Protein AF-A0A1V6FC30-F1 (afdb_monomer_lite)

Foldseek 3Di:
DDDDPPPPPVVVVVVVPPDDDPLVCQVVVLVVVQVLQVPDPVQKWKWFCQDAPVDNHIDTDDQPDFQFDQVRAAEDAAQGIKIKHFAWKWFADPNDIWIKGKDKAKDFPVQRRVQKDKEKADPVLHDPPDDDDPVSPPGDIDTIIMIIGGQRNDCLCVVPHHDVVSVVSVVVPQLLSVLVSRPDDKTKMKMKMWMDISHDIDIGIGIHIYHHDPVFVSVVVVCVVDQLQKWKWFFDDQPLPPLDTDTAIGTDPDFAQDQVDAAEDFAPGIKIWGFQWWQFVSFGIKGKDKDKPCLQQWDKAKDKAFVCRRPVPDPGTDDITIIIITHGQGPCVVVDDPVQHHPVSVVSVVSVDQPLVSQVSLQDDKDKMKMKMWMGGPRDIDIGIHIHIYHRDPCQQVVQVCVQLDQFFKWKAFQVCNVDIHGGGNVQFQQDQVRAAEAFAPGIKIKGWQWWQDVSNVRFIKGKDKDKPDPCLQQWQWAWDWDDDPNTIIIIIMTHGQGNDDDPDDRHCVVVVVVRLVPDDPLSNLCRLQDDKDKIKMKMWMDGPRHIDIGITIHIHHRDPCVVVVVVVCLVPLQFKWKAFLLCLVPLVRIGRCSVVFQDQVRHAEDFALTMKMKGFQKWQPPSNVRWMKGKDKDKDWPDPVQPDWQWAWDFHQTPNTTTIIIMTHHHQPDDCVVFDHRDSNSSSVVLVPDDLLVNLVRLPHDKTKMKMKMKMWIQDPVRDIDIDIGIGIYIYHRDDSLLVVQVCCLVPFQQKAKAFLVCRPDGDPGDPQAQDQVDAAEAEALGMKIWGFQWDDDPSNPPWIKGKDKAFPPCLQQWDWAWDFDQGPNDTGIIIITHGNGNDDLVDDDHHPVSSSCSCPDPVCVVVSLVSLVPDDKDKIKMKMFMDIPRDTSDIGIHIYIYHSDDD

pLDDT: mean 79.17, std 12.67, range [23.8, 95.69]

Secondary structure (DSSP, 8-state):
--------SHHHHHHTTTS--HHHHHHHHHHHHHHHHHT-GGGSEEEESS--TT--S-EE---SS-S-STTSPEEEETTTEEEEEEEEEEEEETTEEEEEEEEEEEEESTTTTSSEEEEEE-GGGS-TT-----TTSSS-EEEEEEEEEE-TT--TTTT--SHHHHHHHHHHS-HHHHHHHH----EEEEEEEEEEETTEEEEEEEEEEEE---HHHHHHHHHHH-TTSSEEEEEE---TTT---EEEEEE-SS----TTSPEEEETTTEEEEEESEEEETTTEEEEEEEEES-GGGEEEEEEEEEHHHH-TT-SSB-SEEEEEEEEE-GGGGGGS-TT--BHHHHHHHHHTS-HHHHHHHHTPPPEEEEEEEEEEETTEEEEEEEEEEEE----HHHHHHHHHHSTTS-EEEETTEEEEEEPPPGGG---STTSPEEEETTTEEEEEEEEEEEGGGTSEEEEEEEEE-TT-GGGEEEEEEEEEETTEEEEEEEEEE-TT----SPTT-HHHHHHHHHHS-HHHHHHHHTPPPEEEEEEEEEEETTEEEEEEEEEEEE----HHHHHHHHHHTT-S-EEEEGGGTT-GGGPEE-TTTT--TTSPEEEETTTEEEEEEEEEEETTTTTEEEEEEEEEEES-TTT--EEEEEEEEEETTEEEEEEEEEE-TT---TTSPTEEHHHHHHHHHTS-HHHHHHHHTPPP-EEEEEEEEEEE-TTS-EEEEEEEEEEEEE----HHHHHHHHHHHS---EEEETTSTTSPPPPPP----TTS-EEEETTTEEEEEESEE--TTSTT--EEEEEE-SS-GGGEEEEEEEEEETTEEEEEEEEEE-TT---SS---SHHHHHHHHH-HHHHHHHHHHHHT---EEEEEEEEEEETTEEEEEEEEEEEEESS--

Structure (mmCIF, N/CA/C/O backbone):
data_AF-A0A1V6FC30-F1
#
_entry.id   AF-A0A1V6FC30-F1
#
loop_
_atom_site.group_PDB
_atom_site.id
_atom_site.type_symbol
_atom_site.label_atom_id
_atom_site.label_alt_id
_atom_site.label_comp_id
_atom_site.label_asym_id
_atom_site.label_entity_id
_atom_site.label_seq_id
_atom_site.pdbx_PDB_ins_code
_atom_site.Cartn_x
_atom_site.Cartn_y
_atom_site.Cartn_z
_atom_site.occupancy
_atom_site.B_iso_or_equiv
_atom_site.auth_seq_id
_atom_site.auth_comp_id
_atom_site.auth_asym_id
_atom_site.auth_atom_id
_atom_site.pdbx_PDB_model_num
ATOM 1 N N . MET A 1 1 ? -31.870 10.000 112.254 1.00 27.92 1 MET A N 1
ATOM 2 C CA . MET A 1 1 ? -31.562 10.196 113.691 1.00 27.92 1 MET A CA 1
ATOM 3 C C . MET A 1 1 ? -31.826 8.879 114.420 1.00 27.92 1 MET A C 1
ATOM 5 O O . MET A 1 1 ? -32.746 8.171 114.048 1.00 27.92 1 MET A O 1
ATOM 9 N N . LYS A 1 2 ? -30.919 8.519 115.333 1.00 33.34 2 LYS A N 1
ATOM 10 C CA . LYS A 1 2 ? -30.664 7.202 115.956 1.00 33.34 2 LYS A CA 1
ATOM 11 C C . LYS A 1 2 ? -31.890 6.425 116.467 1.00 33.34 2 LYS A C 1
ATOM 13 O O . LYS A 1 2 ? -32.759 7.040 117.064 1.00 33.34 2 LYS A O 1
ATOM 18 N N . LEU A 1 3 ? -31.789 5.085 116.382 1.00 23.80 3 LEU A N 1
ATOM 19 C CA . LEU A 1 3 ? -32.248 3.989 117.283 1.00 23.80 3 LEU A CA 1
ATOM 20 C C . LEU A 1 3 ? -32.771 2.837 116.391 1.00 23.80 3 LEU A C 1
ATOM 22 O O . LEU A 1 3 ? -33.582 3.086 115.522 1.00 23.80 3 LEU A O 1
ATOM 26 N N . ARG A 1 4 ? -32.403 1.558 116.486 1.00 27.45 4 ARG A N 1
ATOM 27 C CA . ARG A 1 4 ? -31.528 0.764 117.356 1.00 27.45 4 ARG A CA 1
ATOM 28 C C . ARG A 1 4 ? -31.184 -0.510 116.575 1.00 27.45 4 ARG A C 1
ATOM 30 O O . ARG A 1 4 ? -32.025 -1.052 115.871 1.00 27.45 4 ARG A O 1
ATOM 37 N N . LYS A 1 5 ? -29.966 -1.014 116.780 1.00 34.41 5 LYS A N 1
ATOM 38 C CA . LYS A 1 5 ? -29.547 -2.384 116.456 1.00 34.41 5 LYS A CA 1
ATOM 39 C C . LYS A 1 5 ? -30.646 -3.381 116.858 1.00 34.41 5 LYS A C 1
ATOM 41 O O . LYS A 1 5 ? -30.835 -3.585 118.057 1.00 34.41 5 LYS A O 1
ATOM 46 N N . LEU A 1 6 ? -31.287 -4.065 115.908 1.00 29.39 6 LEU A N 1
ATOM 47 C CA . LEU A 1 6 ? -32.017 -5.301 116.207 1.00 29.39 6 LEU A CA 1
ATOM 48 C C . LEU A 1 6 ? -31.005 -6.452 116.348 1.00 29.39 6 LEU A C 1
ATOM 50 O O . LEU A 1 6 ? -30.962 -7.409 115.588 1.00 29.39 6 LEU A O 1
ATOM 54 N N . LYS A 1 7 ? -30.157 -6.345 117.377 1.00 32.06 7 LYS A N 1
ATOM 55 C CA . LYS A 1 7 ? -29.460 -7.481 117.986 1.00 32.06 7 LYS A CA 1
ATOM 56 C C . LYS A 1 7 ? -30.443 -8.187 118.933 1.00 32.06 7 LYS A C 1
ATOM 58 O O . LYS A 1 7 ? -30.224 -8.189 120.136 1.00 32.06 7 LYS A O 1
ATOM 63 N N . ILE A 1 8 ? -31.555 -8.716 118.417 1.00 36.06 8 ILE A N 1
ATOM 64 C CA . ILE A 1 8 ? -32.496 -9.566 119.179 1.00 36.06 8 ILE A CA 1
ATOM 65 C C . ILE A 1 8 ? -33.058 -10.663 118.260 1.00 36.06 8 ILE A C 1
ATOM 67 O O . ILE A 1 8 ? -34.261 -10.836 118.127 1.00 36.06 8 ILE A O 1
ATOM 71 N N . ILE A 1 9 ? -32.176 -11.404 117.590 1.00 40.59 9 ILE A N 1
ATOM 72 C CA . ILE A 1 9 ? -32.527 -12.694 116.973 1.00 40.59 9 ILE A CA 1
ATOM 73 C C . ILE A 1 9 ? -31.749 -13.875 117.594 1.00 40.59 9 ILE A C 1
ATOM 75 O O . ILE A 1 9 ? -32.343 -14.943 117.690 1.00 40.59 9 ILE A O 1
ATOM 79 N N . PRO A 1 10 ? -30.545 -13.741 118.203 1.00 42.56 10 PRO A N 1
ATOM 80 C CA . PRO A 1 10 ? -29.944 -14.899 118.877 1.00 42.56 10 PRO A CA 1
ATOM 81 C C . PRO A 1 10 ? -30.645 -15.242 120.203 1.00 42.56 10 PRO A C 1
ATOM 83 O O . PRO A 1 10 ? -30.749 -16.407 120.566 1.00 42.56 10 PRO A O 1
ATOM 86 N N . LEU A 1 11 ? -31.163 -14.240 120.928 1.00 36.81 11 LEU A N 1
ATOM 87 C CA . LEU A 1 11 ? -31.710 -14.435 122.280 1.00 36.81 11 LEU A CA 1
ATOM 88 C C . LEU A 1 11 ? -33.172 -14.923 122.293 1.00 36.81 11 LEU A C 1
ATOM 90 O O . LEU A 1 11 ? -33.579 -15.611 123.227 1.00 36.81 11 LEU A O 1
ATOM 94 N N . ALA A 1 12 ? -33.941 -14.614 121.242 1.00 40.91 12 ALA A N 1
ATOM 95 C CA . ALA A 1 12 ? -35.285 -15.159 121.035 1.00 40.91 12 ALA A CA 1
ATOM 96 C C . ALA A 1 12 ? -35.242 -16.571 120.428 1.00 40.91 12 ALA A C 1
ATOM 98 O O . ALA A 1 12 ? -36.113 -17.378 120.732 1.00 40.91 12 ALA A O 1
ATOM 99 N N . LEU A 1 13 ? -34.202 -16.905 119.644 1.00 44.06 13 LEU A N 1
ATOM 100 C CA . LEU A 1 13 ? -33.982 -18.284 119.210 1.00 44.06 13 LEU A CA 1
ATOM 101 C C . LEU A 1 13 ? -33.655 -19.185 120.405 1.00 44.06 13 LEU A C 1
ATOM 103 O O . LEU A 1 13 ? -34.318 -20.197 120.558 1.00 44.06 13 LEU A O 1
ATOM 107 N N . VAL A 1 14 ? -32.726 -18.798 121.294 1.00 45.41 14 VAL A N 1
ATOM 108 C CA . VAL A 1 14 ? -32.297 -19.637 122.439 1.00 45.41 14 VAL A CA 1
ATOM 109 C C . VAL A 1 14 ? -33.414 -19.868 123.478 1.00 45.41 14 VAL A C 1
ATOM 111 O O . VAL A 1 14 ? -33.457 -20.920 124.110 1.00 45.41 14 VAL A O 1
ATOM 114 N N . SER A 1 15 ? -34.364 -18.937 123.621 1.00 43.56 15 SER A N 1
ATOM 115 C CA . SER A 1 15 ? -35.501 -19.055 124.555 1.00 43.56 15 SER A CA 1
ATOM 116 C C . SER A 1 15 ? -36.750 -19.734 123.966 1.00 43.56 15 SER A C 1
ATOM 118 O O . SER A 1 15 ? -37.664 -20.067 124.718 1.00 43.56 15 SER A O 1
ATOM 120 N N . LEU A 1 16 ? -36.775 -20.024 122.657 1.00 43.47 16 LEU A N 1
ATOM 121 C CA . LEU A 1 16 ? -37.816 -20.836 122.007 1.00 43.47 16 LEU A CA 1
ATOM 122 C C . LEU A 1 16 ? -37.551 -22.357 122.094 1.00 43.47 16 LEU A C 1
ATOM 124 O O . LEU A 1 16 ? -38.399 -23.144 121.681 1.00 43.47 16 LEU A O 1
ATOM 128 N N . PHE A 1 17 ? -36.396 -22.786 122.625 1.00 48.19 17 PHE A N 1
ATOM 129 C CA . PHE A 1 17 ? -35.942 -24.189 122.602 1.00 48.19 17 PHE A CA 1
ATOM 130 C C . PHE A 1 17 ? -36.551 -25.112 123.669 1.00 48.19 17 PHE A C 1
ATOM 132 O O . PHE A 1 17 ? -36.188 -26.285 123.724 1.00 48.19 17 PHE A O 1
ATOM 139 N N . THR A 1 18 ? -37.484 -24.646 124.503 1.00 45.59 18 THR A N 1
ATOM 140 C CA . THR A 1 18 ? -38.045 -25.470 125.593 1.00 45.59 18 THR A CA 1
ATOM 141 C C . THR A 1 18 ? -39.560 -25.677 125.541 1.00 45.59 18 THR A C 1
ATOM 143 O O . THR A 1 18 ? -40.094 -26.355 126.415 1.00 45.59 18 THR A O 1
ATOM 146 N N . LEU A 1 19 ? -40.265 -25.193 124.508 1.00 42.09 19 LEU A N 1
ATOM 147 C CA . LEU A 1 19 ? -41.699 -25.458 124.323 1.00 42.09 19 LEU A CA 1
ATOM 148 C C . LEU A 1 19 ? -42.022 -25.894 122.885 1.00 42.09 19 LEU A C 1
ATOM 150 O O . LEU A 1 19 ? -41.769 -25.204 121.902 1.00 42.09 19 LEU A O 1
ATOM 154 N N . THR A 1 20 ? -42.587 -27.090 122.789 1.00 45.53 20 THR A N 1
ATOM 155 C CA . THR A 1 20 ? -42.924 -27.848 121.587 1.00 45.53 20 THR A CA 1
ATOM 156 C C . THR A 1 20 ? -43.985 -27.175 120.705 1.00 45.53 20 THR A C 1
ATOM 158 O O . THR A 1 20 ? -45.125 -26.976 121.105 1.00 45.53 20 THR A O 1
ATOM 161 N N . SER A 1 21 ? -43.660 -26.954 119.428 1.00 46.94 21 SER A N 1
ATOM 162 C CA . SER A 1 21 ? -44.400 -27.568 118.312 1.00 46.94 21 SER A CA 1
ATOM 163 C C . SER A 1 21 ? -43.595 -27.431 117.019 1.00 46.94 21 SER A C 1
ATOM 165 O O . SER A 1 21 ? -43.070 -26.361 116.710 1.00 46.94 21 SER A O 1
ATOM 167 N N . CYS A 1 22 ? -43.527 -28.502 116.223 1.00 55.12 22 CYS A N 1
ATOM 168 C CA . CYS A 1 22 ? -42.872 -28.479 114.914 1.00 55.12 22 CYS A CA 1
ATOM 169 C C . CYS A 1 22 ? -43.362 -27.320 114.022 1.00 55.12 22 CYS A C 1
ATOM 171 O O . CYS A 1 22 ? -42.569 -26.774 113.267 1.00 55.12 22 CYS A O 1
ATOM 173 N N . LYS A 1 23 ? -44.620 -26.889 114.184 1.00 57.09 23 LYS A N 1
ATOM 174 C CA . LYS A 1 23 ? -45.259 -25.827 113.398 1.00 57.09 23 LYS A CA 1
ATOM 175 C C . LYS A 1 23 ? -44.761 -24.408 113.708 1.00 57.09 23 LYS A C 1
ATOM 177 O O . LYS A 1 23 ? -44.929 -23.534 112.865 1.00 57.09 23 LYS A O 1
ATOM 182 N N . LEU A 1 24 ? -44.196 -24.139 114.891 1.00 60.66 24 LEU A N 1
ATOM 183 C CA . LEU A 1 24 ? -43.764 -22.782 115.268 1.00 60.66 24 LEU A CA 1
ATOM 184 C C . LEU A 1 24 ? -42.437 -22.394 114.594 1.00 60.66 24 LEU A C 1
ATOM 186 O O . LEU A 1 24 ? -42.310 -21.275 114.106 1.00 60.66 24 LEU A O 1
ATOM 190 N N . ILE A 1 25 ? -41.487 -23.334 114.517 1.00 61.78 25 ILE A N 1
ATOM 191 C CA . ILE A 1 25 ? -40.187 -23.145 113.849 1.00 61.78 25 ILE A CA 1
ATOM 192 C C . ILE A 1 25 ? -40.386 -22.974 112.337 1.00 61.78 25 ILE A C 1
ATOM 194 O O . ILE A 1 25 ? -39.883 -22.004 111.771 1.00 61.78 25 ILE A O 1
ATOM 198 N N . ASP A 1 26 ? -41.200 -23.835 111.713 1.00 62.75 26 ASP A N 1
ATOM 199 C CA . ASP A 1 26 ? -41.513 -23.762 110.277 1.00 62.75 26 ASP A CA 1
ATOM 200 C C . ASP A 1 26 ? -42.192 -22.421 109.921 1.00 62.75 26 ASP A C 1
ATOM 202 O O . ASP A 1 26 ? -41.899 -21.820 108.889 1.00 62.75 26 ASP A O 1
ATOM 206 N N . ARG A 1 27 ? -43.053 -21.895 110.811 1.00 65.44 27 ARG A N 1
ATOM 207 C CA . ARG A 1 27 ? -43.722 -20.592 110.636 1.00 65.44 27 ARG A CA 1
ATOM 208 C C . ARG A 1 27 ? -42.803 -19.393 110.853 1.00 65.44 27 ARG A C 1
ATOM 210 O O . ARG A 1 27 ? -42.936 -18.410 110.129 1.00 65.44 27 ARG A O 1
ATOM 217 N N . LEU A 1 28 ? -41.918 -19.429 111.852 1.00 69.94 28 LEU A N 1
ATOM 218 C CA . LEU A 1 28 ? -41.033 -18.303 112.173 1.00 69.94 28 LEU A CA 1
ATOM 219 C C . LEU A 1 28 ? -39.914 -18.169 111.134 1.00 69.94 28 LEU A C 1
ATOM 221 O O . LEU A 1 28 ? -39.717 -17.087 110.587 1.00 69.94 28 LEU A O 1
ATOM 225 N N . ILE A 1 29 ? -39.220 -19.270 110.829 1.00 70.31 29 ILE A N 1
ATOM 226 C CA . ILE A 1 29 ? -38.123 -19.273 109.853 1.00 70.31 29 ILE A CA 1
ATOM 227 C C . ILE A 1 29 ? -38.679 -19.101 108.435 1.00 70.31 29 ILE A C 1
ATOM 229 O O . ILE A 1 29 ? -38.158 -18.281 107.682 1.00 70.31 29 ILE A O 1
ATOM 233 N N . GLY A 1 30 ? -39.799 -19.760 108.107 1.00 69.62 30 GLY A N 1
ATOM 234 C CA . GLY A 1 30 ? -40.510 -19.541 106.846 1.00 69.62 30 GLY A CA 1
ATOM 235 C C . GLY A 1 30 ? -40.919 -18.079 106.642 1.00 69.62 30 GLY A C 1
ATOM 236 O O . GLY A 1 30 ? -40.740 -17.541 105.558 1.00 69.62 30 GLY A O 1
ATOM 237 N N . SER A 1 31 ? -41.381 -17.386 107.692 1.00 71.94 31 SER A N 1
ATOM 238 C CA . SER A 1 31 ? -41.722 -15.957 107.610 1.00 71.94 31 SER A CA 1
ATOM 239 C C . SER A 1 31 ? -40.510 -15.040 107.415 1.00 71.94 31 SER A C 1
ATOM 241 O O . SER A 1 31 ? -40.667 -13.969 106.831 1.00 71.94 31 SER A O 1
ATOM 243 N N . ILE A 1 32 ? -39.332 -15.400 107.932 1.00 72.94 32 ILE A N 1
ATOM 244 C CA . ILE A 1 32 ? -38.095 -14.633 107.713 1.00 72.94 32 ILE A CA 1
ATOM 245 C C . ILE A 1 32 ? -37.632 -14.836 106.270 1.00 72.94 32 ILE A C 1
ATOM 247 O O . ILE A 1 32 ? -37.432 -13.852 105.567 1.00 72.94 32 ILE A O 1
ATOM 251 N N . LEU A 1 33 ? -37.560 -16.088 105.809 1.00 73.38 33 LEU A N 1
ATOM 252 C CA . LEU A 1 33 ? -37.145 -16.426 104.445 1.00 73.38 33 LEU A CA 1
ATOM 253 C C . LEU A 1 33 ? -38.071 -15.805 103.391 1.00 73.38 33 LEU A C 1
ATOM 255 O O . LEU A 1 33 ? -37.581 -15.171 102.466 1.00 73.38 33 LEU A O 1
ATOM 259 N N . VAL A 1 34 ? -39.395 -15.890 103.566 1.00 80.19 34 VAL A N 1
ATOM 260 C CA . VAL A 1 34 ? -40.371 -15.261 102.656 1.00 80.19 34 VAL A CA 1
ATOM 261 C C . VAL A 1 34 ? -40.178 -13.741 102.585 1.00 80.19 34 VAL A C 1
ATOM 263 O O . VAL A 1 34 ? -40.316 -13.154 101.518 1.00 80.19 34 VAL A O 1
ATOM 266 N N . ASN A 1 35 ? -39.822 -13.077 103.690 1.00 77.38 35 ASN A N 1
ATOM 267 C CA . ASN A 1 35 ? -39.510 -11.648 103.649 1.00 77.38 35 ASN A CA 1
ATOM 268 C C . ASN A 1 35 ? -38.194 -11.367 102.923 1.00 77.38 35 ASN A C 1
ATOM 270 O O . ASN A 1 35 ? -38.173 -10.492 102.065 1.00 77.38 35 ASN A O 1
ATOM 274 N N . THR A 1 36 ? -37.137 -12.115 103.247 1.00 75.75 36 THR A N 1
ATOM 275 C CA . THR A 1 36 ? -35.802 -11.935 102.668 1.00 75.75 36 THR A CA 1
ATOM 276 C C . THR A 1 36 ? -35.793 -12.168 101.160 1.00 75.75 36 THR A C 1
ATOM 278 O O . THR A 1 36 ? -35.241 -11.340 100.448 1.00 75.75 36 THR A O 1
ATOM 281 N N . VAL A 1 37 ? -36.436 -13.233 100.659 1.00 77.06 37 VAL A N 1
ATOM 282 C CA . VAL A 1 37 ? -36.464 -13.527 99.213 1.00 77.06 37 VAL A CA 1
ATOM 283 C C . VAL A 1 37 ? -37.257 -12.471 98.441 1.00 77.06 37 VAL A C 1
ATOM 285 O O . VAL A 1 37 ? -36.824 -12.021 97.386 1.00 77.06 37 VAL A O 1
ATOM 288 N N . MET A 1 38 ? -38.409 -12.041 98.971 1.00 81.50 38 MET A N 1
ATOM 289 C CA . MET A 1 38 ? -39.286 -11.085 98.278 1.00 81.50 38 MET A CA 1
ATOM 290 C C . MET A 1 38 ? -38.673 -9.684 98.131 1.00 81.50 38 MET A C 1
ATOM 292 O O . MET A 1 38 ? -39.110 -8.901 97.283 1.00 81.50 38 MET A O 1
ATOM 296 N N . ASP A 1 39 ? -37.664 -9.376 98.945 1.00 76.62 39 ASP A N 1
ATOM 297 C CA . ASP A 1 39 ? -36.957 -8.098 98.937 1.00 76.62 39 ASP A CA 1
ATOM 298 C C . ASP A 1 39 ? -35.640 -8.164 98.125 1.00 76.62 39 ASP A C 1
ATOM 300 O O . ASP A 1 39 ? -34.909 -7.174 98.068 1.00 76.62 39 ASP A O 1
ATOM 304 N N . LEU A 1 40 ? -35.335 -9.294 97.463 1.00 73.19 40 LEU A N 1
ATOM 305 C CA . LEU A 1 40 ? -34.144 -9.422 96.619 1.00 73.19 40 LEU A CA 1
ATOM 306 C C . LEU A 1 40 ? -34.236 -8.549 95.352 1.00 73.19 40 LEU A C 1
ATOM 308 O O . LEU A 1 40 ? -35.260 -8.570 94.660 1.00 73.19 40 LEU A O 1
ATOM 312 N N . PRO A 1 41 ? -33.155 -7.831 94.984 1.00 67.94 41 PRO A N 1
ATOM 313 C CA . PRO A 1 41 ? -33.091 -7.084 93.726 1.00 67.94 41 PRO A CA 1
ATOM 314 C C . PRO A 1 41 ? -33.250 -7.980 92.490 1.00 67.94 41 PRO A C 1
ATOM 316 O O . PRO A 1 41 ? -33.916 -7.593 91.536 1.00 67.94 41 PRO A O 1
ATOM 319 N N . VAL A 1 42 ? -32.705 -9.199 92.551 1.00 69.06 42 VAL A N 1
ATOM 320 C CA . VAL A 1 42 ? -32.679 -10.195 91.465 1.00 69.06 42 VAL A CA 1
ATOM 321 C C . VAL A 1 42 ? -33.911 -11.108 91.431 1.00 69.06 42 VAL A C 1
ATOM 323 O O . VAL A 1 42 ? -33.868 -12.167 90.813 1.00 69.06 42 VAL A O 1
ATOM 326 N N . LEU A 1 43 ? -35.006 -10.748 92.118 1.00 78.00 43 LEU A N 1
ATOM 327 C CA . LEU A 1 43 ? -36.209 -11.591 92.182 1.00 78.00 43 LEU A CA 1
ATOM 328 C C . LEU A 1 43 ? -36.820 -11.857 90.793 1.00 78.00 43 LEU A C 1
ATOM 330 O O . LEU A 1 43 ? -37.404 -12.915 90.588 1.00 78.00 43 LEU A O 1
ATOM 334 N N . ILE A 1 44 ? -36.672 -10.915 89.858 1.00 83.06 44 ILE A N 1
ATOM 335 C CA . ILE A 1 44 ? -37.062 -11.079 88.455 1.00 83.06 44 ILE A CA 1
ATOM 336 C C . ILE A 1 44 ? -35.891 -10.676 87.574 1.00 83.06 44 ILE A C 1
ATOM 338 O O . ILE A 1 44 ? -35.361 -9.572 87.701 1.00 83.06 44 ILE A O 1
ATOM 342 N N . ASN A 1 45 ? -35.543 -11.570 86.659 1.00 81.62 45 ASN A N 1
ATOM 343 C CA . ASN A 1 45 ? -34.472 -11.424 85.686 1.00 81.62 45 ASN A CA 1
ATOM 344 C C . ASN A 1 45 ? -35.071 -11.479 84.281 1.00 81.62 45 ASN A C 1
ATOM 346 O O . ASN A 1 45 ? -35.954 -12.295 84.052 1.00 81.62 45 ASN A O 1
ATOM 350 N N . ARG A 1 46 ? -34.614 -10.632 83.354 1.00 85.44 46 ARG A N 1
ATOM 351 C CA . ARG A 1 46 ? -35.067 -10.640 81.955 1.00 85.44 46 ARG A CA 1
ATOM 352 C C . ARG A 1 46 ? -33.987 -11.247 81.065 1.00 85.44 46 ARG A C 1
ATOM 354 O O . ARG A 1 46 ? -32.832 -10.826 81.112 1.00 85.44 46 ARG A O 1
ATOM 361 N N . LEU A 1 47 ? -34.386 -12.220 80.259 1.00 80.44 47 LEU A N 1
ATOM 362 C CA . LEU A 1 47 ? -33.564 -12.896 79.266 1.00 80.44 47 LEU A CA 1
ATOM 363 C C . LEU A 1 47 ? -34.160 -12.624 77.881 1.00 80.44 47 LEU A C 1
ATOM 365 O O . LEU A 1 47 ? -35.367 -12.757 77.685 1.00 80.44 47 LEU A O 1
ATOM 369 N N . ASP A 1 48 ? -33.326 -12.217 76.933 1.00 74.50 48 ASP A N 1
ATOM 370 C CA . ASP A 1 48 ? -33.696 -12.126 75.523 1.00 74.50 48 ASP A CA 1
ATOM 371 C C . ASP A 1 48 ? -33.335 -13.444 74.836 1.00 74.50 48 ASP A C 1
ATOM 373 O O . ASP A 1 48 ? -32.163 -13.823 74.833 1.00 74.50 48 ASP A O 1
ATOM 377 N N . LEU A 1 49 ? -34.337 -14.163 74.323 1.00 65.75 49 LEU A N 1
ATOM 378 C CA . LEU A 1 49 ? -34.146 -15.432 73.613 1.00 65.75 49 LEU A CA 1
ATOM 379 C C . LEU A 1 49 ? -33.704 -15.232 72.159 1.00 65.75 49 LEU A C 1
ATOM 381 O O . LEU A 1 49 ? -33.123 -16.146 71.583 1.00 65.75 49 LEU A O 1
ATOM 385 N N . LEU A 1 50 ? -33.953 -14.050 71.585 1.00 61.44 50 LEU A N 1
ATOM 386 C CA . LEU A 1 50 ? -33.633 -13.707 70.199 1.00 61.44 50 LEU A CA 1
ATOM 387 C C . LEU A 1 50 ? -32.858 -12.376 70.166 1.00 61.44 50 LEU A C 1
ATOM 389 O O . LEU A 1 50 ? -33.398 -11.355 69.712 1.00 61.44 50 LEU A O 1
ATOM 393 N N . PRO A 1 51 ? -31.607 -12.347 70.675 1.00 53.75 51 PRO A N 1
ATOM 394 C CA . PRO A 1 51 ? -30.768 -11.167 70.537 1.00 53.75 51 PRO A CA 1
ATOM 395 C C . PRO A 1 51 ? -30.505 -10.901 69.046 1.00 53.75 51 PRO 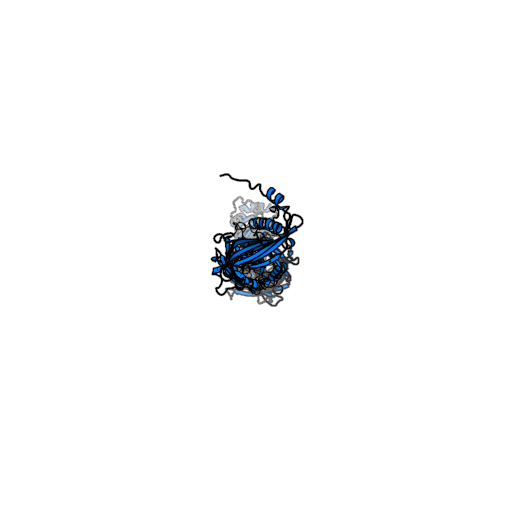A C 1
ATOM 397 O O . PRO A 1 51 ? -30.589 -11.808 68.222 1.00 53.75 51 PRO A O 1
ATOM 400 N N . GLY A 1 52 ? -30.237 -9.643 68.683 1.00 51.16 52 GLY A N 1
ATOM 401 C CA . GLY A 1 52 ? -29.982 -9.258 67.287 1.00 51.16 52 GLY A CA 1
ATOM 402 C C . GLY A 1 52 ? -28.831 -10.039 66.631 1.00 51.16 52 GLY A C 1
ATOM 403 O O . GLY A 1 52 ? -28.104 -10.773 67.296 1.00 51.16 52 GLY A O 1
ATOM 404 N N . ALA A 1 53 ? -28.635 -9.829 65.329 1.00 42.34 53 ALA A N 1
ATOM 405 C CA . ALA A 1 53 ? -27.782 -10.636 64.446 1.00 42.34 53 ALA A CA 1
ATOM 406 C C . ALA A 1 53 ? -26.328 -10.897 64.915 1.00 42.34 53 ALA A C 1
ATOM 408 O O . ALA A 1 53 ? -25.701 -11.848 64.461 1.00 42.34 53 ALA A O 1
ATOM 409 N N . GLU A 1 54 ? -25.770 -10.089 65.823 1.00 40.59 54 GLU A N 1
ATOM 410 C CA . GLU A 1 54 ? -24.409 -10.283 66.352 1.00 40.59 54 GLU A CA 1
ATOM 411 C C . GLU A 1 54 ? -24.309 -11.276 67.527 1.00 40.59 54 GLU A C 1
ATOM 413 O O . GLU A 1 54 ? -23.210 -11.711 67.866 1.00 40.59 54 GLU A O 1
ATOM 418 N N . ASN A 1 55 ? -25.425 -11.656 68.161 1.00 42.53 55 ASN A N 1
ATOM 419 C CA . ASN A 1 55 ? -25.439 -12.522 69.343 1.00 42.53 55 ASN A CA 1
ATOM 420 C C . ASN A 1 55 ? -26.416 -13.686 69.145 1.00 42.53 55 ASN A C 1
ATOM 422 O O . ASN A 1 55 ? -27.621 -13.541 69.308 1.00 42.53 55 ASN A O 1
ATOM 426 N N . THR A 1 56 ? -25.891 -14.877 68.860 1.00 47.22 56 THR A N 1
ATOM 427 C CA . THR A 1 56 ? -26.693 -16.091 68.618 1.00 47.22 56 THR A CA 1
ATOM 428 C C . THR A 1 56 ? -27.169 -16.794 69.894 1.00 47.22 56 THR A C 1
ATOM 430 O O . THR A 1 56 ? -27.849 -17.812 69.812 1.00 47.22 56 THR A O 1
ATOM 433 N N . ASN A 1 57 ? -26.794 -16.296 71.078 1.00 55.28 57 ASN A N 1
ATOM 434 C CA . ASN A 1 57 ? -27.072 -16.941 72.363 1.00 55.28 57 ASN A CA 1
ATOM 435 C C . ASN A 1 57 ? -27.986 -16.072 73.240 1.00 55.28 57 ASN A C 1
ATOM 437 O O . ASN A 1 57 ? -27.759 -14.860 73.317 1.00 55.28 57 ASN A O 1
ATOM 441 N N . PRO A 1 58 ? -28.948 -16.665 73.977 1.00 63.91 58 PRO A N 1
ATOM 442 C CA . PRO A 1 58 ? -29.814 -15.922 74.882 1.00 63.91 58 PRO A CA 1
ATOM 443 C C . PRO A 1 58 ? -29.022 -15.006 75.819 1.00 63.91 58 PRO A C 1
ATOM 445 O O . PRO A 1 58 ? -28.078 -15.442 76.482 1.00 63.91 58 PRO A O 1
ATOM 448 N N . THR A 1 59 ? -29.390 -13.727 75.870 1.00 68.88 59 THR A N 1
ATOM 449 C CA . THR A 1 59 ? -28.602 -12.694 76.558 1.00 68.88 59 THR A CA 1
ATOM 450 C C . THR A 1 59 ? -29.401 -12.059 77.689 1.00 68.88 59 THR A C 1
ATOM 452 O O . THR A 1 59 ? -30.576 -11.729 77.539 1.00 68.88 59 THR A O 1
ATOM 455 N N . PHE A 1 60 ? -28.774 -11.885 78.854 1.00 72.69 60 PHE A N 1
ATOM 456 C CA . PHE A 1 60 ? -29.407 -11.206 79.981 1.00 72.69 60 PHE A CA 1
ATOM 457 C C . PHE A 1 60 ? -29.516 -9.707 79.711 1.00 72.69 60 PHE A C 1
ATOM 459 O O . PHE A 1 60 ? -28.522 -9.054 79.392 1.00 72.69 60 PHE A O 1
ATOM 466 N N . VAL A 1 61 ? -30.710 -9.151 79.912 1.00 73.50 61 VAL A N 1
ATOM 467 C CA . VAL A 1 61 ? -30.954 -7.722 79.719 1.00 73.50 61 VAL A CA 1
ATOM 468 C C . VAL A 1 61 ? -31.476 -7.132 81.027 1.00 73.50 61 VAL A C 1
ATOM 470 O O . VAL A 1 61 ? -32.658 -7.311 81.338 1.00 73.50 61 VAL A O 1
ATOM 473 N N . PRO A 1 62 ? -30.645 -6.417 81.811 1.00 69.38 62 PRO A N 1
ATOM 474 C CA . PRO A 1 62 ? -31.100 -5.824 83.060 1.00 69.38 62 PRO A CA 1
ATOM 475 C C . PRO A 1 62 ? -32.253 -4.850 82.805 1.00 69.38 62 PRO A C 1
ATOM 477 O O . PRO A 1 62 ? -32.346 -4.215 81.751 1.00 69.38 62 PRO A O 1
ATOM 480 N N . PHE A 1 63 ? -33.143 -4.723 83.785 1.00 75.56 63 PHE A N 1
ATOM 481 C CA . PHE A 1 63 ? -34.073 -3.602 83.816 1.00 75.56 63 PHE A CA 1
ATOM 482 C C . PHE A 1 63 ? -33.322 -2.356 84.290 1.00 75.56 63 PHE A C 1
ATOM 484 O O . PHE A 1 63 ? -32.655 -2.411 85.323 1.00 75.56 63 PHE A O 1
ATOM 491 N N . GLU A 1 64 ? -33.459 -1.232 83.580 1.00 72.06 64 GLU A N 1
ATOM 492 C CA . GLU A 1 64 ? -32.900 0.053 84.030 1.00 72.06 64 GLU A CA 1
ATOM 493 C C . GLU A 1 64 ? -33.460 0.458 85.402 1.00 72.06 64 GLU A C 1
ATOM 495 O O . GLU A 1 64 ? -32.729 0.927 86.271 1.00 72.06 64 GLU A O 1
ATOM 500 N N . ASN A 1 65 ? -34.757 0.210 85.619 1.00 76.75 65 ASN A N 1
ATOM 501 C CA . ASN A 1 65 ? -35.443 0.359 86.897 1.00 76.75 65 ASN A CA 1
ATOM 502 C C . ASN A 1 65 ? -36.302 -0.883 87.165 1.00 76.75 65 ASN A C 1
ATOM 504 O O . ASN A 1 65 ? -36.987 -1.364 86.266 1.00 76.75 65 ASN A O 1
ATOM 508 N N . GLN A 1 66 ? -36.311 -1.397 88.402 1.00 79.12 66 GLN A N 1
ATOM 509 C CA . GLN A 1 66 ? -37.153 -2.552 88.742 1.00 79.12 66 GLN A CA 1
ATOM 510 C C . GLN A 1 66 ? -38.636 -2.209 88.489 1.00 79.12 66 GLN A C 1
ATOM 512 O O . GLN A 1 66 ? -39.097 -1.193 89.028 1.00 79.12 66 GLN A O 1
ATOM 517 N N . PRO A 1 67 ? -39.395 -3.051 87.756 1.00 87.94 67 PRO A N 1
ATOM 518 C CA . PRO A 1 67 ? -40.755 -2.746 87.307 1.00 87.94 67 PRO A CA 1
ATOM 519 C C . PRO A 1 67 ? -41.784 -2.850 88.442 1.00 87.94 67 PRO A C 1
ATOM 521 O O . PRO A 1 67 ? -42.645 -3.718 88.464 1.00 87.94 67 PRO A O 1
ATOM 524 N N . SER A 1 68 ? -41.642 -2.005 89.460 1.00 83.81 68 SER A N 1
ATOM 525 C CA . SER A 1 68 ? -42.312 -2.110 90.764 1.00 83.81 68 SER A CA 1
ATOM 526 C C . SER A 1 68 ? -43.472 -1.126 90.949 1.00 83.81 68 SER A C 1
ATOM 528 O O . SER A 1 68 ? -44.153 -1.172 91.974 1.00 83.81 68 SER A O 1
ATOM 530 N N . THR A 1 69 ? -43.725 -0.260 89.963 1.00 86.62 69 THR A N 1
ATOM 531 C CA . THR A 1 69 ? -44.838 0.701 89.935 1.00 86.62 69 THR A CA 1
ATOM 532 C C . THR A 1 69 ? -45.454 0.773 88.536 1.00 86.62 69 THR A C 1
ATOM 534 O O . THR A 1 69 ? -44.773 0.520 87.548 1.00 86.62 69 THR A O 1
ATOM 537 N N . GLU A 1 70 ? -46.726 1.171 88.434 1.00 85.56 70 GLU A N 1
ATOM 538 C CA . GLU A 1 70 ? -47.417 1.332 87.140 1.00 85.56 70 GLU A CA 1
ATOM 539 C C . GLU A 1 70 ? -46.787 2.397 86.230 1.00 85.56 70 GLU A C 1
ATOM 541 O O . GLU A 1 70 ? -46.910 2.304 85.015 1.00 85.56 70 GLU A O 1
ATOM 546 N N . ALA A 1 71 ? -46.112 3.402 86.800 1.00 83.88 71 ALA A N 1
ATOM 547 C CA . ALA A 1 71 ? -45.422 4.443 86.034 1.00 83.88 71 ALA A CA 1
ATOM 548 C C . ALA A 1 71 ? -44.092 3.962 85.426 1.00 83.88 71 ALA A C 1
ATOM 550 O O . ALA A 1 71 ? -43.619 4.550 84.462 1.00 83.88 71 ALA A O 1
ATOM 551 N N . ASN A 1 72 ? -43.506 2.896 85.980 1.00 85.44 72 ASN A N 1
ATOM 552 C CA . ASN A 1 72 ? -42.232 2.324 85.549 1.00 85.44 72 ASN A CA 1
ATOM 553 C C . ASN A 1 72 ? -42.454 0.877 85.092 1.00 85.44 72 ASN A C 1
ATOM 555 O O . ASN A 1 72 ? -41.920 -0.058 85.694 1.00 85.44 72 ASN A O 1
ATOM 559 N N . ARG A 1 73 ? -43.295 0.684 84.069 1.00 89.25 73 ARG A N 1
ATOM 560 C CA . ARG A 1 73 ? -43.520 -0.642 83.479 1.00 89.25 73 ARG A CA 1
ATOM 561 C C . ARG A 1 73 ? -42.246 -1.146 82.808 1.00 89.25 73 ARG A C 1
ATOM 563 O O . ARG A 1 73 ? -41.560 -0.387 82.134 1.00 89.25 73 ARG A O 1
ATOM 570 N N . GLY A 1 74 ? -41.938 -2.426 82.988 1.00 87.50 74 GLY A N 1
ATOM 571 C CA . GLY A 1 74 ? -40.892 -3.086 82.211 1.00 87.50 74 GLY A CA 1
ATOM 572 C C . GLY A 1 74 ? -41.417 -3.447 80.825 1.00 87.50 74 GLY A C 1
ATOM 573 O O . GLY A 1 74 ? -42.481 -4.052 80.723 1.00 87.50 74 GLY A O 1
ATOM 574 N N . GLU A 1 75 ? -40.682 -3.104 79.773 1.00 87.31 75 GLU A N 1
ATOM 575 C CA . GLU A 1 75 ? -41.032 -3.499 78.405 1.00 87.31 75 GLU A CA 1
ATOM 576 C C . GLU A 1 75 ? -40.578 -4.934 78.118 1.00 87.31 75 GLU A C 1
ATOM 578 O O . GLU A 1 75 ? -39.421 -5.300 78.379 1.00 87.31 75 GLU A O 1
ATOM 583 N N . LEU A 1 76 ? -41.507 -5.740 77.599 1.00 88.56 76 LEU A N 1
ATOM 584 C CA . LEU A 1 76 ? -41.284 -7.120 77.183 1.00 88.56 76 LEU A CA 1
ATOM 585 C C . LEU A 1 76 ? -41.930 -7.351 75.818 1.00 88.56 76 LEU A C 1
ATOM 587 O O . LEU A 1 76 ? -43.112 -7.089 75.636 1.00 88.56 76 LEU A O 1
ATOM 591 N N . ASN A 1 77 ? -41.177 -7.902 74.878 1.00 86.44 77 ASN A N 1
ATOM 592 C CA . ASN A 1 77 ? -41.720 -8.297 73.588 1.00 86.44 77 ASN A CA 1
ATOM 593 C C . ASN A 1 77 ? -42.283 -9.720 73.638 1.00 86.44 77 ASN A C 1
ATOM 595 O O . ASN A 1 77 ? -41.635 -10.608 74.208 1.00 86.44 77 ASN A O 1
ATOM 599 N N . TYR A 1 78 ? -43.446 -9.936 73.012 1.00 85.94 78 TYR A N 1
ATOM 600 C CA . TYR A 1 78 ? -44.059 -11.264 72.874 1.00 85.94 78 TYR A CA 1
ATOM 601 C C . TYR A 1 78 ? -43.056 -12.272 72.295 1.00 85.94 78 TYR A C 1
ATOM 603 O O . TYR A 1 78 ? -42.331 -11.952 71.352 1.00 85.94 78 TYR A O 1
ATOM 611 N N . LEU A 1 79 ? -42.977 -13.462 72.902 1.00 79.94 79 LEU A N 1
ATOM 612 C CA . LEU A 1 79 ? -42.086 -14.592 72.575 1.00 79.94 79 LEU A CA 1
ATOM 613 C C . LEU A 1 79 ? -40.569 -14.327 72.587 1.00 79.94 79 LEU A C 1
ATOM 615 O O . LEU A 1 79 ? -39.784 -15.272 72.577 1.00 79.94 79 LEU A O 1
ATOM 619 N N . LYS A 1 80 ? -40.137 -13.065 72.660 1.00 78.50 80 LYS A N 1
ATOM 620 C CA . LYS A 1 80 ? -38.729 -12.661 72.622 1.00 78.50 80 LYS A CA 1
ATOM 621 C C . LYS A 1 80 ? -38.133 -12.481 74.019 1.00 78.50 80 LYS A C 1
ATOM 623 O O . LYS A 1 80 ? -37.045 -12.982 74.296 1.00 78.50 80 LYS A O 1
ATOM 628 N N . ASN A 1 81 ? -38.821 -11.767 74.915 1.00 85.88 81 ASN A N 1
ATOM 629 C CA . ASN A 1 81 ? -38.288 -11.453 76.245 1.00 85.88 81 ASN A CA 1
ATOM 630 C C . ASN A 1 81 ? -38.928 -12.326 77.328 1.00 85.88 81 ASN A C 1
ATOM 632 O O . ASN A 1 81 ? -40.078 -12.109 77.692 1.00 85.88 81 ASN A O 1
ATOM 636 N N . VAL A 1 82 ? -38.170 -13.261 77.900 1.00 86.44 82 VAL A N 1
ATOM 637 C CA . VAL A 1 82 ? -38.647 -14.151 78.972 1.00 86.44 82 VAL A CA 1
ATOM 638 C C . VAL A 1 82 ? -38.163 -13.692 80.341 1.00 86.44 82 VAL A C 1
ATOM 640 O O . VAL A 1 82 ? -37.076 -13.125 80.483 1.00 86.44 82 VAL A O 1
ATOM 643 N N . LEU A 1 83 ? -38.966 -13.938 81.375 1.00 89.12 83 LEU A N 1
ATOM 644 C CA . LEU A 1 83 ? -38.591 -13.650 82.756 1.00 89.12 83 LEU A CA 1
ATOM 645 C C . LEU A 1 83 ? -38.162 -14.928 83.477 1.00 89.12 83 LEU A C 1
ATOM 647 O O . LEU A 1 83 ? -38.850 -15.938 83.399 1.00 89.12 83 LEU A O 1
ATOM 651 N N . ILE A 1 84 ? -37.072 -14.864 84.237 1.00 86.38 84 ILE A N 1
ATOM 652 C CA . ILE A 1 84 ? -36.611 -15.943 85.118 1.00 86.38 84 ILE A CA 1
ATOM 653 C C . ILE A 1 84 ? -36.918 -15.549 86.565 1.00 86.38 84 ILE A C 1
ATOM 655 O O . ILE A 1 84 ? -36.428 -14.521 87.052 1.00 86.38 84 ILE A O 1
ATOM 659 N N . VAL A 1 85 ? -37.713 -16.368 87.257 1.00 88.25 85 VAL A N 1
ATOM 660 C CA . VAL A 1 85 ? -38.190 -16.128 88.632 1.00 88.25 85 VAL A CA 1
ATOM 661 C C . VAL A 1 85 ? -38.025 -17.402 89.478 1.00 88.25 85 VAL A C 1
ATOM 663 O O . VAL A 1 85 ? -38.139 -18.498 88.937 1.00 88.25 85 VAL A O 1
ATOM 666 N N . PRO A 1 86 ? -37.753 -17.336 90.795 1.00 86.50 86 PRO A N 1
ATOM 667 C CA . PRO A 1 86 ? -37.748 -18.526 91.650 1.00 86.50 86 PRO A CA 1
ATOM 668 C C . PRO A 1 86 ? -39.109 -19.226 91.669 1.00 86.50 86 PRO A C 1
ATOM 670 O O . PRO A 1 86 ? -40.131 -18.554 91.777 1.00 86.50 86 PRO A O 1
ATOM 673 N N . ARG A 1 87 ? -39.111 -20.564 91.626 1.00 89.12 87 ARG A N 1
ATOM 674 C CA . ARG A 1 87 ? -40.315 -21.404 91.723 1.00 89.12 87 ARG A CA 1
ATOM 675 C C . ARG A 1 87 ? -40.404 -22.135 93.054 1.00 89.12 87 ARG A C 1
ATOM 677 O O . ARG A 1 87 ? -41.402 -22.027 93.759 1.00 89.12 87 ARG A O 1
ATOM 684 N N . ASP A 1 88 ? -39.328 -22.819 93.424 1.00 87.00 88 ASP A N 1
ATOM 685 C CA . ASP A 1 88 ? -39.189 -23.492 94.713 1.00 87.00 88 ASP A CA 1
ATOM 686 C C . ASP A 1 88 ? -37.826 -23.166 95.312 1.00 87.00 88 ASP A C 1
ATOM 688 O O . ASP A 1 88 ? -36.815 -23.225 94.618 1.00 87.00 88 ASP A O 1
ATOM 692 N N . LEU A 1 89 ? -37.782 -22.885 96.612 1.00 85.00 89 LEU A N 1
ATOM 693 C CA . LEU A 1 89 ? -36.542 -22.806 97.380 1.00 85.00 89 LEU A CA 1
ATOM 694 C C . LEU A 1 89 ? -36.629 -23.773 98.558 1.00 85.00 89 LEU A C 1
ATOM 696 O O . LEU A 1 89 ? -37.580 -23.739 99.338 1.00 85.00 89 LEU A O 1
ATOM 700 N N . GLU A 1 90 ? -35.620 -24.615 98.722 1.00 84.06 90 GLU A N 1
ATOM 701 C CA . GLU A 1 90 ? -35.529 -25.585 99.804 1.00 84.06 90 GLU A CA 1
ATOM 702 C C . GLU A 1 90 ? -34.244 -25.361 100.604 1.00 84.06 90 GLU A C 1
ATOM 704 O O . GLU A 1 90 ? -33.159 -25.166 100.062 1.00 84.06 90 GLU A O 1
ATOM 709 N N . THR A 1 91 ? -34.360 -25.354 101.929 1.00 80.94 91 THR A N 1
ATOM 710 C CA . THR A 1 91 ? -33.212 -25.235 102.831 1.00 80.94 91 THR A CA 1
ATOM 711 C C . THR A 1 91 ? -33.402 -26.115 104.057 1.00 80.94 91 THR A C 1
ATOM 713 O O . THR A 1 91 ? -34.530 -26.398 104.468 1.00 80.94 91 THR A O 1
ATOM 716 N N . VAL A 1 92 ? -32.297 -26.552 104.661 1.00 77.69 92 VAL A N 1
ATOM 717 C CA . VAL A 1 92 ? -32.311 -27.367 105.878 1.00 77.69 92 VAL A CA 1
ATOM 718 C C . VAL A 1 92 ? -31.778 -26.544 107.041 1.00 77.69 92 VAL A C 1
ATOM 720 O O . VAL A 1 92 ? -30.603 -26.189 107.087 1.00 77.69 92 VAL A O 1
ATOM 723 N N . VAL A 1 93 ? -32.640 -26.275 108.021 1.00 69.62 93 VAL A N 1
ATOM 724 C CA . VAL A 1 93 ? -32.287 -25.534 109.237 1.00 69.62 93 VAL A CA 1
ATOM 725 C C . VAL A 1 93 ? -32.705 -26.362 110.449 1.00 69.62 93 VAL A C 1
ATOM 727 O O . VAL A 1 93 ? -33.848 -26.797 110.541 1.00 69.62 93 VAL A O 1
ATOM 730 N N . PHE A 1 94 ? -31.783 -26.614 111.385 1.00 68.50 94 PHE A N 1
ATOM 731 C CA . PHE A 1 94 ? -32.025 -27.442 112.582 1.00 68.50 94 PHE A CA 1
ATOM 732 C C . PHE A 1 94 ? -32.613 -28.840 112.279 1.00 68.50 94 PHE A C 1
ATOM 734 O O . PHE A 1 94 ? -33.562 -29.272 112.933 1.00 68.50 94 PHE A O 1
ATOM 741 N N . ASN A 1 95 ? -32.062 -29.549 111.282 1.00 69.19 95 ASN A N 1
ATOM 742 C CA . ASN A 1 95 ? -32.544 -30.858 110.799 1.00 69.19 95 ASN A CA 1
ATOM 743 C C . ASN A 1 95 ? -34.005 -30.862 110.315 1.00 69.19 95 ASN A C 1
ATOM 745 O O . ASN A 1 95 ? -34.662 -31.905 110.308 1.00 69.19 95 ASN A O 1
ATOM 749 N N . LYS A 1 96 ? -34.519 -29.703 109.894 1.00 70.69 96 LYS A N 1
ATOM 750 C CA . LYS A 1 96 ? -35.824 -29.573 109.256 1.00 70.69 96 LYS A CA 1
ATOM 751 C C . LYS A 1 96 ? -35.706 -28.932 107.890 1.00 70.69 96 LYS A C 1
ATOM 753 O O . LYS A 1 96 ? -35.090 -27.879 107.745 1.00 70.69 96 LYS A O 1
ATOM 758 N N . THR A 1 97 ? -36.368 -29.550 106.925 1.00 79.06 97 THR A N 1
ATOM 759 C CA . THR A 1 97 ? -36.553 -29.004 105.588 1.00 79.06 97 THR A CA 1
ATOM 760 C C . THR A 1 97 ? -37.620 -27.917 105.611 1.00 79.06 97 THR A C 1
ATOM 762 O O . THR A 1 97 ? -38.763 -28.167 105.994 1.00 79.06 97 THR A O 1
ATOM 765 N N . ILE A 1 98 ? -37.250 -26.719 105.174 1.00 79.38 98 ILE A N 1
ATOM 766 C CA . ILE A 1 98 ? -38.159 -25.601 104.941 1.00 79.38 98 ILE A CA 1
ATOM 767 C C . ILE A 1 98 ? -38.259 -25.409 103.435 1.00 79.38 98 ILE A C 1
ATOM 769 O O . ILE A 1 98 ? -37.240 -25.248 102.766 1.00 79.38 98 ILE A O 1
ATOM 773 N N . LYS A 1 99 ? -39.492 -25.433 102.925 1.00 83.62 99 LYS A N 1
ATOM 774 C CA . LYS A 1 99 ? -39.804 -25.241 101.509 1.00 83.62 99 LYS A CA 1
ATOM 775 C C . LYS A 1 99 ? -40.564 -23.936 101.332 1.00 83.62 99 LYS A C 1
ATOM 777 O O . LYS A 1 99 ? -41.580 -23.729 101.998 1.00 83.62 99 LYS A O 1
ATOM 782 N N . LEU A 1 100 ? -40.054 -23.077 100.462 1.00 85.38 100 LEU A N 1
ATOM 783 C CA . LEU A 1 100 ? -40.747 -21.904 99.954 1.00 85.38 100 LEU A CA 1
ATOM 784 C C . LEU A 1 100 ? -41.227 -22.217 98.544 1.00 85.38 100 LEU A C 1
ATOM 786 O O . LEU A 1 100 ? -40.422 -22.629 97.716 1.00 85.38 100 LEU A O 1
ATOM 790 N N . HIS A 1 101 ? -42.507 -21.978 98.293 1.00 88.38 101 HIS A N 1
ATOM 791 C CA . HIS A 1 101 ? -43.111 -22.090 96.972 1.00 88.38 101 HIS A CA 1
ATOM 792 C C . HIS A 1 101 ? -43.514 -20.707 96.465 1.00 88.38 101 HIS A C 1
ATOM 794 O O . HIS A 1 101 ? -44.014 -19.891 97.249 1.00 88.38 101 HIS A O 1
ATOM 800 N N . PHE A 1 102 ? -43.296 -20.454 95.180 1.00 89.19 102 PHE A N 1
ATOM 801 C CA . PHE A 1 102 ? -43.654 -19.216 94.502 1.00 89.19 102 PHE A CA 1
ATOM 802 C C . PHE A 1 102 ? -44.777 -19.474 93.506 1.00 89.19 102 PHE A C 1
ATOM 804 O O . PHE A 1 102 ? -44.615 -20.250 92.566 1.00 89.19 102 PHE A O 1
ATOM 811 N N . ASP A 1 103 ? -45.887 -18.773 93.707 1.00 89.62 103 ASP A N 1
ATOM 812 C CA . ASP A 1 103 ? -47.020 -18.724 92.790 1.00 89.62 103 ASP A CA 1
ATOM 813 C C . ASP A 1 103 ? -47.098 -17.368 92.090 1.00 89.62 103 ASP A C 1
ATOM 815 O O . ASP A 1 103 ? -46.593 -16.354 92.590 1.00 89.62 103 ASP A O 1
ATOM 819 N N . PHE A 1 104 ? -47.763 -17.349 90.938 1.00 90.75 104 PHE A N 1
ATOM 820 C CA . PHE A 1 104 ? -47.898 -16.171 90.091 1.00 90.75 104 PHE A CA 1
ATOM 821 C C . PHE A 1 104 ? -49.374 -15.928 89.782 1.00 90.75 104 PHE A C 1
ATOM 823 O O . PHE A 1 104 ? -50.082 -16.830 89.344 1.00 90.75 104 PHE A O 1
ATOM 830 N N . GLU A 1 105 ? -49.840 -14.705 90.022 1.00 91.00 105 GLU A N 1
ATOM 831 C CA . GLU A 1 105 ? -51.161 -14.237 89.597 1.00 91.00 105 GLU A CA 1
ATOM 832 C C . GLU A 1 105 ? -50.976 -13.125 88.561 1.00 91.00 105 GLU A C 1
ATOM 834 O O . GLU A 1 105 ? -50.262 -12.151 88.818 1.00 91.00 105 GLU A O 1
ATOM 839 N N . PHE A 1 106 ? -51.635 -13.245 87.409 1.00 91.06 106 PHE A N 1
ATOM 840 C CA . PHE A 1 106 ? -51.596 -12.244 86.342 1.00 91.06 106 PHE A CA 1
ATOM 841 C C . PHE A 1 106 ? -52.910 -11.461 86.293 1.00 91.06 106 PHE A C 1
ATOM 843 O O . PHE A 1 106 ? -53.997 -12.016 86.451 1.00 91.06 106 PHE A O 1
ATOM 850 N N . SER A 1 107 ? -52.815 -10.145 86.124 1.00 88.88 107 SER A N 1
ATOM 851 C CA . SER A 1 107 ? -53.957 -9.224 86.068 1.00 88.88 107 SER A CA 1
ATOM 852 C C . SER A 1 107 ? -53.608 -7.993 85.233 1.00 88.88 107 SER A C 1
ATOM 854 O O . SER A 1 107 ? -52.435 -7.761 84.957 1.00 88.88 107 SER A O 1
ATOM 856 N N . GLY A 1 108 ? -54.587 -7.184 84.832 1.00 85.31 108 GLY A N 1
ATOM 857 C CA . GLY A 1 108 ? -54.344 -5.991 84.017 1.00 85.31 108 GLY A CA 1
ATOM 858 C C . GLY A 1 108 ? -55.500 -5.707 83.069 1.00 85.31 108 GLY A C 1
ATOM 859 O O . GLY A 1 108 ? -56.658 -5.905 83.444 1.00 85.31 108 GLY A O 1
ATOM 860 N N . ASP A 1 109 ? -55.160 -5.261 81.861 1.00 81.19 109 ASP A N 1
ATOM 861 C CA . ASP A 1 109 ? -56.112 -5.014 80.777 1.00 81.19 109 ASP A CA 1
ATOM 862 C C . ASP A 1 109 ? -56.801 -6.318 80.311 1.00 81.19 109 ASP A C 1
ATOM 864 O O . ASP A 1 109 ? -56.427 -7.430 80.697 1.00 81.19 109 ASP A O 1
ATOM 868 N N . THR A 1 110 ? -57.848 -6.204 79.490 1.00 75.38 110 THR A N 1
ATOM 869 C CA . THR A 1 110 ? -58.579 -7.368 78.952 1.00 75.38 110 THR A CA 1
ATOM 870 C C . THR A 1 110 ? -57.617 -8.303 78.203 1.00 75.38 110 THR A C 1
ATOM 872 O O . THR A 1 110 ? -56.962 -7.867 77.265 1.00 75.38 110 THR A O 1
ATOM 875 N N . GLY A 1 111 ? -57.528 -9.574 78.617 1.00 75.25 111 GLY A N 1
ATOM 876 C CA . GLY A 1 111 ? -56.563 -10.560 78.091 1.00 75.25 111 GLY A CA 1
ATOM 877 C C . GLY A 1 111 ? -55.331 -10.790 78.983 1.00 75.25 111 GLY A C 1
ATOM 878 O O . GLY A 1 111 ? -54.667 -11.816 78.872 1.00 75.25 111 GLY A O 1
ATOM 879 N N . ALA A 1 112 ? -55.067 -9.918 79.966 1.00 80.88 112 ALA A N 1
ATOM 880 C CA . ALA A 1 112 ? -53.865 -9.991 80.807 1.00 80.88 112 ALA A CA 1
ATOM 881 C C . ALA A 1 112 ? -53.755 -11.240 81.705 1.00 80.88 112 ALA A C 1
ATOM 883 O O . ALA A 1 112 ? -52.659 -11.558 82.161 1.00 80.88 112 ALA A O 1
ATOM 884 N N . THR A 1 113 ? -54.855 -11.948 81.987 1.00 81.75 113 THR A N 1
ATOM 885 C CA . THR A 1 113 ? -54.833 -13.162 82.829 1.00 81.75 113 THR A CA 1
ATOM 886 C C . THR A 1 113 ? -54.150 -14.348 82.155 1.00 81.75 113 THR A C 1
ATOM 888 O O . THR A 1 113 ? -53.627 -15.203 82.862 1.00 81.75 113 THR A O 1
ATOM 891 N N . ASN A 1 114 ? -54.136 -14.372 80.819 1.00 81.06 114 ASN A N 1
ATOM 892 C CA . ASN A 1 114 ? -53.533 -15.437 80.013 1.00 81.06 114 ASN A CA 1
ATOM 893 C C . ASN A 1 114 ? -52.267 -14.958 79.283 1.00 81.06 114 ASN A C 1
ATOM 895 O O . ASN A 1 114 ? -51.657 -15.716 78.547 1.00 81.06 114 ASN A O 1
ATOM 899 N N . ALA A 1 115 ? -51.841 -13.712 79.519 1.00 85.31 115 ALA A N 1
ATOM 900 C CA . ALA A 1 115 ? -50.776 -13.061 78.760 1.00 85.31 115 ALA A CA 1
ATOM 901 C C . ALA A 1 115 ? -49.382 -13.684 78.928 1.00 85.31 115 ALA A C 1
ATOM 903 O O . ALA A 1 115 ? -48.462 -13.334 78.184 1.00 85.31 115 ALA A O 1
ATOM 904 N N . PHE A 1 116 ? -49.215 -14.576 79.904 1.00 90.25 116 PHE A N 1
ATOM 905 C CA . PHE A 1 116 ? -47.959 -15.246 80.188 1.00 90.25 116 PHE A CA 1
ATOM 906 C C . PHE A 1 116 ? -48.144 -16.751 80.314 1.00 90.25 116 PHE A C 1
ATOM 908 O O . PHE A 1 116 ? -49.032 -17.217 81.027 1.00 90.25 116 PHE A O 1
ATOM 915 N N . HIS A 1 117 ? -47.212 -17.485 79.718 1.00 89.06 117 HIS A N 1
ATOM 916 C CA . HIS A 1 117 ? -47.049 -18.915 79.923 1.00 89.06 117 HIS A CA 1
ATOM 917 C C . HIS A 1 117 ? -45.937 -19.181 80.939 1.00 89.06 117 HIS A C 1
ATOM 919 O O . HIS A 1 117 ? -44.893 -18.526 80.896 1.00 89.06 117 HIS A O 1
ATOM 925 N N . VAL A 1 118 ? -46.149 -20.114 81.872 1.00 89.00 118 VAL A N 1
ATOM 926 C CA . VAL A 1 118 ? -45.204 -20.399 82.967 1.00 89.00 118 VAL A CA 1
ATOM 927 C C . VAL A 1 118 ? -44.665 -21.815 82.843 1.00 89.00 118 VAL A C 1
ATOM 929 O O . VAL A 1 118 ? -45.427 -22.777 82.851 1.00 89.00 118 VAL A O 1
ATOM 932 N N . ILE A 1 119 ? -43.341 -21.939 82.795 1.00 87.25 119 ILE A N 1
ATOM 933 C CA . ILE A 1 119 ? -42.628 -23.204 82.613 1.00 87.25 119 ILE A CA 1
ATOM 934 C C . ILE A 1 119 ? -41.627 -23.382 83.750 1.00 87.25 119 ILE A C 1
ATOM 936 O O . ILE A 1 119 ? -40.794 -22.511 83.989 1.00 87.25 119 ILE A O 1
ATOM 940 N N . ASP A 1 120 ? -41.669 -24.519 84.439 1.00 84.69 120 ASP A N 1
ATOM 941 C CA . ASP A 1 120 ? -40.708 -24.830 85.500 1.00 84.69 120 ASP A CA 1
ATOM 942 C C . ASP A 1 120 ? -39.379 -25.313 84.890 1.00 84.69 120 ASP A C 1
ATOM 944 O O . ASP A 1 120 ? -39.364 -26.214 84.052 1.00 84.69 120 ASP A O 1
ATOM 948 N N . VAL A 1 121 ? -38.255 -24.743 85.334 1.00 82.19 121 VAL A N 1
ATOM 949 C CA . VAL A 1 121 ? -36.908 -25.067 84.832 1.00 82.19 121 VAL A CA 1
ATOM 950 C C . VAL A 1 121 ? -35.884 -25.246 85.955 1.00 82.19 121 VAL A C 1
ATOM 952 O O . VAL A 1 121 ? -36.054 -24.790 87.093 1.00 82.19 121 VAL A O 1
ATOM 955 N N . THR A 1 122 ? -34.786 -25.922 85.636 1.00 76.88 122 THR A N 1
ATOM 956 C CA . THR A 1 122 ? -33.609 -26.067 86.498 1.00 76.88 122 THR A CA 1
ATOM 957 C C . THR A 1 122 ? -32.465 -25.164 86.031 1.00 76.88 122 THR A C 1
ATOM 959 O O . THR A 1 122 ? -32.500 -24.609 84.940 1.00 76.88 122 THR A O 1
ATOM 962 N N . GLU A 1 123 ? -31.433 -24.975 86.858 1.00 72.62 123 GLU A N 1
ATOM 963 C CA . GLU A 1 123 ? -30.286 -24.131 86.476 1.00 72.62 123 GLU A CA 1
ATOM 964 C C . GLU A 1 123 ? -29.527 -24.681 85.258 1.00 72.62 123 GLU A C 1
ATOM 966 O O . GLU A 1 123 ? -29.018 -23.894 84.472 1.00 72.62 123 GLU A O 1
ATOM 971 N N . SER A 1 124 ? -29.491 -26.007 85.066 1.00 72.50 124 SER A N 1
ATOM 972 C CA . SER A 1 124 ? -28.865 -26.635 83.891 1.00 72.50 124 SER A CA 1
ATOM 973 C C . SER A 1 124 ? -29.604 -26.377 82.580 1.00 72.50 124 SER A C 1
ATOM 975 O O . SER A 1 124 ? -29.043 -26.628 81.521 1.00 72.50 124 SER A O 1
ATOM 977 N N . ASP A 1 125 ? -30.846 -25.897 82.653 1.00 71.44 125 ASP A N 1
ATOM 978 C CA . ASP A 1 125 ? -31.669 -25.567 81.490 1.00 71.44 125 ASP A CA 1
ATOM 979 C C . ASP A 1 125 ? -31.428 -24.118 81.011 1.00 71.44 125 ASP A C 1
ATOM 981 O O . ASP A 1 125 ? -31.970 -23.702 79.991 1.00 71.44 125 ASP A O 1
ATOM 985 N N . LEU A 1 126 ? -30.639 -23.323 81.747 1.00 73.06 126 LEU A N 1
ATOM 986 C CA . LEU A 1 126 ? -30.356 -21.912 81.466 1.00 73.06 126 LEU A CA 1
ATOM 987 C C . LEU A 1 126 ? -28.926 -21.722 80.915 1.00 73.06 126 LEU A C 1
ATOM 989 O O . LEU A 1 126 ? -28.087 -22.603 81.091 1.00 73.06 126 LEU A O 1
ATOM 993 N N . PRO A 1 127 ? -28.614 -20.579 80.265 1.00 68.19 127 PRO A N 1
ATOM 994 C CA . PRO A 1 127 ? -27.272 -20.307 79.740 1.00 68.19 127 PRO A CA 1
ATOM 995 C C . PRO A 1 127 ? -26.163 -20.459 80.797 1.00 68.19 127 PRO A C 1
ATOM 997 O O . PRO A 1 127 ? -26.344 -20.042 81.941 1.00 68.19 127 PRO A O 1
ATOM 1000 N N . ASP A 1 128 ? -24.988 -20.972 80.406 1.00 67.00 128 ASP A N 1
ATOM 1001 C CA . ASP A 1 128 ? -23.859 -21.300 81.308 1.00 67.00 128 ASP A CA 1
ATOM 1002 C C . ASP A 1 128 ? -23.370 -20.129 82.189 1.00 67.00 128 ASP A C 1
ATOM 1004 O O . ASP A 1 128 ? -22.715 -20.323 83.219 1.00 67.00 128 ASP A O 1
ATOM 1008 N N . ASN A 1 129 ? -23.664 -18.893 81.781 1.00 65.00 129 ASN A N 1
ATOM 1009 C CA . ASN A 1 129 ? -23.321 -17.664 82.493 1.00 65.00 129 ASN A CA 1
ATOM 1010 C C . ASN A 1 129 ? -24.395 -17.207 83.503 1.00 65.00 129 ASN A C 1
ATOM 1012 O O . ASN A 1 129 ? -24.149 -16.252 84.245 1.00 65.00 129 ASN A O 1
ATOM 1016 N N . PHE A 1 130 ? -25.557 -17.863 83.570 1.00 68.94 130 PHE A N 1
ATOM 1017 C CA . PHE A 1 130 ? -26.592 -17.556 84.551 1.00 68.94 130 PHE A CA 1
ATOM 1018 C C . PHE A 1 130 ? -26.253 -18.167 85.917 1.00 68.94 130 PHE A C 1
ATOM 1020 O O . PHE A 1 130 ? -25.974 -19.356 86.049 1.00 68.94 130 PHE A O 1
ATOM 1027 N N . ARG A 1 131 ? -26.313 -17.344 86.969 1.00 68.50 131 ARG A N 1
ATOM 1028 C CA . ARG A 1 131 ? -26.195 -17.778 88.366 1.00 68.50 131 ARG A CA 1
ATOM 1029 C C . ARG A 1 131 ? -27.269 -17.096 89.193 1.00 68.50 131 ARG A C 1
ATOM 1031 O O . ARG A 1 131 ? -27.284 -15.870 89.298 1.00 68.50 131 ARG A O 1
ATOM 1038 N N . PHE A 1 132 ? -28.141 -17.880 89.817 1.00 73.25 132 PHE A N 1
ATOM 1039 C CA . PHE A 1 132 ? -29.065 -17.337 90.804 1.00 73.25 132 PHE A CA 1
ATOM 1040 C C . PHE A 1 132 ? -28.279 -16.997 92.077 1.00 73.25 132 PHE A C 1
ATOM 1042 O O . PHE A 1 132 ? -27.704 -17.880 92.714 1.00 73.25 132 PHE A O 1
ATOM 1049 N N . ASP A 1 133 ? -28.199 -15.711 92.434 1.00 69.56 133 ASP A N 1
ATOM 1050 C CA . ASP A 1 133 ? -27.382 -15.266 93.566 1.00 69.56 133 ASP A CA 1
ATOM 1051 C C . ASP A 1 133 ? -27.965 -15.739 94.906 1.00 69.56 133 ASP A C 1
ATOM 1053 O O . ASP A 1 133 ? -28.850 -15.113 95.497 1.00 69.56 133 ASP A O 1
ATOM 1057 N N . THR A 1 134 ? -27.418 -16.841 95.420 1.00 70.88 134 THR A N 1
ATOM 1058 C CA . THR A 1 134 ? -27.770 -17.365 96.738 1.00 70.88 134 THR A CA 1
ATOM 1059 C C . THR A 1 134 ? -26.929 -16.781 97.878 1.00 70.88 134 THR A C 1
ATOM 1061 O O . THR A 1 134 ? -27.137 -17.157 99.032 1.00 70.88 134 THR A O 1
ATOM 1064 N N . SER A 1 135 ? -25.967 -15.889 97.605 1.00 68.06 135 SER A N 1
ATOM 1065 C CA . SER A 1 135 ? -25.010 -15.383 98.609 1.00 68.06 135 SER A CA 1
ATOM 1066 C C . SER A 1 135 ? -25.662 -14.525 99.697 1.00 68.06 135 SER A C 1
ATOM 1068 O O . SER A 1 135 ? -25.147 -14.405 100.810 1.00 68.06 135 SER A O 1
ATOM 1070 N N . THR A 1 136 ? -26.826 -13.956 99.392 1.00 66.31 136 THR A N 1
ATOM 1071 C CA . THR A 1 136 ? -27.618 -13.123 100.301 1.00 66.31 136 THR A CA 1
ATOM 1072 C C . THR A 1 136 ? -28.419 -13.938 101.321 1.00 66.31 136 THR A C 1
ATOM 1074 O O . THR A 1 136 ? -28.951 -13.370 102.283 1.00 66.31 136 THR A O 1
ATOM 1077 N N . PHE A 1 137 ? -28.482 -15.267 101.170 1.00 67.12 137 PHE A N 1
ATOM 1078 C CA . PHE A 1 137 ? -29.184 -16.135 102.106 1.00 67.12 137 PHE A CA 1
ATOM 1079 C C . PHE A 1 137 ? -28.310 -16.526 103.303 1.00 67.12 137 PHE A C 1
ATOM 1081 O O . PHE A 1 137 ? -27.156 -16.917 103.149 1.00 67.12 137 PHE A O 1
ATOM 1088 N N . PRO A 1 138 ? -28.864 -16.504 104.529 1.00 64.31 138 PRO A N 1
ATOM 1089 C CA . PRO A 1 138 ? -28.125 -16.872 105.737 1.00 64.31 138 PRO A CA 1
ATOM 1090 C C . PRO A 1 138 ? -27.898 -18.390 105.884 1.00 64.31 138 PRO A C 1
ATOM 1092 O O . PRO A 1 138 ? -27.314 -18.823 106.877 1.00 64.31 138 PRO A O 1
ATOM 1095 N N . VAL A 1 139 ? -28.401 -19.199 104.947 1.00 69.62 139 VAL A N 1
ATOM 1096 C CA . VAL A 1 139 ? -28.373 -20.668 104.949 1.00 69.62 139 VAL A CA 1
ATOM 1097 C C . VAL A 1 139 ? -28.197 -21.187 103.516 1.00 69.62 139 VAL A C 1
ATOM 1099 O O . VAL A 1 139 ? -28.633 -20.505 102.591 1.00 69.62 139 VAL A O 1
ATOM 1102 N N . PRO A 1 140 ? -27.601 -22.378 103.306 1.00 75.69 140 PRO A N 1
ATOM 1103 C CA . PRO A 1 140 ? -27.555 -23.007 101.987 1.00 75.69 140 PRO A CA 1
ATOM 1104 C C . PRO A 1 140 ? -28.964 -23.274 101.453 1.00 75.69 140 PRO A C 1
ATOM 1106 O O . PRO A 1 140 ? -29.817 -23.771 102.195 1.00 75.69 140 PRO A O 1
ATOM 1109 N N . ILE A 1 141 ? -29.198 -22.960 100.181 1.00 77.06 141 ILE A N 1
ATOM 1110 C CA . ILE A 1 141 ? -30.491 -23.130 99.512 1.00 77.06 141 ILE A CA 1
ATOM 1111 C C . ILE A 1 141 ? -30.297 -23.962 98.246 1.00 77.06 141 ILE A C 1
ATOM 1113 O O . ILE A 1 141 ? -29.378 -23.705 97.474 1.00 77.06 141 ILE A O 1
ATOM 1117 N N . THR A 1 142 ? -31.178 -24.935 98.029 1.00 80.56 142 THR A N 1
ATOM 1118 C CA . THR A 1 142 ? -31.408 -25.566 96.725 1.00 80.56 142 THR A CA 1
ATOM 1119 C C . THR A 1 142 ? -32.650 -24.948 96.092 1.00 80.56 142 THR A C 1
ATOM 1121 O O . THR A 1 142 ? -33.590 -24.601 96.806 1.00 80.56 142 THR A O 1
ATOM 1124 N N . TYR A 1 143 ? -32.676 -24.788 94.770 1.00 82.25 143 TYR A N 1
ATOM 1125 C CA . TYR A 1 143 ? -33.751 -24.056 94.102 1.00 82.25 143 TYR A CA 1
ATOM 1126 C C . TYR A 1 143 ? -34.209 -24.689 92.790 1.00 82.25 143 TYR A C 1
ATOM 1128 O O . TYR A 1 143 ? -33.463 -25.415 92.136 1.00 82.25 143 TYR A O 1
ATOM 1136 N N . LYS A 1 144 ? -35.451 -24.372 92.422 1.00 86.31 144 LYS A N 1
ATOM 1137 C CA . LYS A 1 144 ? -36.008 -24.473 91.071 1.00 86.31 144 LYS A CA 1
ATOM 1138 C C . LYS A 1 144 ? -36.444 -23.089 90.611 1.00 86.31 144 LYS A C 1
ATOM 1140 O O . LYS A 1 144 ? -36.820 -22.252 91.437 1.00 86.31 144 LYS A O 1
ATOM 1145 N N . LEU A 1 145 ? -36.416 -22.867 89.308 1.00 87.56 145 LEU A N 1
ATOM 1146 C CA . LEU A 1 145 ? -36.777 -21.603 88.679 1.00 87.56 145 LEU A CA 1
ATOM 1147 C C . LEU A 1 145 ? -38.016 -21.806 87.801 1.00 87.56 145 LEU A C 1
ATOM 1149 O O . LEU A 1 145 ? -38.406 -22.932 87.510 1.00 87.56 145 LEU A O 1
ATOM 1153 N N . ALA A 1 146 ? -38.640 -20.708 87.407 1.00 88.44 146 ALA A N 1
ATOM 1154 C CA . ALA A 1 146 ? -39.702 -20.656 86.423 1.00 88.44 146 ALA A CA 1
ATOM 1155 C C . ALA A 1 146 ? -39.325 -19.646 85.337 1.00 88.44 146 ALA A C 1
ATOM 1157 O O . ALA A 1 146 ? -38.847 -18.547 85.643 1.00 88.44 146 ALA A O 1
ATOM 1158 N N . LEU A 1 147 ? -39.554 -20.032 84.086 1.00 87.69 147 LEU A N 1
ATOM 1159 C CA . LEU A 1 147 ? -39.594 -19.150 82.931 1.00 87.69 147 LEU A CA 1
ATOM 1160 C C . LEU A 1 147 ? -41.020 -18.648 82.750 1.00 87.69 147 LEU A C 1
ATOM 1162 O O . LEU A 1 147 ? -41.958 -19.438 82.702 1.00 87.69 147 LEU A O 1
ATOM 1166 N N . ILE A 1 148 ? -41.172 -17.336 82.645 1.00 89.94 148 ILE A N 1
ATOM 1167 C CA . ILE A 1 148 ? -42.449 -16.679 82.388 1.00 89.94 148 ILE A CA 1
ATOM 1168 C C . ILE A 1 148 ? -42.329 -16.009 81.023 1.00 89.94 148 ILE A C 1
ATOM 1170 O O . ILE A 1 148 ? -41.570 -15.050 80.859 1.00 89.94 148 ILE A O 1
ATOM 1174 N N . VAL A 1 149 ? -43.033 -16.560 80.039 1.00 88.62 149 VAL A N 1
ATOM 1175 C CA . VAL A 1 149 ? -42.926 -16.183 78.629 1.00 88.62 149 VAL A CA 1
ATOM 1176 C C . VAL A 1 149 ? -44.146 -15.356 78.230 1.00 88.62 149 VAL A C 1
ATOM 1178 O O . VAL A 1 149 ? -45.264 -15.833 78.415 1.00 88.62 149 VAL A O 1
ATOM 1181 N N . PRO A 1 150 ? -43.986 -14.125 77.713 1.00 89.88 150 PRO A N 1
ATOM 1182 C CA . PRO A 1 150 ? -45.112 -13.329 77.240 1.00 89.88 150 PRO A CA 1
ATOM 1183 C C . PRO A 1 150 ? -45.659 -13.920 75.938 1.00 89.88 150 PRO A C 1
ATOM 1185 O O . PRO A 1 150 ? -44.976 -13.907 74.915 1.00 89.88 150 PRO A O 1
ATOM 1188 N N . VAL A 1 151 ? -46.892 -14.418 75.981 1.00 87.31 151 VAL A N 1
ATOM 1189 C CA . VAL A 1 151 ? -47.595 -15.038 74.840 1.00 87.31 151 VAL A CA 1
ATOM 1190 C C . VAL A 1 151 ? -48.855 -14.264 74.438 1.00 87.31 151 VAL A C 1
ATOM 1192 O O . VAL A 1 151 ? -49.395 -14.475 73.356 1.00 87.31 151 VAL A O 1
ATOM 1195 N N . GLY A 1 152 ? -49.323 -13.329 75.271 1.00 85.69 152 GLY A N 1
ATOM 1196 C CA . GLY A 1 152 ? -50.549 -12.576 74.997 1.00 85.69 152 GLY A CA 1
ATOM 1197 C C . GLY A 1 152 ? -51.765 -13.503 74.927 1.00 85.69 152 GLY A C 1
ATOM 1198 O O . GLY A 1 152 ? -52.024 -14.251 75.863 1.00 85.69 152 GLY A O 1
ATOM 1199 N N . ASN A 1 153 ? -52.501 -13.456 73.821 1.00 83.31 153 ASN A N 1
ATOM 1200 C CA . ASN A 1 153 ? -53.628 -14.349 73.543 1.00 83.31 153 ASN A CA 1
ATOM 1201 C C . ASN A 1 153 ? -53.236 -15.554 72.666 1.00 83.31 153 ASN A C 1
ATOM 1203 O O . ASN A 1 153 ? -54.122 -16.239 72.162 1.00 83.31 153 ASN A O 1
ATOM 1207 N N . SER A 1 154 ? -51.939 -15.774 72.431 1.00 83.62 154 SER A N 1
ATOM 1208 C CA . SER A 1 154 ? -51.452 -16.865 71.588 1.00 83.62 154 SER A CA 1
ATOM 1209 C C . SER A 1 154 ? -51.508 -18.209 72.313 1.00 83.62 154 SER A C 1
ATOM 1211 O O . SER A 1 154 ? -51.060 -18.317 73.453 1.00 83.62 154 SER A O 1
ATOM 1213 N N . GLU A 1 155 ? -52.001 -19.232 71.614 1.00 82.44 155 GLU A N 1
ATOM 1214 C CA . GLU A 1 155 ? -52.115 -20.617 72.098 1.00 82.44 155 GLU A CA 1
ATOM 1215 C C . GLU A 1 155 ? -50.879 -21.468 71.733 1.00 82.44 155 GLU A C 1
ATOM 1217 O O . GLU A 1 155 ? -50.832 -22.660 72.032 1.00 82.44 155 GLU A O 1
ATOM 1222 N N . ILE A 1 156 ? -49.841 -20.883 71.107 1.00 81.00 156 ILE A N 1
ATOM 1223 C CA . ILE A 1 156 ? -48.697 -21.655 70.573 1.00 81.00 156 ILE A CA 1
ATOM 1224 C C . ILE A 1 156 ? -47.936 -22.455 71.640 1.00 81.00 156 ILE A C 1
ATOM 1226 O O . ILE A 1 156 ? -47.235 -23.408 71.313 1.00 81.00 156 ILE A O 1
ATOM 1230 N N . PHE A 1 157 ? -48.046 -22.069 72.915 1.00 84.12 157 PHE A N 1
ATOM 1231 C CA . PHE A 1 157 ? -47.367 -22.729 74.030 1.00 84.12 157 PHE A CA 1
ATOM 1232 C C . PHE A 1 157 ? -48.306 -23.519 74.950 1.00 84.12 157 PHE A C 1
ATOM 1234 O O . PHE A 1 157 ? -47.841 -24.009 75.978 1.00 84.12 157 PHE A O 1
ATOM 1241 N N . ASP A 1 158 ? -49.574 -23.726 74.582 1.00 81.50 158 ASP A N 1
ATOM 1242 C CA . ASP A 1 158 ? -50.554 -24.432 75.425 1.00 81.50 158 ASP A CA 1
ATOM 1243 C C . ASP A 1 158 ? -50.100 -25.857 75.811 1.00 81.50 158 ASP A C 1
ATOM 1245 O O . ASP A 1 158 ? -50.311 -26.291 76.947 1.00 81.50 158 ASP A O 1
ATOM 1249 N N . ASP A 1 159 ? -49.392 -26.551 74.911 1.00 79.69 159 ASP A N 1
ATOM 1250 C CA . ASP A 1 159 ? -48.847 -27.902 75.128 1.00 79.69 159 ASP A CA 1
ATOM 1251 C C . ASP A 1 159 ? -47.374 -27.920 75.602 1.00 79.69 159 ASP A C 1
ATOM 1253 O O . ASP A 1 159 ? -46.768 -28.986 75.775 1.00 79.69 159 ASP A O 1
ATOM 1257 N N . VAL A 1 160 ? -46.767 -26.752 75.839 1.00 81.81 160 VAL A N 1
ATOM 1258 C CA . VAL A 1 160 ? -45.351 -26.628 76.216 1.00 81.81 160 VAL A CA 1
ATOM 1259 C C . VAL A 1 160 ? -45.184 -26.679 77.732 1.00 81.81 160 VAL A C 1
ATOM 1261 O O . VAL A 1 160 ? -45.703 -25.849 78.470 1.00 81.81 160 VAL A O 1
ATOM 1264 N N . THR A 1 161 ? -44.393 -27.633 78.219 1.00 78.75 161 THR A N 1
ATOM 1265 C CA . THR A 1 161 ? -44.201 -27.889 79.662 1.00 78.75 161 THR A CA 1
ATOM 1266 C C . THR A 1 161 ? -42.749 -27.792 80.130 1.00 78.75 161 THR A C 1
ATOM 1268 O O . THR A 1 161 ? -42.494 -27.828 81.333 1.00 78.75 161 THR A O 1
ATOM 1271 N N . ASN A 1 162 ? -41.787 -27.679 79.211 1.00 77.56 162 ASN A N 1
ATOM 1272 C CA . ASN A 1 162 ? -40.357 -27.556 79.506 1.00 77.56 162 ASN A CA 1
ATOM 1273 C C . ASN A 1 162 ? -39.630 -26.733 78.428 1.00 77.56 162 ASN A C 1
ATOM 1275 O O . ASN A 1 162 ? -40.192 -26.445 77.374 1.00 77.56 162 ASN A O 1
ATOM 1279 N N . ILE A 1 163 ? -38.374 -26.359 78.692 1.00 73.56 163 ILE A N 1
ATOM 1280 C CA . ILE A 1 163 ? -37.615 -25.456 77.817 1.00 73.56 163 ILE A CA 1
ATOM 1281 C C . ILE A 1 163 ? -37.277 -26.057 76.443 1.00 73.56 163 ILE A C 1
ATOM 1283 O O . ILE A 1 163 ? -37.237 -25.330 75.457 1.00 73.56 163 ILE A O 1
ATOM 1287 N N . GLU A 1 164 ? -37.049 -27.371 76.353 1.00 71.06 164 GLU A N 1
ATOM 1288 C CA . GLU A 1 164 ? -36.705 -28.020 75.080 1.00 71.06 164 GLU A CA 1
ATOM 1289 C C . GLU A 1 164 ? -37.910 -28.021 74.137 1.00 71.06 164 GLU A C 1
ATOM 1291 O O . GLU A 1 164 ? -37.761 -27.763 72.950 1.00 71.06 164 GLU A O 1
ATOM 1296 N N . GLN A 1 165 ? -39.121 -28.173 74.681 1.00 77.25 165 GLN A N 1
ATOM 1297 C CA . GLN A 1 165 ? -40.356 -28.017 73.912 1.00 77.25 165 GLN A CA 1
ATOM 1298 C C . GLN A 1 165 ? -40.568 -26.585 73.405 1.00 77.25 165 GLN A C 1
ATOM 1300 O O . GLN A 1 165 ? -41.122 -26.429 72.325 1.00 77.25 165 GLN A O 1
ATOM 1305 N N . ILE A 1 166 ? -40.104 -25.548 74.121 1.00 72.75 166 ILE A N 1
ATOM 1306 C CA . ILE A 1 166 ? -40.120 -24.170 73.593 1.00 72.75 166 ILE A CA 1
ATOM 1307 C C . ILE A 1 166 ? -39.278 -24.106 72.318 1.00 72.75 166 ILE A C 1
ATOM 1309 O O . ILE A 1 166 ? -39.741 -23.571 71.318 1.00 72.75 166 ILE A O 1
ATOM 1313 N N . LYS A 1 167 ? -38.057 -24.659 72.343 1.00 68.25 167 LYS A N 1
ATOM 1314 C CA . LYS A 1 167 ? -37.168 -24.669 71.171 1.00 68.25 167 LYS A CA 1
ATOM 1315 C C . LYS A 1 167 ? -37.810 -25.420 70.012 1.00 68.25 167 LYS A C 1
ATOM 1317 O O . LYS A 1 167 ? -37.905 -24.862 68.931 1.00 68.25 167 LYS A O 1
ATOM 1322 N N . THR A 1 168 ? -38.329 -26.623 70.262 1.00 73.31 168 THR A N 1
ATOM 1323 C CA . THR A 1 168 ? -39.017 -27.421 69.240 1.00 73.31 168 THR A CA 1
ATOM 1324 C C . THR A 1 168 ? -40.214 -26.682 68.650 1.00 73.31 168 THR A C 1
ATOM 1326 O O . THR A 1 168 ? -40.328 -26.608 67.437 1.00 73.31 168 THR A O 1
ATOM 1329 N N . VAL A 1 169 ? -41.076 -26.071 69.471 1.00 76.19 169 VAL A N 1
ATOM 1330 C CA . VAL A 1 169 ? -42.218 -25.299 68.958 1.00 76.19 169 VAL A CA 1
ATOM 1331 C C . VAL A 1 169 ? -41.746 -24.083 68.163 1.00 76.19 169 VAL A C 1
ATOM 1333 O O . VAL A 1 169 ? -42.271 -23.836 67.086 1.00 76.19 169 VAL A O 1
ATOM 1336 N N . LEU A 1 170 ? -40.740 -23.343 68.627 1.00 70.94 170 LEU A N 1
ATOM 1337 C CA . LEU A 1 170 ? -40.203 -22.200 67.882 1.00 70.94 170 LEU A CA 1
ATOM 1338 C C . LEU A 1 170 ? -39.491 -22.602 66.573 1.00 70.94 170 LEU A C 1
ATOM 1340 O O . LEU A 1 170 ? -39.456 -21.796 65.649 1.00 70.94 170 LEU A O 1
ATOM 1344 N N . GLU A 1 171 ? -38.926 -23.809 66.485 1.00 67.62 171 GLU A N 1
ATOM 1345 C CA . GLU A 1 171 ? -38.257 -24.340 65.285 1.00 67.62 171 GLU A CA 1
ATOM 1346 C C . GLU A 1 171 ? -39.230 -24.991 64.288 1.00 67.62 171 GLU A C 1
ATOM 1348 O O . GLU A 1 171 ? -39.044 -24.864 63.079 1.00 67.62 171 GLU A O 1
ATOM 1353 N N . GLU A 1 172 ? -40.254 -25.696 64.775 1.00 71.00 172 GLU A N 1
ATOM 1354 C CA . GLU A 1 172 ? -41.191 -26.475 63.953 1.00 71.00 172 GLU A CA 1
ATOM 1355 C C . GLU A 1 172 ? -42.464 -25.699 63.575 1.00 71.00 172 GLU A C 1
ATOM 1357 O O . GLU A 1 172 ? -43.123 -26.062 62.597 1.00 71.00 172 GLU A O 1
ATOM 1362 N N . THR A 1 173 ? -42.820 -24.636 64.309 1.00 68.44 173 THR A N 1
ATOM 1363 C CA . THR A 1 173 ? -43.979 -23.793 63.968 1.00 68.44 173 THR A CA 1
ATOM 1364 C C . THR A 1 173 ? -43.660 -22.959 62.727 1.00 68.44 173 THR A C 1
ATOM 1366 O O . THR A 1 173 ? -42.631 -22.274 62.704 1.00 68.44 173 THR A O 1
ATOM 1369 N N . PRO A 1 174 ? -44.530 -22.957 61.697 1.00 66.88 174 PRO A N 1
ATOM 1370 C CA . PRO A 1 174 ? -44.360 -22.099 60.533 1.00 66.88 174 PRO A CA 1
ATOM 1371 C C . PRO A 1 174 ? -44.134 -20.644 60.940 1.00 66.88 174 PRO A C 1
ATOM 1373 O O . PRO A 1 174 ? -44.828 -20.093 61.796 1.00 66.88 174 PRO A O 1
ATOM 1376 N N . ARG A 1 175 ? -43.159 -19.987 60.310 1.00 60.78 175 ARG A N 1
ATOM 1377 C CA . ARG A 1 175 ? -42.746 -18.637 60.712 1.00 60.78 175 ARG A CA 1
ATOM 1378 C C . ARG A 1 175 ? -43.869 -17.602 60.564 1.00 60.78 175 ARG A C 1
ATOM 1380 O O . ARG A 1 175 ? -43.914 -16.660 61.348 1.00 60.78 175 ARG A O 1
ATOM 1387 N N . SER A 1 176 ? -44.804 -17.815 59.635 1.00 59.09 176 SER A N 1
ATOM 1388 C CA . SER A 1 176 ? -46.033 -17.024 59.492 1.00 59.09 176 SER A CA 1
ATOM 1389 C C . SER A 1 176 ? -46.931 -17.107 60.731 1.00 59.09 176 SER A C 1
ATOM 1391 O O . SER A 1 176 ? -47.401 -16.081 61.210 1.00 59.09 176 SER A O 1
ATOM 1393 N N . GLU A 1 177 ? -47.105 -18.301 61.300 1.00 68.69 177 GLU A N 1
ATOM 1394 C CA . GLU A 1 177 ? -47.876 -18.511 62.532 1.00 68.69 177 GLU A CA 1
ATOM 1395 C C . GLU A 1 177 ? -47.167 -17.885 63.745 1.00 68.69 177 GLU A C 1
ATOM 1397 O O . GLU A 1 177 ? -47.815 -17.309 64.618 1.00 68.69 177 GLU A O 1
ATOM 1402 N N . LEU A 1 178 ? -45.828 -17.903 63.777 1.00 70.31 178 LEU A N 1
ATOM 1403 C CA . LEU A 1 178 ? -45.051 -17.190 64.799 1.00 70.31 178 LEU A CA 1
ATOM 1404 C C . LEU A 1 178 ? -45.199 -15.666 64.692 1.00 70.31 178 LEU A C 1
ATOM 1406 O O . LEU A 1 178 ? -45.254 -15.010 65.728 1.00 70.31 178 LEU A O 1
ATOM 1410 N N . VAL A 1 179 ? -45.274 -15.107 63.475 1.00 69.50 179 VAL A N 1
ATOM 1411 C CA . VAL A 1 179 ? -45.530 -13.672 63.237 1.00 69.50 179 VAL A CA 1
ATOM 1412 C C . VAL A 1 179 ? -46.952 -13.293 63.659 1.00 69.50 179 VAL A C 1
ATOM 1414 O O . VAL A 1 179 ? -47.133 -12.277 64.327 1.00 69.50 179 VAL A O 1
ATOM 1417 N N . GLU A 1 180 ? -47.956 -14.120 63.366 1.00 72.25 180 GLU A N 1
ATOM 1418 C CA . GLU A 1 180 ? -49.325 -13.902 63.857 1.00 72.25 180 GLU A CA 1
ATOM 1419 C C . GLU A 1 180 ? -49.401 -13.966 65.393 1.00 72.25 180 GLU A C 1
ATOM 1421 O O . GLU A 1 180 ? -50.059 -13.140 66.026 1.00 72.25 180 GLU A O 1
ATOM 1426 N N . ALA A 1 181 ? -48.667 -14.892 66.017 1.00 75.31 181 ALA A N 1
ATOM 1427 C CA . ALA A 1 181 ? -48.605 -15.035 67.470 1.00 75.31 181 ALA A CA 1
ATOM 1428 C C . ALA A 1 181 ? -47.970 -13.835 68.194 1.00 75.31 181 ALA A C 1
ATOM 1430 O O . ALA A 1 181 ? -48.151 -13.692 69.402 1.00 75.31 181 ALA A O 1
ATOM 1431 N N . VAL A 1 182 ? -47.221 -12.975 67.507 1.00 75.88 182 VAL A N 1
ATOM 1432 C CA . VAL A 1 182 ? -46.520 -11.817 68.096 1.00 75.88 182 VAL A CA 1
ATOM 1433 C C . VAL A 1 182 ? -47.037 -10.475 67.594 1.00 75.88 182 VAL A C 1
ATOM 1435 O O . VAL A 1 182 ? -46.816 -9.470 68.274 1.00 75.88 182 VAL A O 1
ATOM 1438 N N . ASP A 1 183 ? -47.739 -10.437 66.457 1.00 75.44 183 ASP A N 1
ATOM 1439 C CA . ASP A 1 183 ? -48.436 -9.253 65.939 1.00 75.44 183 ASP A CA 1
ATOM 1440 C C . ASP A 1 183 ? -49.755 -9.031 66.692 1.00 75.44 183 ASP A C 1
ATOM 1442 O O . ASP A 1 183 ? -50.862 -9.104 66.164 1.00 75.44 183 ASP A O 1
ATOM 1446 N N . GLN A 1 184 ? -49.616 -8.786 67.992 1.00 80.56 184 GLN A N 1
ATOM 1447 C CA . GLN A 1 184 ? -50.707 -8.473 68.900 1.00 80.56 184 GLN A CA 1
ATOM 1448 C C . GLN A 1 184 ? -50.617 -7.010 69.341 1.00 80.56 184 GLN A C 1
ATOM 1450 O O . GLN A 1 184 ? -49.527 -6.441 69.466 1.00 80.56 184 GLN A O 1
ATOM 1455 N N . GLU A 1 185 ? -51.772 -6.407 69.630 1.00 82.31 185 GLU A N 1
ATOM 1456 C CA . GLU A 1 185 ? -51.835 -5.065 70.213 1.00 82.31 185 GLU A CA 1
ATOM 1457 C C . GLU A 1 185 ? -51.062 -4.995 71.549 1.00 82.31 185 GLU A C 1
ATOM 1459 O O . GLU A 1 185 ? -51.011 -5.985 72.298 1.00 82.31 185 GLU A O 1
ATOM 1464 N N . PRO A 1 186 ? -50.459 -3.837 71.883 1.00 86.25 186 PRO A N 1
ATOM 1465 C CA . PRO A 1 186 ? -49.772 -3.665 73.152 1.00 86.25 186 PRO A CA 1
ATOM 1466 C C . PRO A 1 186 ? -50.686 -3.925 74.354 1.00 86.25 186 PRO A C 1
ATOM 1468 O O . PRO A 1 186 ? -51.836 -3.482 74.379 1.00 86.25 186 PRO A O 1
ATOM 1471 N N . LEU A 1 187 ? -50.163 -4.604 75.377 1.00 87.56 187 LEU A N 1
ATOM 1472 C CA . LEU A 1 187 ? -50.948 -5.023 76.539 1.00 87.56 187 LEU A CA 1
ATOM 1473 C C . LEU A 1 187 ? -50.253 -4.680 77.858 1.00 87.56 187 LEU A C 1
ATOM 1475 O O . LEU A 1 187 ? -49.164 -5.173 78.160 1.00 87.56 187 LEU A O 1
ATOM 1479 N N . ASN A 1 188 ? -50.919 -3.896 78.712 1.00 90.12 188 ASN A N 1
ATOM 1480 C CA . ASN A 1 188 ? -50.421 -3.631 80.058 1.00 90.12 188 ASN A CA 1
ATOM 1481 C C . ASN A 1 188 ? -50.793 -4.766 81.015 1.00 90.12 188 ASN A C 1
ATOM 1483 O O . ASN A 1 188 ? -51.968 -5.072 81.238 1.00 90.12 188 ASN A O 1
ATOM 1487 N N . THR A 1 189 ? -49.785 -5.343 81.667 1.00 90.56 189 THR A N 1
ATOM 1488 C CA . THR A 1 189 ? -49.959 -6.492 82.561 1.00 90.56 189 THR A CA 1
ATOM 1489 C C . THR A 1 189 ? -49.339 -6.238 83.934 1.00 90.56 189 THR A C 1
ATOM 1491 O O . THR A 1 189 ? -48.434 -5.418 84.108 1.00 90.56 189 THR A O 1
ATOM 1494 N N . THR A 1 190 ? -49.872 -6.909 84.948 1.00 92.06 190 THR A N 1
ATOM 1495 C CA . THR A 1 190 ? -49.392 -6.907 86.329 1.00 92.06 190 THR A CA 1
ATOM 1496 C C . THR A 1 190 ? -49.208 -8.350 86.769 1.00 92.06 190 THR A C 1
ATOM 1498 O O . THR A 1 190 ? -50.176 -9.104 86.868 1.00 92.06 190 THR A O 1
ATOM 1501 N N . MET A 1 191 ? -47.969 -8.718 87.079 1.00 92.12 191 MET A N 1
ATOM 1502 C CA . MET A 1 191 ? -47.614 -10.003 87.661 1.00 92.12 191 MET A CA 1
ATOM 1503 C C . MET A 1 191 ? -47.436 -9.855 89.167 1.00 92.12 191 MET A C 1
ATOM 1505 O O . MET A 1 191 ? -46.546 -9.151 89.649 1.00 92.12 191 MET A O 1
ATOM 1509 N N . LYS A 1 192 ? -48.258 -10.557 89.933 1.00 91.94 192 LYS A N 1
ATOM 1510 C CA . LYS A 1 192 ? -48.126 -10.660 91.379 1.00 91.94 192 LYS A CA 1
ATOM 1511 C C . LYS A 1 192 ? -47.414 -11.962 91.723 1.00 91.94 192 LYS A C 1
ATOM 1513 O O . LYS A 1 192 ? -47.970 -13.043 91.575 1.00 91.94 192 LYS A O 1
ATOM 1518 N N . VAL A 1 193 ? -46.187 -11.838 92.220 1.00 90.56 193 VAL A N 1
ATOM 1519 C CA . VAL A 1 193 ? -45.385 -12.957 92.729 1.00 90.56 193 VAL A CA 1
ATOM 1520 C C . VAL A 1 193 ? -45.762 -13.198 94.187 1.00 90.56 193 VAL A C 1
ATOM 1522 O O . VAL A 1 193 ? -45.741 -12.258 94.985 1.00 90.56 193 VAL A O 1
ATOM 1525 N N . ILE A 1 194 ? -46.102 -14.434 94.548 1.00 90.94 194 ILE A N 1
ATOM 1526 C CA . ILE A 1 194 ? -46.567 -14.834 95.880 1.00 90.94 194 ILE A CA 1
ATOM 1527 C C . ILE A 1 194 ? -45.641 -15.916 96.429 1.00 90.94 194 ILE A C 1
ATOM 1529 O O . ILE A 1 194 ? -45.699 -17.062 96.009 1.00 90.94 194 ILE A O 1
ATOM 1533 N N . ALA A 1 195 ? -44.826 -15.576 97.424 1.00 88.00 195 ALA A N 1
ATOM 1534 C CA . ALA A 1 195 ? -44.005 -16.548 98.136 1.00 88.00 195 ALA A CA 1
ATOM 1535 C C . ALA A 1 195 ? -44.764 -17.106 99.343 1.00 88.00 195 ALA A C 1
ATOM 1537 O O . ALA A 1 195 ? -45.276 -16.333 100.162 1.00 88.00 195 ALA A O 1
ATOM 1538 N N . SER A 1 196 ? -44.794 -18.429 99.505 1.00 86.38 196 SER A N 1
ATOM 1539 C CA . SER A 1 196 ? -45.461 -19.110 100.616 1.00 86.38 196 SER A CA 1
ATOM 1540 C C . SER A 1 196 ? -44.573 -20.160 101.297 1.00 86.38 196 SER A C 1
ATOM 1542 O O . SER A 1 196 ? -43.816 -20.877 100.655 1.00 86.38 196 SER A O 1
ATOM 1544 N N . SER A 1 197 ? -44.639 -20.245 102.632 1.00 82.25 197 SER A N 1
ATOM 1545 C CA . SER A 1 197 ? -43.954 -21.272 103.435 1.00 82.25 197 SER A CA 1
ATOM 1546 C C . SER A 1 197 ? -44.664 -21.476 104.774 1.00 82.25 197 SER A C 1
ATOM 1548 O O . SER A 1 197 ? -44.950 -20.516 105.493 1.00 82.25 197 SER A O 1
ATOM 1550 N N . GLY A 1 198 ? -44.945 -22.727 105.157 1.00 67.25 198 GLY A N 1
ATOM 1551 C CA . GLY A 1 198 ? -45.458 -23.069 106.496 1.00 67.25 198 GLY A CA 1
ATOM 1552 C C . GLY A 1 198 ? -46.783 -22.388 106.899 1.00 67.25 198 GLY A C 1
ATOM 1553 O O . GLY A 1 198 ? -47.052 -22.214 108.092 1.00 67.25 198 GLY A O 1
ATOM 1554 N N . GLY A 1 199 ? -47.609 -21.978 105.926 1.00 68.31 199 GLY A N 1
ATOM 1555 C CA . GLY A 1 199 ? -48.865 -21.241 106.138 1.00 68.31 199 GLY A CA 1
ATOM 1556 C C . GLY A 1 199 ? -48.711 -19.720 106.296 1.00 68.31 199 GLY A C 1
ATOM 1557 O O . GLY A 1 199 ? -49.631 -19.062 106.780 1.00 68.31 199 GLY A O 1
ATOM 1558 N N . LYS A 1 200 ? -47.551 -19.159 105.937 1.00 79.62 200 LYS A N 1
ATOM 1559 C CA . LYS A 1 200 ? -47.317 -17.718 105.766 1.00 79.62 200 LYS A CA 1
ATOM 1560 C C . LYS A 1 200 ? -47.110 -17.420 104.286 1.00 79.62 200 LYS A C 1
ATOM 1562 O O . LYS A 1 200 ? -46.440 -18.200 103.618 1.00 79.62 200 LYS A O 1
ATOM 1567 N N . SER A 1 201 ? -47.638 -16.298 103.807 1.00 84.50 201 SER A N 1
ATOM 1568 C CA . SER A 1 201 ? -47.408 -15.808 102.448 1.00 84.50 201 SER A CA 1
ATOM 1569 C C . SER A 1 201 ? -47.083 -14.312 102.435 1.00 84.50 201 SER A C 1
ATOM 1571 O O . SER A 1 201 ? -47.503 -13.572 103.329 1.00 84.50 201 SER A O 1
ATOM 1573 N N . LYS A 1 202 ? -46.310 -13.876 101.437 1.00 88.56 202 LYS A N 1
ATOM 1574 C CA . LYS A 1 202 ? -46.049 -12.468 101.094 1.00 88.56 202 LYS A CA 1
ATOM 1575 C C . LYS A 1 202 ? -46.110 -12.340 99.579 1.00 88.56 202 LYS A C 1
ATOM 1577 O O . LYS A 1 202 ? -45.638 -13.229 98.879 1.00 88.56 202 LYS A O 1
ATOM 1582 N N . SER A 1 203 ? -46.664 -11.240 99.086 1.00 89.00 203 SER A N 1
ATOM 1583 C CA . SER A 1 203 ? -46.768 -10.976 97.653 1.00 89.00 203 SER A CA 1
ATOM 1584 C C . SER A 1 203 ? -46.143 -9.640 97.264 1.00 89.00 203 SER A C 1
ATOM 1586 O O . SER A 1 203 ? -46.130 -8.712 98.075 1.00 89.00 203 SER A O 1
ATOM 1588 N N . LYS A 1 204 ? -45.657 -9.536 96.025 1.00 90.25 204 LYS A N 1
ATOM 1589 C CA . LYS A 1 204 ? -45.130 -8.305 95.415 1.00 90.25 204 LYS A CA 1
ATOM 1590 C C . LYS A 1 204 ? -45.611 -8.218 93.968 1.00 90.25 204 LYS A C 1
ATOM 1592 O O . LYS A 1 204 ? -45.566 -9.215 93.254 1.00 90.25 204 LYS A O 1
ATOM 1597 N N . ASN A 1 205 ? -46.066 -7.034 93.568 1.00 91.50 205 ASN A N 1
ATOM 1598 C CA . ASN A 1 205 ? -46.516 -6.770 92.205 1.00 91.50 205 ASN A CA 1
ATOM 1599 C C . ASN A 1 205 ? -45.359 -6.260 91.347 1.00 91.50 205 ASN A C 1
ATOM 1601 O O . ASN A 1 205 ? -44.525 -5.483 91.823 1.00 91.50 205 ASN A O 1
ATOM 1605 N N . PHE A 1 206 ? -45.380 -6.662 90.084 1.00 91.50 206 PHE A N 1
ATOM 1606 C CA . PHE A 1 206 ? -44.516 -6.183 89.023 1.00 91.50 206 PHE A CA 1
ATOM 1607 C C . PHE A 1 206 ? -45.353 -5.810 87.806 1.00 91.50 206 PHE A C 1
ATOM 1609 O O . PHE A 1 206 ? -46.313 -6.509 87.489 1.00 91.50 206 PHE A O 1
ATOM 1616 N N . TYR A 1 207 ? -45.013 -4.706 87.154 1.00 92.31 207 TYR A N 1
ATOM 1617 C CA . TYR A 1 207 ? -45.829 -4.102 86.104 1.00 92.31 207 TYR A CA 1
ATOM 1618 C C . TYR A 1 207 ? -45.079 -4.140 84.775 1.00 92.31 207 TYR A C 1
ATOM 1620 O O . TYR A 1 207 ? -43.954 -3.652 84.693 1.00 92.31 207 TYR A O 1
ATOM 1628 N N . PHE A 1 208 ? -45.698 -4.680 83.731 1.00 92.19 208 PHE A N 1
ATOM 1629 C CA . PHE A 1 208 ? -45.092 -4.804 82.406 1.00 92.19 208 PHE A CA 1
ATOM 1630 C C . PHE A 1 208 ? -45.966 -4.164 81.326 1.00 92.19 208 PHE A C 1
ATOM 1632 O O . PHE A 1 208 ? -47.171 -3.971 81.520 1.00 92.19 208 PHE A O 1
ATOM 1639 N N . ASN A 1 209 ? -45.330 -3.803 80.216 1.00 90.69 209 ASN A N 1
ATOM 1640 C CA . ASN A 1 209 ? -45.971 -3.453 78.956 1.00 90.69 209 ASN A CA 1
ATOM 1641 C C . ASN A 1 209 ? -45.504 -4.477 77.918 1.00 90.69 209 ASN A C 1
ATOM 1643 O O . ASN A 1 209 ? -44.297 -4.602 77.696 1.00 90.69 209 ASN A O 1
ATOM 1647 N N . LEU A 1 210 ? -46.441 -5.243 77.365 1.00 90.56 210 LEU A N 1
ATOM 1648 C CA . LEU A 1 210 ? -46.158 -6.241 76.342 1.00 90.56 210 LEU A CA 1
ATOM 1649 C C . LEU A 1 210 ? -46.306 -5.610 74.961 1.00 90.56 210 LEU A C 1
ATOM 1651 O O . LEU A 1 210 ? -47.329 -4.985 74.696 1.00 90.56 210 LEU A O 1
ATOM 1655 N N . THR A 1 211 ? -45.308 -5.765 74.096 1.00 86.69 211 THR A N 1
ATOM 1656 C CA . THR A 1 211 ? -45.278 -5.152 72.758 1.00 86.69 211 THR A CA 1
ATOM 1657 C C . THR A 1 211 ? -44.894 -6.157 71.677 1.00 86.69 211 THR A C 1
ATOM 1659 O O . THR A 1 211 ? -44.283 -7.193 71.955 1.00 86.69 211 THR A O 1
ATOM 1662 N N . LYS A 1 212 ? -45.246 -5.859 70.423 1.00 80.31 212 LYS A N 1
ATOM 1663 C CA . LYS A 1 212 ? -44.803 -6.668 69.286 1.00 80.31 212 LYS A CA 1
ATOM 1664 C C . LYS A 1 212 ? -43.317 -6.434 68.967 1.00 80.31 212 LYS A C 1
ATOM 1666 O O . LYS A 1 212 ? -42.848 -5.301 69.093 1.00 80.31 212 LYS A O 1
ATOM 1671 N N . PRO A 1 213 ? -42.563 -7.462 68.543 1.00 71.75 213 PRO A N 1
ATOM 1672 C CA . PRO A 1 213 ? -41.188 -7.292 68.075 1.00 71.75 213 PRO A CA 1
ATOM 1673 C C . PRO A 1 213 ? -41.120 -6.553 66.723 1.00 71.75 213 PRO A C 1
ATOM 1675 O O . PRO A 1 213 ? -42.000 -6.704 65.878 1.00 71.75 213 PRO A O 1
ATOM 1678 N N . LEU A 1 214 ? -40.039 -5.800 66.481 1.00 69.56 214 LEU A N 1
ATOM 1679 C CA . LEU A 1 214 ? -39.772 -5.112 65.206 1.00 69.56 214 LEU A CA 1
ATOM 1680 C C . LEU A 1 214 ? -39.189 -6.076 64.153 1.00 69.56 214 LEU A C 1
ATOM 1682 O O . LEU A 1 214 ? -38.002 -6.015 63.830 1.00 69.56 214 LEU A O 1
ATOM 1686 N N . PHE A 1 215 ? -40.007 -6.993 63.629 1.00 67.50 215 PHE A N 1
ATOM 1687 C CA . PHE A 1 215 ? -39.549 -7.990 62.647 1.00 67.50 215 PHE A CA 1
ATOM 1688 C C . PHE A 1 215 ? -39.085 -7.379 61.326 1.00 67.50 215 PHE A C 1
ATOM 1690 O O . PHE A 1 215 ? -38.057 -7.809 60.809 1.00 67.50 215 PHE A O 1
ATOM 1697 N N . GLY A 1 216 ? -39.786 -6.360 60.811 1.00 68.69 216 GLY A N 1
ATOM 1698 C CA . GLY A 1 216 ? -39.396 -5.674 59.574 1.00 68.69 216 GLY A CA 1
ATOM 1699 C C . GLY A 1 216 ? -37.966 -5.136 59.651 1.00 68.69 216 GLY A C 1
ATOM 1700 O O . GLY A 1 216 ? -37.153 -5.420 58.780 1.00 68.69 216 GLY A O 1
ATOM 1701 N N . ALA A 1 217 ? -37.600 -4.485 60.758 1.00 70.88 217 ALA A N 1
ATOM 1702 C CA . ALA A 1 217 ? -36.242 -3.987 60.979 1.00 70.88 217 ALA A CA 1
ATOM 1703 C C . ALA A 1 217 ? -35.179 -5.105 61.021 1.00 70.88 217 ALA A C 1
ATOM 1705 O O . ALA A 1 217 ? -34.088 -4.922 60.483 1.00 70.88 217 ALA A O 1
ATOM 1706 N N . MET A 1 218 ? -35.495 -6.264 61.614 1.00 70.38 218 MET A N 1
ATOM 1707 C CA . MET A 1 218 ? -34.588 -7.423 61.638 1.00 70.38 218 MET A CA 1
ATOM 1708 C C . MET A 1 218 ? -34.396 -8.027 60.241 1.00 70.38 218 MET A C 1
ATOM 1710 O O . MET A 1 218 ? -33.273 -8.333 59.855 1.00 70.38 218 MET A O 1
ATOM 1714 N N . VAL A 1 219 ? -35.477 -8.172 59.467 1.00 73.31 219 VAL A N 1
ATOM 1715 C CA . VAL A 1 219 ? -35.415 -8.666 58.081 1.00 73.31 219 VAL A CA 1
ATOM 1716 C C . VAL A 1 219 ? -34.605 -7.710 57.210 1.00 73.31 219 VAL A C 1
ATOM 1718 O O . VAL A 1 219 ? -33.712 -8.143 56.485 1.00 73.31 219 VAL A O 1
ATOM 1721 N N . LEU A 1 220 ? -34.861 -6.405 57.324 1.00 77.81 220 LEU A N 1
ATOM 1722 C CA . LEU A 1 220 ? -34.108 -5.381 56.605 1.00 77.81 220 LEU A CA 1
ATOM 1723 C C . LEU A 1 220 ? -32.622 -5.405 56.992 1.00 77.81 220 LEU A C 1
ATOM 1725 O O . LEU A 1 220 ? -31.769 -5.249 56.127 1.00 77.81 220 LEU A O 1
ATOM 1729 N N . GLU A 1 221 ? -32.279 -5.650 58.258 1.00 76.06 221 GLU A N 1
ATOM 1730 C CA . GLU A 1 221 ? -30.881 -5.798 58.676 1.00 76.06 221 GLU A CA 1
ATOM 1731 C C . GLU A 1 221 ? -30.155 -6.955 57.981 1.00 76.06 221 GLU A C 1
ATOM 1733 O O . GLU A 1 221 ? -29.013 -6.777 57.558 1.00 76.06 221 GLU A O 1
ATOM 1738 N N . GLU A 1 222 ? -30.813 -8.099 57.809 1.00 72.31 222 GLU A N 1
ATOM 1739 C CA . GLU A 1 222 ? -30.251 -9.241 57.081 1.00 72.31 222 GLU A CA 1
ATOM 1740 C C . GLU A 1 222 ? -30.150 -8.974 55.572 1.00 72.31 222 GLU A C 1
ATOM 1742 O O . GLU A 1 222 ? -29.136 -9.285 54.948 1.00 72.31 222 GLU A O 1
ATOM 1747 N N . VAL A 1 223 ? -31.164 -8.333 54.981 1.00 77.19 223 VAL A N 1
ATOM 1748 C CA . VAL A 1 223 ? -31.166 -7.958 53.557 1.00 77.19 223 VAL A CA 1
ATOM 1749 C C . VAL A 1 223 ? -30.010 -7.009 53.231 1.00 77.19 223 VAL A C 1
ATOM 1751 O O . VAL A 1 223 ? -29.304 -7.226 52.249 1.00 77.19 223 VAL A O 1
ATOM 1754 N N . PHE A 1 224 ? -29.760 -6.001 54.069 1.00 78.12 224 PHE A N 1
ATOM 1755 C CA . PHE A 1 224 ? -28.665 -5.043 53.869 1.00 78.12 224 PHE A CA 1
ATOM 1756 C C . PHE A 1 224 ? -27.268 -5.620 54.159 1.00 78.12 224 PHE A C 1
ATOM 1758 O O . PHE A 1 224 ? -26.267 -5.083 53.690 1.00 78.12 224 PHE A O 1
ATOM 1765 N N . LYS A 1 225 ? -27.181 -6.743 54.882 1.00 73.12 225 LYS A N 1
ATOM 1766 C CA . LYS A 1 225 ? -25.940 -7.525 55.045 1.00 73.12 225 LYS A CA 1
ATOM 1767 C C . LYS A 1 225 ? -25.721 -8.539 53.922 1.00 73.12 225 LYS A C 1
ATOM 1769 O O . LYS A 1 225 ? -24.656 -9.151 53.848 1.00 73.12 225 LYS A O 1
ATOM 1774 N N . SER A 1 226 ? -26.717 -8.739 53.064 1.00 70.06 226 SER A N 1
ATOM 1775 C CA . SER A 1 226 ? -26.682 -9.777 52.051 1.00 70.06 226 SER A CA 1
ATOM 1776 C C . SER A 1 226 ? -25.862 -9.388 50.819 1.00 70.06 226 SER A C 1
ATOM 1778 O O . SER A 1 226 ? -26.016 -8.306 50.255 1.00 70.06 226 SER A O 1
ATOM 1780 N N . GLY A 1 227 ? -25.062 -10.337 50.324 1.00 63.78 227 GLY A N 1
ATOM 1781 C CA . GLY A 1 227 ? -24.294 -10.196 49.084 1.00 63.78 227 GLY A CA 1
ATOM 1782 C C . GLY A 1 227 ? -25.128 -10.166 47.795 1.00 63.78 227 GLY A C 1
ATOM 1783 O O . GLY A 1 227 ? -24.557 -9.914 46.744 1.00 63.78 227 GLY A O 1
ATOM 1784 N N . TYR A 1 228 ? -26.450 -10.402 47.846 1.00 73.00 228 TYR A N 1
ATOM 1785 C CA . TYR A 1 228 ? -27.323 -10.320 46.658 1.00 73.00 228 TYR A CA 1
ATOM 1786 C C . TYR A 1 228 ? -27.969 -8.939 46.446 1.00 73.00 228 TYR A C 1
ATOM 1788 O O . TYR A 1 228 ? -28.664 -8.758 45.446 1.00 73.00 228 TYR A O 1
ATOM 1796 N N . LEU A 1 229 ? -27.784 -7.976 47.365 1.00 80.25 229 LEU A N 1
ATOM 1797 C CA . LEU A 1 229 ? -28.425 -6.654 47.288 1.00 80.25 229 LEU A CA 1
ATOM 1798 C C . LEU A 1 229 ? -27.983 -5.855 46.051 1.00 80.25 229 LEU A C 1
ATOM 1800 O O . LEU A 1 229 ? -28.794 -5.164 45.438 1.00 80.25 229 LEU A O 1
ATOM 1804 N N . ILE A 1 230 ? -26.700 -5.954 45.696 1.00 86.69 230 ILE A N 1
ATOM 1805 C CA . ILE A 1 230 ? -26.106 -5.296 44.533 1.00 86.69 230 ILE A CA 1
ATOM 1806 C C . ILE A 1 230 ? -25.252 -6.320 43.791 1.00 86.69 230 ILE A C 1
ATOM 1808 O O . ILE A 1 230 ? -24.274 -6.822 44.343 1.00 86.69 230 ILE A O 1
ATOM 1812 N N . ASN A 1 231 ? -25.588 -6.570 42.527 1.00 85.88 231 ASN A N 1
ATOM 1813 C CA . ASN A 1 231 ? -24.785 -7.384 41.615 1.00 85.88 231 ASN A CA 1
ATOM 1814 C C . ASN A 1 231 ? -24.316 -6.546 40.423 1.00 85.88 231 ASN A C 1
ATOM 1816 O O . ASN A 1 231 ? -24.934 -5.534 40.081 1.00 85.88 231 ASN A O 1
ATOM 1820 N N . LEU A 1 232 ? -23.232 -6.972 39.776 1.00 87.00 232 LEU A N 1
ATOM 1821 C CA . LEU A 1 232 ? -22.757 -6.364 38.537 1.00 87.00 232 LEU A CA 1
ATOM 1822 C C . LEU A 1 232 ? -23.111 -7.253 37.353 1.00 87.00 232 LEU A C 1
ATOM 1824 O O . LEU A 1 232 ? -22.670 -8.394 37.272 1.00 87.00 232 LEU A O 1
ATOM 1828 N N . TYR A 1 233 ? -23.872 -6.716 36.409 1.00 83.88 233 TYR A N 1
ATOM 1829 C CA . TYR A 1 233 ? -24.043 -7.326 35.099 1.00 83.88 233 TYR A CA 1
ATOM 1830 C C . TYR A 1 233 ? -22.961 -6.780 34.170 1.00 83.88 233 TYR A C 1
ATOM 1832 O O . TYR A 1 233 ? -23.021 -5.622 33.753 1.00 83.88 233 TYR A O 1
ATOM 1840 N N . ARG A 1 234 ? -21.946 -7.604 33.896 1.00 82.75 234 ARG A N 1
ATOM 1841 C CA . ARG A 1 234 ? -20.790 -7.241 33.075 1.00 82.75 234 ARG A CA 1
ATOM 1842 C C . ARG A 1 234 ? -20.931 -7.756 31.659 1.00 82.75 234 ARG A C 1
ATOM 1844 O O . ARG A 1 234 ? -21.003 -8.963 31.437 1.00 82.75 234 ARG A O 1
ATOM 1851 N N . ILE A 1 235 ? -20.886 -6.839 30.709 1.00 72.88 235 ILE A N 1
ATOM 1852 C CA . ILE A 1 235 ? -20.743 -7.088 29.283 1.00 72.88 235 ILE A CA 1
ATOM 1853 C C . ILE A 1 235 ? -19.248 -7.244 28.976 1.00 72.88 235 ILE A C 1
ATOM 1855 O O . ILE A 1 235 ? -18.447 -6.341 29.203 1.00 72.88 235 ILE A O 1
ATOM 1859 N N . SER A 1 236 ? -18.863 -8.421 28.484 1.00 63.72 236 SER A N 1
ATOM 1860 C CA . SER A 1 236 ? -17.485 -8.745 28.106 1.00 63.72 236 SER A CA 1
ATOM 1861 C C . SER A 1 236 ? -17.277 -8.458 26.618 1.00 63.72 236 SER A C 1
ATOM 1863 O O . SER A 1 236 ? -17.461 -9.344 25.783 1.00 63.72 236 SER A O 1
ATOM 1865 N N . GLY A 1 237 ? -16.903 -7.213 26.313 1.00 56.97 237 GLY A N 1
ATOM 1866 C CA . GLY A 1 237 ? -16.518 -6.745 24.978 1.00 56.97 237 GLY A CA 1
ATOM 1867 C C . GLY A 1 237 ? -17.670 -6.556 23.983 1.00 56.97 237 GLY A C 1
ATOM 1868 O O . GLY A 1 237 ? -18.765 -7.106 24.130 1.00 56.97 237 GLY A O 1
ATOM 1869 N N . PHE A 1 238 ? -17.400 -5.777 22.934 1.00 60.00 238 PHE A N 1
ATOM 1870 C CA . PHE A 1 238 ? -18.290 -5.583 21.784 1.00 60.00 238 PHE A CA 1
ATOM 1871 C C . PHE A 1 238 ? -17.797 -6.428 20.603 1.00 60.00 238 PHE A C 1
ATOM 1873 O O . PHE A 1 238 ? -17.150 -5.919 19.690 1.00 60.00 238 PHE A O 1
ATOM 1880 N N . ASN A 1 239 ? -18.053 -7.741 20.612 1.00 52.59 239 ASN A N 1
ATOM 1881 C CA . ASN A 1 239 ? -17.660 -8.579 19.478 1.00 52.59 239 ASN A CA 1
ATOM 1882 C C . ASN A 1 239 ? -18.658 -8.431 18.318 1.00 52.59 239 ASN A C 1
ATOM 1884 O O . ASN A 1 239 ? -19.736 -9.028 18.312 1.00 52.59 239 ASN A O 1
ATOM 1888 N N . GLN A 1 240 ? -18.285 -7.617 17.330 1.00 53.62 240 GLN A N 1
ATOM 1889 C CA . GLN A 1 240 ? -19.099 -7.365 16.140 1.00 53.62 240 GLN A CA 1
ATOM 1890 C C . GLN A 1 240 ? -19.095 -8.531 15.125 1.00 53.62 240 GLN A C 1
ATOM 1892 O O . GLN A 1 240 ? -19.995 -8.598 14.293 1.00 53.62 240 GLN A O 1
ATOM 1897 N N . ASP A 1 241 ? -18.142 -9.475 15.182 1.00 45.91 241 ASP A N 1
ATOM 1898 C CA . ASP A 1 241 ? -17.985 -10.508 14.134 1.00 45.91 241 ASP A CA 1
ATOM 1899 C C . ASP A 1 241 ? -18.967 -11.672 14.255 1.00 45.91 241 ASP A C 1
ATOM 1901 O O . ASP A 1 241 ? -19.352 -12.285 13.260 1.00 45.91 241 ASP A O 1
ATOM 1905 N N . ASN A 1 242 ? -19.343 -12.018 15.482 1.00 47.44 242 ASN A N 1
ATOM 1906 C CA . ASN A 1 242 ? -20.196 -13.168 15.778 1.00 47.44 242 ASN A CA 1
ATOM 1907 C C . ASN A 1 242 ? -21.537 -12.770 16.406 1.00 47.44 242 ASN A C 1
ATOM 1909 O O . ASN A 1 242 ? -22.345 -13.648 16.698 1.00 47.44 242 ASN A O 1
ATOM 1913 N N . ASN A 1 243 ? -21.809 -11.468 16.572 1.00 50.00 243 ASN A N 1
ATOM 1914 C CA . ASN A 1 243 ? -23.021 -10.957 17.224 1.00 50.00 243 ASN A CA 1
ATOM 1915 C C . ASN A 1 243 ? -23.214 -11.472 18.669 1.00 50.00 243 ASN A C 1
ATOM 1917 O O . ASN A 1 243 ? -24.324 -11.424 19.217 1.00 50.00 243 ASN A O 1
ATOM 1921 N N . GLU A 1 244 ? -22.143 -11.947 19.308 1.00 48.16 244 GLU A N 1
ATOM 1922 C CA . GLU A 1 244 ? -22.179 -12.500 20.657 1.00 48.16 244 GLU A CA 1
ATOM 1923 C C . GLU A 1 244 ? -21.556 -11.520 21.644 1.00 48.16 244 GLU A C 1
ATOM 1925 O O . GLU A 1 244 ? -20.351 -11.290 21.664 1.00 48.16 244 GLU A O 1
ATOM 1930 N N . ILE A 1 245 ? -22.393 -10.979 22.526 1.00 57.53 245 ILE A N 1
ATOM 1931 C CA . ILE A 1 245 ? -21.925 -10.289 23.722 1.00 57.53 245 ILE A CA 1
ATOM 1932 C C . ILE A 1 245 ? -22.081 -11.266 24.885 1.00 57.53 245 ILE A C 1
ATOM 1934 O O . ILE A 1 245 ? -23.208 -11.565 25.309 1.00 57.53 245 ILE A O 1
ATOM 1938 N N . GLN A 1 246 ? -20.953 -11.760 25.396 1.00 62.47 246 GLN A N 1
ATOM 1939 C CA . GLN A 1 246 ? -20.940 -12.535 26.631 1.00 62.47 246 GLN A CA 1
ATOM 1940 C C . GLN A 1 246 ? -21.248 -11.602 27.796 1.00 62.47 246 GLN A C 1
ATOM 1942 O O . GLN A 1 246 ? -20.679 -10.518 27.915 1.00 62.47 246 GLN A O 1
ATOM 1947 N N . SER A 1 247 ? -22.191 -12.008 28.634 1.00 70.00 247 SER A N 1
ATOM 1948 C CA . SER A 1 247 ? -22.611 -11.226 29.786 1.00 70.00 247 SER A CA 1
ATOM 1949 C C . SER A 1 247 ? -22.674 -12.112 31.009 1.00 70.00 247 SER A C 1
ATOM 1951 O O . SER A 1 247 ? -23.335 -13.151 30.978 1.00 70.00 247 SER A O 1
ATOM 1953 N N . ASN A 1 248 ? -22.015 -11.675 32.073 1.00 76.06 248 ASN A N 1
ATOM 1954 C CA . ASN A 1 248 ? -21.870 -12.441 33.299 1.00 76.06 248 ASN A CA 1
ATOM 1955 C C . ASN A 1 248 ? -22.408 -11.605 34.457 1.00 76.06 248 ASN A C 1
ATOM 1957 O O . ASN A 1 248 ? -22.196 -10.392 34.498 1.00 76.06 248 ASN A O 1
ATOM 1961 N N . ILE A 1 249 ? -23.087 -12.253 35.398 1.00 77.75 249 ILE A N 1
ATOM 1962 C CA . ILE A 1 249 ? -23.458 -11.627 36.665 1.00 77.75 249 ILE A CA 1
ATOM 1963 C C . ILE A 1 249 ? -22.345 -11.929 37.664 1.00 77.75 249 ILE A C 1
ATOM 1965 O O . ILE A 1 249 ? -21.973 -13.085 37.857 1.00 77.75 249 ILE A O 1
ATOM 1969 N N . GLU A 1 250 ? -21.794 -10.882 38.265 1.00 80.81 250 GLU A N 1
ATOM 1970 C CA . GLU A 1 250 ? -20.767 -10.969 39.293 1.00 80.81 250 GLU A CA 1
ATOM 1971 C C . GLU A 1 250 ? -21.328 -10.490 40.635 1.00 80.81 250 GLU A C 1
ATOM 1973 O O . GLU A 1 250 ? -21.814 -9.361 40.761 1.00 80.81 250 GLU A O 1
ATOM 1978 N N . ASN A 1 251 ? -21.227 -11.360 41.641 1.00 75.69 251 ASN A N 1
ATOM 1979 C CA . ASN A 1 251 ? -21.638 -11.064 43.009 1.00 75.69 251 ASN A CA 1
ATOM 1980 C C . ASN A 1 251 ? -20.521 -10.308 43.725 1.00 75.69 251 ASN A C 1
ATOM 1982 O O . ASN A 1 251 ? -19.355 -10.711 43.690 1.00 75.69 251 ASN A O 1
ATOM 1986 N N . LEU A 1 252 ? -20.878 -9.227 44.415 1.00 77.19 252 LEU A N 1
ATOM 1987 C CA . LEU A 1 252 ? -19.907 -8.431 45.155 1.00 77.19 252 LEU A CA 1
ATOM 1988 C C . LEU A 1 252 ? -19.511 -9.138 46.454 1.00 77.19 252 LEU A C 1
ATOM 1990 O O . LEU A 1 252 ? -20.353 -9.519 47.264 1.00 77.19 252 LEU A O 1
ATOM 1994 N N . THR A 1 253 ? -18.204 -9.270 46.689 1.00 70.00 253 THR A N 1
ATOM 1995 C CA . THR A 1 253 ? -17.663 -9.812 47.948 1.00 70.00 253 THR A CA 1
ATOM 1996 C C . THR A 1 253 ? -17.856 -8.858 49.128 1.00 70.00 253 THR A C 1
ATOM 1998 O O . THR A 1 253 ? -17.917 -9.299 50.274 1.00 70.00 253 THR A O 1
ATOM 2001 N N . SER A 1 254 ? -17.967 -7.557 48.855 1.00 78.75 254 SER A N 1
ATOM 2002 C CA . SER A 1 254 ? -18.276 -6.510 49.828 1.00 78.75 254 SER A CA 1
ATOM 2003 C C . SER A 1 254 ? -19.024 -5.364 49.152 1.00 78.75 254 SER A C 1
ATOM 2005 O O . SER A 1 254 ? -18.602 -4.899 48.091 1.00 78.75 254 SER A O 1
ATOM 2007 N N . LEU A 1 255 ? -20.095 -4.877 49.782 1.00 85.50 255 LEU A N 1
ATOM 2008 C CA . LEU A 1 255 ? -20.844 -3.720 49.292 1.00 85.50 255 LEU A CA 1
ATOM 2009 C C . LEU A 1 255 ? -20.016 -2.426 49.439 1.00 85.50 255 LEU A C 1
ATOM 2011 O O . LEU A 1 255 ? -19.323 -2.259 50.447 1.00 85.50 255 LEU A O 1
ATOM 2015 N N . PRO A 1 256 ? -20.075 -1.487 48.475 1.00 88.19 256 PRO A N 1
ATOM 2016 C CA . PRO A 1 256 ? -19.207 -0.313 48.473 1.00 88.19 256 PRO A CA 1
ATOM 2017 C C . PRO A 1 256 ? -19.777 0.824 49.330 1.00 88.19 256 PRO A C 1
ATOM 2019 O O . PRO A 1 256 ? -20.280 1.828 48.831 1.00 88.19 256 PRO A O 1
ATOM 2022 N N . THR A 1 257 ? -19.720 0.659 50.649 1.00 88.00 257 THR A N 1
ATOM 2023 C CA . THR A 1 257 ? -20.267 1.619 51.625 1.00 88.00 257 THR A CA 1
ATOM 2024 C C . THR A 1 257 ? -19.311 2.765 51.981 1.00 88.00 257 THR A C 1
ATOM 2026 O O . THR A 1 257 ? -19.724 3.712 52.647 1.00 88.00 257 THR A O 1
ATOM 2029 N N . ASP A 1 258 ? -18.036 2.695 51.581 1.00 88.06 258 ASP A N 1
ATOM 2030 C CA . ASP A 1 258 ? -17.017 3.716 51.872 1.00 88.06 258 ASP A CA 1
ATOM 2031 C C . ASP A 1 258 ? -16.801 4.649 50.673 1.00 88.06 258 ASP A C 1
ATOM 2033 O O . ASP A 1 258 ? -16.300 4.237 49.628 1.00 88.06 258 ASP A O 1
ATOM 2037 N N . SER A 1 259 ? -17.120 5.935 50.841 1.00 87.88 259 SER A N 1
ATOM 2038 C CA . SER A 1 259 ? -16.912 6.954 49.807 1.00 87.88 259 SER A CA 1
ATOM 2039 C C . SER A 1 259 ? -15.440 7.179 49.455 1.00 87.88 259 SER A C 1
ATOM 2041 O O . SER A 1 259 ? -15.155 7.696 48.382 1.00 87.88 259 SER A O 1
ATOM 2043 N N . ALA A 1 260 ? -14.499 6.837 50.344 1.00 87.19 260 ALA A N 1
ATOM 2044 C CA . ALA A 1 260 ? -13.067 6.941 50.062 1.00 87.19 260 ALA A CA 1
ATOM 2045 C C . ALA A 1 260 ? -12.547 5.789 49.183 1.00 87.19 260 ALA A C 1
ATOM 2047 O O . ALA A 1 260 ? -11.447 5.888 48.638 1.00 87.19 260 ALA A O 1
ATOM 2048 N N . ASN A 1 261 ? -13.326 4.712 49.042 1.00 86.44 261 ASN A N 1
ATOM 2049 C CA . ASN A 1 261 ? -12.991 3.551 48.227 1.00 86.44 261 ASN A CA 1
ATOM 2050 C C . ASN A 1 261 ? -14.203 3.100 47.385 1.00 86.44 261 ASN A C 1
ATOM 2052 O O . ASN A 1 261 ? -14.754 2.021 47.624 1.00 86.44 261 ASN A O 1
ATOM 2056 N N . PRO A 1 262 ? -14.647 3.933 46.424 1.00 91.25 262 PRO A N 1
ATOM 2057 C CA . PRO A 1 262 ? -15.799 3.623 45.588 1.00 91.25 262 PRO A CA 1
ATOM 2058 C C . PRO A 1 262 ? -15.519 2.436 44.657 1.00 91.25 262 PRO A C 1
ATOM 2060 O O . PRO A 1 262 ? -14.391 2.228 44.203 1.00 91.25 262 PRO A O 1
ATOM 2063 N N . LEU A 1 263 ? -16.563 1.677 44.318 1.00 90.56 263 LEU A N 1
ATOM 2064 C CA . LEU A 1 263 ? -16.450 0.580 43.357 1.00 90.56 263 LEU A CA 1
ATOM 2065 C C . LEU A 1 263 ? -16.315 1.125 41.930 1.00 90.56 263 LEU A C 1
ATOM 2067 O O . LEU A 1 263 ? -17.137 1.924 41.482 1.00 90.56 263 LEU A O 1
ATOM 2071 N N . ASN A 1 264 ? -15.290 0.676 41.209 1.00 89.25 264 ASN A N 1
ATOM 2072 C CA . ASN A 1 264 ? -15.044 1.103 39.835 1.00 89.25 264 ASN A CA 1
ATOM 2073 C C . ASN A 1 264 ? -16.003 0.420 38.853 1.00 89.25 264 ASN A C 1
ATOM 2075 O O . ASN A 1 264 ? -16.156 -0.800 38.891 1.00 89.25 264 ASN A O 1
ATOM 2079 N N . LEU A 1 265 ? -16.580 1.216 37.957 1.00 88.81 265 LEU A N 1
ATOM 2080 C CA . LEU A 1 265 ? -17.428 0.794 36.845 1.00 88.81 265 LEU A CA 1
ATOM 2081 C C . LEU A 1 265 ? -16.926 1.418 35.542 1.00 88.81 265 LEU A C 1
ATOM 2083 O O . LEU A 1 265 ? -16.313 2.488 35.555 1.00 88.81 265 LEU A O 1
ATOM 2087 N N . SER A 1 266 ? -17.238 0.784 34.422 1.00 86.31 266 SER A N 1
ATOM 2088 C CA . SER A 1 266 ? -16.918 1.238 33.074 1.00 86.31 266 SER A CA 1
ATOM 2089 C C . SER A 1 266 ? -18.183 1.578 32.287 1.00 86.31 266 SER A C 1
ATOM 2091 O O . SER A 1 266 ? -19.182 0.857 32.352 1.00 86.31 266 SER A O 1
ATOM 2093 N N . TYR A 1 267 ? -18.130 2.670 31.512 1.00 85.25 267 TYR A N 1
ATOM 2094 C CA . TYR A 1 267 ? -19.207 3.039 30.586 1.00 85.25 267 TYR A CA 1
ATOM 2095 C C . TYR A 1 267 ? -19.542 1.878 29.643 1.00 85.25 267 TYR A C 1
ATOM 2097 O O . TYR A 1 267 ? -18.639 1.209 29.142 1.00 85.25 267 TYR A O 1
ATOM 2105 N N . PHE A 1 268 ? -20.836 1.664 29.396 1.00 82.31 268 PHE A N 1
ATOM 2106 C CA . PHE A 1 268 ? -21.412 0.646 28.504 1.00 82.31 268 PHE A CA 1
ATOM 2107 C C . PHE A 1 268 ? -21.147 -0.830 28.857 1.00 82.31 268 PHE A C 1
ATOM 2109 O O . PHE A 1 268 ? -21.898 -1.690 28.401 1.00 82.31 268 PHE A O 1
ATOM 2116 N N . LEU A 1 269 ? -20.118 -1.133 29.653 1.00 79.56 269 LEU A N 1
ATOM 2117 C CA . LEU A 1 269 ? -19.702 -2.499 29.976 1.00 79.56 269 LEU A CA 1
ATOM 2118 C C . LEU A 1 269 ? -20.279 -3.007 31.298 1.00 79.56 269 LEU A C 1
ATOM 2120 O O . LEU A 1 269 ? -20.598 -4.186 31.406 1.00 79.56 269 LEU A O 1
ATOM 2124 N N . ASP A 1 270 ? -20.440 -2.148 32.301 1.00 87.38 270 ASP A N 1
ATOM 2125 C CA . ASP A 1 270 ? -20.964 -2.559 33.605 1.00 87.38 270 ASP A CA 1
ATOM 2126 C C . ASP A 1 270 ? -22.400 -2.074 33.798 1.00 87.38 270 ASP A C 1
ATOM 2128 O O . ASP A 1 270 ? -22.747 -0.971 33.403 1.00 87.38 270 ASP A O 1
ATOM 2132 N N . SER A 1 271 ? -23.256 -2.860 34.443 1.00 89.06 271 SER A N 1
ATOM 2133 C CA . SER A 1 271 ? -24.570 -2.403 34.913 1.00 89.06 271 SER A CA 1
ATOM 2134 C C . SER A 1 271 ? -24.793 -2.825 36.356 1.00 89.06 271 SER A C 1
ATOM 2136 O O . SER A 1 271 ? -24.554 -3.976 36.716 1.00 89.06 271 SER A O 1
ATOM 2138 N N . ILE A 1 272 ? -25.271 -1.900 37.185 1.00 90.81 272 ILE A N 1
ATOM 2139 C CA . ILE A 1 272 ? -25.639 -2.193 38.573 1.00 90.81 272 ILE A CA 1
ATOM 2140 C C . ILE A 1 272 ? -27.020 -2.843 38.561 1.00 90.81 272 ILE A C 1
ATOM 2142 O O . ILE A 1 272 ? -27.961 -2.221 38.078 1.00 90.81 272 ILE A O 1
ATOM 2146 N N . ALA A 1 273 ? -27.148 -4.054 39.099 1.00 88.12 273 ALA A N 1
ATOM 2147 C CA . ALA A 1 273 ? -28.407 -4.780 39.223 1.00 88.12 273 ALA A CA 1
ATOM 2148 C C . ALA A 1 273 ? -28.846 -4.846 40.695 1.00 88.12 273 ALA A C 1
ATOM 2150 O O . ALA A 1 273 ? -28.136 -5.406 41.532 1.00 88.12 273 ALA A O 1
ATOM 2151 N N . ILE A 1 274 ? -30.015 -4.278 41.002 1.00 87.88 274 ILE A N 1
ATOM 2152 C CA . ILE A 1 274 ? -30.602 -4.216 42.351 1.00 87.88 274 ILE A CA 1
ATOM 2153 C C . ILE A 1 274 ? -32.013 -4.810 42.300 1.00 87.88 274 ILE A C 1
ATOM 2155 O O . ILE A 1 274 ? -32.793 -4.387 41.448 1.00 87.88 274 ILE A O 1
ATOM 2159 N N . PRO A 1 275 ? -32.394 -5.757 43.173 1.00 85.31 275 PRO A N 1
ATOM 2160 C CA . PRO A 1 275 ? -33.752 -6.300 43.193 1.00 85.31 275 PRO A CA 1
ATOM 2161 C C . PRO A 1 275 ? -34.808 -5.207 43.338 1.00 85.31 275 PRO A C 1
ATOM 2163 O O . PRO A 1 275 ? -34.601 -4.267 44.086 1.00 85.31 275 PRO A O 1
ATOM 2166 N N . LYS A 1 276 ? -35.942 -5.331 42.647 1.00 87.12 276 LYS A N 1
ATOM 2167 C CA . LYS A 1 276 ? -37.111 -4.447 42.806 1.00 87.12 276 LYS A CA 1
ATOM 2168 C C . LYS A 1 276 ? -38.059 -4.976 43.874 1.00 87.12 276 LYS A C 1
ATOM 2170 O O . LYS A 1 276 ? -38.616 -4.232 44.681 1.00 87.12 276 LYS A O 1
ATOM 2175 N N . THR A 1 277 ? -38.247 -6.289 43.887 1.00 83.50 277 THR A N 1
ATOM 2176 C CA . THR A 1 277 ? -39.008 -6.993 44.916 1.00 83.50 277 THR A CA 1
ATOM 2177 C C . THR A 1 277 ? -38.401 -8.368 45.121 1.00 83.50 277 THR A C 1
ATOM 2179 O O . THR A 1 277 ? -38.020 -9.032 44.159 1.00 83.50 277 THR A O 1
ATOM 2182 N N . VAL A 1 278 ? -38.302 -8.781 46.378 1.00 78.31 278 VAL A N 1
ATOM 2183 C CA . VAL A 1 278 ? -37.852 -10.112 46.768 1.00 78.31 278 VAL A CA 1
ATOM 2184 C C . VAL A 1 278 ? -38.894 -10.710 47.694 1.00 78.31 278 VAL A C 1
ATOM 2186 O O . VAL A 1 278 ? -39.165 -10.154 48.755 1.00 78.31 278 VAL A O 1
ATOM 2189 N N . THR A 1 279 ? -39.443 -11.859 47.315 1.00 75.56 279 THR A N 1
ATOM 2190 C CA . THR A 1 279 ? -40.314 -12.638 48.194 1.00 75.56 279 THR A CA 1
ATOM 2191 C C . THR A 1 279 ? -39.453 -13.550 49.056 1.00 75.56 279 THR A C 1
ATOM 2193 O O . THR A 1 279 ? -38.847 -14.507 48.562 1.00 75.56 279 THR A O 1
ATOM 2196 N N . LEU A 1 280 ? -39.386 -13.247 50.352 1.00 71.31 280 LEU A N 1
ATOM 2197 C CA . LEU A 1 280 ? -38.720 -14.092 51.332 1.00 71.31 280 LEU A CA 1
ATOM 2198 C C . LEU A 1 280 ? -39.684 -15.185 51.788 1.00 71.31 280 LEU A C 1
ATOM 2200 O O . LEU A 1 280 ? -40.808 -14.914 52.226 1.00 71.31 280 LEU A O 1
ATOM 2204 N N . LYS A 1 281 ? -39.225 -16.433 51.706 1.00 61.03 281 LYS A N 1
ATOM 2205 C CA . LYS A 1 281 ? -39.982 -17.602 52.143 1.00 61.03 281 LYS A CA 1
ATOM 2206 C C . LYS A 1 281 ? -40.409 -17.414 53.604 1.00 61.03 281 LYS A C 1
ATOM 2208 O O . LYS A 1 281 ? -39.576 -17.164 54.474 1.00 61.03 281 LYS A O 1
ATOM 2213 N N . ASP A 1 282 ? -41.715 -17.496 53.848 1.00 54.72 282 ASP A N 1
ATOM 2214 C CA . ASP A 1 282 ? -42.353 -17.376 55.168 1.00 54.72 282 ASP A CA 1
ATOM 2215 C C . ASP A 1 282 ? -42.214 -15.997 55.870 1.00 54.72 282 ASP A C 1
ATOM 2217 O O . ASP A 1 282 ? -42.607 -15.864 57.029 1.00 54.72 282 ASP A O 1
ATOM 2221 N N . LEU A 1 283 ? -41.687 -14.965 55.186 1.00 60.00 283 LEU A N 1
ATOM 2222 C CA . LEU A 1 283 ? -41.459 -13.605 55.718 1.00 60.00 283 LEU A CA 1
ATOM 2223 C C . LEU A 1 283 ? -42.053 -12.482 54.846 1.00 60.00 283 LEU A C 1
ATOM 2225 O O . LEU A 1 283 ? -41.992 -11.326 55.239 1.00 60.00 283 LEU A O 1
ATOM 2229 N N . GLY A 1 284 ? -42.650 -12.793 53.694 1.00 68.00 284 GLY A N 1
ATOM 2230 C CA . GLY A 1 284 ? -43.317 -11.805 52.839 1.00 68.00 284 GLY A CA 1
ATOM 2231 C C . GLY A 1 284 ? -42.377 -11.040 51.902 1.00 68.00 284 GLY A C 1
ATOM 2232 O O . GLY A 1 284 ? -41.210 -11.397 51.729 1.00 68.00 284 GLY A O 1
ATOM 2233 N N . ASP A 1 285 ? -42.917 -10.009 51.252 1.00 78.94 285 ASP A N 1
ATOM 2234 C CA . ASP A 1 285 ? -42.214 -9.257 50.211 1.00 78.94 285 ASP A CA 1
ATOM 2235 C C . ASP A 1 285 ? -41.377 -8.115 50.800 1.00 78.94 285 ASP A C 1
ATOM 2237 O O . ASP A 1 285 ? -41.846 -7.326 51.625 1.00 78.94 285 ASP A O 1
ATOM 2241 N N . VAL A 1 286 ? -40.137 -8.006 50.330 1.00 83.50 286 VAL A N 1
ATOM 2242 C CA . VAL A 1 286 ? -39.280 -6.834 50.513 1.00 83.50 286 VAL A CA 1
ATOM 2243 C C . VAL A 1 286 ? -39.266 -6.066 49.202 1.00 83.50 286 VAL A C 1
ATOM 2245 O O . VAL A 1 286 ? -38.861 -6.606 48.171 1.00 83.50 286 VAL A O 1
ATOM 2248 N N . THR A 1 287 ? -39.707 -4.814 49.225 1.00 88.38 287 THR A N 1
ATOM 2249 C CA . THR A 1 287 ? -39.671 -3.925 48.056 1.00 88.38 287 THR A CA 1
ATOM 2250 C C . THR A 1 287 ? -38.496 -2.974 48.159 1.00 88.38 287 THR A C 1
ATOM 2252 O O . THR A 1 287 ? -38.203 -2.488 49.251 1.00 88.38 287 THR A O 1
ATOM 2255 N N . PHE A 1 288 ? -37.859 -2.675 47.032 1.00 89.56 288 PHE A N 1
ATOM 2256 C CA . PHE A 1 288 ? -36.708 -1.783 46.972 1.00 89.56 288 PHE A CA 1
ATOM 2257 C C . PHE A 1 288 ? -36.988 -0.619 46.029 1.00 89.56 288 PHE A C 1
ATOM 2259 O O . PHE A 1 288 ? -37.431 -0.806 44.896 1.00 89.56 288 PHE A O 1
ATOM 2266 N N . GLU A 1 289 ? -36.658 0.578 46.488 1.00 90.38 289 GLU A N 1
ATOM 2267 C CA . GLU A 1 289 ? -36.602 1.788 45.686 1.00 90.38 289 GLU A CA 1
ATOM 2268 C C . GLU A 1 289 ? -35.146 2.213 45.519 1.00 90.38 289 GLU A C 1
ATOM 2270 O O . GLU A 1 289 ? -34.354 2.186 46.466 1.00 90.38 289 GLU A O 1
ATOM 2275 N N . VAL A 1 290 ? -34.786 2.605 44.298 1.00 91.00 290 VAL A N 1
ATOM 2276 C CA . VAL A 1 290 ? -33.415 2.970 43.946 1.00 91.00 290 VAL A CA 1
ATOM 2277 C C . VAL A 1 290 ? -33.387 4.392 43.416 1.00 91.00 290 VAL A C 1
ATOM 2279 O O . VAL A 1 290 ? -34.097 4.741 42.474 1.00 91.00 290 VAL A O 1
ATOM 2282 N N . THR A 1 291 ? -32.520 5.212 44.000 1.00 90.50 291 THR A N 1
ATOM 2283 C CA . THR A 1 291 ? -32.235 6.566 43.525 1.00 90.50 291 THR A CA 1
ATOM 2284 C C . THR A 1 291 ? -30.733 6.762 43.373 1.00 90.50 291 THR A C 1
ATOM 2286 O O . THR A 1 291 ? -29.927 6.094 44.014 1.00 90.50 291 THR A O 1
ATOM 2289 N N . THR A 1 292 ? -30.331 7.680 42.503 1.00 91.19 292 THR A N 1
ATOM 2290 C CA . THR A 1 292 ? -28.930 8.080 42.348 1.00 91.19 292 THR A CA 1
ATOM 2291 C C . THR A 1 292 ? -28.849 9.597 42.260 1.00 91.19 292 THR A C 1
ATOM 2293 O O . THR A 1 292 ? -29.809 10.252 41.851 1.00 91.19 292 THR A O 1
ATOM 2296 N N . ASN A 1 293 ? -27.714 10.166 42.660 1.00 90.12 293 ASN A N 1
ATOM 2297 C CA . ASN A 1 293 ? -27.452 11.599 42.551 1.00 90.12 293 ASN A CA 1
ATOM 2298 C C . ASN A 1 293 ? -27.135 12.061 41.116 1.00 90.12 293 ASN A C 1
ATOM 2300 O O . ASN A 1 293 ? -27.103 13.268 40.890 1.00 90.12 293 ASN A O 1
ATOM 2304 N N . TYR A 1 294 ? -26.945 11.131 40.171 1.00 88.69 294 TYR A N 1
ATOM 2305 C CA . TYR A 1 294 ? -26.676 11.418 38.756 1.00 88.69 294 TYR A CA 1
ATOM 2306 C C . TYR A 1 294 ? -27.554 10.582 37.800 1.00 88.69 294 TYR A C 1
ATOM 2308 O O . TYR A 1 294 ? -27.032 9.829 36.974 1.00 88.69 294 TYR A O 1
ATOM 2316 N N . PRO A 1 295 ? -28.897 10.657 37.887 1.00 87.56 295 PRO A N 1
ATOM 2317 C CA . PRO A 1 295 ? -29.791 9.814 37.090 1.00 87.56 295 PRO A CA 1
ATOM 2318 C C . PRO A 1 295 ? -29.675 10.066 35.583 1.00 87.56 295 PRO A C 1
ATOM 2320 O O . PRO A 1 295 ? -30.059 9.208 34.794 1.00 87.56 295 PRO A O 1
ATOM 2323 N N . GLU A 1 296 ? -29.176 11.228 35.164 1.00 85.94 296 GLU A N 1
ATOM 2324 C CA . GLU A 1 296 ? -28.949 11.604 33.772 1.00 85.94 296 GLU A CA 1
ATOM 2325 C C . GLU A 1 296 ? -27.895 10.739 33.071 1.00 85.94 296 GLU A C 1
ATOM 2327 O O . GLU A 1 296 ? -28.021 10.527 31.868 1.00 85.94 296 GLU A O 1
ATOM 2332 N N . LEU A 1 297 ? -26.924 10.192 33.814 1.00 86.38 297 LEU A N 1
ATOM 2333 C CA . LEU A 1 297 ? -25.812 9.398 33.276 1.00 86.38 297 LEU A CA 1
ATOM 2334 C C . LEU A 1 297 ? -26.184 7.941 32.985 1.00 86.38 297 LEU A C 1
ATOM 2336 O O . LEU A 1 297 ? -25.414 7.226 32.338 1.00 86.38 297 LEU A O 1
ATOM 2340 N N . PHE A 1 298 ? -27.335 7.487 33.482 1.00 89.88 298 PHE A N 1
ATOM 2341 C CA . PHE A 1 298 ? -27.731 6.087 33.421 1.00 89.88 298 PHE A CA 1
ATOM 2342 C C . PHE A 1 298 ? -28.900 5.867 32.473 1.00 89.88 298 PHE A C 1
ATOM 2344 O O . PHE A 1 298 ? -29.891 6.605 32.467 1.00 89.88 298 PHE A O 1
ATOM 2351 N N . PHE A 1 299 ? -28.804 4.779 31.721 1.00 90.62 299 PHE A N 1
ATOM 2352 C CA . PHE A 1 299 ? -29.968 4.087 31.211 1.00 90.62 299 PHE A CA 1
ATOM 2353 C C . PHE A 1 299 ? -30.544 3.255 32.361 1.00 90.62 299 PHE A C 1
ATOM 2355 O O . PHE A 1 299 ? -29.858 2.397 32.920 1.00 90.62 299 PHE A O 1
ATOM 2362 N N . ILE A 1 300 ? -31.781 3.565 32.747 1.00 88.12 300 ILE A N 1
ATOM 2363 C CA . ILE A 1 300 ? -32.506 2.849 33.797 1.00 88.12 300 ILE A CA 1
ATOM 2364 C C . ILE A 1 300 ? -33.459 1.890 33.099 1.00 88.12 300 ILE A C 1
ATOM 2366 O O . ILE A 1 300 ? -34.378 2.332 32.411 1.00 88.12 300 ILE A O 1
ATOM 2370 N N . GLY A 1 301 ? -33.217 0.600 33.287 1.00 85.75 301 GLY A N 1
ATOM 2371 C CA . GLY A 1 301 ? -34.013 -0.477 32.715 1.00 85.75 301 GLY A CA 1
ATOM 2372 C C . GLY A 1 301 ? -34.437 -1.495 33.766 1.00 85.75 301 GLY A C 1
ATOM 2373 O O . GLY A 1 301 ? -34.185 -1.336 34.968 1.00 85.75 301 GLY A O 1
ATOM 2374 N N . GLU A 1 302 ? -35.070 -2.557 33.286 1.00 85.94 302 GLU A N 1
ATOM 2375 C CA . GLU A 1 302 ? -35.384 -3.740 34.077 1.00 85.94 302 GLU A CA 1
ATOM 2376 C C . GLU A 1 302 ? -34.840 -4.994 33.382 1.00 85.94 302 GLU A C 1
ATOM 2378 O O . GLU A 1 302 ? -34.717 -5.054 32.154 1.00 85.94 302 GLU A O 1
ATOM 2383 N N . MET A 1 303 ? -34.524 -6.010 34.182 1.00 82.50 303 MET A N 1
ATOM 2384 C CA . MET A 1 303 ? -34.270 -7.370 33.707 1.00 82.50 303 MET A CA 1
ATOM 2385 C C . MET A 1 303 ? -34.932 -8.367 34.663 1.00 82.50 303 MET A C 1
ATOM 2387 O O . MET A 1 303 ? -35.040 -8.116 35.864 1.00 82.50 303 MET A O 1
ATOM 2391 N N . SER A 1 304 ? -35.402 -9.491 34.125 1.00 79.12 304 SER A N 1
ATOM 2392 C CA . SER A 1 304 ? -35.950 -10.603 34.912 1.00 79.12 304 SER A CA 1
ATOM 2393 C C . SER A 1 304 ? -34.984 -11.772 34.840 1.00 79.12 304 SER A C 1
ATOM 2395 O O . SER A 1 304 ? -34.621 -12.186 33.738 1.00 79.12 304 SER A O 1
ATOM 2397 N N . LYS A 1 305 ? -34.559 -12.291 35.993 1.00 71.75 305 LYS A N 1
ATOM 2398 C CA . LYS A 1 305 ? -33.641 -13.431 36.074 1.00 71.75 305 LYS A CA 1
ATOM 2399 C C . LYS A 1 305 ? -34.073 -14.429 37.151 1.00 71.75 305 LYS A C 1
ATOM 2401 O O . LYS A 1 305 ? -34.588 -13.996 38.185 1.00 71.75 305 LYS A O 1
ATOM 2406 N N . PRO A 1 306 ? -33.824 -15.737 36.951 1.00 69.25 306 PRO A N 1
ATOM 2407 C CA . PRO A 1 306 ? -33.965 -16.722 38.017 1.00 69.25 306 PRO A CA 1
ATOM 2408 C C . PRO A 1 306 ? -33.068 -16.348 39.202 1.00 69.25 306 PRO A C 1
ATOM 2410 O O . PRO A 1 306 ? -31.929 -15.909 39.004 1.00 69.25 306 PRO A O 1
ATOM 2413 N N . ILE A 1 307 ? -33.549 -16.527 40.435 1.00 65.56 307 ILE A N 1
ATOM 2414 C CA . ILE A 1 307 ? -32.763 -16.212 41.639 1.00 65.56 307 ILE A CA 1
ATOM 2415 C C . ILE A 1 307 ? -31.453 -17.010 41.696 1.00 65.56 307 ILE A C 1
ATOM 2417 O O . ILE A 1 307 ? -30.454 -16.525 42.223 1.00 65.56 307 ILE A O 1
ATOM 2421 N N . GLU A 1 308 ? -31.425 -18.203 41.106 1.00 66.50 308 GLU A N 1
ATOM 2422 C CA . GLU A 1 308 ? -30.259 -19.081 41.056 1.00 66.50 308 GLU A CA 1
ATOM 2423 C C . GLU A 1 308 ? -29.113 -18.499 40.215 1.00 66.50 308 GLU A C 1
ATOM 2425 O O . GLU A 1 308 ? -27.954 -18.817 40.480 1.00 66.50 308 GLU A O 1
ATOM 2430 N N . GLU A 1 309 ? -29.411 -17.625 39.242 1.00 67.31 309 GLU A N 1
ATOM 2431 C CA . GLU A 1 309 ? -28.393 -16.883 38.479 1.00 67.31 309 GLU A CA 1
ATOM 2432 C C . GLU A 1 309 ? -27.799 -15.717 39.287 1.00 67.31 309 GLU A C 1
ATOM 2434 O O . GLU A 1 309 ? -26.656 -15.333 39.052 1.00 67.31 309 GLU A O 1
ATOM 2439 N N . LEU A 1 310 ? -28.554 -15.163 40.243 1.00 65.62 310 LEU A N 1
ATOM 2440 C CA . LEU A 1 310 ? -28.131 -14.044 41.095 1.00 65.62 310 LEU A CA 1
ATOM 2441 C C . LEU A 1 310 ? -27.446 -14.521 42.385 1.00 65.62 310 LEU A C 1
ATOM 2443 O O . LEU A 1 310 ? -26.527 -13.882 42.887 1.00 65.62 310 LEU A O 1
ATOM 2447 N N . ASN A 1 311 ? -27.882 -15.643 42.957 1.00 67.00 311 ASN A N 1
ATOM 2448 C CA . ASN A 1 311 ? -27.293 -16.214 44.163 1.00 67.00 311 ASN A CA 1
ATOM 2449 C C . ASN A 1 311 ? -27.421 -17.752 44.173 1.00 67.00 311 ASN A C 1
ATOM 2451 O O . ASN A 1 311 ? -28.380 -18.291 44.743 1.00 67.00 311 ASN A O 1
ATOM 2455 N N . PRO A 1 312 ? -26.463 -18.471 43.557 1.00 56.12 312 PRO A N 1
ATOM 2456 C CA . PRO A 1 312 ? -26.476 -19.928 43.485 1.00 56.12 312 PRO A CA 1
ATOM 2457 C C . PRO A 1 312 ? -26.260 -20.533 44.881 1.00 56.12 312 PRO A C 1
ATOM 2459 O O . PRO A 1 312 ? -25.134 -20.665 45.357 1.00 56.12 312 PRO A O 1
ATOM 2462 N N . GLY A 1 313 ? -27.359 -20.886 45.550 1.00 56.38 313 GLY A N 1
ATOM 2463 C CA . GLY A 1 313 ? -27.372 -21.414 46.921 1.00 56.38 313 GLY A CA 1
ATOM 2464 C C . GLY A 1 313 ? -28.420 -20.780 47.839 1.00 56.38 313 GLY A C 1
ATOM 2465 O O . GLY A 1 313 ? -28.503 -21.148 49.009 1.00 56.38 313 GLY A O 1
ATOM 2466 N N . ASN A 1 314 ? -29.216 -19.832 47.341 1.00 62.09 314 ASN A N 1
ATOM 2467 C CA . ASN A 1 314 ? -30.246 -19.188 48.143 1.00 62.09 314 ASN A CA 1
ATOM 2468 C C . ASN A 1 314 ? -31.510 -20.058 48.270 1.00 62.09 314 ASN A C 1
ATOM 2470 O O . ASN A 1 314 ? -32.279 -20.184 47.324 1.00 62.09 314 ASN A O 1
ATOM 2474 N N . GLU A 1 315 ? -31.744 -20.624 49.456 1.00 59.62 315 GLU A N 1
ATOM 2475 C CA . GLU A 1 315 ? -32.962 -21.392 49.779 1.00 59.62 315 GLU A CA 1
ATOM 2476 C C . GLU A 1 315 ? -34.091 -20.527 50.385 1.00 59.62 315 GLU A C 1
ATOM 2478 O O . GLU A 1 315 ? -35.189 -21.025 50.649 1.00 59.62 315 GLU A O 1
ATOM 2483 N N . LEU A 1 316 ? -33.825 -19.237 50.636 1.00 58.41 316 LEU A N 1
ATOM 2484 C CA . LEU A 1 316 ? -34.701 -18.317 51.375 1.00 58.41 316 LEU A CA 1
ATOM 2485 C C . LEU A 1 316 ? -35.572 -17.434 50.472 1.00 58.41 316 LEU A C 1
ATOM 2487 O O . LEU A 1 316 ? -36.499 -16.795 50.968 1.00 58.41 316 LEU A O 1
ATOM 2491 N N . ILE A 1 317 ? -35.292 -17.384 49.169 1.00 63.31 317 ILE A N 1
ATOM 2492 C CA . ILE A 1 317 ? -36.030 -16.588 48.180 1.00 63.31 317 ILE A CA 1
ATOM 2493 C C . ILE A 1 317 ? -36.677 -17.534 47.169 1.00 63.31 317 ILE A C 1
ATOM 2495 O O . ILE A 1 317 ? -36.049 -18.495 46.730 1.00 63.31 317 ILE A O 1
ATOM 2499 N N . THR A 1 318 ? -37.923 -17.264 46.781 1.00 59.41 318 THR A N 1
ATOM 2500 C CA . THR A 1 318 ? -38.661 -18.090 45.813 1.00 59.41 318 THR A CA 1
ATOM 2501 C C . THR A 1 318 ? -39.045 -17.296 44.566 1.00 59.41 318 THR A C 1
ATOM 2503 O O . THR A 1 318 ? -39.695 -16.262 44.695 1.00 59.41 318 THR A O 1
ATOM 2506 N N . GLY A 1 319 ? -38.740 -17.826 43.374 1.00 62.69 319 GLY A N 1
ATOM 2507 C CA . GLY A 1 319 ? -39.215 -17.307 42.081 1.00 62.69 319 GLY A CA 1
ATOM 2508 C C . GLY A 1 319 ? -38.206 -16.454 41.301 1.00 62.69 319 GLY A C 1
ATOM 2509 O O . GLY A 1 319 ? -37.073 -16.251 41.736 1.00 62.69 319 GLY A O 1
ATOM 2510 N N . ASP A 1 320 ? -38.635 -15.973 40.129 1.00 65.75 320 ASP A N 1
ATOM 2511 C CA . ASP A 1 320 ? -37.870 -15.031 39.304 1.00 65.75 320 ASP A CA 1
ATOM 2512 C C . ASP A 1 320 ? -37.799 -13.660 39.991 1.00 65.75 320 ASP A C 1
ATOM 2514 O O . ASP A 1 320 ? -38.806 -13.148 40.488 1.00 65.75 320 ASP A O 1
ATOM 2518 N N . VAL A 1 321 ? -36.619 -13.038 39.987 1.00 73.56 321 VAL A N 1
ATOM 2519 C CA . VAL A 1 321 ? -36.408 -11.702 40.551 1.00 73.56 321 VAL A CA 1
ATOM 2520 C C . VAL A 1 321 ? -36.375 -10.682 39.423 1.00 73.56 321 VAL A C 1
ATOM 2522 O O . VAL A 1 321 ? -35.561 -10.765 38.499 1.00 73.56 321 VAL A O 1
ATOM 2525 N N . VAL A 1 322 ? -37.246 -9.681 39.525 1.00 82.62 322 VAL A N 1
ATOM 2526 C CA . VAL A 1 322 ? -37.154 -8.468 38.709 1.00 82.62 322 VAL A CA 1
ATOM 2527 C C . VAL A 1 322 ? -36.156 -7.535 39.379 1.00 82.62 322 VAL A C 1
ATOM 2529 O O . VAL A 1 322 ? -36.305 -7.215 40.561 1.00 82.62 322 VAL A O 1
ATOM 2532 N N . VAL A 1 323 ? -35.145 -7.090 38.638 1.00 84.56 323 VAL A N 1
ATOM 2533 C CA . VAL A 1 323 ? -34.120 -6.168 39.143 1.00 84.56 323 VAL A CA 1
ATOM 2534 C C . VAL A 1 323 ? -34.149 -4.853 38.360 1.00 84.56 323 VAL A C 1
ATOM 2536 O O . VAL A 1 323 ? -34.340 -4.835 37.143 1.00 84.56 323 VAL A O 1
ATOM 2539 N N . HIS A 1 324 ? -33.945 -3.751 39.076 1.00 86.25 324 HIS A N 1
ATOM 2540 C CA . HIS A 1 324 ? -33.565 -2.461 38.523 1.00 86.25 324 HIS A CA 1
ATOM 2541 C C . HIS A 1 324 ? -32.131 -2.515 38.029 1.00 86.25 324 HIS A C 1
ATOM 2543 O O . HIS A 1 324 ? -31.237 -2.973 38.741 1.00 86.25 324 HIS A O 1
ATOM 2549 N N . THR A 1 325 ? -31.911 -1.995 36.830 1.00 88.38 325 THR A N 1
ATOM 2550 C CA . THR A 1 325 ? -30.586 -1.957 36.224 1.00 88.38 325 THR A CA 1
ATOM 2551 C C . THR A 1 325 ? -30.181 -0.530 35.920 1.00 88.38 325 THR A C 1
ATOM 2553 O O . THR A 1 325 ? -30.921 0.192 35.249 1.00 88.38 325 THR A O 1
ATOM 2556 N N . LEU A 1 326 ? -29.002 -0.134 36.386 1.00 91.25 326 LEU A N 1
ATOM 2557 C CA . LEU A 1 326 ? -28.414 1.166 36.101 1.00 91.25 326 LEU A CA 1
ATOM 2558 C C . LEU A 1 326 ? -27.167 0.948 35.245 1.00 91.25 326 LEU A C 1
ATOM 2560 O O . LEU A 1 326 ? -26.113 0.574 35.762 1.00 91.25 326 LEU A O 1
ATOM 2564 N N . THR A 1 327 ? -27.299 1.173 33.938 1.00 89.88 327 THR A N 1
ATOM 2565 C CA . THR A 1 327 ? -26.191 1.077 32.978 1.00 89.88 327 THR A CA 1
ATOM 2566 C C . THR A 1 327 ? -25.637 2.478 32.707 1.00 89.88 327 THR A C 1
ATOM 2568 O O . THR A 1 327 ? -26.381 3.327 32.208 1.00 89.88 327 THR A O 1
ATOM 2571 N N . PRO A 1 328 ? -24.366 2.773 33.030 1.00 89.88 328 PRO A N 1
ATOM 2572 C CA . PRO A 1 328 ? -23.752 4.055 32.745 1.00 89.88 328 PRO A CA 1
ATOM 2573 C C . PRO A 1 328 ? -23.528 4.194 31.238 1.00 89.88 328 PRO A C 1
ATOM 2575 O O . PRO A 1 328 ? -22.724 3.482 30.638 1.00 89.88 328 PRO A O 1
ATOM 2578 N N . VAL A 1 329 ? -24.239 5.140 30.635 1.00 87.00 329 VAL A N 1
ATOM 2579 C CA . VAL A 1 329 ? -24.153 5.481 29.204 1.00 87.00 329 VAL A CA 1
ATOM 2580 C C . VAL A 1 329 ? -23.779 6.954 28.995 1.00 87.00 329 VAL A C 1
ATOM 2582 O O . VAL A 1 329 ? -23.551 7.395 27.872 1.00 87.00 329 VAL A O 1
ATOM 2585 N N . GLY A 1 330 ? -23.710 7.736 30.078 1.00 86.19 330 GLY A N 1
ATOM 2586 C CA . GLY A 1 330 ? -23.353 9.149 30.052 1.00 86.19 330 GLY A CA 1
ATOM 2587 C C . GLY A 1 330 ? -24.261 9.956 29.126 1.00 86.19 330 GLY A C 1
ATOM 2588 O O . GLY A 1 330 ? -25.471 9.739 29.046 1.00 86.19 330 GLY A O 1
ATOM 2589 N N . THR A 1 331 ? -23.658 10.877 28.381 1.00 85.50 331 THR A N 1
ATOM 2590 C CA . THR A 1 331 ? -24.349 11.684 27.366 1.00 85.50 331 THR A CA 1
ATOM 2591 C C . THR A 1 331 ? -24.908 10.884 26.183 1.00 85.50 331 THR A C 1
ATOM 2593 O O . THR A 1 331 ? -25.763 11.417 25.484 1.00 85.50 331 THR A O 1
ATOM 2596 N N . TYR A 1 332 ? -24.527 9.612 25.982 1.00 87.62 332 TYR A N 1
ATOM 2597 C CA . TYR A 1 332 ? -25.108 8.771 24.921 1.00 87.62 332 TYR A CA 1
ATOM 2598 C C . TYR A 1 332 ? -26.583 8.439 25.180 1.00 87.62 332 TYR A C 1
ATOM 2600 O O . TYR A 1 332 ? -27.304 8.019 24.281 1.00 87.62 332 TYR A O 1
ATOM 2608 N N . ARG A 1 333 ? -27.077 8.673 26.403 1.00 86.19 333 ARG A N 1
ATOM 2609 C CA . ARG A 1 333 ? -28.474 8.425 26.767 1.00 86.19 333 ARG A CA 1
ATOM 2610 C C . ARG A 1 333 ? -29.486 9.051 25.801 1.00 86.19 333 ARG A C 1
ATOM 2612 O O . ARG A 1 333 ? -30.541 8.461 25.591 1.00 86.19 333 ARG A O 1
ATOM 2619 N N . SER A 1 334 ? -29.196 10.229 25.240 1.00 84.12 334 SER A N 1
ATOM 2620 C CA . SER A 1 334 ? -30.097 10.904 24.292 1.00 84.12 334 SER A CA 1
ATOM 2621 C C . SER A 1 334 ? -30.204 10.209 22.936 1.00 84.12 334 SER A C 1
ATOM 2623 O O . SER A 1 334 ? -31.197 10.414 22.243 1.00 84.12 334 SER A O 1
ATOM 2625 N N . GLU A 1 335 ? -29.211 9.396 22.577 1.00 87.62 335 GLU A N 1
ATOM 2626 C CA . GLU A 1 335 ? -29.143 8.668 21.306 1.00 87.62 335 GLU A CA 1
ATOM 2627 C C . GLU A 1 335 ? -29.817 7.290 21.388 1.00 87.62 335 GLU A C 1
ATOM 2629 O O . GLU A 1 335 ? -30.067 6.654 20.365 1.00 87.62 335 GLU A O 1
ATOM 2634 N N . ILE A 1 336 ? -30.142 6.822 22.601 1.00 87.75 336 ILE A N 1
ATOM 2635 C CA . ILE A 1 336 ? -30.823 5.543 22.810 1.00 87.75 336 ILE A CA 1
ATOM 2636 C C . ILE A 1 336 ? -32.297 5.690 22.392 1.00 87.75 336 ILE A C 1
ATOM 2638 O O . ILE A 1 336 ? -33.021 6.517 22.960 1.00 87.75 336 ILE A O 1
ATOM 2642 N N . PRO A 1 337 ? -32.790 4.885 21.431 1.00 87.62 337 PRO A N 1
ATOM 2643 C CA . PRO A 1 337 ? -34.178 4.947 20.999 1.00 87.62 337 PRO A CA 1
ATOM 2644 C C . PRO A 1 337 ? -35.142 4.663 22.151 1.00 87.62 337 PRO A C 1
ATOM 2646 O O . PRO A 1 337 ? -34.951 3.726 22.916 1.00 87.62 337 PRO A O 1
ATOM 2649 N N . SER A 1 338 ? -36.260 5.391 22.211 1.00 85.44 338 SER A N 1
ATOM 2650 C CA . SER A 1 338 ? -37.303 5.159 23.231 1.00 85.44 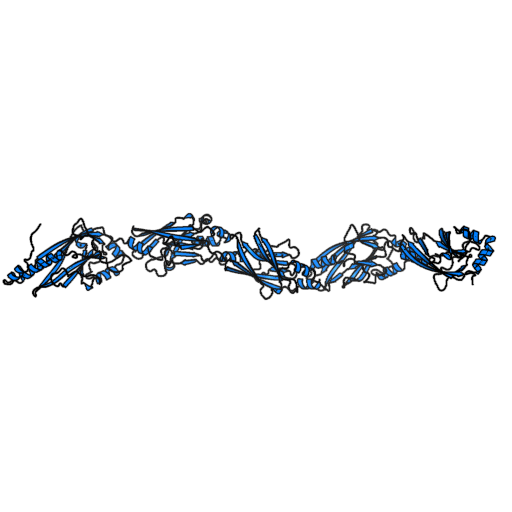338 SER A CA 1
ATOM 2651 C C . SER A 1 338 ? -37.935 3.755 23.208 1.00 85.44 338 SER A C 1
ATOM 2653 O O . SER A 1 338 ? -38.634 3.392 24.147 1.00 85.44 338 SER A O 1
ATOM 2655 N N . SER A 1 339 ? -37.713 2.977 22.141 1.00 85.81 339 SER A N 1
ATOM 2656 C CA . SER A 1 339 ? -38.121 1.571 22.036 1.00 85.81 339 SER A CA 1
ATOM 2657 C C . SER A 1 339 ? -37.215 0.607 22.809 1.00 85.81 339 SER A C 1
ATOM 2659 O O . SER A 1 339 ? -37.539 -0.572 22.895 1.00 85.81 339 SER A O 1
ATOM 2661 N N . VAL A 1 340 ? -36.075 1.079 23.314 1.00 86.94 340 VAL A N 1
ATOM 2662 C CA . VAL A 1 340 ? -35.145 0.320 24.149 1.00 86.94 340 VAL A CA 1
ATOM 2663 C C . VAL A 1 340 ? -35.489 0.595 25.613 1.00 86.94 340 VAL A C 1
ATOM 2665 O O . VAL A 1 340 ? -35.246 1.691 26.109 1.00 86.94 340 VAL A O 1
ATOM 2668 N N . ASP A 1 341 ? -36.073 -0.386 26.301 1.00 82.31 341 ASP A N 1
ATOM 2669 C CA . ASP A 1 341 ? -36.585 -0.265 27.679 1.00 82.31 341 ASP A CA 1
ATOM 2670 C C . ASP A 1 341 ? -36.017 -1.312 28.662 1.00 82.31 341 ASP A C 1
ATOM 2672 O O . ASP A 1 341 ? -36.222 -1.218 29.873 1.00 82.31 341 ASP A O 1
ATOM 2676 N N . THR A 1 342 ? -35.242 -2.277 28.164 1.00 85.69 342 THR A N 1
ATOM 2677 C CA . THR A 1 342 ? -34.576 -3.332 28.948 1.00 85.69 342 THR A CA 1
ATOM 2678 C C . THR A 1 342 ? -33.064 -3.311 28.724 1.00 85.69 342 THR A C 1
ATOM 2680 O O . THR A 1 342 ? -32.588 -2.805 27.706 1.00 85.69 342 THR A O 1
ATOM 2683 N N . VAL A 1 343 ? -32.284 -3.884 29.648 1.00 82.62 343 VAL A N 1
ATOM 2684 C CA . VAL A 1 343 ? -30.816 -3.993 29.475 1.00 82.62 343 VAL A CA 1
ATOM 2685 C C . VAL A 1 343 ? -30.446 -4.853 28.282 1.00 82.62 343 VAL A C 1
ATOM 2687 O O . VAL A 1 343 ? -29.511 -4.518 27.562 1.00 82.62 343 VAL A O 1
ATOM 2690 N N . ASP A 1 344 ? -31.179 -5.938 28.042 1.00 79.88 344 ASP A N 1
ATOM 2691 C CA . ASP A 1 344 ? -30.932 -6.780 26.875 1.00 79.88 344 ASP A CA 1
ATOM 2692 C C . ASP A 1 344 ? -31.277 -6.036 25.574 1.00 79.88 344 ASP A C 1
ATOM 2694 O O . ASP A 1 344 ? -30.529 -6.126 24.604 1.00 79.88 344 ASP A O 1
ATOM 2698 N N . GLY A 1 345 ? -32.320 -5.196 25.576 1.00 84.31 345 GLY A N 1
ATOM 2699 C CA . GLY A 1 345 ? -32.601 -4.279 24.469 1.00 84.31 345 GLY A CA 1
ATOM 2700 C C . GLY A 1 345 ? -31.494 -3.239 24.254 1.00 84.31 345 GLY A C 1
ATOM 2701 O O . GLY A 1 345 ? -31.138 -2.952 23.112 1.00 84.31 345 GLY A O 1
ATOM 2702 N N . LEU A 1 346 ? -30.915 -2.693 25.332 1.00 85.31 346 LEU A N 1
ATOM 2703 C CA . LEU A 1 346 ? -29.778 -1.769 25.246 1.00 85.31 346 LEU A CA 1
ATOM 2704 C C . LEU A 1 346 ? -28.548 -2.473 24.678 1.00 85.31 346 LEU A C 1
ATOM 2706 O O . LEU A 1 346 ? -27.881 -1.944 23.793 1.00 85.31 346 LEU A O 1
ATOM 2710 N N . LYS A 1 347 ? -28.279 -3.685 25.154 1.00 80.12 347 LYS A N 1
ATOM 2711 C CA . LYS A 1 347 ? -27.209 -4.549 24.665 1.00 80.12 347 LYS A CA 1
ATOM 2712 C C . LYS A 1 347 ? -27.360 -4.816 23.167 1.00 80.12 347 LYS A C 1
ATOM 2714 O O . LYS A 1 347 ? -26.380 -4.695 22.441 1.00 80.12 347 LYS A O 1
ATOM 2719 N N . ASP A 1 348 ? -28.563 -5.133 22.694 1.00 81.31 348 ASP A N 1
ATOM 2720 C CA . ASP A 1 348 ? -28.826 -5.349 21.269 1.00 81.31 348 ASP A CA 1
ATOM 2721 C C . ASP A 1 348 ? -28.710 -4.065 20.438 1.00 81.31 348 ASP A C 1
ATOM 2723 O O . ASP A 1 348 ? -28.174 -4.108 19.333 1.00 81.31 348 ASP A O 1
ATOM 2727 N N . HIS A 1 349 ? -29.131 -2.916 20.974 1.00 84.75 349 HIS A N 1
ATOM 2728 C CA . HIS A 1 349 ? -28.928 -1.615 20.328 1.00 84.75 349 HIS A CA 1
ATOM 2729 C C . HIS A 1 349 ? -27.439 -1.307 20.148 1.00 84.75 349 HIS A C 1
ATOM 2731 O O . HIS A 1 349 ? -27.004 -1.020 19.034 1.00 84.75 349 HIS A O 1
ATOM 2737 N N . LEU A 1 350 ? -26.635 -1.453 21.207 1.00 80.25 350 LEU A N 1
ATOM 2738 C CA . LEU A 1 350 ? -25.195 -1.179 21.169 1.00 80.25 350 LEU A CA 1
ATOM 2739 C C . LEU A 1 350 ? -24.431 -2.082 20.183 1.00 80.25 350 LEU A C 1
ATOM 2741 O O . LEU A 1 350 ? -23.392 -1.664 19.685 1.00 80.25 350 LEU A O 1
ATOM 2745 N N . LYS A 1 351 ? -24.948 -3.271 19.826 1.00 73.69 351 LYS A N 1
ATOM 2746 C CA . LYS A 1 351 ? -24.364 -4.114 18.757 1.00 73.69 351 LYS A CA 1
ATOM 2747 C C . LYS A 1 351 ? -24.419 -3.463 17.378 1.00 73.69 351 LYS A C 1
ATOM 2749 O O . LYS A 1 351 ? -23.619 -3.799 16.513 1.00 73.69 351 LYS A O 1
ATOM 2754 N N . THR A 1 352 ? -25.399 -2.595 17.149 1.00 73.94 352 THR A N 1
ATOM 2755 C CA . THR A 1 352 ? -25.635 -1.976 15.837 1.00 73.94 352 THR A CA 1
ATOM 2756 C C . THR A 1 352 ? -24.880 -0.665 15.643 1.00 73.94 352 THR A C 1
ATOM 2758 O O . THR A 1 352 ? -24.906 -0.106 14.549 1.00 73.94 352 THR A O 1
ATOM 2761 N N . VAL A 1 353 ? -24.214 -0.183 16.692 1.00 76.44 353 VAL A N 1
ATOM 2762 C CA . VAL A 1 353 ? -23.521 1.105 16.729 1.00 76.44 353 VAL A CA 1
ATOM 2763 C C . VAL A 1 353 ? -22.027 0.863 16.542 1.00 76.44 353 VAL A C 1
ATOM 2765 O O . VAL A 1 353 ? -21.455 -0.055 17.133 1.00 76.44 353 VAL A O 1
ATOM 2768 N N . ASP A 1 354 ? -21.384 1.678 15.708 1.00 73.38 354 ASP A N 1
ATOM 2769 C CA . ASP A 1 354 ? -19.943 1.584 15.488 1.00 73.38 354 ASP A CA 1
ATOM 2770 C C . ASP A 1 354 ? -19.183 1.954 16.780 1.00 73.38 354 ASP A C 1
ATOM 2772 O O . ASP A 1 354 ? -19.517 2.926 17.463 1.00 73.38 354 ASP A O 1
ATOM 2776 N N . VAL A 1 355 ? -18.128 1.206 17.120 1.00 73.56 355 VAL A N 1
ATOM 2777 C CA . VAL A 1 355 ? -17.257 1.502 18.272 1.00 73.56 355 VAL A CA 1
ATOM 2778 C C . VAL A 1 355 ? -16.675 2.914 18.159 1.00 73.56 355 VAL A C 1
ATOM 2780 O O . VAL A 1 355 ? -16.543 3.604 19.172 1.00 73.56 355 VAL A O 1
ATOM 2783 N N . LYS A 1 356 ? -16.394 3.382 16.934 1.00 74.44 356 LYS A N 1
ATOM 2784 C CA . LYS A 1 356 ? -15.964 4.761 16.675 1.00 74.44 356 LYS A CA 1
ATOM 2785 C C . LYS A 1 356 ? -16.994 5.793 17.150 1.00 74.44 356 LYS A C 1
ATOM 2787 O O . LYS A 1 356 ? -16.609 6.847 17.650 1.00 74.44 356 LYS A O 1
ATOM 2792 N N . GLU A 1 357 ? -18.287 5.507 17.018 1.00 77.38 357 GLU A N 1
ATOM 2793 C CA . GLU A 1 357 ? -19.356 6.403 17.471 1.00 77.38 357 GLU A CA 1
ATOM 2794 C C . GLU A 1 357 ? -19.518 6.380 18.993 1.00 77.38 357 GLU A C 1
ATOM 2796 O O . GLU A 1 357 ? -19.817 7.414 19.584 1.00 77.38 357 GLU A O 1
ATOM 2801 N N . LEU A 1 358 ? -19.278 5.236 19.643 1.00 77.06 358 LEU A N 1
ATOM 2802 C CA . LEU A 1 358 ? -19.365 5.096 21.103 1.00 77.06 358 LEU A CA 1
ATOM 2803 C C . LEU A 1 358 ? -18.149 5.680 21.837 1.00 77.06 358 LEU A C 1
ATOM 2805 O O . LEU A 1 358 ? -18.288 6.154 22.968 1.00 77.06 358 LEU A O 1
ATOM 2809 N N . TYR A 1 359 ? -16.968 5.674 21.213 1.00 78.81 359 TYR A N 1
ATOM 2810 C CA . TYR A 1 359 ? -15.709 6.068 21.852 1.00 78.81 359 TYR A CA 1
ATOM 2811 C C . TYR A 1 359 ? -15.744 7.467 22.502 1.00 78.81 359 TYR A C 1
ATOM 2813 O O . TYR A 1 359 ? -15.419 7.563 23.687 1.00 78.81 359 TYR A O 1
ATOM 2821 N N . PRO A 1 360 ? -16.225 8.543 21.841 1.00 78.00 360 PRO A N 1
ATOM 2822 C CA . PRO A 1 360 ? -16.295 9.872 22.458 1.00 78.00 360 PRO A CA 1
ATOM 2823 C C . PRO A 1 360 ? -17.158 9.920 23.727 1.00 78.00 360 PRO A C 1
ATOM 2825 O O . PRO A 1 360 ? -16.914 10.732 24.621 1.00 78.00 360 PRO A O 1
ATOM 2828 N N . TYR A 1 361 ? -18.171 9.053 23.816 1.00 79.12 361 TYR A N 1
ATOM 2829 C CA . TYR A 1 361 ? -19.043 8.936 24.982 1.00 79.12 361 TYR A CA 1
ATOM 2830 C C . TYR A 1 361 ? -18.423 8.063 26.080 1.00 79.12 361 TYR A C 1
ATOM 2832 O O . TYR A 1 361 ? -18.696 8.279 27.258 1.00 79.12 361 TYR A O 1
ATOM 2840 N N . ALA A 1 362 ? -17.577 7.103 25.715 1.00 74.56 362 ALA A N 1
ATOM 2841 C CA . ALA A 1 362 ? -16.865 6.230 26.641 1.00 74.56 362 ALA A CA 1
ATOM 2842 C C . ALA A 1 362 ? -15.692 6.937 27.345 1.00 74.56 362 ALA A C 1
ATOM 2844 O O . ALA A 1 362 ? -15.409 6.649 28.507 1.00 74.56 362 ALA A O 1
ATOM 2845 N N . THR A 1 363 ? -15.038 7.893 26.679 1.00 71.75 363 THR A N 1
ATOM 2846 C CA . THR A 1 363 ? -13.862 8.620 27.196 1.00 71.75 363 THR A CA 1
ATOM 2847 C C . THR A 1 363 ? -14.211 9.888 27.981 1.00 71.75 363 THR A C 1
ATOM 2849 O O . THR A 1 363 ? -13.441 10.852 28.019 1.00 71.75 363 THR A O 1
ATOM 2852 N N . GLN A 1 364 ? -15.400 9.937 28.580 1.00 72.88 364 GLN A N 1
ATOM 2853 C CA . GLN A 1 364 ? -15.805 11.056 29.429 1.00 72.88 364 GLN A CA 1
ATOM 2854 C C . GLN A 1 364 ? -14.986 11.080 30.726 1.00 72.88 364 GLN A C 1
ATOM 2856 O O . GLN A 1 364 ? -14.494 10.053 31.196 1.00 72.88 364 GLN A O 1
ATOM 2861 N N . ALA A 1 365 ? -14.837 12.269 31.319 1.00 76.44 365 ALA A N 1
ATOM 2862 C CA . ALA A 1 365 ? -14.103 12.423 32.570 1.00 76.44 365 ALA A CA 1
ATOM 2863 C C . ALA A 1 365 ? -14.672 11.499 33.658 1.00 76.44 365 ALA A C 1
ATOM 2865 O O . ALA A 1 365 ? -15.888 11.339 33.780 1.00 76.44 365 ALA A O 1
ATOM 2866 N N . SER A 1 366 ? -13.777 10.909 34.454 1.00 82.00 366 SER A N 1
ATOM 2867 C CA . SER A 1 366 ? -14.179 10.031 35.550 1.00 82.00 366 SER A CA 1
ATOM 2868 C C . SER A 1 366 ? -15.094 10.768 36.527 1.00 82.00 366 SER A C 1
ATOM 2870 O O . SER A 1 366 ? -14.824 11.914 36.899 1.00 82.00 366 SER A O 1
ATOM 2872 N N . GLN A 1 367 ? -16.169 10.099 36.938 1.00 86.38 367 GLN A N 1
ATOM 2873 C CA . GLN A 1 367 ? -17.208 10.690 37.771 1.00 86.38 367 GLN A CA 1
ATOM 2874 C C . GLN A 1 367 ? -17.541 9.770 38.942 1.00 86.38 367 GLN A C 1
ATOM 2876 O O . GLN A 1 367 ? -17.820 8.586 38.763 1.00 86.38 367 GLN A O 1
ATOM 2881 N N . GLU A 1 368 ? -17.500 10.318 40.152 1.00 90.75 368 GLU A N 1
ATOM 2882 C CA . GLU A 1 368 ? -17.934 9.624 41.363 1.00 90.75 368 GLU A CA 1
ATOM 2883 C C . GLU A 1 368 ? -19.421 9.889 41.596 1.00 90.75 368 GLU A C 1
ATOM 2885 O O . GLU A 1 368 ? -19.890 11.025 41.489 1.00 90.75 368 GLU A O 1
ATOM 2890 N N . PHE A 1 369 ? -20.169 8.837 41.909 1.00 91.62 369 PHE A N 1
ATOM 2891 C CA . PHE A 1 369 ? -21.604 8.909 42.142 1.00 91.62 369 PHE A CA 1
ATOM 2892 C C . PHE A 1 369 ? -22.022 7.973 43.271 1.00 91.62 369 PHE A C 1
ATOM 2894 O O . PHE A 1 369 ? -21.268 7.102 43.709 1.00 91.62 369 PHE A O 1
ATOM 2901 N N . SER A 1 370 ? -23.242 8.166 43.756 1.00 93.25 370 SER A N 1
ATOM 2902 C CA . SER A 1 370 ? -23.823 7.327 44.790 1.00 93.25 370 SER A CA 1
ATOM 2903 C C . SER A 1 370 ? -25.182 6.788 44.372 1.00 93.25 370 SER A C 1
ATOM 2905 O O . SER A 1 370 ? -25.958 7.468 43.693 1.00 93.25 370 SER A O 1
ATOM 2907 N N . VAL A 1 371 ? -25.479 5.575 44.818 1.00 93.44 371 VAL A N 1
ATOM 2908 C CA . VAL A 1 371 ? -26.793 4.944 44.698 1.00 93.44 371 VAL A CA 1
ATOM 2909 C C . VAL A 1 371 ? -27.355 4.775 46.098 1.00 93.44 371 VAL A C 1
ATOM 2911 O O . VAL A 1 371 ? -26.707 4.190 46.964 1.00 93.44 371 VAL A O 1
ATOM 2914 N N . THR A 1 372 ? -28.549 5.303 46.320 1.00 93.56 372 THR A N 1
ATOM 2915 C CA . THR A 1 372 ? -29.289 5.164 47.569 1.00 93.56 372 THR A CA 1
ATOM 2916 C C . THR A 1 372 ? -30.404 4.150 47.361 1.00 93.56 372 THR A C 1
ATOM 2918 O O . THR A 1 372 ? -31.225 4.302 46.453 1.00 93.56 372 THR A O 1
ATOM 2921 N N . ILE A 1 373 ? -30.402 3.112 48.195 1.00 93.06 373 ILE A N 1
ATOM 2922 C CA . ILE A 1 373 ? -31.372 2.018 48.174 1.00 93.06 373 ILE A CA 1
ATOM 2923 C C . ILE A 1 373 ? -32.230 2.130 49.429 1.00 93.06 373 ILE A C 1
ATOM 2925 O O . ILE A 1 373 ? -31.704 2.099 50.544 1.00 93.06 373 ILE A O 1
ATOM 2929 N N . THR A 1 374 ? -33.541 2.231 49.243 1.00 92.44 374 THR A N 1
ATOM 2930 C CA . THR A 1 374 ? -34.536 2.195 50.315 1.00 92.44 374 THR A CA 1
ATOM 2931 C C . THR A 1 374 ? -35.299 0.885 50.214 1.00 92.44 374 THR A C 1
ATOM 2933 O O . THR A 1 374 ? -35.902 0.610 49.183 1.00 92.44 374 THR A O 1
ATOM 2936 N N . ALA A 1 375 ? -35.255 0.063 51.261 1.00 89.19 375 ALA A N 1
ATOM 2937 C CA . ALA A 1 375 ? -36.003 -1.185 51.322 1.00 89.19 375 ALA A CA 1
ATOM 2938 C C . ALA A 1 375 ? -37.108 -1.106 52.378 1.00 89.19 375 ALA A C 1
ATOM 2940 O O . ALA A 1 375 ? -36.881 -0.607 53.486 1.00 89.19 375 ALA A O 1
ATOM 2941 N N . THR A 1 376 ? -38.278 -1.641 52.034 1.00 86.12 376 THR A N 1
ATOM 2942 C CA . THR A 1 376 ? -39.483 -1.620 52.870 1.00 86.12 376 THR A CA 1
ATOM 2943 C C . THR A 1 376 ? -39.972 -3.044 53.114 1.00 86.12 376 THR A C 1
ATOM 2945 O O . THR A 1 376 ? -40.095 -3.834 52.177 1.00 86.12 376 THR A O 1
ATOM 2948 N N . CYS A 1 377 ? -40.258 -3.382 54.374 1.00 81.06 377 CYS A N 1
ATOM 2949 C CA . CYS A 1 377 ? -40.795 -4.684 54.777 1.00 81.06 377 CYS A CA 1
ATOM 2950 C C . CYS A 1 377 ? -41.716 -4.520 55.997 1.00 81.06 377 CYS A C 1
ATOM 2952 O O . CYS A 1 377 ? -41.321 -3.926 56.999 1.00 81.06 377 CYS A O 1
ATOM 2954 N N . PHE A 1 378 ? -42.957 -5.018 55.920 1.00 72.19 378 PHE A N 1
ATOM 2955 C CA . PHE A 1 378 ? -43.980 -4.884 56.978 1.00 72.19 378 PHE A CA 1
ATOM 2956 C C . PHE A 1 378 ? -44.195 -3.452 57.515 1.00 72.19 378 PHE A C 1
ATOM 2958 O O . PHE A 1 378 ? -44.532 -3.262 58.682 1.00 72.19 378 PHE A O 1
ATOM 2965 N N . GLY A 1 379 ? -44.018 -2.434 56.665 1.00 73.88 379 GLY A N 1
ATOM 2966 C CA . GLY A 1 379 ? -44.171 -1.021 57.035 1.00 73.88 379 GLY A CA 1
ATOM 2967 C C . GLY A 1 379 ? -42.960 -0.395 57.736 1.00 73.88 379 GLY A C 1
ATOM 2968 O O . GLY A 1 379 ? -42.994 0.799 58.016 1.00 73.88 379 GLY A O 1
ATOM 2969 N N . GLU A 1 380 ? -41.897 -1.165 57.984 1.00 80.94 380 GLU A N 1
ATOM 2970 C CA . GLU A 1 380 ? -40.586 -0.645 58.380 1.00 80.94 380 GLU A CA 1
ATOM 2971 C C . GLU A 1 380 ? -39.761 -0.314 57.132 1.00 80.94 380 GLU A C 1
ATOM 2973 O O . GLU A 1 380 ? -39.853 -1.014 56.120 1.00 80.94 380 GLU A O 1
ATOM 2978 N N . GLU A 1 381 ? -38.929 0.724 57.218 1.00 87.62 381 GLU A N 1
ATOM 2979 C CA . GLU A 1 381 ? -38.077 1.189 56.122 1.00 87.62 381 GLU A CA 1
ATOM 2980 C C . GLU A 1 381 ? -36.624 1.323 56.580 1.00 87.62 381 GLU A C 1
ATOM 2982 O O . GLU A 1 381 ? -36.335 1.809 57.678 1.00 87.62 381 GLU A O 1
ATOM 2987 N N . ARG A 1 382 ? -35.687 0.934 55.714 1.00 87.50 382 ARG A N 1
ATOM 2988 C CA . ARG A 1 382 ? -34.251 1.167 55.904 1.00 87.50 382 ARG A CA 1
ATOM 2989 C C . ARG A 1 382 ? -33.643 1.683 54.612 1.00 87.50 382 ARG A C 1
ATOM 2991 O O . ARG A 1 382 ? -33.956 1.194 53.534 1.00 87.50 382 ARG A O 1
ATOM 2998 N N . THR A 1 383 ? -32.774 2.680 54.739 1.00 91.62 383 THR A N 1
ATOM 2999 C CA . THR A 1 383 ? -32.109 3.330 53.607 1.00 91.62 383 THR A CA 1
ATOM 3000 C C . THR A 1 383 ? -30.599 3.304 53.798 1.00 91.62 383 THR A C 1
ATOM 3002 O O . THR A 1 383 ? -30.114 3.694 54.861 1.00 91.62 383 THR A O 1
ATOM 3005 N N . GLU A 1 384 ? -29.864 2.894 52.765 1.00 92.06 384 GLU A N 1
ATOM 3006 C CA . GLU A 1 384 ? -28.398 2.943 52.721 1.00 92.06 384 GLU A CA 1
ATOM 3007 C C . GLU A 1 384 ? -27.892 3.532 51.403 1.00 92.06 384 GLU A C 1
ATOM 3009 O O . GLU A 1 384 ? -28.581 3.503 50.384 1.00 92.06 384 GLU A O 1
ATOM 3014 N N . THR A 1 385 ? -26.672 4.072 51.434 1.00 92.75 385 THR A N 1
ATOM 3015 C CA . THR A 1 385 ? -26.020 4.703 50.282 1.00 92.75 385 THR A CA 1
ATOM 3016 C C . THR A 1 385 ? -24.706 4.001 49.966 1.00 92.75 385 THR A C 1
ATOM 3018 O O . THR A 1 385 ? -23.890 3.766 50.858 1.00 92.75 385 THR A O 1
ATOM 3021 N N . TYR A 1 386 ? -24.495 3.732 48.682 1.00 93.06 386 TYR A N 1
ATOM 3022 C CA . TYR A 1 386 ? -23.344 3.026 48.128 1.00 93.06 386 TYR A CA 1
ATOM 3023 C C . TYR A 1 386 ? -22.621 3.900 47.107 1.00 93.06 386 TYR A C 1
ATOM 3025 O O . TYR A 1 386 ? -23.264 4.666 46.388 1.00 93.06 386 TYR A O 1
ATOM 3033 N N . TYR A 1 387 ? -21.295 3.791 47.040 1.00 93.69 387 TYR A N 1
ATOM 3034 C CA . TYR A 1 387 ? -20.432 4.704 46.292 1.00 93.69 387 TYR A CA 1
ATOM 3035 C C . TYR A 1 387 ? -19.726 4.006 45.134 1.00 93.69 387 TYR A C 1
ATOM 3037 O O . TYR A 1 387 ? -19.122 2.944 45.287 1.00 93.69 387 TYR A O 1
ATOM 3045 N N . PHE A 1 388 ? -19.764 4.644 43.970 1.00 93.44 388 PHE A N 1
ATOM 3046 C CA . PHE A 1 388 ? -19.230 4.115 42.725 1.00 93.44 388 PHE A CA 1
ATOM 3047 C C . PHE A 1 388 ? -18.411 5.180 42.006 1.00 93.44 388 PHE A C 1
ATOM 3049 O O . PHE A 1 388 ? -18.631 6.383 42.166 1.00 93.44 388 PHE A O 1
ATOM 3056 N N . LYS A 1 389 ? -17.464 4.728 41.190 1.00 90.94 389 LYS A N 1
ATOM 3057 C CA . LYS A 1 389 ? -16.636 5.579 40.348 1.00 90.94 389 LYS A CA 1
ATOM 3058 C C . LYS A 1 389 ? -16.681 5.079 38.920 1.00 90.94 389 LYS A C 1
ATOM 3060 O O . LYS A 1 389 ? -16.326 3.939 38.639 1.00 90.94 389 LYS A O 1
ATOM 3065 N N . LEU A 1 390 ? -17.099 5.953 38.023 1.00 88.38 390 LEU A N 1
ATOM 3066 C CA . LEU A 1 390 ? -17.176 5.673 36.606 1.00 88.38 390 LEU A CA 1
ATOM 3067 C C . LEU A 1 390 ? -15.844 6.020 35.940 1.00 88.38 390 LEU A C 1
ATOM 3069 O O . LEU A 1 390 ? -15.314 7.117 36.136 1.00 88.38 390 LEU A O 1
ATOM 3073 N N . ASN A 1 391 ? -15.294 5.079 35.185 1.00 83.38 391 ASN A N 1
ATOM 3074 C CA . ASN A 1 391 ? -14.024 5.206 34.483 1.00 83.38 391 ASN A CA 1
ATOM 3075 C C . ASN A 1 391 ? -14.202 4.934 32.986 1.00 83.38 391 ASN A C 1
ATOM 3077 O O . ASN A 1 391 ? -15.178 4.313 32.556 1.00 83.38 391 ASN A O 1
ATOM 3081 N N . GLU A 1 392 ? -13.218 5.381 32.209 1.00 76.31 392 GLU A N 1
ATOM 3082 C CA . GLU A 1 392 ? -13.084 5.019 30.800 1.00 76.31 392 GLU A CA 1
ATOM 3083 C C . GLU A 1 392 ? -13.029 3.482 30.667 1.00 76.31 392 GLU A C 1
ATOM 3085 O O . GLU A 1 392 ? -12.306 2.825 31.428 1.00 76.31 392 GLU A O 1
ATOM 3090 N N . PRO A 1 393 ? -13.814 2.882 29.758 1.00 73.94 393 PRO A N 1
ATOM 3091 C CA . PRO A 1 393 ? -13.730 1.457 29.487 1.00 73.94 393 PRO A CA 1
ATOM 3092 C C . PRO A 1 393 ? -12.391 1.119 28.805 1.00 73.94 393 PRO A C 1
ATOM 3094 O O . PRO A 1 393 ? -11.914 1.888 27.968 1.00 73.94 393 PRO A O 1
ATOM 3097 N N . PRO A 1 394 ? -11.775 -0.033 29.119 1.00 72.31 394 PRO A N 1
ATOM 3098 C CA . PRO A 1 394 ? -10.564 -0.486 28.442 1.00 72.31 394 PRO A CA 1
ATOM 3099 C C . PRO A 1 394 ? -10.901 -0.987 27.028 1.00 72.31 394 PRO A C 1
ATOM 3101 O O . PRO A 1 394 ? -11.120 -2.177 26.838 1.00 72.31 394 PRO A O 1
ATOM 3104 N N . LEU A 1 395 ? -10.943 -0.078 26.047 1.00 74.69 395 LEU A N 1
ATOM 3105 C CA . LEU A 1 395 ? -11.331 -0.366 24.654 1.00 74.69 395 LEU A CA 1
ATOM 3106 C C . LEU A 1 395 ? -10.158 -0.746 23.735 1.00 74.69 395 LEU A C 1
ATOM 3108 O O . LEU A 1 395 ? -10.321 -0.823 22.519 1.00 74.69 395 LEU A O 1
ATOM 3112 N N . ASP A 1 396 ? -8.955 -0.945 24.283 1.00 77.88 396 ASP A N 1
ATOM 3113 C CA . ASP A 1 396 ? -7.744 -1.158 23.480 1.00 77.88 396 ASP A CA 1
ATOM 3114 C C . ASP A 1 396 ? -7.876 -2.358 22.521 1.00 77.88 396 ASP A C 1
ATOM 3116 O O . ASP A 1 396 ? -7.380 -2.297 21.398 1.00 77.88 396 ASP A O 1
ATOM 3120 N N . GLN A 1 397 ? -8.578 -3.424 22.936 1.00 79.56 397 GLN A N 1
ATOM 3121 C CA . GLN A 1 397 ? -8.816 -4.614 22.112 1.00 79.56 397 GLN A CA 1
ATOM 3122 C C . GLN A 1 397 ? -9.804 -4.322 20.971 1.00 79.56 397 GLN A C 1
ATOM 3124 O O . GLN A 1 397 ? -9.541 -4.646 19.817 1.00 79.56 397 GLN A O 1
ATOM 3129 N N . GLU A 1 398 ? -10.913 -3.656 21.278 1.00 75.75 398 GLU A N 1
ATOM 3130 C CA . GLU A 1 398 ? -11.939 -3.269 20.313 1.00 75.75 398 GLU A CA 1
ATOM 3131 C C . GLU A 1 398 ? -11.382 -2.307 19.257 1.00 75.75 398 GLU A C 1
ATOM 3133 O O . GLU A 1 398 ? -11.727 -2.414 18.080 1.00 75.75 398 GLU A O 1
ATOM 3138 N N . ILE A 1 399 ? -10.479 -1.402 19.652 1.00 79.12 399 ILE A N 1
ATOM 3139 C CA . ILE A 1 399 ? -9.804 -0.479 18.733 1.00 79.12 399 ILE A CA 1
ATOM 3140 C C . ILE A 1 399 ? -8.915 -1.250 17.752 1.00 79.12 399 ILE A C 1
ATOM 3142 O O . ILE A 1 399 ? -9.016 -1.023 16.546 1.00 79.12 399 ILE A O 1
ATOM 3146 N N . VAL A 1 400 ? -8.064 -2.174 18.220 1.00 81.94 400 VAL A N 1
ATOM 3147 C CA . VAL A 1 400 ? -7.207 -2.947 17.298 1.00 81.94 400 VAL A CA 1
ATOM 3148 C C . VAL A 1 400 ? -8.027 -3.867 16.389 1.00 81.94 400 VAL A C 1
ATOM 3150 O O . VAL A 1 400 ? -7.702 -3.989 15.205 1.00 81.94 400 VAL A O 1
ATOM 3153 N N . ASP A 1 401 ? -9.124 -4.440 16.893 1.00 78.38 401 ASP A N 1
ATOM 3154 C CA . ASP A 1 401 ? -10.039 -5.274 16.109 1.00 78.38 401 ASP A CA 1
ATOM 3155 C C . ASP A 1 401 ? -10.803 -4.465 15.049 1.00 78.38 401 ASP A C 1
ATOM 3157 O O . ASP A 1 401 ? -10.975 -4.938 13.923 1.00 78.38 401 ASP A O 1
ATOM 3161 N N . TYR A 1 402 ? -11.225 -3.236 15.363 1.00 77.62 402 TYR A N 1
ATOM 3162 C CA . TYR A 1 402 ? -11.830 -2.315 14.394 1.00 77.62 402 TYR A CA 1
ATOM 3163 C C . TYR A 1 402 ? -10.828 -1.941 13.294 1.00 77.62 402 TYR A C 1
ATOM 3165 O O . TYR A 1 402 ? -11.115 -2.043 12.099 1.00 77.62 402 TYR A O 1
ATOM 3173 N N . VAL A 1 403 ? -9.612 -1.557 13.683 1.00 77.06 403 VAL A N 1
ATOM 3174 C CA . VAL A 1 403 ? -8.604 -1.047 12.749 1.00 77.06 403 VAL A CA 1
ATOM 3175 C C . VAL A 1 403 ? -8.123 -2.129 11.788 1.00 77.06 403 VAL A C 1
ATOM 3177 O O . VAL A 1 403 ? -8.037 -1.872 10.589 1.00 77.06 403 VAL A O 1
ATOM 3180 N N . ILE A 1 404 ? -7.872 -3.354 12.265 1.00 77.00 404 ILE A N 1
ATOM 3181 C CA . ILE A 1 404 ? -7.414 -4.447 11.393 1.00 77.00 404 ILE A CA 1
ATOM 3182 C C . ILE A 1 404 ? -8.485 -4.877 10.372 1.00 77.00 404 ILE A C 1
ATOM 3184 O O . ILE A 1 404 ? -8.169 -5.487 9.344 1.00 77.00 404 ILE A O 1
ATOM 3188 N N . LYS A 1 405 ? -9.759 -4.560 10.642 1.00 71.50 405 LYS A N 1
ATOM 3189 C CA . LYS A 1 405 ? -10.900 -4.817 9.752 1.00 71.50 405 LYS A CA 1
ATOM 3190 C C . LYS A 1 405 ? -11.228 -3.652 8.824 1.00 71.50 405 LYS A C 1
ATOM 3192 O O . LYS A 1 405 ? -11.875 -3.899 7.808 1.00 71.50 405 LYS A O 1
ATOM 3197 N N . SER A 1 406 ? -10.777 -2.442 9.153 1.00 67.38 406 SER A N 1
ATOM 3198 C CA . SER A 1 406 ? -11.044 -1.215 8.403 1.00 67.38 406 SER A CA 1
ATOM 3199 C C . SER A 1 406 ? -10.674 -1.335 6.924 1.00 67.38 406 SER A C 1
ATOM 3201 O O . SER A 1 406 ? -9.684 -1.970 6.554 1.00 67.38 406 SER A O 1
ATOM 3203 N N . GLU A 1 407 ? -11.472 -0.690 6.071 1.00 57.09 407 GLU A N 1
ATOM 3204 C CA . GLU A 1 407 ? -11.486 -0.874 4.616 1.00 57.09 407 GLU A CA 1
ATOM 3205 C C . GLU A 1 407 ? -10.217 -0.382 3.881 1.00 57.09 407 GLU A C 1
ATOM 3207 O O . GLU A 1 407 ? -10.087 -0.588 2.677 1.00 57.09 407 GLU A O 1
ATOM 3212 N N . TYR A 1 408 ? -9.263 0.233 4.588 1.00 58.16 408 TYR A N 1
ATOM 3213 C CA . TYR A 1 408 ? -8.169 1.020 3.999 1.00 58.16 408 TYR A CA 1
ATOM 3214 C C . TYR A 1 408 ? -6.759 0.522 4.355 1.00 58.16 408 TYR A C 1
ATOM 3216 O O . TYR A 1 408 ? -5.790 1.277 4.273 1.00 58.16 408 TYR A O 1
ATOM 3224 N N . MET A 1 409 ? -6.627 -0.742 4.768 1.00 68.00 409 MET A N 1
ATOM 3225 C CA . MET A 1 409 ? -5.367 -1.268 5.306 1.00 68.00 409 MET A CA 1
ATOM 3226 C C . MET A 1 409 ? -4.255 -1.492 4.272 1.00 68.00 409 MET A C 1
ATOM 3228 O O . MET A 1 409 ? -3.086 -1.505 4.648 1.00 68.00 409 MET A O 1
ATOM 3232 N N . ILE A 1 410 ? -4.575 -1.700 2.993 1.00 69.56 410 ILE A N 1
ATOM 3233 C CA . ILE A 1 410 ? -3.569 -1.999 1.965 1.00 69.56 410 ILE A CA 1
ATOM 3234 C C . ILE A 1 410 ? -3.891 -1.187 0.722 1.00 69.56 410 ILE A C 1
ATOM 3236 O O . ILE A 1 410 ? -4.863 -1.471 0.048 1.00 69.56 410 ILE A O 1
ATOM 3240 N N . ASN A 1 411 ? -3.072 -0.202 0.377 1.00 70.44 411 ASN A N 1
ATOM 3241 C CA . ASN A 1 411 ? -3.258 0.566 -0.852 1.00 70.44 411 ASN A CA 1
ATOM 3242 C C . ASN A 1 411 ? -2.380 0.018 -1.974 1.00 70.44 411 ASN A C 1
ATOM 3244 O O . ASN A 1 411 ? -1.304 -0.529 -1.730 1.00 70.44 411 ASN A O 1
ATOM 3248 N N . LYS A 1 412 ? -2.833 0.192 -3.214 1.00 66.75 412 LYS A N 1
ATOM 3249 C CA . LYS A 1 412 ? -2.080 -0.174 -4.410 1.00 66.75 412 LYS A CA 1
ATOM 3250 C C . LYS A 1 412 ? -1.555 1.099 -5.067 1.00 66.75 412 LYS A C 1
ATOM 3252 O O . LYS A 1 412 ? -2.321 2.016 -5.350 1.00 66.75 412 LYS A O 1
ATOM 3257 N N . VAL A 1 413 ? -0.249 1.174 -5.282 1.00 60.59 413 VAL A N 1
ATOM 3258 C CA . VAL A 1 413 ? 0.424 2.338 -5.874 1.00 60.59 413 VAL A CA 1
ATOM 3259 C C . VAL A 1 413 ? 1.095 1.900 -7.163 1.00 60.59 413 VAL A C 1
ATOM 3261 O O . VAL A 1 413 ? 1.782 0.882 -7.173 1.00 60.59 413 VAL A O 1
ATOM 3264 N N . PHE A 1 414 ? 0.909 2.646 -8.248 1.00 54.00 414 PHE A N 1
ATOM 3265 C CA . PHE A 1 414 ? 1.644 2.376 -9.479 1.00 54.00 414 PHE A CA 1
ATOM 3266 C C . PHE A 1 414 ? 3.048 2.955 -9.379 1.00 54.00 414 PHE A C 1
ATOM 3268 O O . PHE A 1 414 ? 3.237 4.133 -9.092 1.00 54.00 414 PHE A O 1
ATOM 3275 N N . TYR A 1 415 ? 4.043 2.124 -9.654 1.00 53.78 415 TYR A N 1
ATOM 3276 C CA . TYR A 1 415 ? 5.449 2.481 -9.527 1.00 53.78 415 TYR A CA 1
ATOM 3277 C C . TYR A 1 415 ? 5.858 3.645 -10.451 1.00 53.78 415 TYR A C 1
ATOM 3279 O O . TYR A 1 415 ? 6.684 4.474 -10.075 1.00 53.78 415 TYR A O 1
ATOM 3287 N N . LYS A 1 416 ? 5.247 3.743 -11.642 1.00 48.84 416 LYS A N 1
ATOM 3288 C CA . LYS A 1 416 ? 5.513 4.817 -12.620 1.00 48.84 416 LYS A CA 1
ATOM 3289 C C . LYS A 1 416 ? 4.678 6.082 -12.407 1.00 48.84 416 LYS A C 1
ATOM 3291 O O . LYS A 1 416 ? 5.064 7.138 -12.900 1.00 48.84 416 LYS A O 1
ATOM 3296 N N . ASP A 1 417 ? 3.575 5.991 -11.667 1.00 43.09 417 ASP A N 1
ATOM 3297 C CA . ASP A 1 417 ? 2.719 7.127 -11.331 1.00 43.09 417 ASP A CA 1
ATOM 3298 C C . ASP A 1 417 ? 2.502 7.179 -9.817 1.00 43.09 417 ASP A C 1
ATOM 3300 O O . ASP A 1 417 ? 1.445 6.836 -9.284 1.00 43.09 417 ASP A O 1
ATOM 3304 N N . THR A 1 418 ? 3.535 7.639 -9.109 1.00 41.12 418 THR A N 1
ATOM 3305 C CA . THR A 1 418 ? 3.471 7.881 -7.661 1.00 41.12 418 THR A CA 1
ATOM 3306 C C . THR A 1 418 ? 2.461 8.971 -7.287 1.00 41.12 418 THR A C 1
ATOM 3308 O O . THR A 1 418 ? 2.245 9.211 -6.100 1.00 41.12 418 THR A O 1
ATOM 3311 N N . THR A 1 419 ? 1.821 9.627 -8.267 1.00 35.41 419 THR A N 1
ATOM 3312 C CA . THR A 1 419 ? 0.776 10.627 -8.029 1.00 35.41 419 THR A CA 1
ATOM 3313 C C . THR A 1 419 ? -0.628 10.025 -7.920 1.00 35.41 419 THR A C 1
ATOM 3315 O O . THR A 1 419 ? -1.518 10.682 -7.378 1.00 35.41 419 THR A O 1
ATOM 3318 N N . GLN A 1 420 ? -0.833 8.768 -8.342 1.00 39.47 420 GLN A N 1
ATOM 3319 C CA . GLN A 1 420 ? -2.110 8.059 -8.209 1.00 39.47 420 GLN A CA 1
ATOM 3320 C C . GLN A 1 420 ? -2.009 6.873 -7.241 1.00 39.47 420 GLN A C 1
ATOM 3322 O O . GLN A 1 420 ? -1.593 5.768 -7.586 1.00 39.47 420 GLN A O 1
ATOM 3327 N N . ILE A 1 421 ? -2.462 7.096 -6.006 1.00 49.94 421 ILE A N 1
ATOM 3328 C CA . ILE A 1 421 ? -2.703 6.029 -5.030 1.00 49.94 421 ILE A CA 1
ATOM 3329 C C . ILE A 1 421 ? -4.100 5.459 -5.296 1.00 49.94 421 ILE A C 1
ATOM 3331 O O . ILE A 1 421 ? -5.107 6.113 -5.008 1.00 49.94 421 ILE A O 1
ATOM 3335 N N . LEU A 1 422 ? -4.181 4.231 -5.813 1.00 49.97 422 LEU A N 1
ATOM 3336 C CA . LEU A 1 422 ? -5.442 3.496 -5.860 1.00 49.97 422 LEU A CA 1
ATOM 3337 C C . LEU A 1 422 ? -5.741 2.940 -4.465 1.00 49.97 422 LEU A C 1
ATOM 3339 O O . LEU A 1 422 ? -5.098 2.002 -3.984 1.00 49.97 422 LEU A O 1
ATOM 3343 N N . ARG A 1 423 ? -6.753 3.515 -3.813 1.00 57.41 423 ARG A N 1
ATOM 3344 C CA . ARG A 1 423 ? -7.277 2.981 -2.554 1.00 57.41 423 ARG A CA 1
ATOM 3345 C C . ARG A 1 423 ? -8.060 1.702 -2.831 1.00 57.41 423 ARG A C 1
ATOM 3347 O O . ARG A 1 423 ? -8.964 1.702 -3.667 1.00 57.41 423 ARG A O 1
ATOM 3354 N N . THR A 1 424 ? -7.730 0.614 -2.139 1.00 55.41 424 THR A N 1
ATOM 3355 C CA . THR A 1 424 ? -8.544 -0.604 -2.214 1.00 55.41 424 THR A CA 1
ATOM 3356 C C . THR A 1 424 ? -9.864 -0.366 -1.497 1.00 55.41 424 THR A C 1
ATOM 3358 O O . THR A 1 424 ? -9.876 0.184 -0.401 1.00 55.41 424 THR A O 1
ATOM 3361 N N . THR A 1 425 ? -10.970 -0.792 -2.096 1.00 54.06 425 THR A N 1
ATOM 3362 C CA . THR A 1 425 ? -12.283 -0.816 -1.439 1.00 54.06 425 THR A CA 1
ATOM 3363 C C . THR A 1 425 ? -12.496 -2.156 -0.732 1.00 54.06 425 THR A C 1
ATOM 3365 O O . THR A 1 425 ? -11.866 -3.153 -1.096 1.00 54.06 425 THR A O 1
ATOM 3368 N N . ALA A 1 426 ? -13.414 -2.223 0.240 1.00 56.53 426 ALA A N 1
ATOM 3369 C CA . ALA A 1 426 ? -13.716 -3.463 0.966 1.00 56.53 426 ALA A CA 1
ATOM 3370 C C . ALA A 1 426 ? -14.086 -4.646 0.059 1.00 56.53 426 ALA A C 1
ATOM 3372 O O . ALA A 1 426 ? -13.635 -5.765 0.296 1.00 56.53 426 ALA A O 1
ATOM 3373 N N . GLU A 1 427 ? -14.841 -4.403 -1.017 1.00 53.06 427 GLU A N 1
ATOM 3374 C CA . GLU A 1 427 ? -15.216 -5.438 -1.994 1.00 53.06 427 GLU A CA 1
ATOM 3375 C C . GLU A 1 427 ? -14.008 -6.046 -2.725 1.00 53.06 427 GLU A C 1
ATOM 3377 O O . GLU A 1 427 ? -14.072 -7.185 -3.188 1.00 53.06 427 GLU A O 1
ATOM 3382 N N . ASN A 1 428 ? -12.902 -5.300 -2.794 1.00 59.16 428 ASN A N 1
ATOM 3383 C CA . ASN A 1 428 ? -11.674 -5.687 -3.476 1.00 59.16 428 ASN A CA 1
ATOM 3384 C C . ASN A 1 428 ? -10.594 -6.209 -2.519 1.00 59.16 428 ASN A C 1
ATOM 3386 O O . ASN A 1 428 ? -9.545 -6.644 -2.990 1.00 59.16 428 ASN A O 1
ATOM 3390 N N . MET A 1 429 ? -10.813 -6.192 -1.198 1.00 65.94 429 MET A N 1
ATOM 3391 C CA . MET A 1 429 ? -9.817 -6.683 -0.248 1.00 65.94 429 MET A CA 1
ATOM 3392 C C . MET A 1 429 ? -9.723 -8.215 -0.260 1.00 65.94 429 MET A C 1
ATOM 3394 O O . MET A 1 429 ? -10.732 -8.905 -0.072 1.00 65.94 429 MET A O 1
ATOM 3398 N N . PRO A 1 430 ? -8.515 -8.785 -0.403 1.00 70.38 430 PRO A N 1
ATOM 3399 C CA . PRO A 1 430 ? -8.365 -10.213 -0.590 1.00 70.38 430 PRO A CA 1
ATOM 3400 C C . PRO A 1 430 ? -8.318 -10.931 0.754 1.00 70.38 430 PRO A C 1
ATOM 3402 O O . PRO A 1 430 ? -7.265 -11.308 1.261 1.00 70.38 430 PRO A O 1
ATOM 3405 N N . THR A 1 431 ? -9.481 -11.086 1.369 1.00 70.94 431 THR A N 1
ATOM 3406 C CA . THR A 1 431 ? -9.627 -11.677 2.707 1.00 70.94 431 THR A CA 1
ATOM 3407 C C . THR A 1 431 ? -9.845 -13.190 2.678 1.00 70.94 431 THR A C 1
ATOM 3409 O O . THR A 1 431 ? -9.908 -13.816 3.733 1.00 70.94 431 THR A O 1
ATOM 3412 N N . THR A 1 432 ? -9.934 -13.795 1.487 1.00 78.81 432 THR A N 1
ATOM 3413 C CA . THR A 1 432 ? -10.126 -15.242 1.306 1.00 78.81 432 THR A CA 1
ATOM 3414 C C . THR A 1 432 ? -9.141 -15.817 0.284 1.00 78.81 432 THR A C 1
ATOM 3416 O O . THR A 1 432 ? -8.819 -15.133 -0.693 1.00 78.81 432 THR A O 1
ATOM 3419 N N . PRO A 1 433 ? -8.683 -17.073 0.453 1.00 80.62 433 PRO A N 1
ATOM 3420 C CA . PRO A 1 433 ? -7.780 -17.721 -0.497 1.00 80.62 433 PRO A CA 1
ATOM 3421 C C . PRO A 1 433 ? -8.353 -17.855 -1.914 1.00 80.62 433 PRO A C 1
ATOM 3423 O O . PRO A 1 433 ? -7.578 -17.919 -2.867 1.00 80.62 433 PRO A O 1
ATOM 3426 N N . GLU A 1 434 ? -9.683 -17.910 -2.069 1.00 80.12 434 GLU A N 1
ATOM 3427 C CA . GLU A 1 434 ? -10.346 -18.016 -3.376 1.00 80.12 434 GLU A CA 1
ATOM 3428 C C . GLU A 1 434 ? -10.418 -16.681 -4.135 1.00 80.12 434 GLU A C 1
ATOM 3430 O O . GLU A 1 434 ? -10.594 -16.681 -5.354 1.00 80.12 434 GLU A O 1
ATOM 3435 N N . LYS A 1 435 ? -10.281 -15.542 -3.442 1.00 79.25 435 LYS A N 1
ATOM 3436 C CA . LYS A 1 435 ? -10.337 -14.191 -4.025 1.00 79.25 435 LYS A CA 1
ATOM 3437 C C . LYS A 1 435 ? -9.027 -13.445 -3.783 1.00 79.25 435 LYS A C 1
ATOM 3439 O O . LYS A 1 435 ? -8.963 -12.520 -2.974 1.00 79.25 435 LYS A O 1
ATOM 3444 N N . ARG A 1 436 ? -7.978 -13.861 -4.494 1.00 85.81 436 ARG A N 1
ATOM 3445 C CA . ARG A 1 436 ? -6.652 -13.233 -4.422 1.00 85.81 436 ARG A CA 1
ATOM 3446 C C . ARG A 1 436 ? -6.603 -11.936 -5.221 1.00 85.81 436 ARG A C 1
ATOM 3448 O O . ARG A 1 436 ? -7.057 -11.888 -6.365 1.00 85.81 436 ARG A O 1
ATOM 3455 N N . MET A 1 437 ? -6.013 -10.899 -4.635 1.00 83.12 437 MET A N 1
ATOM 3456 C CA . MET A 1 437 ? -5.754 -9.645 -5.341 1.00 83.12 437 MET A CA 1
ATOM 3457 C C . MET A 1 437 ? -4.523 -9.806 -6.229 1.00 83.12 437 MET A C 1
ATOM 3459 O O . MET A 1 437 ? -3.486 -10.286 -5.771 1.00 83.12 437 MET A O 1
ATOM 3463 N N . LYS A 1 438 ? -4.630 -9.372 -7.487 1.00 84.50 438 LYS A N 1
ATOM 3464 C CA . LYS A 1 438 ? -3.516 -9.389 -8.437 1.00 84.50 438 LYS A CA 1
ATOM 3465 C C . LYS A 1 438 ? -2.633 -8.150 -8.281 1.00 84.50 438 LYS A C 1
ATOM 3467 O O . LYS A 1 438 ? -3.140 -7.022 -8.284 1.00 84.50 438 LYS A O 1
ATOM 3472 N N . VAL A 1 439 ? -1.327 -8.375 -8.163 1.00 83.00 439 VAL A N 1
ATOM 3473 C CA . VAL A 1 439 ? -0.301 -7.327 -8.072 1.00 83.00 439 VAL A CA 1
ATOM 3474 C C . VAL A 1 439 ? 0.805 -7.641 -9.069 1.00 83.00 439 VAL A C 1
ATOM 3476 O O . VAL A 1 439 ? 1.367 -8.729 -9.055 1.00 83.00 439 VAL A O 1
ATOM 3479 N N . SER A 1 440 ? 1.099 -6.700 -9.944 1.00 81.69 440 SER A N 1
ATOM 3480 C CA . SER A 1 440 ? 2.012 -6.873 -11.064 1.00 81.69 440 SER A CA 1
ATOM 3481 C C . SER A 1 440 ? 3.458 -6.643 -10.630 1.00 81.69 440 SER A C 1
ATOM 3483 O O . SER A 1 440 ? 3.744 -5.719 -9.864 1.00 81.69 440 SER A O 1
ATOM 3485 N N . TYR A 1 441 ? 4.379 -7.478 -11.111 1.00 83.94 441 TYR A N 1
ATOM 3486 C CA . TYR A 1 441 ? 5.811 -7.327 -10.830 1.00 83.94 441 TYR A CA 1
ATOM 3487 C C . TYR A 1 441 ? 6.348 -5.972 -11.314 1.00 83.94 441 TYR A C 1
ATOM 3489 O O . TYR A 1 441 ? 6.071 -5.563 -12.438 1.00 83.94 441 TYR A O 1
ATOM 3497 N N . LEU A 1 442 ? 7.143 -5.297 -10.473 1.00 76.94 442 LEU A N 1
ATOM 3498 C CA . LEU A 1 442 ? 7.818 -4.003 -10.702 1.00 76.94 442 LEU A CA 1
ATOM 3499 C C . LEU A 1 442 ? 6.939 -2.787 -11.051 1.00 76.94 442 LEU A C 1
ATOM 3501 O O . LEU A 1 442 ? 7.395 -1.658 -10.884 1.00 76.94 442 LEU A O 1
ATOM 3505 N N . THR A 1 443 ? 5.702 -2.971 -11.509 1.00 71.44 443 THR A N 1
ATOM 3506 C CA . THR A 1 443 ? 4.809 -1.877 -11.917 1.00 71.44 443 THR A CA 1
ATOM 3507 C C . THR A 1 443 ? 3.840 -1.458 -10.820 1.00 71.44 443 THR A C 1
ATOM 3509 O O . THR A 1 443 ? 3.340 -0.333 -10.847 1.00 71.44 443 THR A O 1
ATOM 3512 N N . GLU A 1 444 ? 3.596 -2.317 -9.831 1.00 76.25 444 GLU A N 1
ATOM 3513 C CA . GLU A 1 444 ? 2.643 -2.071 -8.752 1.00 76.25 444 GLU A CA 1
ATOM 3514 C C . GLU A 1 444 ? 3.286 -2.346 -7.391 1.00 76.25 444 GLU A C 1
ATOM 3516 O O . GLU A 1 444 ? 3.985 -3.334 -7.198 1.00 76.25 444 GLU A O 1
ATOM 3521 N N . THR A 1 445 ? 3.026 -1.479 -6.421 1.00 79.56 445 THR A N 1
ATOM 3522 C CA . THR A 1 445 ? 3.569 -1.542 -5.064 1.00 79.56 445 THR A CA 1
ATOM 3523 C C . THR A 1 445 ? 2.421 -1.586 -4.064 1.00 79.56 445 THR A C 1
ATOM 3525 O O . THR A 1 445 ? 1.455 -0.829 -4.173 1.00 79.56 445 THR A O 1
ATOM 3528 N N . LEU A 1 446 ? 2.526 -2.458 -3.061 1.00 83.06 446 LEU A N 1
ATOM 3529 C CA . LEU A 1 446 ? 1.599 -2.484 -1.932 1.00 83.06 446 LEU A CA 1
ATOM 3530 C C . LEU A 1 446 ? 2.061 -1.489 -0.873 1.00 83.06 446 LEU A C 1
ATOM 3532 O O . LEU A 1 446 ? 3.199 -1.559 -0.429 1.00 83.06 446 LEU A O 1
ATOM 3536 N N . ALA A 1 447 ? 1.185 -0.591 -0.449 1.00 79.12 447 ALA A N 1
ATOM 3537 C CA . ALA A 1 447 ? 1.416 0.385 0.605 1.00 79.12 447 ALA A CA 1
ATOM 3538 C C . ALA A 1 447 ? 0.611 -0.015 1.846 1.00 79.12 447 ALA A C 1
ATOM 3540 O O . ALA A 1 447 ? -0.619 0.007 1.826 1.00 79.12 447 ALA A O 1
ATOM 3541 N N . ILE A 1 448 ? 1.307 -0.393 2.916 1.00 81.12 448 ILE A N 1
ATOM 3542 C CA . ILE A 1 448 ? 0.706 -0.894 4.153 1.00 81.12 448 ILE A CA 1
ATOM 3543 C C . ILE A 1 448 ? 1.122 0.025 5.310 1.00 81.12 448 ILE A C 1
ATOM 3545 O O . ILE A 1 448 ? 2.315 0.298 5.457 1.00 81.12 448 ILE A O 1
ATOM 3549 N N . PRO A 1 449 ? 0.193 0.513 6.147 1.00 77.38 449 PRO A N 1
ATOM 3550 C CA . PRO A 1 449 ? 0.538 1.308 7.315 1.00 77.38 449 PRO A CA 1
ATOM 3551 C C . PRO A 1 449 ? 1.488 0.550 8.247 1.00 77.38 449 PRO A C 1
ATOM 3553 O O . PRO A 1 449 ? 1.335 -0.647 8.470 1.00 77.38 449 PRO A O 1
ATOM 3556 N N . ARG A 1 450 ? 2.472 1.266 8.788 1.00 81.12 450 ARG A N 1
ATOM 3557 C CA . ARG A 1 450 ? 3.381 0.826 9.852 1.00 81.12 450 ARG A CA 1
ATOM 3558 C C . ARG A 1 450 ? 3.051 1.517 11.168 1.00 81.12 450 ARG A C 1
ATOM 3560 O O . ARG A 1 450 ? 3.039 0.867 12.198 1.00 81.12 450 ARG A O 1
ATOM 3567 N N . HIS A 1 451 ? 2.769 2.812 11.117 1.00 81.88 451 HIS A N 1
ATOM 3568 C CA . HIS A 1 451 ? 2.366 3.592 12.280 1.00 81.88 451 HIS A CA 1
ATOM 3569 C C . HIS A 1 451 ? 1.245 4.545 11.880 1.00 81.88 451 HIS A C 1
ATOM 3571 O O . HIS A 1 451 ? 1.365 5.239 10.864 1.00 81.88 451 HIS A O 1
ATOM 3577 N N . VAL A 1 452 ? 0.165 4.565 12.662 1.00 76.50 452 VAL A N 1
ATOM 3578 C CA . VAL A 1 452 ? -1.006 5.414 12.419 1.00 76.50 452 VAL A CA 1
ATOM 3579 C C . VAL A 1 452 ? -1.447 6.072 13.719 1.00 76.50 452 VAL A C 1
ATOM 3581 O O . VAL A 1 452 ? -1.624 5.401 14.733 1.00 76.50 452 VAL A O 1
ATOM 3584 N N . VAL A 1 453 ? -1.695 7.381 13.657 1.00 77.19 453 VAL A N 1
ATOM 3585 C CA . VAL A 1 453 ? -2.354 8.132 14.730 1.00 77.19 453 VAL A CA 1
ATOM 3586 C C . VAL A 1 453 ? -3.851 8.199 14.442 1.00 77.19 453 VAL A C 1
ATOM 3588 O O . VAL A 1 453 ? -4.281 8.811 13.461 1.00 77.19 453 VAL A O 1
ATOM 3591 N N . LEU A 1 454 ? -4.659 7.580 15.299 1.00 76.44 454 LEU A N 1
ATOM 3592 C CA . LEU A 1 454 ? -6.108 7.542 15.139 1.00 76.44 454 LEU A CA 1
ATOM 3593 C C . LEU A 1 454 ? -6.775 8.723 15.844 1.00 76.44 454 LEU A C 1
ATOM 3595 O O . LEU A 1 454 ? -7.107 8.661 17.030 1.00 76.44 454 LEU A O 1
ATOM 3599 N N . SER A 1 455 ? -6.998 9.801 15.097 1.00 72.12 455 SER A N 1
ATOM 3600 C CA . SER A 1 455 ? -7.654 11.011 15.615 1.00 72.12 455 SER A CA 1
ATOM 3601 C C . SER A 1 455 ? -9.062 10.754 16.166 1.00 72.12 455 SER A C 1
ATOM 3603 O O . SER A 1 455 ? -9.398 11.255 17.239 1.00 72.12 455 SER A O 1
ATOM 3605 N N . ASP A 1 456 ? -9.836 9.888 15.508 1.00 72.19 456 ASP A N 1
ATOM 3606 C CA . ASP A 1 456 ? -11.176 9.474 15.950 1.00 72.19 456 ASP A CA 1
ATOM 3607 C C . ASP A 1 456 ? -11.180 8.762 17.312 1.00 72.19 456 ASP A C 1
ATOM 3609 O O . ASP A 1 456 ? -12.176 8.791 18.030 1.00 72.19 456 ASP A O 1
ATOM 3613 N N . PHE A 1 457 ? -10.047 8.165 17.690 1.00 75.88 457 PHE A N 1
ATOM 3614 C CA . PHE A 1 457 ? -9.858 7.474 18.961 1.00 75.88 457 PHE A CA 1
ATOM 3615 C C . PHE A 1 457 ? -8.999 8.297 19.932 1.00 75.88 457 PHE A C 1
ATOM 3617 O O . PHE A 1 457 ? -8.300 7.751 20.777 1.00 75.88 457 PHE A O 1
ATOM 3624 N N . GLY A 1 458 ? -9.031 9.631 19.850 1.00 73.25 458 GLY A N 1
ATOM 3625 C CA . GLY A 1 458 ? -8.310 10.500 20.788 1.00 73.25 458 GLY A CA 1
ATOM 3626 C C . GLY A 1 458 ? -6.793 10.506 20.580 1.00 73.25 458 GLY A C 1
ATOM 3627 O O . GLY A 1 458 ? -6.043 10.657 21.542 1.00 73.25 458 GLY A O 1
ATOM 3628 N N . ASN A 1 459 ? -6.348 10.354 19.329 1.00 77.31 459 ASN A N 1
ATOM 3629 C CA . ASN A 1 459 ? -4.940 10.285 18.921 1.00 77.31 459 ASN A CA 1
ATOM 3630 C C . ASN A 1 459 ? -4.183 9.084 19.508 1.00 77.31 459 ASN A C 1
ATOM 3632 O O . ASN A 1 459 ? -3.009 9.198 19.855 1.00 77.31 459 ASN A O 1
ATOM 3636 N N . ARG A 1 460 ? -4.846 7.928 19.626 1.00 79.44 460 ARG A N 1
ATOM 3637 C CA . ARG A 1 460 ? -4.166 6.672 19.976 1.00 79.44 460 ARG A CA 1
ATOM 3638 C C . ARG A 1 460 ? -3.202 6.296 18.849 1.00 79.44 460 ARG A C 1
ATOM 3640 O O . ARG A 1 460 ? -3.561 6.359 17.673 1.00 79.44 460 ARG A O 1
ATOM 3647 N N . GLU A 1 461 ? -1.985 5.930 19.226 1.00 83.00 461 GLU A N 1
ATOM 3648 C CA . GLU A 1 461 ? -0.924 5.514 18.309 1.00 83.00 461 GLU A CA 1
ATOM 3649 C C . GLU A 1 461 ? -0.968 3.996 18.148 1.00 83.00 461 GLU A C 1
ATOM 3651 O O . GLU A 1 461 ? -0.920 3.263 19.137 1.00 83.00 461 GLU A O 1
ATOM 3656 N N . LEU A 1 462 ? -1.101 3.526 16.908 1.00 83.69 462 LEU A N 1
ATOM 3657 C CA . LEU A 1 462 ? -1.080 2.105 16.581 1.00 83.69 462 LEU A CA 1
ATOM 3658 C C . LEU A 1 462 ? 0.165 1.760 15.784 1.00 83.69 462 LEU A C 1
ATOM 3660 O O . LEU A 1 462 ? 0.496 2.422 14.798 1.00 83.69 462 LEU A O 1
ATOM 3664 N N . GLU A 1 463 ? 0.779 0.652 16.177 1.00 84.38 463 GLU A N 1
ATOM 3665 C CA . GLU A 1 463 ? 1.902 0.044 15.478 1.00 84.38 463 GLU A CA 1
ATOM 3666 C C . GLU A 1 463 ? 1.429 -1.185 14.706 1.00 84.38 463 GLU A C 1
ATOM 3668 O O . GLU A 1 463 ? 0.722 -2.047 15.236 1.00 84.38 463 GLU A O 1
ATOM 3673 N N . PHE A 1 464 ? 1.860 -1.282 13.455 1.00 85.62 464 PHE A N 1
ATOM 3674 C CA . PHE A 1 464 ? 1.565 -2.390 12.566 1.00 85.62 464 PHE A CA 1
ATOM 3675 C C . PHE A 1 464 ? 2.829 -3.181 12.256 1.00 85.62 464 PHE A C 1
ATOM 3677 O O . PHE A 1 464 ? 3.862 -2.650 11.842 1.00 85.62 464 PHE A O 1
ATOM 3684 N N . SER A 1 465 ? 2.722 -4.495 12.407 1.00 86.00 465 SER A N 1
ATOM 3685 C CA . SER A 1 465 ? 3.730 -5.459 11.984 1.00 86.00 465 SER A CA 1
ATOM 3686 C C . SER A 1 465 ? 3.263 -6.174 10.724 1.00 86.00 465 SER A C 1
ATOM 3688 O O . SER A 1 465 ? 2.101 -6.557 10.616 1.00 86.00 465 SER A O 1
ATOM 3690 N N . ILE A 1 466 ? 4.180 -6.354 9.774 1.00 87.75 466 ILE A N 1
ATOM 3691 C CA . ILE A 1 466 ? 3.910 -6.990 8.481 1.00 87.75 466 ILE A CA 1
ATOM 3692 C C . ILE A 1 466 ? 4.794 -8.221 8.357 1.00 87.75 466 ILE A C 1
ATOM 3694 O O . ILE A 1 466 ? 6.021 -8.116 8.436 1.00 87.75 466 ILE A O 1
ATOM 3698 N N . ASN A 1 467 ? 4.165 -9.365 8.121 1.00 88.00 467 ASN A N 1
ATOM 3699 C CA . ASN A 1 467 ? 4.814 -10.655 7.994 1.00 88.00 467 ASN A CA 1
ATOM 3700 C C . ASN A 1 467 ? 4.411 -11.313 6.665 1.00 88.00 467 ASN A C 1
ATOM 3702 O O . ASN A 1 467 ? 3.252 -11.662 6.451 1.00 88.00 467 ASN A O 1
ATOM 3706 N N . VAL A 1 468 ? 5.370 -11.466 5.749 1.00 87.12 468 VAL A N 1
ATOM 3707 C CA . VAL A 1 468 ? 5.152 -12.157 4.469 1.00 87.12 468 VAL A CA 1
ATOM 3708 C C . VAL A 1 468 ? 5.351 -13.656 4.688 1.00 87.12 468 VAL A C 1
ATOM 3710 O O . VAL A 1 468 ? 6.451 -14.103 5.017 1.00 87.12 468 VAL A O 1
ATOM 3713 N N . LEU A 1 469 ? 4.291 -14.441 4.505 1.00 86.00 469 LEU A N 1
ATOM 3714 C CA . LEU A 1 469 ? 4.283 -15.866 4.819 1.00 86.00 469 LEU A CA 1
ATOM 3715 C C . LEU A 1 469 ? 4.950 -16.713 3.720 1.00 86.00 469 LEU A C 1
ATOM 3717 O O . LEU A 1 469 ? 5.079 -16.316 2.558 1.00 86.00 469 LEU A O 1
ATOM 3721 N N . GLY A 1 470 ? 5.367 -17.927 4.096 1.00 78.56 470 GLY A N 1
ATOM 3722 C CA . GLY A 1 470 ? 5.834 -18.946 3.149 1.00 78.56 470 GLY A CA 1
ATOM 3723 C C . GLY A 1 470 ? 7.239 -18.727 2.576 1.00 78.56 470 GLY A C 1
ATOM 3724 O O . GLY A 1 470 ? 7.516 -19.226 1.493 1.00 78.56 470 GLY A O 1
ATOM 3725 N N . ASN A 1 471 ? 8.124 -18.014 3.287 1.00 79.00 471 ASN A N 1
ATOM 3726 C CA . ASN A 1 471 ? 9.470 -17.638 2.819 1.00 79.00 471 ASN A CA 1
ATOM 3727 C C . ASN A 1 471 ? 9.474 -16.802 1.526 1.00 79.00 471 ASN A C 1
ATOM 3729 O O . ASN A 1 471 ? 10.448 -16.840 0.787 1.00 79.00 471 ASN A O 1
ATOM 3733 N N . ASN A 1 472 ? 8.417 -16.028 1.269 1.00 85.00 472 ASN A N 1
ATOM 3734 C CA . ASN A 1 472 ? 8.318 -15.169 0.084 1.00 85.00 472 ASN A CA 1
ATOM 3735 C C . ASN A 1 472 ? 8.785 -13.724 0.337 1.00 85.00 472 ASN A C 1
ATOM 3737 O O . ASN A 1 472 ? 8.537 -12.840 -0.477 1.00 85.00 472 ASN A O 1
ATOM 3741 N N . ALA A 1 473 ? 9.421 -13.443 1.478 1.00 82.31 473 ALA A N 1
ATOM 3742 C CA . ALA A 1 473 ? 9.866 -12.090 1.817 1.00 82.31 473 ALA A CA 1
ATOM 3743 C C . ALA A 1 473 ? 10.948 -11.560 0.856 1.00 82.31 473 ALA A C 1
ATOM 3745 O O . ALA A 1 473 ? 11.010 -10.359 0.621 1.00 82.31 473 ALA A O 1
ATOM 3746 N N . ASP A 1 474 ? 11.757 -12.451 0.272 1.00 82.69 474 ASP A N 1
ATOM 3747 C CA . ASP A 1 474 ? 12.753 -12.142 -0.764 1.00 82.69 474 ASP A CA 1
ATOM 3748 C C . ASP A 1 474 ? 12.118 -11.749 -2.108 1.00 82.69 474 ASP A C 1
ATOM 3750 O O . ASP A 1 474 ? 12.795 -11.199 -2.970 1.00 82.69 474 ASP A O 1
ATOM 3754 N N . LYS A 1 475 ? 10.814 -12.004 -2.283 1.00 86.81 475 LYS A N 1
ATOM 3755 C CA . LYS A 1 475 ? 10.049 -11.639 -3.483 1.00 86.81 475 LYS A CA 1
ATOM 3756 C C . LYS A 1 475 ? 9.620 -10.179 -3.498 1.00 86.81 475 LYS A C 1
ATOM 3758 O O . LYS A 1 475 ? 9.027 -9.745 -4.486 1.00 86.81 475 LYS A O 1
ATOM 3763 N N . PHE A 1 476 ? 9.912 -9.430 -2.433 1.00 87.94 476 PHE A N 1
ATOM 3764 C CA . PHE A 1 476 ? 9.570 -8.020 -2.307 1.00 87.94 476 PHE A CA 1
ATOM 3765 C C . PHE A 1 476 ? 10.789 -7.167 -1.981 1.00 87.94 476 PHE A C 1
ATOM 3767 O O . PHE A 1 476 ? 11.525 -7.444 -1.035 1.00 87.94 476 PHE A O 1
ATOM 3774 N N . TYR A 1 477 ? 10.912 -6.046 -2.684 1.00 86.31 477 TYR A N 1
ATOM 3775 C CA . TYR A 1 477 ? 11.679 -4.920 -2.183 1.00 86.31 477 TYR A CA 1
ATOM 3776 C C . TYR A 1 477 ? 10.841 -4.181 -1.135 1.00 86.31 477 TYR A C 1
ATOM 3778 O O . TYR A 1 477 ? 9.702 -3.787 -1.400 1.00 86.31 477 TYR A O 1
ATOM 3786 N N . MET A 1 478 ? 11.397 -4.019 0.066 1.00 86.88 478 MET A N 1
ATOM 3787 C CA . MET A 1 478 ? 10.737 -3.338 1.178 1.00 86.88 478 MET A CA 1
ATOM 3788 C C . MET A 1 478 ? 11.348 -1.954 1.388 1.00 86.88 478 MET A C 1
ATOM 3790 O O . MET A 1 478 ? 12.563 -1.830 1.569 1.00 86.88 478 MET A O 1
ATOM 3794 N N . SER A 1 479 ? 10.496 -0.932 1.431 1.00 80.69 479 SER A N 1
ATOM 3795 C CA . SER A 1 479 ? 10.882 0.409 1.872 1.00 80.69 479 SER A CA 1
ATOM 3796 C C . SER A 1 479 ? 9.886 1.007 2.856 1.00 80.69 479 SER A C 1
ATOM 3798 O O . SER A 1 479 ? 8.756 0.541 2.971 1.00 80.69 479 SER A O 1
ATOM 3800 N N . GLU A 1 480 ? 10.306 2.042 3.573 1.00 80.12 480 GLU A N 1
ATOM 3801 C CA . GLU A 1 480 ? 9.466 2.804 4.489 1.00 80.12 480 GLU A CA 1
ATOM 3802 C C . GLU A 1 480 ? 9.435 4.263 4.051 1.00 80.12 480 GLU A C 1
ATOM 3804 O O . GLU A 1 480 ? 10.462 4.846 3.703 1.00 80.12 480 GLU A O 1
ATOM 3809 N N . GLN A 1 481 ? 8.242 4.844 4.059 1.00 71.31 481 GLN A N 1
ATOM 3810 C CA . GLN A 1 481 ? 8.008 6.246 3.756 1.00 71.31 481 GLN A CA 1
ATOM 3811 C C . GLN A 1 481 ? 7.138 6.867 4.838 1.00 71.31 481 GLN A C 1
ATOM 3813 O O . GLN A 1 481 ? 6.259 6.214 5.397 1.00 71.31 481 GLN A O 1
ATOM 3818 N N . THR A 1 482 ? 7.373 8.142 5.121 1.00 68.75 482 THR A N 1
ATOM 3819 C CA . THR A 1 482 ? 6.509 8.926 6.003 1.00 68.75 482 THR A CA 1
ATOM 3820 C C . THR A 1 482 ? 5.645 9.832 5.139 1.00 68.75 482 THR A C 1
ATOM 3822 O O . THR A 1 482 ? 6.173 10.568 4.309 1.00 68.75 482 THR A O 1
ATOM 3825 N N . ASP A 1 483 ? 4.336 9.777 5.348 1.00 61.22 483 ASP A N 1
ATOM 3826 C CA . ASP A 1 483 ? 3.324 10.557 4.639 1.00 61.22 483 ASP A CA 1
ATOM 3827 C C . ASP A 1 483 ? 2.277 11.095 5.638 1.00 61.22 483 ASP A C 1
ATOM 3829 O O . ASP A 1 483 ? 2.404 10.927 6.855 1.00 61.22 483 ASP A O 1
ATOM 3833 N N . THR A 1 484 ? 1.236 11.760 5.143 1.00 55.50 484 THR A N 1
ATOM 3834 C CA . THR A 1 484 ? 0.096 12.234 5.932 1.00 55.50 484 THR A CA 1
ATOM 3835 C C . THR A 1 484 ? -1.222 11.708 5.367 1.00 55.50 484 THR A C 1
ATOM 3837 O O . THR A 1 484 ? -1.551 11.990 4.217 1.00 55.50 484 THR A O 1
ATOM 3840 N N . LEU A 1 485 ? -2.012 11.000 6.181 1.00 53.88 485 LEU A N 1
ATOM 3841 C CA . LEU A 1 485 ? -3.391 10.614 5.853 1.00 53.88 485 LEU A CA 1
ATOM 3842 C C . LEU A 1 485 ? -4.355 11.515 6.627 1.00 53.88 485 LEU A C 1
ATOM 3844 O O . LEU A 1 485 ? -4.313 11.554 7.856 1.00 53.88 485 LEU A O 1
ATOM 3848 N N . ASP A 1 486 ? -5.189 12.275 5.914 1.00 51.00 486 ASP A N 1
ATOM 3849 C CA . ASP A 1 486 ? -6.172 13.204 6.497 1.00 51.00 486 ASP A CA 1
ATOM 3850 C C . ASP A 1 486 ? -5.568 14.184 7.529 1.00 51.00 486 ASP A C 1
ATOM 3852 O O . ASP A 1 486 ? -6.190 14.554 8.523 1.00 51.00 486 ASP A O 1
ATOM 3856 N N . GLY A 1 487 ? -4.321 14.610 7.293 1.00 53.12 487 GLY A N 1
ATOM 3857 C CA . GLY A 1 487 ? -3.579 15.532 8.160 1.00 53.12 487 GLY A CA 1
ATOM 3858 C C . GLY A 1 487 ? -2.857 14.882 9.347 1.00 53.12 487 GLY A C 1
ATOM 3859 O O . GLY A 1 487 ? -2.129 15.584 10.048 1.00 53.12 487 GLY A O 1
ATOM 3860 N N . ASN A 1 488 ? -2.994 13.567 9.550 1.00 54.97 488 ASN A N 1
ATOM 3861 C CA . ASN A 1 488 ? -2.269 12.822 10.580 1.00 54.97 488 ASN A CA 1
ATOM 3862 C C . ASN A 1 488 ? -0.998 12.181 10.000 1.00 54.97 488 ASN A C 1
ATOM 3864 O O . ASN A 1 488 ? -1.055 11.610 8.907 1.00 54.97 488 ASN A O 1
ATOM 3868 N N . PRO A 1 489 ? 0.148 12.249 10.703 1.00 62.47 489 PRO A N 1
ATOM 3869 C CA . PRO A 1 489 ? 1.373 11.595 10.264 1.00 62.47 489 PRO A CA 1
ATOM 3870 C C . PRO A 1 489 ? 1.190 10.075 10.253 1.00 62.47 489 PRO A C 1
ATOM 3872 O O . PRO A 1 489 ? 0.724 9.478 11.223 1.00 62.47 489 PRO A O 1
ATOM 3875 N N . MET A 1 490 ? 1.583 9.458 9.147 1.00 69.81 490 MET A N 1
ATOM 3876 C CA . MET A 1 490 ? 1.524 8.023 8.919 1.00 69.81 490 MET A CA 1
ATOM 3877 C C . MET A 1 490 ? 2.872 7.565 8.380 1.00 69.81 490 MET A C 1
ATOM 3879 O O . MET A 1 490 ? 3.419 8.157 7.453 1.00 69.81 490 MET A O 1
ATOM 3883 N N . THR A 1 491 ? 3.405 6.480 8.926 1.00 73.19 491 THR A N 1
ATOM 3884 C CA . THR A 1 491 ? 4.523 5.780 8.287 1.00 73.19 491 THR A CA 1
ATOM 3885 C C . THR A 1 491 ? 3.950 4.597 7.533 1.00 73.19 491 THR A C 1
ATOM 3887 O O . THR A 1 491 ? 3.202 3.809 8.106 1.00 73.19 491 THR A O 1
ATOM 3890 N N . VAL A 1 492 ? 4.282 4.473 6.255 1.00 76.06 492 VAL A N 1
ATOM 3891 C CA . VAL A 1 492 ? 3.842 3.403 5.361 1.00 76.06 492 VAL A CA 1
ATOM 3892 C C . VAL A 1 492 ? 5.045 2.545 5.014 1.00 76.06 492 VAL A C 1
ATOM 3894 O O . VAL A 1 492 ? 6.097 3.051 4.627 1.00 76.06 492 VAL A O 1
ATOM 3897 N N . LYS A 1 493 ? 4.886 1.232 5.124 1.00 82.56 493 LYS A N 1
ATOM 3898 C CA . LYS A 1 493 ? 5.817 0.260 4.573 1.00 82.56 493 LYS A CA 1
ATOM 3899 C C . LYS A 1 493 ? 5.313 -0.179 3.205 1.00 82.56 493 LYS A C 1
ATOM 3901 O O . LYS A 1 493 ? 4.179 -0.632 3.059 1.00 82.56 493 LYS A O 1
ATOM 3906 N N . THR A 1 494 ? 6.157 -0.029 2.199 1.00 81.75 494 THR A N 1
ATOM 3907 C CA . THR A 1 494 ? 5.857 -0.392 0.822 1.00 81.75 494 THR A CA 1
ATOM 3908 C C . THR A 1 494 ? 6.516 -1.716 0.464 1.00 81.75 494 THR A C 1
ATOM 3910 O O . THR A 1 494 ? 7.686 -1.935 0.781 1.00 81.75 494 THR A O 1
ATOM 3913 N N . LEU A 1 495 ? 5.770 -2.598 -0.193 1.00 86.44 495 LEU A N 1
ATOM 3914 C CA . LEU A 1 495 ? 6.231 -3.888 -0.687 1.00 86.44 495 LEU A CA 1
ATOM 3915 C C . LEU A 1 495 ? 6.080 -3.898 -2.210 1.00 86.44 495 LEU A C 1
ATOM 3917 O O . LEU A 1 495 ? 4.971 -4.032 -2.731 1.00 86.44 495 LEU A O 1
ATOM 3921 N N . THR A 1 496 ? 7.194 -3.743 -2.921 1.00 85.38 496 THR A N 1
ATOM 3922 C CA . THR A 1 496 ? 7.234 -3.821 -4.387 1.00 85.38 496 THR A CA 1
ATOM 3923 C C . THR A 1 496 ? 7.579 -5.251 -4.791 1.00 85.38 496 THR A C 1
ATOM 3925 O O . THR A 1 496 ? 8.656 -5.717 -4.414 1.00 85.38 496 THR A O 1
ATOM 3928 N N . PRO A 1 497 ? 6.717 -5.975 -5.525 1.00 87.44 497 PRO A N 1
ATOM 3929 C CA . PRO A 1 497 ? 7.024 -7.318 -5.983 1.00 87.44 497 PRO A CA 1
ATOM 3930 C C . PRO A 1 497 ? 8.163 -7.278 -7.001 1.00 87.44 497 PRO A C 1
ATOM 3932 O O . PRO A 1 497 ? 8.053 -6.660 -8.059 1.00 87.44 497 PRO A O 1
ATOM 3935 N N . VAL A 1 498 ? 9.249 -7.966 -6.676 1.00 83.50 498 VAL A N 1
ATOM 3936 C CA . VAL A 1 498 ? 10.445 -8.111 -7.519 1.00 83.50 498 VAL A CA 1
ATOM 3937 C C . VAL A 1 498 ? 10.637 -9.548 -8.006 1.00 83.50 498 VAL A C 1
ATOM 3939 O O . VAL A 1 498 ? 11.527 -9.825 -8.806 1.00 83.50 498 VAL A O 1
ATOM 3942 N N . GLY A 1 499 ? 9.812 -10.486 -7.524 1.00 75.00 499 GLY A N 1
ATOM 3943 C CA . GLY A 1 499 ? 9.874 -11.885 -7.937 1.00 75.00 499 GLY A CA 1
ATOM 3944 C C . GLY A 1 499 ? 11.227 -12.504 -7.583 1.00 75.00 499 GLY A C 1
ATOM 3945 O O . GLY A 1 499 ? 11.507 -12.730 -6.414 1.00 75.00 499 GLY A O 1
ATOM 3946 N N . GLY A 1 500 ? 12.079 -12.794 -8.562 1.00 69.56 500 GLY A N 1
ATOM 3947 C CA . GLY A 1 500 ? 13.442 -13.292 -8.353 1.00 69.56 500 GLY A CA 1
ATOM 3948 C C . GLY A 1 500 ? 14.571 -12.300 -8.641 1.00 69.56 500 GLY A C 1
ATOM 3949 O O . GLY A 1 500 ? 15.721 -12.736 -8.658 1.00 69.56 500 GLY A O 1
ATOM 3950 N N . LEU A 1 501 ? 14.280 -11.022 -8.906 1.00 73.69 501 LEU A N 1
ATOM 3951 C CA . LEU A 1 501 ? 15.307 -10.039 -9.256 1.00 73.69 501 LEU A CA 1
ATOM 3952 C C . LEU A 1 501 ? 16.321 -9.880 -8.112 1.00 73.69 501 LEU A C 1
ATOM 3954 O O . LEU A 1 501 ? 15.955 -9.547 -6.983 1.00 73.69 501 LEU A O 1
ATOM 3958 N N . ALA A 1 502 ? 17.603 -10.084 -8.414 1.00 69.94 502 ALA A N 1
ATOM 3959 C CA . ALA A 1 502 ? 18.677 -9.762 -7.488 1.00 69.94 502 ALA A CA 1
ATOM 3960 C C . ALA A 1 502 ? 18.928 -8.250 -7.521 1.00 69.94 502 ALA A C 1
ATOM 3962 O O . ALA A 1 502 ? 19.308 -7.709 -8.554 1.00 69.94 502 ALA A O 1
ATOM 3963 N N . TYR A 1 503 ? 18.729 -7.583 -6.389 1.00 75.94 503 TYR A N 1
ATOM 3964 C CA . TYR A 1 503 ? 19.042 -6.169 -6.202 1.00 75.94 503 TYR A CA 1
ATOM 3965 C C . TYR A 1 503 ? 20.084 -6.013 -5.091 1.00 75.94 503 TYR A C 1
ATOM 3967 O O . TYR A 1 503 ? 20.150 -6.800 -4.143 1.00 75.94 503 TYR A O 1
ATOM 3975 N N . THR A 1 504 ? 20.926 -4.999 -5.227 1.00 77.06 504 THR A N 1
ATOM 3976 C CA . THR A 1 504 ? 22.002 -4.658 -4.291 1.00 77.06 504 THR A CA 1
ATOM 3977 C C . THR A 1 504 ? 21.649 -3.459 -3.418 1.00 77.06 504 THR A C 1
ATOM 3979 O O . THR A 1 504 ? 22.283 -3.255 -2.378 1.00 77.06 504 THR A O 1
ATOM 3982 N N . SER A 1 505 ? 20.611 -2.707 -3.797 1.00 78.75 505 SER A N 1
ATOM 3983 C CA . SER A 1 505 ? 20.086 -1.586 -3.025 1.00 78.75 505 SER A CA 1
ATOM 3984 C C . SER A 1 505 ? 19.673 -2.017 -1.613 1.00 78.75 505 SER A C 1
ATOM 3986 O O . SER A 1 505 ? 18.932 -2.996 -1.450 1.00 78.75 505 SER A O 1
ATOM 3988 N N . PRO A 1 506 ? 20.103 -1.285 -0.568 1.00 78.44 506 PRO A N 1
ATOM 3989 C CA . PRO A 1 506 ? 19.620 -1.503 0.788 1.00 78.44 506 PRO A CA 1
ATOM 3990 C C . PRO A 1 506 ? 18.091 -1.393 0.864 1.00 78.44 506 PRO A C 1
ATOM 3992 O O . PRO A 1 506 ? 17.471 -0.629 0.121 1.00 78.44 506 PRO A O 1
ATOM 3995 N N . GLN A 1 507 ? 17.476 -2.119 1.802 1.00 79.62 507 GLN A N 1
ATOM 3996 C CA . GLN A 1 507 ? 16.074 -1.868 2.157 1.00 79.62 507 GLN A CA 1
ATOM 3997 C C . GLN A 1 507 ? 15.907 -0.416 2.639 1.00 79.62 507 GLN A C 1
ATOM 3999 O O . GLN A 1 507 ? 16.813 0.131 3.269 1.00 79.62 507 GLN A O 1
ATOM 4004 N N . ASN A 1 508 ? 14.738 0.178 2.382 1.00 78.31 508 ASN A N 1
ATOM 4005 C CA . ASN A 1 508 ? 14.388 1.569 2.724 1.00 78.31 508 ASN A CA 1
ATOM 4006 C C . ASN A 1 508 ? 15.121 2.684 1.943 1.00 78.31 508 ASN A C 1
ATOM 4008 O O . ASN A 1 508 ? 15.041 3.841 2.347 1.00 78.31 508 ASN A O 1
ATOM 4012 N N . ASP A 1 509 ? 15.757 2.382 0.808 1.00 77.81 509 ASP A N 1
ATOM 4013 C CA . ASP A 1 509 ? 16.337 3.374 -0.115 1.00 77.81 509 ASP A CA 1
ATOM 4014 C C . ASP A 1 509 ? 15.646 3.314 -1.487 1.00 77.81 509 ASP A C 1
ATOM 4016 O O . ASP A 1 509 ? 16.198 2.848 -2.486 1.00 77.81 509 ASP A O 1
ATOM 4020 N N . LEU A 1 510 ? 14.381 3.750 -1.519 1.00 72.06 510 LEU A N 1
ATOM 4021 C CA . LEU A 1 510 ? 13.562 3.698 -2.731 1.00 72.06 510 LEU A CA 1
ATOM 4022 C C . LEU A 1 510 ? 14.188 4.458 -3.922 1.00 72.06 510 LEU A C 1
ATOM 4024 O O . LEU A 1 510 ? 14.111 3.931 -5.032 1.00 72.06 510 LEU A O 1
ATOM 4028 N N . PRO A 1 511 ? 14.816 5.644 -3.751 1.00 71.12 511 PRO A N 1
ATOM 4029 C CA . PRO A 1 511 ? 15.515 6.312 -4.847 1.00 71.12 511 PRO A CA 1
ATOM 4030 C C . PRO A 1 511 ? 16.660 5.477 -5.432 1.00 71.12 511 PRO A C 1
ATOM 4032 O O . PRO A 1 511 ? 16.752 5.371 -6.652 1.00 71.12 511 PRO A O 1
ATOM 4035 N N . ALA A 1 512 ? 17.499 4.853 -4.595 1.00 75.25 512 ALA A N 1
ATOM 4036 C CA . ALA A 1 512 ? 18.577 3.993 -5.084 1.00 75.25 512 ALA A CA 1
ATOM 4037 C C . ALA A 1 512 ? 18.035 2.751 -5.801 1.00 75.25 512 ALA A C 1
ATOM 4039 O O . ALA A 1 512 ? 18.491 2.427 -6.897 1.00 75.25 512 ALA A O 1
ATOM 4040 N N . PHE A 1 513 ? 17.003 2.118 -5.235 1.00 78.69 513 PHE A N 1
ATOM 4041 C CA . PHE A 1 513 ? 16.328 0.989 -5.870 1.00 78.69 513 PHE A CA 1
ATOM 4042 C C . PHE A 1 513 ? 15.723 1.374 -7.225 1.00 78.69 513 PHE A C 1
ATOM 4044 O O . PHE A 1 513 ? 15.800 0.603 -8.178 1.00 78.69 513 PHE A O 1
ATOM 4051 N N . ALA A 1 514 ? 15.169 2.582 -7.351 1.00 69.12 514 ALA A N 1
ATOM 4052 C CA . ALA A 1 514 ? 14.619 3.050 -8.615 1.00 69.12 514 ALA A CA 1
ATOM 4053 C C . ALA A 1 514 ? 15.669 3.277 -9.699 1.00 69.12 514 ALA A C 1
ATOM 4055 O O . ALA A 1 514 ? 15.430 2.944 -10.859 1.00 69.12 514 ALA A O 1
ATOM 4056 N N . GLU A 1 515 ? 16.835 3.801 -9.337 1.00 72.62 515 GLU A N 1
ATOM 4057 C CA . GLU A 1 515 ? 17.950 3.909 -10.276 1.00 72.62 515 GLU A CA 1
ATOM 4058 C C . GLU A 1 515 ? 18.524 2.532 -10.645 1.00 72.62 515 GLU A C 1
ATOM 4060 O O . GLU A 1 515 ? 18.870 2.315 -11.803 1.00 72.62 515 GLU A O 1
ATOM 4065 N N . GLU A 1 516 ? 18.549 1.571 -9.713 1.00 78.12 516 GLU A N 1
ATOM 4066 C CA . GLU A 1 516 ? 18.967 0.190 -9.993 1.00 78.12 516 GLU A CA 1
ATOM 4067 C C . GLU A 1 516 ? 18.011 -0.511 -10.971 1.00 78.12 516 GLU A C 1
ATOM 4069 O O . GLU A 1 516 ? 18.473 -1.105 -11.941 1.00 78.12 516 GLU A O 1
ATOM 4074 N N . VAL A 1 517 ? 16.691 -0.372 -10.794 1.00 72.81 517 VAL A N 1
ATOM 4075 C CA . VAL A 1 517 ? 15.690 -0.927 -11.727 1.00 72.81 517 VAL A CA 1
ATOM 4076 C C . VAL A 1 517 ? 15.803 -0.294 -13.118 1.00 72.81 517 VAL A C 1
ATOM 4078 O O . VAL A 1 517 ? 15.711 -1.004 -14.116 1.00 72.81 517 VAL A O 1
ATOM 4081 N N . LYS A 1 518 ? 16.045 1.022 -13.212 1.00 68.44 518 LYS A N 1
ATOM 4082 C CA . LYS A 1 518 ? 16.270 1.708 -14.502 1.00 68.44 518 LYS A CA 1
ATOM 4083 C C . LYS A 1 518 ? 17.557 1.271 -15.202 1.00 68.44 518 LYS A C 1
ATOM 4085 O O . LYS A 1 518 ? 17.652 1.403 -16.419 1.00 68.44 518 LYS A O 1
ATOM 4090 N N . ALA A 1 519 ? 18.548 0.817 -14.439 1.00 67.50 519 ALA A N 1
ATOM 4091 C CA . ALA A 1 519 ? 19.840 0.379 -14.949 1.00 67.50 519 ALA A CA 1
ATOM 4092 C C . ALA A 1 519 ? 19.873 -1.108 -15.343 1.00 67.50 519 ALA A C 1
ATOM 4094 O O . ALA A 1 519 ? 20.878 -1.543 -15.909 1.00 67.50 519 ALA A O 1
ATOM 4095 N N . LEU A 1 520 ? 18.814 -1.878 -15.055 1.00 65.81 520 LEU A N 1
ATOM 4096 C CA . LEU A 1 520 ? 18.695 -3.264 -15.506 1.00 65.81 520 LEU A CA 1
ATOM 4097 C C . LEU A 1 520 ? 18.738 -3.334 -17.029 1.00 65.81 520 LEU A C 1
ATOM 4099 O O . LEU A 1 520 ? 18.165 -2.492 -17.728 1.00 65.81 520 LEU A O 1
ATOM 4103 N N . ASP A 1 521 ? 19.391 -4.372 -17.546 1.00 65.44 521 ASP A N 1
ATOM 4104 C CA . ASP A 1 521 ? 19.266 -4.664 -18.961 1.00 65.44 521 ASP A CA 1
ATOM 4105 C C . ASP A 1 521 ? 17.835 -5.118 -19.298 1.00 65.44 521 ASP A C 1
ATOM 4107 O O . ASP A 1 521 ? 17.017 -5.483 -18.445 1.00 65.44 521 ASP A O 1
ATOM 4111 N N . ARG A 1 522 ? 17.505 -5.030 -20.585 1.00 64.25 522 ARG A N 1
ATOM 4112 C CA . ARG A 1 522 ? 16.141 -5.267 -21.064 1.00 64.25 522 ARG A CA 1
ATOM 4113 C C . ARG A 1 522 ? 15.716 -6.734 -20.891 1.00 64.25 522 ARG A C 1
ATOM 4115 O O . ARG A 1 522 ? 14.519 -6.994 -20.795 1.00 64.25 522 ARG A O 1
ATOM 4122 N N . GLU A 1 523 ? 16.668 -7.670 -20.852 1.00 64.75 523 GLU A N 1
ATOM 4123 C CA . GLU A 1 523 ? 16.401 -9.104 -20.690 1.00 64.75 523 GLU A CA 1
ATOM 4124 C C . GLU A 1 523 ? 16.026 -9.417 -19.236 1.00 64.75 523 GLU A C 1
ATOM 4126 O O . GLU A 1 523 ? 15.018 -10.083 -19.000 1.00 64.75 523 GLU A O 1
ATOM 4131 N N . ASP A 1 524 ? 16.755 -8.858 -18.270 1.00 67.69 524 ASP A N 1
ATOM 4132 C CA . ASP A 1 524 ? 16.487 -9.014 -16.840 1.00 67.69 524 ASP A CA 1
ATOM 4133 C C . ASP A 1 524 ? 15.175 -8.334 -16.420 1.00 67.69 524 ASP A C 1
ATOM 4135 O O . ASP A 1 524 ? 14.398 -8.900 -15.642 1.00 67.69 524 ASP A O 1
ATOM 4139 N N . LEU A 1 525 ? 14.873 -7.151 -16.974 1.00 69.25 525 LEU A N 1
ATOM 4140 C CA . LEU A 1 525 ? 13.595 -6.472 -16.744 1.00 69.25 525 LEU A CA 1
ATOM 4141 C C . LEU A 1 525 ? 12.420 -7.316 -17.267 1.00 69.25 525 LEU A C 1
ATOM 4143 O O . LEU A 1 525 ? 11.456 -7.544 -16.534 1.00 69.25 525 LEU A O 1
ATOM 4147 N N . TYR A 1 526 ? 12.515 -7.822 -18.505 1.00 68.81 526 TYR A N 1
ATOM 4148 C CA . TYR A 1 526 ? 11.479 -8.658 -19.122 1.00 68.81 526 TYR A CA 1
ATOM 4149 C C . TYR A 1 526 ? 11.299 -9.986 -18.382 1.00 68.81 526 TYR A C 1
ATOM 4151 O O . TYR A 1 526 ? 10.176 -10.373 -18.055 1.00 68.81 526 TYR A O 1
ATOM 4159 N N . ALA A 1 527 ? 12.399 -10.671 -18.063 1.00 69.00 527 ALA A N 1
ATOM 4160 C CA . ALA A 1 527 ? 12.375 -11.907 -17.290 1.00 69.00 527 ALA A CA 1
ATOM 4161 C C . ALA A 1 527 ? 11.757 -11.692 -15.904 1.00 69.00 527 ALA A C 1
ATOM 4163 O O . ALA A 1 527 ? 11.094 -12.587 -15.384 1.00 69.00 527 ALA A O 1
ATOM 4164 N N . CYS A 1 528 ? 11.933 -10.505 -15.313 1.00 70.12 528 CYS A N 1
ATOM 4165 C CA . CYS A 1 528 ? 11.325 -10.162 -14.038 1.00 70.12 528 CYS A CA 1
ATOM 4166 C C . CYS A 1 528 ? 9.800 -10.025 -14.137 1.00 70.12 528 CYS A C 1
ATOM 4168 O O . CYS A 1 528 ? 9.067 -10.654 -13.373 1.00 70.12 528 CYS A O 1
ATOM 4170 N N . VAL A 1 529 ? 9.323 -9.240 -15.103 1.00 70.69 529 VAL A N 1
ATOM 4171 C CA . VAL A 1 529 ? 7.899 -8.903 -15.235 1.00 70.69 529 VAL A CA 1
ATOM 4172 C C . VAL A 1 529 ? 7.056 -9.967 -15.929 1.00 70.69 529 VAL A C 1
ATOM 4174 O O . VAL A 1 529 ? 5.840 -9.832 -15.953 1.00 70.69 529 VAL A O 1
ATOM 4177 N N . THR A 1 530 ? 7.668 -11.031 -16.455 1.00 69.31 530 THR A N 1
ATOM 4178 C CA . THR A 1 530 ? 6.979 -12.174 -17.089 1.00 69.31 530 THR A CA 1
ATOM 4179 C C . THR A 1 530 ? 7.065 -13.465 -16.273 1.00 69.31 530 THR A C 1
ATOM 4181 O O . THR A 1 530 ? 6.763 -14.551 -16.773 1.00 69.31 530 THR A O 1
ATOM 4184 N N . GLN A 1 531 ? 7.468 -13.369 -15.001 1.00 75.00 531 GLN A N 1
ATOM 4185 C CA . GLN A 1 531 ? 7.483 -14.517 -14.095 1.00 75.00 531 GLN A CA 1
ATOM 4186 C C . GLN A 1 531 ? 6.095 -15.147 -13.957 1.00 75.00 531 GLN A C 1
ATOM 4188 O O . GLN A 1 531 ? 5.067 -14.471 -14.007 1.00 75.00 531 GLN A O 1
ATOM 4193 N N . ALA A 1 532 ? 6.089 -16.466 -13.752 1.00 80.62 532 ALA A N 1
ATOM 4194 C CA . ALA A 1 532 ? 4.870 -17.211 -13.486 1.00 80.62 532 ALA A CA 1
ATOM 4195 C C . ALA A 1 532 ? 4.176 -16.697 -12.220 1.00 80.62 532 ALA A C 1
ATOM 4197 O O . ALA A 1 532 ? 4.840 -16.370 -11.234 1.00 80.62 532 ALA A O 1
ATOM 4198 N N . ASP A 1 533 ? 2.844 -16.709 -12.252 1.00 85.88 533 ASP A N 1
ATOM 4199 C CA . ASP A 1 533 ? 2.015 -16.256 -11.143 1.00 85.88 533 ASP A CA 1
ATOM 4200 C C . ASP A 1 533 ? 2.428 -16.909 -9.816 1.00 85.88 533 ASP A C 1
ATOM 4202 O O . ASP A 1 533 ? 2.500 -18.139 -9.695 1.00 85.88 533 ASP A O 1
ATOM 4206 N N . LEU A 1 534 ? 2.658 -16.081 -8.795 1.00 87.75 534 LEU A N 1
ATOM 4207 C CA . LEU A 1 534 ? 3.051 -16.531 -7.465 1.00 87.75 534 LEU A CA 1
ATOM 4208 C C . LEU A 1 534 ? 2.029 -16.100 -6.420 1.00 87.75 534 LEU A C 1
ATOM 4210 O O . LEU A 1 534 ? 1.807 -14.918 -6.171 1.00 87.75 534 LEU A O 1
ATOM 4214 N N . ASN A 1 535 ? 1.451 -17.079 -5.738 1.00 90.00 535 ASN A N 1
ATOM 4215 C CA . ASN A 1 535 ? 0.570 -16.834 -4.607 1.00 90.00 535 ASN A CA 1
ATOM 4216 C C . ASN A 1 535 ? 1.383 -16.468 -3.360 1.00 90.00 535 ASN A C 1
ATOM 4218 O O . ASN A 1 535 ? 2.246 -17.234 -2.931 1.00 90.00 535 ASN A O 1
ATOM 4222 N N . VAL A 1 536 ? 1.073 -15.316 -2.767 1.00 89.69 536 VAL A N 1
ATOM 4223 C CA . VAL A 1 536 ? 1.715 -14.806 -1.553 1.00 89.69 536 VAL A CA 1
ATOM 4224 C C . VAL A 1 536 ? 0.648 -14.431 -0.540 1.00 89.69 536 VAL A C 1
ATOM 4226 O O . VAL A 1 536 ? -0.343 -13.793 -0.886 1.00 89.69 536 VAL A O 1
ATOM 4229 N N . ASP A 1 537 ? 0.879 -14.780 0.720 1.00 90.88 537 ASP A N 1
ATOM 4230 C CA . ASP A 1 537 ? -0.016 -14.442 1.819 1.00 90.88 537 ASP A CA 1
ATOM 4231 C C . ASP A 1 537 ? 0.720 -13.480 2.765 1.00 90.88 537 ASP A C 1
ATOM 4233 O O . ASP A 1 537 ? 1.878 -13.712 3.123 1.00 90.88 537 ASP A O 1
ATOM 4237 N N . ILE A 1 538 ? 0.071 -12.377 3.137 1.00 88.69 538 ILE A N 1
ATOM 4238 C CA . ILE A 1 538 ? 0.644 -11.331 3.990 1.00 88.69 538 ILE A CA 1
ATOM 4239 C C . ILE A 1 538 ? -0.201 -11.221 5.250 1.00 88.69 538 ILE A C 1
ATOM 4241 O O . ILE A 1 538 ? -1.394 -10.934 5.195 1.00 88.69 538 ILE A O 1
ATOM 4245 N N . GLU A 1 539 ? 0.427 -11.443 6.392 1.00 89.88 539 GLU A N 1
ATOM 4246 C CA . GLU A 1 539 ? -0.168 -11.264 7.706 1.00 89.88 539 GLU A CA 1
ATOM 4247 C C . GLU A 1 539 ? 0.160 -9.864 8.232 1.00 89.88 539 GLU A C 1
ATOM 4249 O O . GLU A 1 539 ? 1.317 -9.437 8.233 1.00 89.88 539 GLU A O 1
ATOM 4254 N N . ILE A 1 540 ? -0.876 -9.144 8.654 1.00 88.75 540 ILE A N 1
ATOM 4255 C CA . ILE A 1 540 ? -0.766 -7.825 9.272 1.00 88.75 540 ILE A CA 1
ATOM 4256 C C . ILE A 1 540 ? -1.251 -7.945 10.712 1.00 88.75 540 ILE A C 1
ATOM 4258 O O . ILE A 1 540 ? -2.343 -8.464 10.953 1.00 88.75 540 ILE A O 1
ATOM 4262 N N . SER A 1 541 ? -0.461 -7.435 11.654 1.00 89.06 541 SER A N 1
ATOM 4263 C CA . SER A 1 541 ? -0.818 -7.353 13.071 1.00 89.06 541 SER A CA 1
ATOM 4264 C C . SER A 1 541 ? -0.832 -5.900 13.523 1.00 89.06 541 SER A C 1
ATOM 4266 O O . SER A 1 541 ? 0.149 -5.200 13.300 1.00 89.06 541 SER A O 1
ATOM 4268 N N . ALA A 1 542 ? -1.908 -5.457 14.169 1.00 88.12 542 ALA A N 1
ATOM 4269 C CA . ALA A 1 542 ? -2.029 -4.135 14.783 1.00 88.12 542 ALA A CA 1
ATOM 4270 C C . ALA A 1 542 ? -1.913 -4.259 16.306 1.00 88.12 542 ALA A C 1
ATOM 4272 O O . ALA A 1 542 ? -2.548 -5.144 16.882 1.00 88.12 542 ALA A O 1
ATOM 4273 N N . THR A 1 543 ? -1.140 -3.380 16.947 1.00 85.81 543 THR A N 1
ATOM 4274 C CA . THR A 1 543 ? -0.899 -3.409 18.396 1.00 85.81 543 THR A CA 1
ATOM 4275 C C . THR A 1 543 ? -1.157 -2.051 19.051 1.00 85.81 543 THR A C 1
ATOM 4277 O O . THR A 1 543 ? -0.692 -1.024 18.556 1.00 85.81 543 THR A O 1
ATOM 4280 N N . LEU A 1 544 ? -1.849 -2.069 20.197 1.00 85.25 544 LEU A N 1
ATOM 4281 C CA . LEU A 1 544 ? -2.115 -0.925 21.079 1.00 85.25 544 LEU A CA 1
ATOM 4282 C C . LEU A 1 544 ? -2.049 -1.394 22.542 1.00 85.25 544 LEU A C 1
ATOM 4284 O O . LEU A 1 544 ? -2.765 -2.321 22.905 1.00 85.25 544 LEU A O 1
ATOM 4288 N N . ASN A 1 545 ? -1.205 -0.779 23.383 1.00 80.50 545 ASN A N 1
ATOM 4289 C CA . ASN A 1 545 ? -1.094 -1.072 24.829 1.00 80.50 545 ASN A CA 1
ATOM 4290 C C . ASN A 1 545 ? -1.112 -2.582 25.181 1.00 80.50 545 ASN A C 1
ATOM 4292 O O . ASN A 1 545 ? -1.916 -3.036 25.993 1.00 80.50 545 ASN A O 1
ATOM 4296 N N . ASP A 1 546 ? -0.245 -3.372 24.541 1.00 79.81 546 ASP A N 1
ATOM 4297 C CA . ASP A 1 546 ? -0.124 -4.834 24.711 1.00 79.81 546 ASP A CA 1
ATOM 4298 C C . ASP A 1 546 ? -1.316 -5.684 24.206 1.00 79.81 546 ASP A C 1
ATOM 4300 O O . ASP A 1 546 ? -1.323 -6.907 24.381 1.00 79.81 546 ASP A O 1
ATOM 4304 N N . LYS A 1 547 ? -2.315 -5.080 23.550 1.00 83.44 547 LYS A N 1
ATOM 4305 C CA . LYS A 1 547 ? -3.368 -5.780 22.795 1.00 83.44 547 LYS A CA 1
ATOM 4306 C C . LYS A 1 547 ? -2.989 -5.871 21.327 1.00 83.44 547 LYS A C 1
ATOM 4308 O O . LYS A 1 547 ? -2.549 -4.881 20.751 1.00 83.44 547 LYS A O 1
ATOM 4313 N N . THR A 1 548 ? -3.186 -7.041 20.720 1.00 85.00 548 THR A N 1
ATOM 4314 C CA . THR A 1 548 ? -2.838 -7.288 19.316 1.00 85.00 548 THR A CA 1
ATOM 4315 C C . THR A 1 548 ? -3.976 -7.992 18.590 1.00 85.00 548 THR A C 1
ATOM 4317 O O . THR A 1 548 ? -4.481 -9.008 19.065 1.00 85.00 548 THR A O 1
ATOM 4320 N N . ALA A 1 549 ? -4.320 -7.494 17.404 1.00 85.50 549 ALA A N 1
ATOM 4321 C CA . ALA A 1 549 ? -5.216 -8.149 16.455 1.00 85.50 549 ALA A CA 1
ATOM 4322 C C . ALA A 1 549 ? -4.456 -8.467 15.163 1.00 85.50 549 ALA A C 1
ATOM 4324 O O . ALA A 1 549 ? -3.571 -7.712 14.764 1.00 85.50 549 ALA A O 1
ATOM 4325 N N . THR A 1 550 ? -4.762 -9.594 14.517 1.00 87.00 550 THR A N 1
ATOM 4326 C CA . THR A 1 550 ? -4.035 -10.064 13.324 1.00 87.00 550 THR A CA 1
ATOM 4327 C C . THR A 1 550 ? -4.998 -10.504 12.229 1.00 87.00 550 THR A C 1
ATOM 4329 O O . THR A 1 550 ? -6.028 -11.112 12.516 1.00 87.00 550 THR A O 1
ATOM 4332 N N . LYS A 1 551 ? -4.660 -10.215 10.968 1.00 86.69 551 LYS A N 1
ATOM 4333 C CA . LYS A 1 551 ? -5.436 -10.622 9.791 1.00 86.69 551 LYS A CA 1
ATOM 4334 C C . LYS A 1 551 ? -4.523 -10.939 8.609 1.00 86.69 551 LYS A C 1
ATOM 4336 O O . LYS A 1 551 ? -3.551 -10.229 8.357 1.00 86.69 551 LYS A O 1
ATOM 4341 N N . THR A 1 552 ? -4.861 -11.991 7.867 1.00 88.00 552 THR A N 1
ATOM 4342 C CA . THR A 1 552 ? -4.121 -12.431 6.676 1.00 88.00 552 THR A CA 1
ATOM 4343 C C . THR A 1 552 ? -4.827 -11.977 5.400 1.00 88.00 552 THR A C 1
ATOM 4345 O O . THR A 1 552 ? -6.043 -12.120 5.269 1.00 88.00 552 THR A O 1
ATOM 4348 N N . TYR A 1 553 ? -4.043 -11.465 4.456 1.00 86.88 553 TYR A N 1
ATOM 4349 C CA . TYR A 1 553 ? -4.466 -10.995 3.141 1.00 86.88 553 TYR A CA 1
ATOM 4350 C C . TYR A 1 553 ? -3.782 -11.812 2.037 1.00 86.88 553 TYR A C 1
ATOM 4352 O O . TYR A 1 553 ? -2.601 -12.145 2.149 1.00 86.88 553 TYR A O 1
ATOM 4360 N N . TYR A 1 554 ? -4.518 -12.139 0.974 1.00 87.88 554 TYR A N 1
ATOM 4361 C CA . TYR A 1 554 ? -4.099 -13.114 -0.039 1.00 87.88 554 TYR A CA 1
ATOM 4362 C C . TYR A 1 554 ? -3.823 -12.465 -1.404 1.00 87.88 554 TYR A C 1
ATOM 4364 O O . TYR A 1 554 ? -4.708 -11.937 -2.069 1.00 87.88 554 TYR A O 1
ATOM 4372 N N . PHE A 1 555 ? -2.597 -12.557 -1.895 1.00 88.12 555 PHE A N 1
ATOM 4373 C CA . PHE A 1 555 ? -2.182 -11.938 -3.152 1.00 88.12 555 PHE A CA 1
ATOM 4374 C C . PHE A 1 555 ? -1.770 -12.988 -4.179 1.00 88.12 555 PHE A C 1
ATOM 4376 O O . PHE A 1 555 ? -1.345 -14.095 -3.836 1.00 88.12 555 PHE A O 1
ATOM 4383 N N . THR A 1 556 ? -1.892 -12.625 -5.449 1.00 88.50 556 THR A N 1
ATOM 4384 C CA . THR A 1 556 ? -1.229 -13.302 -6.561 1.00 88.50 556 THR A CA 1
ATOM 4385 C C . THR A 1 556 ? -0.356 -12.266 -7.244 1.00 88.50 556 THR A C 1
ATOM 4387 O O . THR A 1 556 ? -0.858 -11.279 -7.784 1.00 88.50 556 THR A O 1
ATOM 4390 N N . LEU A 1 557 ? 0.953 -12.470 -7.179 1.00 88.06 557 LEU A N 1
ATOM 4391 C CA . LEU A 1 557 ? 1.897 -11.721 -7.985 1.00 88.06 557 LEU A CA 1
ATOM 4392 C C . LEU A 1 557 ? 1.757 -12.206 -9.423 1.00 88.06 557 LEU A C 1
ATOM 4394 O O . LEU A 1 557 ? 1.788 -13.415 -9.640 1.00 88.06 557 LEU A O 1
ATOM 4398 N N . VAL A 1 558 ? 1.541 -11.294 -10.362 1.00 84.88 558 VAL A N 1
ATOM 4399 C CA . VAL A 1 558 ? 1.278 -11.613 -11.769 1.00 84.88 558 VAL A CA 1
ATOM 4400 C C . VAL A 1 558 ? 2.247 -10.880 -12.678 1.00 84.88 558 VAL A C 1
ATOM 4402 O O . VAL A 1 558 ? 2.822 -9.855 -12.301 1.00 84.88 558 VAL A O 1
ATOM 4405 N N . ALA A 1 559 ? 2.400 -11.398 -13.891 1.00 75.31 559 ALA A N 1
ATOM 4406 C CA . ALA A 1 559 ? 3.135 -10.704 -14.932 1.00 75.31 559 ALA A CA 1
ATOM 4407 C C . ALA A 1 559 ? 2.554 -9.298 -15.178 1.00 75.31 559 ALA A C 1
ATOM 4409 O O . ALA A 1 559 ? 1.333 -9.122 -15.181 1.00 75.31 559 ALA A O 1
ATOM 4410 N N . ALA A 1 560 ? 3.422 -8.301 -15.362 1.00 68.12 560 ALA A N 1
ATOM 4411 C CA . ALA A 1 560 ? 2.979 -6.966 -15.745 1.00 68.12 560 ALA A CA 1
ATOM 4412 C C . ALA A 1 560 ? 2.653 -6.924 -17.242 1.00 68.12 560 ALA A C 1
ATOM 4414 O O . ALA A 1 560 ? 3.346 -7.535 -18.056 1.00 68.12 560 ALA A O 1
ATOM 4415 N N . ASP A 1 561 ? 1.615 -6.171 -17.600 1.00 62.41 561 ASP A N 1
ATOM 4416 C CA . ASP A 1 561 ? 1.265 -5.895 -18.992 1.00 62.41 561 ASP A CA 1
ATOM 4417 C C . ASP A 1 561 ? 2.228 -4.845 -19.571 1.00 62.41 561 ASP A C 1
ATOM 4419 O O . ASP A 1 561 ? 1.996 -3.639 -19.494 1.00 62.41 561 ASP A O 1
ATOM 4423 N N . ILE A 1 562 ? 3.377 -5.316 -20.055 1.00 60.09 562 ILE A N 1
ATOM 4424 C CA . ILE A 1 562 ? 4.450 -4.490 -20.634 1.00 60.09 562 ILE A CA 1
ATOM 4425 C C . ILE A 1 562 ? 4.456 -4.513 -22.169 1.00 60.09 562 ILE A C 1
ATOM 4427 O O . ILE A 1 562 ? 5.346 -3.931 -22.789 1.00 60.09 562 ILE A O 1
ATOM 4431 N N . ASP A 1 563 ? 3.480 -5.174 -22.796 1.00 59.44 563 ASP A N 1
ATOM 4432 C CA . ASP A 1 563 ? 3.425 -5.344 -24.252 1.00 59.44 563 ASP A CA 1
ATOM 4433 C C . ASP A 1 563 ? 3.272 -3.998 -24.971 1.00 59.44 563 ASP A C 1
ATOM 4435 O O . ASP A 1 563 ? 3.942 -3.742 -25.971 1.00 59.44 563 ASP A O 1
ATOM 4439 N N . VAL A 1 564 ? 2.484 -3.087 -24.396 1.00 57.91 564 VAL A N 1
ATOM 4440 C CA . VAL A 1 564 ? 2.359 -1.695 -24.854 1.00 57.91 564 VAL A CA 1
ATOM 4441 C C . VAL A 1 564 ? 3.690 -0.944 -24.771 1.00 57.91 564 VAL A C 1
ATOM 4443 O O . VAL A 1 564 ? 4.064 -0.218 -25.690 1.00 57.91 564 VAL A O 1
ATOM 4446 N N . GLU A 1 565 ? 4.428 -1.144 -23.683 1.00 58.66 565 GLU A N 1
ATOM 4447 C CA . GLU A 1 565 ? 5.663 -0.414 -23.400 1.00 58.66 565 GLU A CA 1
ATOM 4448 C C . GLU A 1 565 ? 6.818 -0.889 -24.295 1.00 58.66 565 GLU A C 1
ATOM 4450 O O . GLU A 1 565 ? 7.658 -0.083 -24.689 1.00 58.66 565 GLU A O 1
ATOM 4455 N N . ILE A 1 566 ? 6.832 -2.174 -24.676 1.00 59.28 566 ILE A N 1
ATOM 4456 C CA . ILE A 1 566 ? 7.764 -2.725 -25.672 1.00 59.28 566 ILE A CA 1
ATOM 4457 C C . ILE A 1 566 ? 7.520 -2.095 -27.051 1.00 59.28 566 ILE A C 1
ATOM 4459 O O . ILE A 1 566 ? 8.484 -1.734 -27.728 1.00 59.28 566 ILE A O 1
ATOM 4463 N N . ILE A 1 567 ? 6.257 -1.951 -27.475 1.00 62.47 567 ILE A N 1
ATOM 4464 C CA . ILE A 1 567 ? 5.914 -1.371 -28.786 1.00 62.47 567 ILE A CA 1
ATOM 4465 C C . ILE A 1 567 ? 6.313 0.107 -28.840 1.00 62.47 567 ILE A C 1
ATOM 4467 O O . ILE A 1 567 ? 6.988 0.519 -29.784 1.00 62.47 567 ILE A O 1
ATOM 4471 N N . ASP A 1 568 ? 5.949 0.888 -27.820 1.00 62.94 568 ASP A N 1
ATOM 4472 C CA . ASP A 1 568 ? 6.260 2.320 -27.762 1.00 62.94 568 ASP A CA 1
ATOM 4473 C C . ASP A 1 568 ? 7.782 2.552 -27.699 1.00 62.94 568 ASP A C 1
ATOM 4475 O O . ASP A 1 568 ? 8.323 3.394 -28.416 1.00 62.94 568 ASP A O 1
ATOM 4479 N N . TYR A 1 569 ? 8.511 1.726 -26.941 1.00 59.19 569 TYR A N 1
ATOM 4480 C CA . TYR A 1 569 ? 9.971 1.791 -26.893 1.00 59.19 569 TYR A CA 1
ATOM 4481 C C . TYR A 1 569 ? 10.634 1.440 -28.236 1.00 59.19 569 TYR A C 1
ATOM 4483 O O . TYR A 1 569 ? 11.634 2.048 -28.604 1.00 59.19 569 TYR A O 1
ATOM 4491 N N . LEU A 1 570 ? 10.099 0.485 -29.004 1.00 59.94 570 LEU A N 1
ATOM 4492 C CA . LEU A 1 570 ? 10.638 0.127 -30.325 1.00 59.94 570 LEU A CA 1
ATOM 4493 C C . LEU A 1 570 ? 10.345 1.182 -31.401 1.00 59.94 570 LEU A C 1
ATOM 4495 O O . LEU A 1 570 ? 11.153 1.348 -32.322 1.00 59.94 570 LEU A O 1
ATOM 4499 N N . ILE A 1 571 ? 9.234 1.913 -31.258 1.00 62.50 571 ILE A N 1
ATOM 4500 C CA . ILE A 1 571 ? 8.923 3.112 -32.049 1.00 62.50 571 ILE A CA 1
ATOM 4501 C C . ILE A 1 571 ? 9.925 4.244 -31.759 1.00 62.50 571 ILE A C 1
ATOM 4503 O O . ILE A 1 571 ? 10.257 5.026 -32.659 1.00 62.50 571 ILE A O 1
ATOM 4507 N N . ASP A 1 572 ? 10.442 4.314 -30.533 1.00 59.34 572 ASP A N 1
ATOM 4508 C CA . ASP A 1 572 ? 11.389 5.339 -30.091 1.00 59.34 572 ASP A CA 1
ATOM 4509 C C . ASP A 1 572 ? 12.874 4.957 -30.239 1.00 59.34 572 ASP A C 1
ATOM 4511 O O . ASP A 1 572 ? 13.689 5.829 -30.497 1.00 59.34 572 ASP A O 1
ATOM 4515 N N . ASP A 1 573 ? 13.266 3.679 -30.196 1.00 58.91 573 ASP A N 1
ATOM 4516 C CA . ASP A 1 573 ? 14.680 3.242 -30.263 1.00 58.91 573 ASP A CA 1
ATOM 4517 C C . ASP A 1 573 ? 15.249 3.176 -31.701 1.00 58.91 573 ASP A C 1
ATOM 4519 O O . ASP A 1 573 ? 16.097 2.342 -32.031 1.00 58.91 573 ASP A O 1
ATOM 4523 N N . SER A 1 574 ? 14.800 4.056 -32.601 1.00 61.09 574 SER A N 1
ATOM 4524 C CA . SER A 1 574 ? 15.374 4.274 -33.943 1.00 61.09 574 SER A CA 1
ATOM 4525 C C . SER A 1 574 ? 15.376 3.077 -34.924 1.00 61.09 574 SER A C 1
ATOM 4527 O O . SER A 1 574 ? 16.042 3.119 -35.956 1.00 61.09 574 SER A O 1
ATOM 4529 N N . SER A 1 575 ? 14.613 2.010 -34.651 1.00 70.38 575 SER A N 1
ATOM 4530 C CA . SER A 1 575 ? 14.635 0.764 -35.447 1.00 70.38 575 SER A CA 1
ATOM 4531 C C . SER A 1 575 ? 13.676 0.731 -36.648 1.00 70.38 575 SER A C 1
ATOM 4533 O O . SER A 1 575 ? 13.908 -0.020 -37.598 1.00 70.38 575 SER A O 1
ATOM 4535 N N . LEU A 1 576 ? 12.625 1.559 -36.631 1.00 79.94 576 LEU A N 1
ATOM 4536 C CA . LEU A 1 576 ? 11.540 1.526 -37.622 1.00 79.94 576 LEU A CA 1
ATOM 4537 C C . LEU A 1 576 ? 11.840 2.262 -38.930 1.00 79.94 576 LEU A C 1
ATOM 4539 O O . LEU A 1 576 ? 11.173 2.002 -39.928 1.00 79.94 576 LEU A O 1
ATOM 4543 N N . LEU A 1 577 ? 12.813 3.175 -38.941 1.00 87.00 577 LEU A N 1
ATOM 4544 C CA . LEU A 1 577 ? 13.126 3.970 -40.124 1.00 87.00 577 LEU A CA 1
ATOM 4545 C C . LEU A 1 577 ? 14.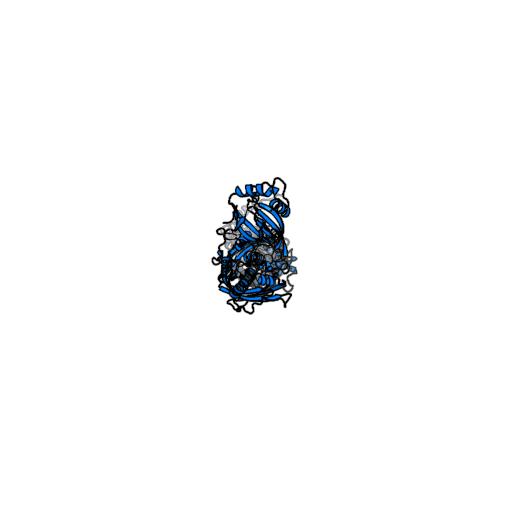628 4.180 -40.259 1.00 87.00 577 LEU A C 1
ATOM 4547 O O . LEU A 1 577 ? 15.272 4.774 -39.389 1.00 87.00 577 LEU A O 1
ATOM 4551 N N . ASN A 1 578 ? 15.167 3.703 -41.375 1.00 89.31 578 ASN A N 1
ATOM 4552 C CA . ASN A 1 578 ? 16.589 3.746 -41.667 1.00 89.31 578 ASN A CA 1
ATOM 4553 C C . ASN A 1 578 ? 16.835 4.241 -43.096 1.00 89.31 578 ASN A C 1
ATOM 4555 O O . ASN A 1 578 ? 15.933 4.199 -43.929 1.00 89.31 578 ASN A O 1
ATOM 4559 N N . VAL A 1 579 ? 18.056 4.682 -43.388 1.00 91.25 579 VAL A N 1
ATOM 4560 C CA . VAL A 1 579 ? 18.494 5.115 -44.721 1.00 91.25 579 VAL A CA 1
ATOM 4561 C C . VAL A 1 579 ? 19.829 4.467 -45.067 1.00 91.25 579 VAL A C 1
ATOM 4563 O O . VAL A 1 579 ? 20.693 4.301 -44.206 1.00 91.25 579 VAL A O 1
ATOM 4566 N N . VAL A 1 580 ? 19.996 4.091 -46.333 1.00 91.56 580 VAL A N 1
ATOM 4567 C CA . VAL A 1 580 ? 21.269 3.639 -46.903 1.00 91.56 580 VAL A CA 1
ATOM 4568 C C . VAL A 1 580 ? 21.502 4.306 -48.255 1.00 91.56 580 VAL A C 1
ATOM 4570 O O . VAL A 1 580 ? 20.556 4.537 -49.008 1.00 91.56 580 VAL A O 1
ATOM 4573 N N . ASN A 1 581 ? 22.763 4.576 -48.579 1.00 89.94 581 ASN A N 1
ATOM 4574 C CA . ASN A 1 581 ? 23.157 5.096 -49.882 1.00 89.94 581 ASN A CA 1
ATOM 4575 C C . ASN A 1 581 ? 23.073 3.995 -50.963 1.00 89.94 581 ASN A C 1
ATOM 4577 O O . ASN A 1 581 ? 23.413 2.838 -50.705 1.00 89.94 581 ASN A O 1
ATOM 4581 N N . TYR A 1 582 ? 22.666 4.345 -52.184 1.00 85.19 582 TYR A N 1
ATOM 4582 C CA . TYR A 1 582 ? 22.533 3.444 -53.332 1.00 85.19 582 TYR A CA 1
ATOM 4583 C C . TYR A 1 582 ? 23.839 2.713 -53.663 1.00 85.19 582 TYR A C 1
ATOM 4585 O O . TYR A 1 582 ? 23.817 1.590 -54.172 1.00 85.19 582 TYR A O 1
ATOM 4593 N N . GLU A 1 583 ? 24.994 3.321 -53.377 1.00 83.50 583 GLU A N 1
ATOM 4594 C CA . GLU A 1 583 ? 26.278 2.675 -53.626 1.00 83.50 583 GLU A CA 1
ATOM 4595 C C . GLU A 1 583 ? 26.522 1.484 -52.701 1.00 83.50 583 GLU A C 1
ATOM 4597 O O . GLU A 1 583 ? 27.172 0.518 -53.112 1.00 83.50 583 GLU A O 1
ATOM 4602 N N . ASP A 1 584 ? 25.884 1.520 -51.535 1.00 86.94 584 ASP A N 1
ATOM 4603 C CA . ASP A 1 584 ? 26.120 0.676 -50.375 1.00 86.94 584 ASP A CA 1
ATOM 4604 C C . ASP A 1 584 ? 24.903 -0.178 -49.995 1.00 86.94 584 ASP A C 1
ATOM 4606 O O . ASP A 1 584 ? 24.858 -0.758 -48.915 1.00 86.94 584 ASP A O 1
ATOM 4610 N N . VAL A 1 585 ? 23.920 -0.319 -50.888 1.00 83.38 585 VAL A N 1
ATOM 4611 C CA . VAL A 1 585 ? 22.667 -1.056 -50.622 1.00 83.38 585 VAL A CA 1
ATOM 4612 C C . VAL A 1 585 ? 22.870 -2.501 -50.166 1.00 83.38 585 VAL A C 1
ATOM 4614 O O . VAL A 1 585 ? 21.970 -3.082 -49.562 1.00 83.38 585 VAL A O 1
ATOM 4617 N N . SER A 1 586 ? 24.029 -3.109 -50.424 1.00 82.56 586 SER A N 1
ATOM 4618 C CA . SER A 1 586 ? 24.375 -4.458 -49.963 1.00 82.56 586 SER A CA 1
ATOM 4619 C C . SER A 1 586 ? 25.102 -4.501 -48.612 1.00 82.56 586 SER A C 1
ATOM 4621 O O . SER A 1 586 ? 25.265 -5.589 -48.067 1.00 82.56 586 SER A O 1
ATOM 4623 N N . ASP A 1 587 ? 25.562 -3.365 -48.086 1.00 85.31 587 ASP A N 1
ATOM 4624 C CA . ASP A 1 587 ? 26.362 -3.275 -46.862 1.00 85.31 587 ASP A CA 1
ATOM 4625 C C . ASP A 1 587 ? 25.504 -2.834 -45.670 1.00 85.31 587 ASP A C 1
ATOM 4627 O O . ASP A 1 587 ? 25.261 -1.650 -45.436 1.00 85.31 587 ASP A O 1
ATOM 4631 N N . ASP A 1 588 ? 25.065 -3.811 -44.879 1.00 82.38 588 ASP A N 1
ATOM 4632 C CA . ASP A 1 588 ? 24.232 -3.568 -43.699 1.00 82.38 588 ASP A CA 1
ATOM 4633 C C . ASP A 1 588 ? 24.935 -2.710 -42.629 1.00 82.38 588 ASP A C 1
ATOM 4635 O O . ASP A 1 588 ? 24.266 -2.104 -41.794 1.00 82.38 588 ASP A O 1
ATOM 4639 N N . THR A 1 589 ? 26.271 -2.606 -42.650 1.00 83.25 589 THR A N 1
ATOM 4640 C CA . THR A 1 589 ? 27.015 -1.795 -41.670 1.00 83.25 589 THR A CA 1
ATOM 4641 C C . THR A 1 589 ? 26.910 -0.293 -41.921 1.00 83.25 589 THR A C 1
ATOM 4643 O O . THR A 1 589 ? 27.208 0.499 -41.026 1.00 83.25 589 THR A O 1
ATOM 4646 N N . LYS A 1 590 ? 26.460 0.106 -43.116 1.00 85.12 590 LYS A N 1
ATOM 4647 C CA . LYS A 1 590 ? 26.307 1.505 -43.530 1.00 85.12 590 LYS A CA 1
ATOM 4648 C C . LYS A 1 590 ? 24.877 2.033 -43.403 1.00 85.12 590 LYS A C 1
ATOM 4650 O O . LYS A 1 590 ? 24.594 3.148 -43.835 1.00 85.12 590 LYS A O 1
ATOM 4655 N N . ILE A 1 591 ? 23.976 1.254 -42.805 1.00 87.12 591 ILE A N 1
ATOM 4656 C CA . ILE A 1 591 ? 22.599 1.673 -42.542 1.00 87.12 591 ILE A CA 1
ATOM 4657 C C . ILE A 1 591 ? 22.585 2.728 -41.426 1.00 87.12 591 ILE A C 1
ATOM 4659 O O . ILE A 1 591 ? 23.068 2.494 -40.317 1.00 87.12 591 ILE A O 1
ATOM 4663 N N . ILE A 1 592 ? 21.990 3.884 -41.713 1.00 87.94 592 ILE A N 1
ATOM 4664 C CA . ILE A 1 592 ? 21.834 5.003 -40.780 1.00 87.94 592 ILE A CA 1
ATOM 4665 C C . ILE A 1 592 ? 20.418 4.974 -40.205 1.00 87.94 592 ILE A C 1
ATOM 4667 O O . ILE A 1 592 ? 19.440 4.925 -40.947 1.00 87.94 592 ILE A O 1
ATOM 4671 N N . LYS A 1 593 ? 20.297 5.036 -38.878 1.00 87.81 593 LYS A N 1
ATOM 4672 C CA . LYS A 1 593 ? 19.007 5.081 -38.178 1.00 87.81 593 LYS A CA 1
ATOM 4673 C C . LYS A 1 593 ? 18.494 6.519 -38.105 1.00 87.81 593 LYS A C 1
ATOM 4675 O O . LYS A 1 593 ? 19.200 7.381 -37.585 1.00 87.81 593 LYS A O 1
ATOM 4680 N N . ILE A 1 594 ? 17.281 6.779 -38.597 1.00 88.50 594 ILE A N 1
ATOM 4681 C CA . ILE A 1 594 ? 16.767 8.155 -38.761 1.00 88.50 594 ILE A CA 1
ATOM 4682 C C . ILE A 1 594 ? 15.409 8.410 -38.093 1.00 88.50 594 ILE A C 1
ATOM 4684 O O . ILE A 1 594 ? 14.920 9.536 -38.135 1.00 88.50 594 ILE A O 1
ATOM 4688 N N . ALA A 1 595 ? 14.793 7.400 -37.467 1.00 84.69 595 ALA A N 1
ATOM 4689 C CA . ALA A 1 595 ? 13.412 7.497 -36.981 1.00 84.69 595 ALA A CA 1
ATOM 4690 C C . ALA A 1 595 ? 13.161 8.705 -36.058 1.00 84.69 595 ALA A C 1
ATOM 4692 O O . ALA A 1 595 ? 12.179 9.412 -36.249 1.00 84.69 595 ALA A O 1
ATOM 4693 N N . ASP A 1 596 ? 14.059 8.998 -35.113 1.00 82.31 596 ASP A N 1
ATOM 4694 C CA . ASP A 1 596 ? 13.885 10.133 -34.191 1.00 82.31 596 ASP A CA 1
ATOM 4695 C C . ASP A 1 596 ? 14.033 11.495 -34.866 1.00 82.31 596 ASP A C 1
ATOM 4697 O O . ASP A 1 596 ? 13.388 12.464 -34.472 1.00 82.31 596 ASP A O 1
ATOM 4701 N N . GLN A 1 597 ? 14.857 11.565 -35.910 1.00 85.75 597 GLN A N 1
ATOM 4702 C CA . GLN A 1 597 ? 15.082 12.789 -36.675 1.00 85.75 597 GLN A CA 1
ATOM 4703 C C . GLN A 1 597 ? 13.923 13.067 -37.638 1.00 85.75 597 GLN A C 1
ATOM 4705 O O . GLN A 1 597 ? 13.699 14.211 -38.011 1.00 85.75 597 GLN A O 1
ATOM 4710 N N . ALA A 1 598 ? 13.157 12.035 -37.999 1.00 87.19 598 ALA A N 1
ATOM 4711 C CA . ALA A 1 598 ? 12.037 12.121 -38.924 1.00 87.19 598 ALA A CA 1
ATOM 4712 C C . ALA A 1 598 ? 10.667 12.256 -38.228 1.00 87.19 598 ALA A C 1
ATOM 4714 O O . ALA A 1 598 ? 9.648 12.097 -38.887 1.00 87.19 598 ALA A O 1
ATOM 4715 N N . LYS A 1 599 ? 10.586 12.523 -36.917 1.00 85.88 599 LYS A N 1
ATOM 4716 C CA . LYS A 1 599 ? 9.296 12.673 -36.199 1.00 85.88 599 LYS A CA 1
ATOM 4717 C C . LYS A 1 599 ? 8.721 14.096 -36.221 1.00 85.88 599 LYS A C 1
ATOM 4719 O O . LYS A 1 599 ? 7.539 14.271 -35.930 1.00 85.88 599 LYS A O 1
ATOM 4724 N N . ASP A 1 600 ? 9.526 15.110 -36.544 1.00 86.50 600 ASP A N 1
ATOM 4725 C CA . ASP A 1 600 ? 9.105 16.516 -36.507 1.00 86.50 600 ASP A CA 1
ATOM 4726 C C . ASP A 1 600 ? 8.558 16.985 -37.873 1.00 86.50 600 ASP A C 1
ATOM 4728 O O . ASP A 1 600 ? 9.333 17.118 -38.823 1.00 86.50 600 ASP A O 1
ATOM 4732 N N . PRO A 1 601 ? 7.255 17.309 -37.996 1.00 86.75 601 PRO A N 1
ATOM 4733 C CA . PRO A 1 601 ? 6.685 17.820 -39.245 1.00 86.75 601 PRO A CA 1
ATOM 4734 C C . PRO A 1 601 ? 7.255 19.178 -39.674 1.00 86.75 601 PRO A C 1
ATOM 4736 O O . PRO A 1 601 ? 7.147 19.545 -40.843 1.00 86.75 601 PRO A O 1
ATOM 4739 N N . LEU A 1 602 ? 7.830 19.956 -38.749 1.00 87.62 602 LEU A N 1
ATOM 4740 C CA . LEU A 1 602 ? 8.444 21.250 -39.059 1.00 87.62 602 LEU A CA 1
ATOM 4741 C C . LEU A 1 602 ? 9.893 21.112 -39.535 1.00 87.62 602 LEU A C 1
ATOM 4743 O O . LEU A 1 602 ? 10.399 22.026 -40.186 1.00 87.62 602 LEU A O 1
ATOM 4747 N N . ASN A 1 603 ? 10.539 19.987 -39.228 1.00 87.94 603 ASN A N 1
ATOM 4748 C CA . ASN A 1 603 ? 11.918 19.686 -39.594 1.00 87.94 603 ASN A CA 1
ATOM 4749 C C . ASN A 1 603 ? 12.000 18.270 -40.199 1.00 87.94 603 ASN A C 1
ATOM 4751 O O . ASN A 1 603 ? 12.567 17.376 -39.570 1.00 87.94 603 ASN A O 1
ATOM 4755 N N . PRO A 1 604 ? 11.421 18.045 -41.396 1.00 90.56 604 PRO A N 1
ATOM 4756 C CA . PRO A 1 604 ? 11.447 16.736 -42.040 1.00 90.56 604 PRO A CA 1
ATOM 4757 C C . PRO A 1 604 ? 12.881 16.307 -42.369 1.00 90.56 604 PRO A C 1
ATOM 4759 O O . PRO A 1 604 ? 13.710 17.133 -42.759 1.00 90.56 604 PRO A O 1
ATOM 4762 N N . TYR A 1 605 ? 13.161 15.007 -42.259 1.00 93.62 605 TYR A N 1
ATOM 4763 C CA . TYR A 1 605 ? 14.485 14.463 -42.560 1.00 93.62 605 TYR A CA 1
ATOM 4764 C C . TYR A 1 605 ? 14.752 14.484 -44.071 1.00 93.62 605 TYR A C 1
ATOM 4766 O O . TYR A 1 605 ? 13.927 14.015 -44.861 1.00 93.62 605 TYR A O 1
ATOM 4774 N N . GLU A 1 606 ? 15.892 15.038 -44.480 1.00 93.75 606 GLU A N 1
ATOM 4775 C CA . GLU A 1 606 ? 16.233 15.199 -45.895 1.00 93.75 606 GLU A CA 1
ATOM 4776 C C . GLU A 1 606 ? 16.789 13.894 -46.489 1.00 93.75 606 GLU A C 1
ATOM 4778 O O . GLU A 1 606 ? 17.662 13.266 -45.897 1.00 93.75 606 GLU A O 1
ATOM 4783 N N . ILE A 1 607 ? 16.272 13.489 -47.654 1.00 92.25 607 ILE A N 1
ATOM 4784 C CA . ILE A 1 607 ? 16.734 12.318 -48.418 1.00 92.25 607 ILE A CA 1
ATOM 4785 C C . ILE A 1 607 ? 17.029 12.705 -49.869 1.00 92.25 607 ILE A C 1
ATOM 4787 O O . ILE A 1 607 ? 16.218 13.352 -50.536 1.00 92.25 607 ILE A O 1
ATOM 4791 N N . GLU A 1 608 ? 18.182 12.306 -50.386 1.00 91.06 608 GLU A N 1
ATOM 4792 C CA . GLU A 1 608 ? 18.629 12.659 -51.729 1.00 91.06 608 GLU A CA 1
ATOM 4793 C C . GLU A 1 608 ? 18.026 11.750 -52.812 1.00 91.06 608 GLU A C 1
ATOM 4795 O O . GLU A 1 608 ? 18.063 10.519 -52.729 1.00 91.06 608 GLU A O 1
ATOM 4800 N N . HIS A 1 609 ? 17.493 12.351 -53.883 1.00 87.88 609 HIS A N 1
ATOM 4801 C CA . HIS A 1 609 ? 17.017 11.606 -55.054 1.00 87.88 609 HIS A CA 1
ATOM 4802 C C . HIS A 1 609 ? 18.116 10.723 -55.653 1.00 87.88 609 HIS A C 1
ATOM 4804 O O . HIS A 1 609 ? 19.236 11.183 -55.820 1.00 87.88 609 HIS A O 1
ATOM 4810 N N . LEU A 1 610 ? 17.788 9.498 -56.076 1.00 87.38 610 LEU A N 1
ATOM 4811 C CA . LEU A 1 610 ? 18.699 8.529 -56.718 1.00 87.38 610 LEU A CA 1
ATOM 4812 C C . LEU A 1 610 ? 19.855 8.044 -55.842 1.00 87.38 610 LEU A C 1
ATOM 4814 O O . LEU A 1 610 ? 20.559 7.118 -56.244 1.00 87.38 610 LEU A O 1
ATOM 4818 N N . VAL A 1 611 ? 20.052 8.668 -54.684 1.00 87.12 611 VAL A N 1
ATOM 4819 C CA . VAL A 1 611 ? 21.193 8.436 -53.815 1.00 87.12 611 VAL A CA 1
ATOM 4820 C C . VAL A 1 611 ? 20.754 7.723 -52.552 1.00 87.12 611 VAL A C 1
ATOM 4822 O O . VAL A 1 611 ? 21.323 6.689 -52.227 1.00 87.12 611 VAL A O 1
ATOM 4825 N N . ASP A 1 612 ? 19.708 8.188 -51.883 1.00 92.31 612 ASP A N 1
ATOM 4826 C CA . ASP A 1 612 ? 19.263 7.570 -50.641 1.00 92.31 612 ASP A CA 1
ATOM 4827 C C . ASP A 1 612 ? 18.148 6.559 -50.874 1.00 92.31 612 ASP A C 1
ATOM 4829 O O . ASP A 1 612 ? 17.284 6.719 -51.730 1.00 92.31 612 ASP A O 1
ATOM 4833 N N . THR A 1 613 ? 18.149 5.491 -50.085 1.00 91.38 613 THR A N 1
ATOM 4834 C CA . THR A 1 613 ? 17.071 4.508 -50.025 1.00 91.38 613 THR A CA 1
ATOM 4835 C C . THR A 1 613 ? 16.597 4.382 -48.590 1.00 91.38 613 THR A C 1
ATOM 4837 O O . THR A 1 613 ? 17.365 4.011 -47.702 1.00 91.38 613 THR A O 1
ATOM 4840 N N . VAL A 1 614 ? 15.316 4.664 -48.370 1.00 91.75 614 VAL A N 1
ATOM 4841 C CA . VAL A 1 614 ? 14.663 4.501 -47.071 1.00 91.75 614 VAL A CA 1
ATOM 4842 C C . VAL A 1 614 ? 14.347 3.024 -46.866 1.00 91.75 614 VAL A C 1
ATOM 4844 O O . VAL A 1 614 ? 13.813 2.378 -47.763 1.00 91.75 614 VAL A O 1
ATOM 4847 N N . ILE A 1 615 ? 14.660 2.489 -45.691 1.00 89.44 615 ILE A N 1
ATOM 4848 C CA . ILE A 1 615 ? 14.434 1.099 -45.294 1.00 89.44 615 ILE A CA 1
ATOM 4849 C C . ILE A 1 615 ? 13.469 1.084 -44.108 1.00 89.44 615 ILE A C 1
ATOM 4851 O O . ILE A 1 615 ? 13.771 1.625 -43.040 1.00 89.44 615 ILE A O 1
ATOM 4855 N N . VAL A 1 616 ? 12.334 0.414 -44.296 1.00 88.50 616 VAL A N 1
ATOM 4856 C CA . VAL A 1 616 ? 11.290 0.222 -43.286 1.00 88.50 616 VAL A CA 1
ATOM 4857 C C . VAL A 1 616 ? 11.096 -1.280 -43.069 1.00 88.50 616 VAL A C 1
ATOM 4859 O O . VAL A 1 616 ? 10.794 -1.985 -44.033 1.00 88.50 616 VAL A O 1
ATOM 4862 N N . PRO A 1 617 ? 11.281 -1.816 -41.852 1.00 87.44 617 PRO A N 1
ATOM 4863 C CA . PRO A 1 617 ? 11.037 -3.233 -41.586 1.00 87.44 617 PRO A CA 1
ATOM 4864 C C . PRO A 1 617 ? 9.574 -3.607 -41.881 1.00 87.44 617 PRO A C 1
ATOM 4866 O O . PRO A 1 617 ? 8.681 -2.832 -41.561 1.00 87.44 617 PRO A O 1
ATOM 4869 N N . GLU A 1 618 ? 9.320 -4.782 -42.465 1.00 85.69 618 GLU A N 1
ATOM 4870 C CA . GLU A 1 618 ? 7.952 -5.309 -42.668 1.00 85.69 618 GLU A CA 1
ATOM 4871 C C . GLU A 1 618 ? 7.519 -6.194 -41.497 1.00 85.69 618 GLU A C 1
ATOM 4873 O O . GLU A 1 618 ? 6.359 -6.187 -41.086 1.00 85.69 618 GLU A O 1
ATOM 4878 N N . ALA A 1 619 ? 8.467 -6.947 -40.937 1.00 83.06 619 ALA A N 1
ATOM 4879 C CA . ALA A 1 619 ? 8.265 -7.709 -39.719 1.00 83.06 619 ALA A CA 1
ATOM 4880 C C . ALA A 1 619 ? 9.551 -7.779 -38.891 1.00 83.06 619 ALA A C 1
ATOM 4882 O O . ALA A 1 619 ? 10.652 -7.896 -39.439 1.00 83.06 619 ALA A O 1
ATOM 4883 N N . ILE A 1 620 ? 9.406 -7.737 -37.567 1.00 78.19 620 ILE A N 1
ATOM 4884 C CA . ILE A 1 620 ? 10.513 -7.892 -36.618 1.00 78.19 620 ILE A CA 1
ATOM 4885 C C . ILE A 1 620 ? 10.168 -9.022 -35.653 1.00 78.19 620 ILE A C 1
ATOM 4887 O O . ILE A 1 620 ? 9.202 -8.932 -34.898 1.00 78.19 620 ILE A O 1
ATOM 4891 N N . THR A 1 621 ? 10.979 -10.080 -35.644 1.00 74.06 621 THR A N 1
ATOM 4892 C CA . THR A 1 621 ? 10.900 -11.114 -34.607 1.00 74.06 621 THR A CA 1
ATOM 4893 C C . THR A 1 621 ? 11.751 -10.697 -33.417 1.00 74.06 621 THR A C 1
ATOM 4895 O O . THR A 1 621 ? 12.974 -10.603 -33.511 1.00 74.06 621 THR A O 1
ATOM 4898 N N . LEU A 1 622 ? 11.110 -10.484 -32.273 1.00 69.56 622 LEU A N 1
ATOM 4899 C CA . LEU A 1 622 ? 11.760 -10.108 -31.027 1.00 69.56 622 LEU A CA 1
ATOM 4900 C C . LEU A 1 622 ? 12.297 -11.357 -30.321 1.00 69.56 622 LEU A C 1
ATOM 4902 O O . LEU A 1 622 ? 11.717 -11.872 -29.364 1.00 69.56 622 LEU A O 1
ATOM 4906 N N . THR A 1 623 ? 13.433 -11.859 -30.804 1.00 63.03 623 THR A N 1
ATOM 4907 C CA . THR A 1 623 ? 14.054 -13.104 -30.310 1.00 63.03 623 THR A CA 1
ATOM 4908 C C . THR A 1 623 ? 14.382 -13.071 -28.813 1.00 63.03 623 THR A C 1
ATOM 4910 O O . THR A 1 623 ? 14.296 -14.090 -28.129 1.00 63.03 623 THR A O 1
ATOM 4913 N N . LYS A 1 624 ? 14.678 -11.882 -28.280 1.00 56.91 624 LYS A N 1
ATOM 4914 C CA . LYS A 1 624 ? 14.962 -11.639 -26.857 1.00 56.91 624 LYS A CA 1
ATOM 4915 C C . LYS A 1 624 ? 13.714 -11.472 -25.976 1.00 56.91 624 LYS A C 1
ATOM 4917 O O . LYS A 1 624 ? 13.836 -11.472 -24.759 1.00 56.91 624 LYS A O 1
ATOM 4922 N N . PHE A 1 625 ? 12.521 -11.383 -26.570 1.00 58.47 625 PHE A N 1
ATOM 4923 C CA . PHE A 1 625 ? 11.246 -11.148 -25.876 1.00 58.47 625 PHE A CA 1
ATOM 4924 C C . PHE A 1 625 ? 10.251 -12.290 -26.134 1.00 58.47 625 PHE A C 1
ATOM 4926 O O . PHE A 1 625 ? 9.088 -12.071 -26.460 1.00 58.47 625 PHE A O 1
ATOM 4933 N N . GLY A 1 626 ? 10.718 -13.539 -26.042 1.00 61.53 626 GLY A N 1
ATOM 4934 C CA . GLY A 1 626 ? 9.868 -14.723 -26.213 1.00 61.53 626 GLY A CA 1
ATOM 4935 C C . GLY A 1 626 ? 9.514 -15.071 -27.663 1.00 61.53 626 GLY A C 1
ATOM 4936 O O . GLY A 1 626 ? 8.581 -15.834 -27.874 1.00 61.53 626 GLY A O 1
ATOM 4937 N N . ASN A 1 627 ? 10.260 -14.562 -28.653 1.00 65.44 627 ASN A N 1
ATOM 4938 C CA . ASN A 1 627 ? 9.987 -14.733 -30.090 1.00 65.44 627 ASN A CA 1
ATOM 4939 C C . ASN A 1 627 ? 8.639 -14.149 -30.552 1.00 65.44 627 ASN A C 1
ATOM 4941 O O . ASN A 1 627 ? 8.054 -14.651 -31.510 1.00 65.44 627 ASN A O 1
ATOM 4945 N N . LYS A 1 628 ? 8.163 -13.080 -29.905 1.00 69.75 628 LYS A N 1
ATOM 4946 C CA . LYS A 1 628 ? 6.998 -12.328 -30.387 1.00 69.75 628 LYS A CA 1
ATOM 4947 C C . LYS A 1 628 ? 7.282 -11.689 -31.750 1.00 69.75 628 LYS A C 1
ATOM 4949 O O . LYS A 1 628 ? 8.419 -11.306 -32.039 1.00 69.75 628 LYS A O 1
ATOM 4954 N N . GLU A 1 629 ? 6.251 -11.566 -32.578 1.00 76.31 629 GLU A N 1
ATOM 4955 C CA . GLU A 1 629 ? 6.345 -10.997 -33.924 1.00 76.31 629 GLU A CA 1
ATOM 4956 C C . GLU A 1 629 ? 5.650 -9.633 -33.979 1.00 76.31 629 GLU A C 1
ATOM 4958 O O . GLU A 1 629 ? 4.499 -9.487 -33.565 1.00 76.31 629 GLU A O 1
ATOM 4963 N N . LEU A 1 630 ? 6.359 -8.633 -34.501 1.00 79.19 630 LEU A N 1
ATOM 4964 C CA . LEU A 1 630 ? 5.797 -7.342 -34.880 1.00 79.19 630 LEU A CA 1
ATOM 4965 C C . LEU A 1 630 ? 5.543 -7.337 -36.382 1.00 79.19 630 LEU A C 1
ATOM 4967 O O . LEU A 1 630 ? 6.482 -7.548 -37.146 1.00 79.19 630 LEU A O 1
ATOM 4971 N N . GLN A 1 631 ? 4.314 -7.047 -36.794 1.00 86.44 631 GLN A N 1
ATOM 4972 C CA . GLN A 1 631 ? 3.962 -6.759 -38.183 1.00 86.44 631 GLN A CA 1
ATOM 4973 C C . GLN A 1 631 ? 3.876 -5.254 -38.392 1.00 86.44 631 GLN A C 1
ATOM 4975 O O . GLN A 1 631 ? 3.278 -4.545 -37.583 1.00 86.44 631 GLN A O 1
ATOM 4980 N N . ILE A 1 632 ? 4.488 -4.762 -39.464 1.00 86.50 632 ILE A N 1
ATOM 4981 C CA . ILE A 1 632 ? 4.626 -3.334 -39.727 1.00 86.50 632 ILE A CA 1
ATOM 4982 C C . ILE A 1 632 ? 4.039 -3.027 -41.101 1.00 86.50 632 ILE A C 1
ATOM 4984 O O . ILE A 1 632 ? 4.530 -3.478 -42.134 1.00 86.50 632 ILE A O 1
ATOM 4988 N N . GLU A 1 633 ? 2.984 -2.220 -41.112 1.00 87.50 633 GLU A N 1
ATOM 4989 C CA . GLU A 1 633 ? 2.335 -1.740 -42.326 1.00 87.50 633 GLU A CA 1
ATOM 4990 C C . GLU A 1 633 ? 2.693 -0.277 -42.565 1.00 87.50 633 GLU A C 1
ATOM 4992 O O . GLU A 1 633 ? 2.650 0.548 -41.655 1.00 87.50 633 GLU A O 1
ATOM 4997 N N . THR A 1 634 ? 3.034 0.062 -43.807 1.00 86.62 634 THR A N 1
ATOM 4998 C CA . THR A 1 634 ? 3.472 1.414 -44.168 1.00 86.62 634 THR A CA 1
ATOM 4999 C C . THR A 1 634 ? 2.622 1.985 -45.290 1.00 86.62 634 THR A C 1
ATOM 5001 O O . THR A 1 634 ? 2.439 1.347 -46.328 1.00 86.62 634 THR A O 1
ATOM 5004 N N . THR A 1 635 ? 2.148 3.216 -45.110 1.00 86.81 635 THR A N 1
ATOM 5005 C CA . THR A 1 635 ? 1.436 3.982 -46.138 1.00 86.81 635 THR A CA 1
ATOM 5006 C C . THR A 1 635 ? 2.149 5.306 -46.397 1.00 86.81 635 THR A C 1
ATOM 5008 O O . THR A 1 635 ? 2.593 5.975 -45.466 1.00 86.81 635 THR A O 1
ATOM 5011 N N . VAL A 1 636 ? 2.291 5.662 -47.675 1.00 84.62 636 VAL A N 1
ATOM 5012 C CA . VAL A 1 636 ? 3.025 6.852 -48.128 1.00 84.62 636 VAL A CA 1
ATOM 5013 C C . VAL A 1 636 ? 2.029 7.886 -48.648 1.00 84.62 636 VAL A C 1
ATOM 5015 O O . VAL A 1 636 ? 1.221 7.581 -49.528 1.00 84.62 636 VAL A O 1
ATOM 5018 N N . SER A 1 637 ? 2.110 9.113 -48.142 1.00 83.62 637 SER A N 1
ATOM 5019 C CA . SER A 1 637 ? 1.415 10.291 -48.669 1.00 83.62 637 SER A CA 1
ATOM 5020 C C . SER A 1 637 ? 2.412 11.405 -48.993 1.00 83.62 637 SER A C 1
ATOM 5022 O O . SER A 1 637 ? 3.507 11.460 -48.445 1.00 83.62 637 SER A O 1
ATOM 5024 N N . SER A 1 638 ? 2.053 12.289 -49.923 1.00 80.06 638 SER A N 1
ATOM 5025 C CA . SER A 1 638 ? 2.861 13.457 -50.290 1.00 80.06 638 SER A CA 1
ATOM 5026 C C . SER A 1 638 ? 1.959 14.651 -50.580 1.00 80.06 638 SER A C 1
ATOM 5028 O O . SER A 1 638 ? 0.799 14.483 -50.969 1.00 80.06 638 SER A O 1
ATOM 5030 N N . ASP A 1 639 ? 2.507 15.849 -50.393 1.00 76.38 639 ASP A N 1
ATOM 5031 C CA . ASP A 1 639 ? 1.886 17.121 -50.754 1.00 76.38 639 ASP A CA 1
ATOM 5032 C C . ASP A 1 639 ? 1.792 17.343 -52.277 1.00 76.38 639 ASP A C 1
ATOM 5034 O O . ASP A 1 639 ? 0.928 18.102 -52.724 1.00 76.38 639 ASP A O 1
ATOM 5038 N N . ASP A 1 640 ? 2.589 16.625 -53.079 1.00 73.19 640 ASP A N 1
ATOM 5039 C CA . ASP A 1 640 ? 2.484 16.574 -54.541 1.00 73.19 640 ASP A CA 1
ATOM 5040 C C . ASP A 1 640 ? 2.373 15.126 -55.048 1.00 73.19 640 ASP A C 1
ATOM 5042 O O . ASP A 1 640 ? 3.349 14.464 -55.406 1.00 73.19 640 ASP A O 1
ATOM 5046 N N . MET A 1 641 ? 1.138 14.623 -55.131 1.00 62.34 641 MET A N 1
ATOM 5047 C CA . MET A 1 641 ? 0.869 13.261 -55.608 1.00 62.34 641 MET A CA 1
ATOM 5048 C C . MET A 1 641 ? 1.360 12.982 -57.040 1.00 62.34 641 MET A C 1
ATOM 5050 O O . MET A 1 641 ? 1.517 11.816 -57.397 1.00 62.34 641 MET A O 1
ATOM 5054 N N . GLY A 1 642 ? 1.584 14.012 -57.866 1.00 62.81 642 GLY A N 1
ATOM 5055 C CA . GLY A 1 642 ? 2.130 13.859 -59.218 1.00 62.81 642 GLY A CA 1
ATOM 5056 C C . GLY A 1 642 ? 3.652 13.680 -59.252 1.00 62.81 642 GLY A C 1
ATOM 5057 O O . GLY A 1 642 ? 4.177 13.245 -60.277 1.00 62.81 642 GLY A O 1
ATOM 5058 N N . ALA A 1 643 ? 4.338 13.991 -58.147 1.00 63.66 643 ALA A N 1
ATOM 5059 C CA . ALA A 1 643 ? 5.790 13.909 -57.989 1.00 63.66 643 ALA A CA 1
ATOM 5060 C C . ALA A 1 643 ? 6.267 12.633 -57.264 1.00 63.66 643 ALA A C 1
ATOM 5062 O O . ALA A 1 643 ? 7.471 12.370 -57.223 1.00 63.66 643 ALA A O 1
ATOM 5063 N N . LEU A 1 644 ? 5.342 11.818 -56.734 1.00 70.75 644 LEU A N 1
ATOM 5064 C CA . LEU A 1 644 ? 5.617 10.519 -56.107 1.00 70.75 644 LEU A CA 1
ATOM 5065 C C . LEU A 1 644 ? 6.169 9.512 -57.132 1.00 70.75 644 LEU A C 1
ATOM 5067 O O . LEU A 1 644 ? 5.440 8.692 -57.688 1.00 70.75 644 LEU A O 1
ATOM 5071 N N . ASN A 1 645 ? 7.477 9.566 -57.364 1.00 84.50 645 ASN A N 1
ATOM 5072 C CA . ASN A 1 645 ? 8.212 8.604 -58.178 1.00 84.50 645 ASN A CA 1
ATOM 5073 C C . ASN A 1 645 ? 9.198 7.836 -57.290 1.00 84.50 645 ASN A C 1
ATOM 5075 O O . ASN A 1 645 ? 10.370 8.203 -57.174 1.00 84.50 645 ASN A O 1
ATOM 5079 N N . PHE A 1 646 ? 8.689 6.799 -56.625 1.00 87.19 646 PHE A N 1
ATOM 5080 C CA . PHE A 1 646 ? 9.474 5.889 -55.797 1.00 87.19 646 PHE A CA 1
ATOM 5081 C C . PHE A 1 646 ? 9.628 4.538 -56.476 1.00 87.19 646 PHE A C 1
ATOM 5083 O O . PHE A 1 646 ? 8.680 4.003 -57.052 1.00 87.19 646 PHE A O 1
ATOM 5090 N N . TYR A 1 647 ? 10.811 3.957 -56.326 1.00 89.19 647 TYR A N 1
ATOM 5091 C CA . TYR A 1 647 ? 10.999 2.536 -56.539 1.00 89.19 647 TYR A CA 1
ATOM 5092 C C . TYR A 1 647 ? 10.793 1.799 -55.219 1.00 89.19 647 TYR A C 1
ATOM 5094 O O . TYR A 1 647 ? 11.533 2.024 -54.258 1.00 89.19 647 TYR A O 1
ATOM 5102 N N . GLU A 1 648 ? 9.778 0.938 -55.175 1.00 88.69 648 GLU A N 1
ATOM 5103 C CA . GLU A 1 648 ? 9.563 0.034 -54.050 1.00 88.69 648 GLU A CA 1
ATOM 5104 C C . GLU A 1 648 ? 10.281 -1.295 -54.301 1.00 88.69 648 GLU A C 1
ATOM 5106 O O . GLU A 1 648 ? 10.175 -1.879 -55.383 1.00 88.69 648 GLU A O 1
ATOM 5111 N N . ALA A 1 649 ? 10.997 -1.785 -53.292 1.00 88.19 649 ALA A N 1
ATOM 5112 C CA . ALA A 1 649 ? 11.602 -3.111 -53.314 1.00 88.19 649 ALA A CA 1
ATOM 5113 C C . ALA A 1 649 ? 11.661 -3.732 -51.916 1.00 88.19 649 ALA A C 1
ATOM 5115 O O . ALA A 1 649 ? 11.139 -3.168 -50.953 1.00 88.19 649 ALA A O 1
ATOM 5116 N N . SER A 1 650 ? 12.286 -4.905 -51.814 1.00 85.19 650 SER A N 1
ATOM 5117 C CA . SER A 1 650 ? 12.516 -5.590 -50.545 1.00 85.19 650 SER A CA 1
ATOM 5118 C C . SER A 1 650 ? 14.002 -5.876 -50.362 1.00 85.19 650 SER A C 1
ATOM 5120 O O . SER A 1 650 ? 14.709 -6.210 -51.315 1.00 85.19 650 SER A O 1
ATOM 5122 N N . LYS A 1 651 ? 14.475 -5.793 -49.121 1.00 86.00 651 LYS A N 1
ATOM 5123 C CA . LYS A 1 651 ? 15.839 -6.155 -48.730 1.00 86.00 651 LYS A CA 1
ATOM 5124 C C . LYS A 1 651 ? 15.807 -6.913 -47.408 1.00 86.00 651 LYS A C 1
ATOM 5126 O O . LYS A 1 651 ? 15.127 -6.511 -46.468 1.00 86.00 651 LYS A O 1
ATOM 5131 N N . SER A 1 652 ? 16.569 -7.999 -47.324 1.00 82.50 652 SER A N 1
ATOM 5132 C CA . SER A 1 652 ? 16.911 -8.605 -46.035 1.00 82.50 652 SER A CA 1
ATOM 5133 C C . SER A 1 652 ? 18.075 -7.832 -45.420 1.00 82.50 652 SER A C 1
ATOM 5135 O O . SER A 1 652 ? 19.073 -7.596 -46.104 1.00 82.50 652 SER A O 1
ATOM 5137 N N . ALA A 1 653 ? 17.935 -7.432 -44.159 1.00 75.94 653 ALA A N 1
ATOM 5138 C CA . ALA A 1 653 ? 18.944 -6.676 -43.425 1.00 75.94 653 ALA A CA 1
ATOM 5139 C C . ALA A 1 653 ? 18.995 -7.112 -41.955 1.00 75.94 653 ALA A C 1
ATOM 5141 O O . ALA A 1 653 ? 18.009 -7.619 -41.411 1.00 75.94 653 ALA A O 1
ATOM 5142 N N . THR A 1 654 ? 20.133 -6.885 -41.302 1.00 74.56 654 THR A N 1
ATOM 5143 C CA . THR A 1 654 ? 20.241 -7.011 -39.840 1.00 74.56 654 THR A CA 1
ATOM 5144 C C . THR A 1 654 ? 19.953 -5.662 -39.180 1.00 74.56 654 THR A C 1
ATOM 5146 O O . THR A 1 654 ? 20.753 -4.738 -39.299 1.00 74.56 654 THR A O 1
ATOM 5149 N N . ILE A 1 655 ? 18.831 -5.535 -38.466 1.00 68.25 655 ILE A N 1
ATOM 5150 C CA . ILE A 1 655 ? 18.455 -4.308 -37.743 1.00 68.25 655 ILE A CA 1
ATOM 5151 C C . ILE A 1 655 ? 18.406 -4.619 -36.248 1.00 68.25 655 ILE A C 1
ATOM 5153 O O . ILE A 1 655 ? 17.623 -5.459 -35.804 1.00 68.25 655 ILE A O 1
ATOM 5157 N N . SER A 1 656 ? 19.257 -3.944 -35.467 1.00 66.19 656 SER A N 1
ATOM 5158 C CA . SER A 1 656 ? 19.366 -4.136 -34.010 1.00 66.19 656 SER A CA 1
ATOM 5159 C C . SER A 1 656 ? 19.501 -5.620 -33.621 1.00 66.19 656 SER A C 1
ATOM 5161 O O . SER A 1 656 ? 18.717 -6.131 -32.827 1.00 66.19 656 SER A O 1
ATOM 5163 N N . ASP A 1 657 ? 20.464 -6.313 -34.238 1.00 67.12 657 ASP A N 1
ATOM 5164 C CA . ASP A 1 657 ? 20.774 -7.743 -34.056 1.00 67.12 657 ASP A CA 1
ATOM 5165 C C . ASP A 1 657 ? 19.692 -8.742 -34.514 1.00 67.12 657 ASP A C 1
ATOM 5167 O O . ASP A 1 657 ? 19.849 -9.949 -34.325 1.00 67.12 657 ASP A O 1
ATOM 5171 N N . ASN A 1 658 ? 18.618 -8.279 -35.164 1.00 67.81 658 ASN A N 1
ATOM 5172 C CA . ASN A 1 658 ? 17.566 -9.142 -35.701 1.00 67.81 658 ASN A CA 1
ATOM 5173 C C . ASN A 1 658 ? 17.626 -9.195 -37.234 1.00 67.81 658 ASN A C 1
ATOM 5175 O O . ASN A 1 658 ? 17.717 -8.163 -37.899 1.00 67.81 658 ASN A O 1
ATOM 5179 N N . ASN A 1 659 ? 17.538 -10.403 -37.798 1.00 71.69 659 ASN A N 1
ATOM 5180 C CA . ASN A 1 659 ? 17.388 -10.599 -39.241 1.00 71.69 659 ASN A CA 1
ATOM 5181 C C . ASN A 1 659 ? 15.949 -10.272 -39.638 1.00 71.69 659 ASN A C 1
ATOM 5183 O O . ASN A 1 659 ? 15.029 -10.983 -39.232 1.00 71.69 659 ASN A O 1
ATOM 5187 N N . VAL A 1 660 ? 15.760 -9.224 -40.435 1.00 79.56 660 VAL A N 1
ATOM 5188 C CA . VAL A 1 660 ? 14.432 -8.741 -40.824 1.00 79.56 660 VAL A CA 1
ATOM 5189 C C . VAL A 1 660 ? 14.320 -8.592 -42.336 1.00 79.56 660 VAL A C 1
ATOM 5191 O O . VAL A 1 660 ? 15.299 -8.310 -43.030 1.00 79.56 660 VAL A O 1
ATOM 5194 N N . THR A 1 661 ? 13.109 -8.799 -42.852 1.00 83.69 661 THR A N 1
ATOM 5195 C CA . THR A 1 661 ? 12.763 -8.399 -44.221 1.00 83.69 661 THR A CA 1
ATOM 5196 C C . THR A 1 661 ? 12.191 -6.994 -44.147 1.00 83.69 661 THR A C 1
ATOM 5198 O O . THR A 1 661 ? 11.313 -6.721 -43.326 1.00 83.69 661 THR A O 1
ATOM 5201 N N . ALA A 1 662 ? 12.743 -6.093 -44.949 1.00 86.75 662 ALA A N 1
ATOM 5202 C CA . ALA A 1 662 ? 12.367 -4.696 -44.976 1.00 86.75 662 ALA A CA 1
ATOM 5203 C C . ALA A 1 662 ? 11.894 -4.291 -46.370 1.00 86.75 662 ALA A C 1
ATOM 5205 O O . ALA A 1 662 ? 12.468 -4.704 -47.382 1.00 86.75 662 ALA A O 1
ATOM 5206 N N . LYS A 1 663 ? 10.884 -3.428 -46.397 1.00 88.94 663 LYS A N 1
ATOM 5207 C CA . LYS A 1 663 ? 10.451 -2.688 -47.570 1.00 88.94 663 LYS A CA 1
ATOM 5208 C C . LYS A 1 663 ? 11.383 -1.499 -47.759 1.00 88.94 663 LYS A C 1
ATOM 5210 O O . LYS A 1 663 ? 11.739 -0.813 -46.801 1.00 88.94 663 LYS A O 1
ATOM 5215 N N . THR A 1 664 ? 11.771 -1.238 -48.999 1.00 89.75 664 THR A N 1
ATOM 5216 C CA . THR A 1 664 ? 12.638 -0.114 -49.344 1.00 89.75 664 THR A CA 1
ATOM 5217 C C . THR A 1 664 ? 11.935 0.863 -50.266 1.00 89.75 664 THR A C 1
ATOM 5219 O O . THR A 1 664 ? 11.213 0.442 -51.168 1.00 89.75 664 THR A O 1
ATOM 5222 N N . LEU A 1 665 ? 12.167 2.155 -50.053 1.00 90.00 665 LEU A N 1
ATOM 5223 C CA . LEU A 1 665 ? 11.617 3.251 -50.844 1.00 90.00 665 LEU A CA 1
ATOM 5224 C C . LEU A 1 665 ? 12.774 4.128 -51.339 1.00 90.00 665 LEU A C 1
ATOM 5226 O O . LEU A 1 665 ? 13.391 4.847 -50.551 1.00 90.00 665 LEU A O 1
ATOM 5230 N N . THR A 1 666 ? 13.065 4.076 -52.639 1.00 90.94 666 THR A N 1
ATOM 5231 C CA . THR A 1 666 ? 14.107 4.910 -53.266 1.00 90.94 666 THR A CA 1
ATOM 5232 C C . THR A 1 666 ? 13.453 6.026 -54.089 1.00 90.94 666 THR A C 1
ATOM 5234 O O . THR A 1 666 ? 12.790 5.717 -55.084 1.00 90.94 666 THR A O 1
ATOM 5237 N N . PRO A 1 667 ? 13.592 7.313 -53.719 1.00 90.69 667 PRO A N 1
ATOM 5238 C CA . PRO A 1 667 ? 13.093 8.424 -54.523 1.00 90.69 667 PRO A CA 1
ATOM 5239 C C . PRO A 1 667 ? 13.889 8.539 -55.829 1.00 90.69 667 PRO A C 1
ATOM 5241 O O . PRO A 1 667 ? 15.097 8.755 -55.813 1.00 90.69 667 PRO A O 1
ATOM 5244 N N . LEU A 1 668 ? 13.220 8.445 -56.977 1.00 89.31 668 LEU A N 1
ATOM 5245 C CA . LEU A 1 668 ? 13.873 8.403 -58.293 1.00 89.31 668 LEU A CA 1
ATOM 5246 C C . LEU A 1 668 ? 14.000 9.771 -58.981 1.00 89.31 668 LEU A C 1
ATOM 5248 O O . LEU A 1 668 ? 14.605 9.885 -60.047 1.00 89.31 668 LEU A O 1
ATOM 5252 N N . GLY A 1 669 ? 13.386 10.820 -58.430 1.00 84.62 669 GLY A N 1
ATOM 5253 C CA . GLY A 1 669 ? 13.263 12.099 -59.131 1.00 84.62 669 GLY A CA 1
ATOM 5254 C C . GLY A 1 669 ? 12.566 11.909 -60.488 1.00 84.62 669 GLY A C 1
ATOM 5255 O O . GLY A 1 669 ? 11.449 11.401 -60.552 1.00 84.62 669 GLY A O 1
ATOM 5256 N N . SER A 1 670 ? 13.237 12.277 -61.581 1.00 86.12 670 SER A N 1
ATOM 5257 C CA . SER A 1 670 ? 12.745 12.122 -62.961 1.00 86.12 670 SER A CA 1
ATOM 5258 C C . SER A 1 670 ? 13.228 10.851 -63.670 1.00 86.12 670 SER A C 1
ATOM 5260 O O . SER A 1 670 ? 12.955 10.682 -64.859 1.00 86.12 670 SER A O 1
ATOM 5262 N N . TYR A 1 671 ? 13.974 9.982 -62.985 1.00 89.88 671 TYR A N 1
ATOM 5263 C CA . TYR A 1 671 ? 14.452 8.727 -63.560 1.00 89.88 671 TYR A CA 1
ATOM 5264 C C . TYR A 1 671 ? 13.313 7.707 -63.691 1.00 89.88 671 TYR A C 1
ATOM 5266 O O . TYR A 1 671 ? 12.505 7.532 -62.777 1.00 89.88 671 TYR A O 1
ATOM 5274 N N . ASP A 1 672 ? 13.262 7.022 -64.834 1.00 87.69 672 ASP A N 1
ATOM 5275 C CA . ASP A 1 672 ? 12.298 5.957 -65.106 1.00 87.69 672 ASP A CA 1
ATOM 5276 C C . ASP A 1 672 ? 12.955 4.588 -64.883 1.00 87.69 672 ASP A C 1
ATOM 5278 O O . ASP A 1 672 ? 13.737 4.110 -65.706 1.00 87.69 672 ASP A O 1
ATOM 5282 N N . ALA A 1 673 ? 12.614 3.947 -63.764 1.00 88.62 673 ALA A N 1
ATOM 5283 C CA . ALA A 1 673 ? 13.104 2.619 -63.406 1.00 88.62 673 ALA A CA 1
ATOM 5284 C C . ALA A 1 673 ? 12.239 1.471 -63.966 1.00 88.62 673 ALA A C 1
ATOM 5286 O O . ALA A 1 673 ? 12.400 0.331 -63.542 1.00 88.62 673 ALA A O 1
ATOM 5287 N N . SER A 1 674 ? 11.332 1.717 -64.921 1.00 86.50 674 SER A N 1
ATOM 5288 C CA . SER A 1 674 ? 10.436 0.681 -65.470 1.00 86.50 674 SER A CA 1
ATOM 5289 C C . SER A 1 674 ? 11.153 -0.504 -66.133 1.00 86.50 674 SER A C 1
ATOM 5291 O O . SER A 1 674 ? 10.570 -1.581 -66.267 1.00 86.50 674 SER A O 1
ATOM 5293 N N . ALA A 1 675 ? 12.414 -0.327 -66.537 1.00 85.56 675 ALA A N 1
ATOM 5294 C CA . ALA A 1 675 ? 13.264 -1.385 -67.083 1.00 85.56 675 ALA A CA 1
ATOM 5295 C C . ALA A 1 675 ? 14.011 -2.205 -66.009 1.00 85.56 675 ALA A C 1
ATOM 5297 O O . ALA A 1 675 ? 14.615 -3.226 -66.342 1.00 85.56 675 ALA A O 1
ATOM 5298 N N . VAL A 1 676 ? 13.982 -1.775 -64.743 1.00 89.19 676 VAL A N 1
ATOM 5299 C CA . VAL A 1 676 ? 14.599 -2.474 -63.610 1.00 89.19 676 VAL A CA 1
ATOM 5300 C C . VAL A 1 676 ? 13.656 -3.577 -63.124 1.00 89.19 676 VAL A C 1
ATOM 5302 O O . VAL A 1 676 ? 12.440 -3.398 -63.060 1.00 89.19 676 VAL A O 1
ATOM 5305 N N . ALA A 1 677 ? 14.211 -4.749 -62.810 1.00 84.75 677 ALA A N 1
ATOM 5306 C CA . ALA A 1 677 ? 13.426 -5.886 -62.341 1.00 84.75 677 ALA A CA 1
ATOM 5307 C C . ALA A 1 677 ? 12.772 -5.566 -60.985 1.00 84.75 677 ALA A C 1
ATOM 5309 O O . ALA A 1 677 ? 13.508 -5.271 -60.052 1.00 84.75 677 ALA A O 1
ATOM 5310 N N . PRO A 1 678 ? 11.437 -5.668 -60.840 1.00 81.75 678 PRO A N 1
ATOM 5311 C CA . PRO A 1 678 ? 10.737 -5.253 -59.625 1.00 81.75 678 PRO A CA 1
ATOM 5312 C C . PRO A 1 678 ? 11.245 -6.003 -58.390 1.00 81.75 678 PRO A C 1
ATOM 5314 O O . PRO A 1 678 ? 11.596 -7.181 -58.475 1.00 81.75 678 PRO A O 1
ATOM 5317 N N . ASN A 1 679 ? 11.225 -5.337 -57.234 1.00 84.38 679 ASN A N 1
ATOM 5318 C CA . ASN A 1 679 ? 11.723 -5.847 -55.953 1.00 84.38 679 ASN A CA 1
ATOM 5319 C C . ASN A 1 679 ? 13.224 -6.186 -55.905 1.00 84.38 679 ASN A C 1
ATOM 5321 O O . ASN A 1 679 ? 13.664 -6.824 -54.951 1.00 84.38 679 ASN A O 1
ATOM 5325 N N . ASP A 1 680 ? 14.019 -5.739 -56.879 1.00 87.56 680 ASP A N 1
ATOM 5326 C CA . ASP A 1 680 ? 15.471 -5.922 -56.884 1.00 87.56 680 ASP A CA 1
ATOM 5327 C C . ASP A 1 680 ? 16.191 -4.584 -56.665 1.00 87.56 680 ASP A C 1
ATOM 5329 O O . ASP A 1 680 ? 16.347 -3.773 -57.583 1.00 87.56 680 ASP A O 1
ATOM 5333 N N . LEU A 1 681 ? 16.600 -4.337 -55.417 1.00 88.88 681 LEU A N 1
ATOM 5334 C CA . LEU A 1 681 ? 17.311 -3.115 -55.038 1.00 88.88 681 LEU A CA 1
ATOM 5335 C C . LEU A 1 681 ? 18.741 -3.074 -55.602 1.00 88.88 681 LEU A C 1
ATOM 5337 O O . LEU A 1 681 ? 19.234 -1.998 -55.936 1.00 88.88 681 LEU A O 1
ATOM 5341 N N . ASN A 1 682 ? 19.396 -4.231 -55.758 1.00 89.12 682 ASN A N 1
ATOM 5342 C CA . ASN A 1 682 ? 20.736 -4.289 -56.347 1.00 89.12 682 ASN A CA 1
ATOM 5343 C C . ASN A 1 682 ? 20.674 -3.962 -57.841 1.00 89.12 682 ASN A C 1
ATOM 5345 O O . ASN A 1 682 ? 21.489 -3.182 -58.324 1.00 89.12 682 ASN A O 1
ATOM 5349 N N . ALA A 1 683 ? 19.666 -4.476 -58.555 1.00 89.38 683 ALA A N 1
ATOM 5350 C CA . ALA A 1 683 ? 19.451 -4.125 -59.955 1.00 89.38 683 ALA A CA 1
ATOM 5351 C C . ALA A 1 683 ? 19.158 -2.627 -60.143 1.00 89.38 683 ALA A C 1
ATOM 5353 O O . ALA A 1 683 ? 19.627 -2.039 -61.119 1.00 89.38 683 ALA A O 1
ATOM 5354 N N . LEU A 1 684 ? 18.425 -1.991 -59.216 1.00 92.06 684 LEU A N 1
ATOM 5355 C CA . LEU A 1 684 ? 18.240 -0.537 -59.243 1.00 92.06 684 LEU A CA 1
ATOM 5356 C C . LEU A 1 684 ? 19.577 0.188 -59.055 1.00 92.06 684 LEU A C 1
ATOM 5358 O O . LEU A 1 684 ? 19.911 1.060 -59.857 1.00 92.06 684 LEU A O 1
ATOM 5362 N N . ALA A 1 685 ? 20.341 -0.178 -58.024 1.00 90.25 685 ALA A N 1
ATOM 5363 C CA . ALA A 1 685 ? 21.632 0.436 -57.736 1.00 90.25 685 ALA A CA 1
ATOM 5364 C C . ALA A 1 685 ? 22.609 0.295 -58.912 1.00 90.25 685 ALA A C 1
ATOM 5366 O O . ALA A 1 685 ? 23.230 1.279 -59.311 1.00 90.25 685 ALA A O 1
ATOM 5367 N N . ASP A 1 686 ? 22.701 -0.891 -59.516 1.00 90.44 686 ASP A N 1
ATOM 5368 C CA . ASP A 1 686 ? 23.519 -1.142 -60.706 1.00 90.44 686 ASP A CA 1
ATOM 5369 C C . ASP A 1 686 ? 23.060 -0.290 -61.896 1.00 90.44 686 ASP A C 1
ATOM 5371 O O . ASP A 1 686 ? 23.884 0.271 -62.620 1.00 90.44 686 ASP A O 1
ATOM 5375 N N . SER A 1 687 ? 21.744 -0.135 -62.072 1.00 91.38 687 SER A N 1
ATOM 5376 C CA . SER A 1 687 ? 21.173 0.699 -63.129 1.00 91.38 687 SER A CA 1
ATOM 5377 C C . SER A 1 687 ? 21.507 2.182 -62.950 1.00 91.38 687 SER A C 1
ATOM 5379 O O . SER A 1 687 ? 21.805 2.848 -63.938 1.00 91.38 687 SER A O 1
ATOM 5381 N N . ILE A 1 688 ? 21.486 2.701 -61.717 1.00 90.44 688 ILE A N 1
ATOM 5382 C CA . ILE A 1 688 ? 21.856 4.093 -61.410 1.00 90.44 688 ILE A CA 1
ATOM 5383 C C . ILE A 1 688 ? 23.370 4.291 -61.568 1.00 90.44 688 ILE A C 1
ATOM 5385 O O . ILE A 1 688 ? 23.799 5.268 -62.176 1.00 90.44 688 ILE A O 1
ATOM 5389 N N . LYS A 1 689 ? 24.192 3.344 -61.093 1.00 89.00 689 LYS A N 1
ATOM 5390 C CA . LYS A 1 689 ? 25.661 3.370 -61.245 1.00 89.00 689 LYS A CA 1
ATOM 5391 C C . LYS A 1 689 ? 26.108 3.347 -62.707 1.00 89.00 689 LYS A C 1
ATOM 5393 O O . LYS A 1 689 ? 27.158 3.895 -63.027 1.00 89.00 689 LYS A O 1
ATOM 5398 N N . ALA A 1 690 ? 25.331 2.712 -63.581 1.00 88.81 690 ALA A N 1
ATOM 5399 C CA . ALA A 1 690 ? 25.614 2.642 -65.010 1.00 88.81 690 ALA A CA 1
ATOM 5400 C C . ALA A 1 690 ? 25.254 3.928 -65.780 1.00 88.81 690 ALA A C 1
ATOM 5402 O O . ALA A 1 690 ? 25.607 4.035 -66.958 1.00 88.81 690 ALA A O 1
ATOM 5403 N N . LEU A 1 691 ? 24.554 4.888 -65.161 1.00 89.06 691 LEU A N 1
ATOM 5404 C CA . LEU A 1 691 ? 24.206 6.143 -65.821 1.00 89.06 691 LEU A CA 1
ATOM 5405 C C . LEU A 1 691 ? 25.462 6.984 -66.092 1.00 89.06 691 LEU A C 1
ATOM 5407 O O . LEU A 1 691 ? 26.281 7.177 -65.190 1.00 89.06 691 LEU A O 1
ATOM 5411 N N . PRO A 1 692 ? 25.596 7.565 -67.298 1.00 90.12 692 PRO A N 1
ATOM 5412 C CA . PRO A 1 692 ? 26.564 8.627 -67.530 1.00 90.12 692 PRO A CA 1
ATOM 5413 C C . PRO A 1 692 ? 26.374 9.765 -66.518 1.00 90.12 692 PRO A C 1
ATOM 5415 O O . PRO A 1 692 ? 25.239 10.153 -66.230 1.00 90.12 692 PRO A O 1
ATOM 5418 N N . THR A 1 693 ? 27.467 10.354 -66.022 1.00 89.94 693 THR A N 1
ATOM 5419 C CA . THR A 1 693 ? 27.429 11.409 -64.989 1.00 89.94 693 THR A CA 1
ATOM 5420 C C . THR A 1 693 ? 26.499 12.572 -65.350 1.00 89.94 693 THR A C 1
ATOM 5422 O O . THR A 1 693 ? 25.804 13.098 -64.485 1.00 89.94 693 THR A O 1
ATOM 5425 N N . LYS A 1 694 ? 26.417 12.945 -66.632 1.00 87.94 694 LYS A N 1
ATOM 5426 C CA . LYS A 1 694 ? 25.486 13.979 -67.114 1.00 87.94 694 LYS A CA 1
ATOM 5427 C C . LYS A 1 694 ? 24.010 13.612 -66.962 1.00 87.94 694 LYS A C 1
ATOM 5429 O O . LYS A 1 694 ? 23.194 14.470 -66.634 1.00 87.94 694 LYS A O 1
ATOM 5434 N N . ASP A 1 695 ? 23.663 12.346 -67.180 1.00 89.25 695 ASP A N 1
ATOM 5435 C CA . ASP A 1 695 ? 22.290 11.865 -67.049 1.00 89.25 695 ASP A CA 1
ATOM 5436 C C . ASP A 1 695 ? 21.936 11.733 -65.564 1.00 89.25 695 ASP A C 1
ATOM 5438 O O . ASP A 1 695 ? 20.854 12.153 -65.153 1.00 89.25 695 ASP A O 1
ATOM 5442 N N . LEU A 1 696 ? 22.882 11.263 -64.742 1.00 88.94 696 LEU A N 1
ATOM 5443 C CA . LEU A 1 696 ? 22.750 11.252 -63.285 1.00 88.94 696 LEU A CA 1
ATOM 5444 C C . LEU A 1 696 ? 22.517 12.668 -62.731 1.00 88.94 696 LEU A C 1
ATOM 5446 O O . LEU A 1 696 ? 21.572 12.875 -61.972 1.00 88.94 696 LEU A O 1
ATOM 5450 N N . TYR A 1 697 ? 23.312 13.653 -63.166 1.00 90.12 697 TYR A N 1
ATOM 5451 C CA . TYR A 1 697 ? 23.134 15.059 -62.795 1.00 90.12 697 TYR A CA 1
ATOM 5452 C C . TYR A 1 697 ? 21.768 15.590 -63.229 1.00 90.12 697 TYR A C 1
ATOM 5454 O O . TYR A 1 697 ? 21.031 16.160 -62.428 1.00 90.12 697 TYR A O 1
ATOM 5462 N N . LYS A 1 698 ? 21.378 15.356 -64.485 1.00 89.12 698 LYS A N 1
ATOM 5463 C CA . LYS A 1 698 ? 20.076 15.785 -65.001 1.00 89.12 698 LYS A CA 1
ATOM 5464 C C . LYS A 1 698 ? 18.920 15.231 -64.166 1.00 89.12 698 LYS A C 1
ATOM 5466 O O . LYS A 1 698 ? 17.987 15.972 -63.856 1.00 89.12 698 LYS A O 1
ATOM 5471 N N . HIS A 1 699 ? 18.965 13.950 -63.803 1.00 89.19 699 HIS A N 1
ATOM 5472 C CA . HIS A 1 699 ? 17.914 13.336 -62.998 1.00 89.19 699 HIS A CA 1
ATOM 5473 C C . HIS A 1 699 ? 17.950 13.792 -61.528 1.00 89.19 699 HIS A C 1
ATOM 5475 O O . HIS A 1 699 ? 16.879 13.971 -60.935 1.00 89.19 699 HIS A O 1
ATOM 5481 N N . SER A 1 700 ? 19.134 14.081 -60.969 1.00 88.00 700 SER A N 1
ATOM 5482 C CA . SER A 1 700 ? 19.283 14.613 -59.605 1.00 88.00 700 SER A CA 1
ATOM 5483 C C . SER A 1 700 ? 18.713 16.024 -59.432 1.00 88.00 700 SER A C 1
ATOM 5485 O O . SER A 1 700 ? 18.344 16.400 -58.321 1.00 88.00 700 SER A O 1
ATOM 5487 N N . GLN A 1 701 ? 18.550 16.789 -60.521 1.00 88.25 701 GLN A N 1
ATOM 5488 C CA . GLN A 1 701 ? 17.979 18.145 -60.497 1.00 88.25 701 GLN A CA 1
ATOM 5489 C C . GLN A 1 701 ? 16.458 18.214 -60.288 1.00 88.25 701 GLN A C 1
ATOM 5491 O O . GLN A 1 701 ? 15.886 19.308 -60.338 1.00 88.25 701 GLN A O 1
ATOM 5496 N N . SER A 1 702 ? 15.801 17.081 -60.051 1.00 86.12 702 SER A N 1
ATOM 5497 C CA . SER A 1 702 ? 14.359 17.020 -59.795 1.00 86.12 702 SER A CA 1
ATOM 5498 C C . SER A 1 702 ? 13.954 17.896 -58.599 1.00 86.12 702 SER A C 1
ATOM 5500 O O . SER A 1 702 ? 14.737 18.119 -57.675 1.00 86.12 702 SER A O 1
ATOM 5502 N N . VAL A 1 703 ? 12.741 18.456 -58.648 1.00 85.38 703 VAL A N 1
ATOM 5503 C CA . VAL A 1 703 ? 12.216 19.294 -57.561 1.00 85.38 703 VAL A CA 1
ATOM 5504 C C . VAL A 1 703 ? 11.855 18.397 -56.379 1.00 85.38 703 VAL A C 1
ATOM 5506 O O . VAL A 1 703 ? 11.120 17.428 -56.551 1.00 85.38 703 VAL A O 1
ATOM 5509 N N . GLY A 1 704 ? 12.366 18.745 -55.200 1.00 83.75 704 GLY A N 1
ATOM 5510 C CA . GLY A 1 704 ? 12.048 18.062 -53.951 1.00 83.75 704 GLY A CA 1
ATOM 5511 C C . GLY A 1 704 ? 10.603 18.283 -53.495 1.00 83.75 704 GLY A C 1
ATOM 5512 O O . GLY A 1 704 ? 9.992 19.306 -53.804 1.00 83.75 704 GLY A O 1
ATOM 5513 N N . TYR A 1 705 ? 10.079 17.333 -52.730 1.00 86.81 705 TYR A N 1
ATOM 5514 C CA . TYR A 1 705 ? 8.714 17.308 -52.192 1.00 86.81 705 TYR A CA 1
ATOM 5515 C C . TYR A 1 705 ? 8.687 16.673 -50.797 1.00 86.81 705 TYR A C 1
ATOM 5517 O O . TYR A 1 705 ? 9.600 15.919 -50.435 1.00 86.81 705 TYR A O 1
ATOM 5525 N N . ASN A 1 706 ? 7.646 16.970 -50.013 1.00 88.94 706 ASN A N 1
ATOM 5526 C CA . ASN A 1 706 ? 7.488 16.404 -48.677 1.00 88.94 706 ASN A CA 1
ATOM 5527 C C . ASN A 1 706 ? 6.751 15.066 -48.746 1.00 88.94 706 ASN A C 1
ATOM 5529 O O . ASN A 1 706 ? 5.883 14.833 -49.594 1.00 88.94 706 ASN A O 1
ATOM 5533 N N . VAL A 1 707 ? 7.110 14.177 -47.832 1.00 88.50 707 VAL A N 1
ATOM 5534 C CA . VAL A 1 707 ? 6.577 12.825 -47.735 1.00 88.50 707 VAL A CA 1
ATOM 5535 C C . VAL A 1 707 ? 6.196 12.558 -46.291 1.00 88.50 707 VAL A C 1
ATOM 5537 O O . VAL A 1 707 ? 6.997 12.731 -45.376 1.00 88.50 707 VAL A O 1
ATOM 5540 N N . GLU A 1 708 ? 4.970 12.098 -46.109 1.00 91.44 708 GLU A N 1
ATOM 5541 C CA . GLU A 1 708 ? 4.466 11.577 -44.851 1.00 91.44 708 GLU A CA 1
ATOM 5542 C C . GLU A 1 708 ? 4.413 10.055 -44.951 1.00 91.44 708 GLU A C 1
ATOM 5544 O O . GLU A 1 708 ? 3.749 9.480 -45.817 1.00 91.44 708 GLU A O 1
ATOM 5549 N N . LEU A 1 709 ? 5.140 9.398 -44.061 1.00 89.62 709 LEU A N 1
ATOM 5550 C CA . LEU A 1 709 ? 5.222 7.956 -43.963 1.00 89.62 709 LEU A CA 1
ATOM 5551 C C . LEU A 1 709 ? 4.472 7.512 -42.709 1.00 89.62 709 LEU A C 1
ATOM 5553 O O . LEU A 1 709 ? 4.992 7.598 -41.598 1.00 89.62 709 LEU A O 1
ATOM 5557 N N . ASN A 1 710 ? 3.240 7.047 -42.882 1.00 89.19 710 ASN A N 1
ATOM 5558 C CA . ASN A 1 710 ? 2.431 6.541 -41.780 1.00 89.19 710 ASN A CA 1
ATOM 5559 C C . ASN A 1 710 ? 2.733 5.055 -41.579 1.00 89.19 710 ASN A C 1
ATOM 5561 O O . ASN A 1 710 ? 2.497 4.238 -42.473 1.00 89.19 710 ASN A O 1
ATOM 5565 N N . VAL A 1 711 ? 3.243 4.719 -40.400 1.00 87.75 711 VAL A N 1
ATOM 5566 C CA . VAL A 1 711 ? 3.689 3.383 -40.014 1.00 87.75 711 VAL A CA 1
ATOM 5567 C C . VAL A 1 711 ? 2.773 2.852 -38.916 1.00 87.75 711 VAL A C 1
ATOM 5569 O O . VAL A 1 711 ? 2.616 3.470 -37.864 1.00 87.75 711 VAL A O 1
ATOM 5572 N N . THR A 1 712 ? 2.166 1.697 -39.163 1.00 87.62 712 THR A N 1
ATOM 5573 C CA . THR A 1 712 ? 1.319 0.970 -38.214 1.00 87.62 712 THR A CA 1
ATOM 5574 C C . THR A 1 712 ? 2.061 -0.271 -37.748 1.00 87.62 712 THR A C 1
ATOM 5576 O O . THR A 1 712 ? 2.439 -1.101 -38.567 1.00 87.62 712 THR A O 1
ATOM 5579 N N . VAL A 1 713 ? 2.268 -0.405 -36.441 1.00 84.88 713 VAL A N 1
ATOM 5580 C CA . VAL A 1 713 ? 2.940 -1.541 -35.805 1.00 84.88 713 VAL A CA 1
ATOM 5581 C C . VAL A 1 713 ? 1.896 -2.373 -35.067 1.00 84.88 713 VAL A C 1
ATOM 5583 O O . VAL A 1 713 ? 1.176 -1.851 -34.217 1.00 84.88 713 VAL A O 1
ATOM 5586 N N . THR A 1 714 ? 1.827 -3.662 -35.381 1.00 84.62 714 THR A N 1
ATOM 5587 C CA . THR A 1 714 ? 0.933 -4.636 -34.749 1.00 84.62 714 THR A CA 1
ATOM 5588 C C . THR A 1 714 ? 1.762 -5.703 -34.048 1.00 84.62 714 THR A C 1
ATOM 5590 O O . THR A 1 714 ? 2.535 -6.405 -34.697 1.00 84.62 714 THR A O 1
ATOM 5593 N N . LEU A 1 715 ? 1.597 -5.850 -32.735 1.00 79.62 715 LEU A N 1
ATOM 5594 C CA . LEU A 1 715 ? 2.185 -6.949 -31.973 1.00 79.62 715 LEU A CA 1
ATOM 5595 C C . LEU A 1 715 ? 1.259 -8.163 -32.014 1.00 79.62 715 LEU A C 1
ATOM 5597 O O . LEU A 1 715 ? 0.091 -8.079 -31.630 1.00 79.62 715 LEU A O 1
ATOM 5601 N N . ILE A 1 716 ? 1.795 -9.297 -32.461 1.00 73.38 716 ILE A N 1
ATOM 5602 C CA . ILE A 1 716 ? 1.086 -10.574 -32.468 1.00 73.38 716 ILE A CA 1
ATOM 5603 C C . ILE A 1 716 ? 1.474 -11.353 -31.215 1.00 73.38 716 ILE A C 1
ATOM 5605 O O . ILE A 1 716 ? 2.598 -11.844 -31.092 1.00 73.38 716 ILE A O 1
ATOM 5609 N N . ASN A 1 717 ? 0.518 -11.475 -30.295 1.00 63.53 717 ASN A N 1
ATOM 5610 C CA . ASN A 1 717 ? 0.667 -12.257 -29.075 1.00 63.53 717 ASN A CA 1
ATOM 5611 C C . ASN A 1 717 ? 0.207 -13.709 -29.277 1.00 63.53 717 ASN A C 1
ATOM 5613 O O . ASN A 1 717 ? -0.749 -13.980 -30.006 1.00 63.53 717 ASN A O 1
ATOM 5617 N N . ASP A 1 718 ? 0.818 -14.641 -28.536 1.00 58.56 718 ASP A N 1
ATOM 5618 C CA . ASP A 1 718 ? 0.454 -16.072 -28.514 1.00 58.56 718 ASP A CA 1
ATOM 5619 C C . ASP A 1 718 ? -1.010 -16.330 -28.088 1.00 58.56 718 ASP A C 1
ATOM 5621 O O . ASP A 1 718 ? -1.561 -17.405 -28.333 1.00 58.56 718 ASP A O 1
ATOM 5625 N N . SER A 1 719 ? -1.650 -15.348 -27.441 1.00 53.78 719 SER A N 1
ATOM 5626 C CA . SER A 1 719 ? -3.037 -15.387 -26.961 1.00 53.78 719 SER A CA 1
ATOM 5627 C C . SER A 1 719 ? -4.086 -14.993 -28.010 1.00 53.78 719 SER A C 1
ATOM 5629 O O . SER A 1 719 ? -5.268 -15.258 -27.793 1.00 53.78 719 SER A O 1
ATOM 5631 N N . GLY A 1 720 ? -3.683 -14.402 -29.142 1.00 51.09 720 GLY A N 1
ATOM 5632 C CA . GLY A 1 720 ? -4.586 -13.959 -30.212 1.00 51.09 720 GLY A CA 1
ATOM 5633 C C . GLY A 1 720 ? -5.175 -12.548 -30.056 1.00 51.09 720 GLY A C 1
ATOM 5634 O O . GLY A 1 720 ? -5.874 -12.105 -30.966 1.00 51.09 720 GLY A O 1
ATOM 5635 N N . ASP A 1 721 ? -4.875 -11.835 -28.967 1.00 57.53 721 ASP A N 1
ATOM 5636 C CA . ASP A 1 721 ? -5.163 -10.401 -28.832 1.00 57.53 721 ASP A CA 1
ATOM 5637 C C . ASP A 1 721 ? -4.011 -9.589 -29.446 1.00 57.53 721 ASP A C 1
ATOM 5639 O O . ASP A 1 721 ? -2.843 -9.839 -29.144 1.00 57.53 721 ASP A O 1
ATOM 5643 N N . SER A 1 722 ? -4.326 -8.643 -30.333 1.00 67.12 722 SER A N 1
ATOM 5644 C CA . SER A 1 722 ? -3.334 -7.817 -31.034 1.00 67.12 722 SER A CA 1
ATOM 5645 C C . SER A 1 722 ? -3.319 -6.391 -30.493 1.00 67.12 722 SER A C 1
ATOM 5647 O O . SER A 1 722 ? -4.350 -5.715 -30.522 1.00 67.12 722 SER A O 1
ATOM 5649 N N . GLU A 1 723 ? -2.147 -5.910 -30.089 1.00 73.25 723 GLU A N 1
ATOM 5650 C CA . GLU A 1 723 ? -1.926 -4.496 -29.775 1.00 73.25 723 GLU A CA 1
ATOM 5651 C C . GLU A 1 723 ? -1.447 -3.751 -31.023 1.00 73.25 723 GLU A C 1
ATOM 5653 O O . GLU A 1 723 ? -0.546 -4.214 -31.725 1.00 73.25 723 GLU A O 1
ATOM 5658 N N . VAL A 1 724 ? -2.051 -2.592 -31.304 1.00 80.19 724 VAL A N 1
ATOM 5659 C CA . VAL A 1 724 ? -1.773 -1.789 -32.506 1.00 80.19 724 VAL A CA 1
ATOM 5660 C C . VAL A 1 724 ? -1.343 -0.379 -32.107 1.00 80.19 724 VAL A C 1
ATOM 5662 O O . VAL A 1 724 ? -1.976 0.264 -31.263 1.00 80.19 724 VAL A O 1
ATOM 5665 N N . ARG A 1 725 ? -0.276 0.126 -32.729 1.00 81.38 725 ARG A N 1
ATOM 5666 C CA . ARG A 1 725 ? 0.204 1.510 -32.602 1.00 81.38 725 ARG A CA 1
ATOM 5667 C C . ARG A 1 725 ? 0.467 2.113 -33.972 1.00 81.38 725 ARG A C 1
ATOM 5669 O O . ARG A 1 725 ? 0.833 1.413 -34.908 1.00 81.38 725 ARG A O 1
ATOM 5676 N N . THR A 1 726 ? 0.292 3.424 -34.086 1.00 82.50 726 THR A N 1
ATOM 5677 C CA . THR A 1 726 ? 0.526 4.172 -35.326 1.00 82.50 726 THR A CA 1
ATOM 5678 C C . THR A 1 726 ? 1.447 5.347 -35.054 1.00 82.50 726 THR A C 1
ATOM 5680 O O . THR A 1 726 ? 1.240 6.071 -34.081 1.00 82.50 726 THR A O 1
ATOM 5683 N N . THR A 1 727 ? 2.415 5.569 -35.934 1.00 87.06 727 THR A N 1
ATOM 5684 C CA . THR A 1 727 ? 3.316 6.723 -35.909 1.00 87.06 727 THR A CA 1
ATOM 5685 C C . THR A 1 727 ? 3.500 7.274 -37.321 1.00 87.06 727 THR A C 1
ATOM 5687 O O . THR A 1 727 ? 3.304 6.552 -38.299 1.00 87.06 727 THR A O 1
ATOM 5690 N N . THR A 1 728 ? 3.870 8.546 -37.441 1.00 89.38 728 THR A N 1
ATOM 5691 C CA . THR A 1 728 ? 4.091 9.211 -38.731 1.00 89.38 728 THR A CA 1
ATOM 5692 C C . THR A 1 728 ? 5.502 9.772 -38.769 1.00 89.38 728 THR A C 1
ATOM 5694 O O . THR A 1 728 ? 5.911 10.474 -37.844 1.00 89.38 728 THR A O 1
ATOM 5697 N N . PHE A 1 729 ? 6.221 9.488 -39.853 1.00 91.81 729 PHE A N 1
ATOM 5698 C CA . PHE A 1 729 ? 7.522 10.074 -40.140 1.00 91.81 729 PHE A CA 1
ATOM 5699 C C . PHE A 1 729 ? 7.430 11.067 -41.299 1.00 91.81 729 PHE A C 1
ATOM 5701 O O . PHE A 1 729 ? 6.708 10.841 -42.267 1.00 91.81 729 PHE A O 1
ATOM 5708 N N . TYR A 1 730 ? 8.186 12.152 -41.205 1.00 92.75 730 TYR A N 1
ATOM 5709 C CA . TYR A 1 730 ? 8.210 13.257 -42.149 1.00 92.75 730 TYR A CA 1
ATOM 5710 C C . TYR A 1 730 ? 9.572 13.293 -42.835 1.00 92.75 730 TYR A C 1
ATOM 5712 O O . TYR A 1 730 ? 10.605 13.520 -42.200 1.00 92.75 730 TYR A O 1
ATOM 5720 N N . LEU A 1 731 ? 9.563 13.053 -44.141 1.00 92.69 731 LEU A N 1
ATOM 5721 C CA . LEU A 1 731 ? 10.741 13.069 -44.998 1.00 92.69 731 LEU A CA 1
ATOM 5722 C C . LEU A 1 731 ? 10.599 14.182 -46.033 1.00 92.69 731 LEU A C 1
ATOM 5724 O O . LEU A 1 731 ? 9.495 14.534 -46.448 1.00 92.69 731 LEU A O 1
ATOM 5728 N N . LYS A 1 732 ? 11.724 14.718 -46.488 1.00 91.94 732 LYS A N 1
ATOM 5729 C CA . LYS A 1 732 ? 11.776 15.710 -47.556 1.00 91.94 732 LYS A CA 1
ATOM 5730 C C . LYS A 1 732 ? 12.787 15.262 -48.586 1.00 91.94 732 LYS A C 1
ATOM 5732 O O . LYS A 1 732 ? 13.970 15.125 -48.294 1.00 91.94 732 LYS A O 1
ATOM 5737 N N . THR A 1 733 ? 12.322 15.044 -49.806 1.00 90.56 733 THR A N 1
ATOM 5738 C CA . THR A 1 733 ? 13.241 14.723 -50.890 1.00 90.56 733 THR A CA 1
ATOM 5739 C C . THR A 1 733 ? 14.001 15.976 -51.319 1.00 90.56 733 THR A C 1
ATOM 5741 O O . THR A 1 733 ? 13.427 17.065 -51.402 1.00 90.56 733 THR A O 1
ATOM 5744 N N . ILE A 1 734 ? 15.303 15.841 -51.553 1.00 91.25 734 ILE A N 1
ATOM 5745 C CA . ILE A 1 734 ? 16.185 16.925 -51.987 1.00 91.25 734 ILE A CA 1
ATOM 5746 C C . ILE A 1 734 ? 17.025 16.494 -53.191 1.00 91.25 734 ILE A C 1
ATOM 5748 O O . ILE A 1 734 ? 17.129 15.313 -53.534 1.00 91.25 734 ILE A O 1
ATOM 5752 N N . LYS A 1 735 ? 17.614 17.485 -53.864 1.00 89.62 735 LYS A N 1
ATOM 5753 C CA . LYS A 1 735 ? 18.525 17.248 -54.984 1.00 89.62 735 LYS A CA 1
ATOM 5754 C C . LYS A 1 735 ? 19.748 16.482 -54.501 1.00 89.62 735 LYS A C 1
ATOM 5756 O O . LYS A 1 735 ? 20.359 16.892 -53.521 1.00 89.62 735 LYS A O 1
ATOM 5761 N N . ALA A 1 736 ? 20.105 15.434 -55.231 1.00 87.12 736 ALA A N 1
ATOM 5762 C CA . ALA A 1 736 ? 21.299 14.661 -54.929 1.00 87.12 736 ALA A CA 1
ATOM 5763 C C . ALA A 1 736 ? 22.574 15.445 -55.217 1.00 87.12 736 ALA A C 1
ATOM 5765 O O . ALA A 1 736 ? 22.691 16.106 -56.261 1.00 87.12 736 ALA A O 1
ATOM 5766 N N . ASP A 1 737 ? 23.536 15.302 -54.316 1.00 86.75 737 ASP A N 1
ATOM 5767 C CA . ASP A 1 737 ? 24.872 15.831 -54.488 1.00 86.75 737 ASP A CA 1
ATOM 5768 C C . ASP A 1 737 ? 25.721 14.861 -55.318 1.00 86.75 737 ASP A C 1
ATOM 5770 O O . ASP A 1 737 ? 26.067 13.757 -54.902 1.00 86.75 737 ASP A O 1
ATOM 5774 N N . VAL A 1 738 ? 26.052 15.279 -56.538 1.00 89.00 738 VAL A N 1
ATOM 5775 C CA . VAL A 1 738 ? 26.818 14.467 -57.496 1.00 89.00 738 VAL A CA 1
ATOM 5776 C C . VAL A 1 738 ? 28.117 15.148 -57.919 1.00 89.00 738 VAL A C 1
ATOM 5778 O O . VAL A 1 738 ? 28.736 14.741 -58.903 1.00 89.00 738 VAL A O 1
ATOM 5781 N N . ASP A 1 739 ? 28.550 16.186 -57.201 1.00 90.69 739 ASP A N 1
ATOM 5782 C CA . ASP A 1 739 ? 29.651 17.037 -57.654 1.00 90.69 739 ASP A CA 1
ATOM 5783 C C . ASP A 1 739 ? 30.999 16.293 -57.715 1.00 90.69 739 ASP A C 1
ATOM 5785 O O . ASP A 1 739 ? 31.792 16.548 -58.619 1.00 90.69 739 ASP A O 1
ATOM 5789 N N . GLU A 1 740 ? 31.258 15.325 -56.825 1.00 89.44 740 GLU A N 1
ATOM 5790 C CA . GLU A 1 740 ? 32.456 14.462 -56.900 1.00 89.44 740 GLU A CA 1
ATOM 5791 C C . GLU A 1 740 ? 32.494 13.635 -58.195 1.00 89.44 740 GLU A C 1
ATOM 5793 O O . GLU A 1 740 ? 33.544 13.473 -58.830 1.00 89.44 740 GLU A O 1
ATOM 5798 N N . LYS A 1 741 ? 31.326 13.160 -58.648 1.00 89.31 741 LYS A N 1
ATOM 5799 C CA . LYS A 1 741 ? 31.203 12.443 -59.923 1.00 89.31 741 LYS A CA 1
ATOM 5800 C C . LYS A 1 741 ? 31.401 13.380 -61.107 1.00 89.31 741 LYS A C 1
ATOM 5802 O O . LYS A 1 741 ? 32.045 12.982 -62.076 1.00 89.31 741 LYS A O 1
ATOM 5807 N N . ILE A 1 742 ? 30.905 14.617 -61.014 1.00 92.44 742 ILE A N 1
ATOM 5808 C CA . ILE A 1 742 ? 31.161 15.672 -62.005 1.00 92.44 742 ILE A CA 1
ATOM 5809 C C . ILE A 1 742 ? 32.665 15.943 -62.104 1.00 92.44 742 ILE A C 1
ATOM 5811 O O . ILE A 1 742 ? 33.219 15.889 -63.198 1.00 92.44 742 ILE A O 1
ATOM 5815 N N . GLY A 1 743 ? 33.348 16.164 -60.976 1.00 91.12 743 GLY A N 1
ATOM 5816 C CA . GLY A 1 743 ? 34.794 16.390 -60.946 1.00 91.12 743 GLY A CA 1
ATOM 5817 C C . GLY A 1 743 ? 35.582 15.239 -61.577 1.00 91.12 743 GLY A C 1
ATOM 5818 O O . GLY A 1 743 ? 36.466 15.470 -62.400 1.00 91.12 743 GLY A O 1
ATOM 5819 N N . THR A 1 744 ? 35.219 13.996 -61.251 1.00 90.25 744 THR A N 1
ATOM 5820 C CA . THR A 1 744 ? 35.846 12.795 -61.826 1.00 90.25 744 THR A CA 1
ATOM 5821 C C . THR A 1 744 ? 35.633 12.700 -63.337 1.00 90.25 744 THR A C 1
ATOM 5823 O O . THR A 1 744 ? 36.590 12.444 -64.068 1.00 90.25 744 THR A O 1
ATOM 5826 N N . ALA A 1 745 ? 34.410 12.949 -63.813 1.00 90.88 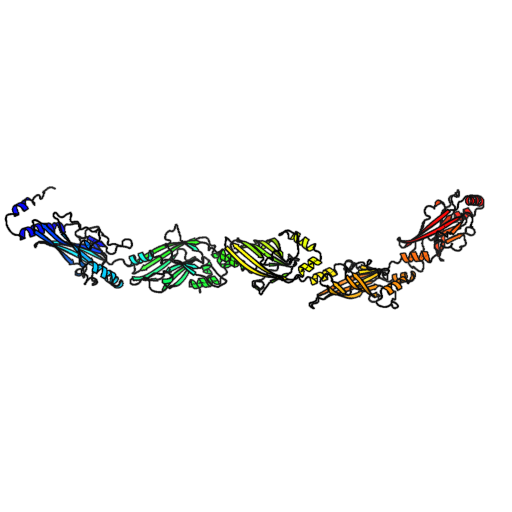745 ALA A N 1
ATOM 5827 C CA . ALA A 1 745 ? 34.095 12.952 -65.240 1.00 90.88 745 ALA A CA 1
ATOM 5828 C C . ALA A 1 745 ? 34.883 14.039 -65.986 1.00 90.88 745 ALA A C 1
ATOM 5830 O O . ALA A 1 745 ? 35.451 13.770 -67.037 1.00 90.88 745 ALA A O 1
ATOM 5831 N N . ILE A 1 746 ? 35.019 15.238 -65.407 1.00 90.88 746 ILE A N 1
ATOM 5832 C CA . ILE A 1 746 ? 35.800 16.325 -66.014 1.00 90.88 746 ILE A CA 1
ATOM 5833 C C . ILE A 1 746 ? 37.271 15.936 -66.190 1.00 90.88 746 ILE A C 1
ATOM 5835 O O . ILE A 1 746 ? 37.848 16.192 -67.242 1.00 90.88 746 ILE A O 1
ATOM 5839 N N . VAL A 1 747 ? 37.875 15.284 -65.195 1.00 89.38 747 VAL A N 1
ATOM 5840 C CA . VAL A 1 747 ? 39.266 14.810 -65.287 1.00 89.38 747 VAL A CA 1
ATOM 5841 C C . VAL A 1 747 ? 39.449 13.726 -66.357 1.00 89.38 747 VAL A C 1
ATOM 5843 O O . VAL A 1 747 ? 40.521 13.642 -66.957 1.00 89.38 747 VAL A O 1
ATOM 5846 N N . GLN A 1 748 ? 38.444 12.874 -66.562 1.00 86.75 748 GLN A N 1
ATOM 5847 C CA . GLN A 1 748 ? 38.528 11.720 -67.462 1.00 86.75 748 GLN A CA 1
ATOM 5848 C C . GLN A 1 748 ? 38.182 12.060 -68.914 1.00 86.75 748 GLN A C 1
ATOM 5850 O O . GLN A 1 748 ? 38.844 11.563 -69.825 1.00 86.75 748 GLN A O 1
ATOM 5855 N N . ASP A 1 749 ? 37.165 12.895 -69.116 1.00 87.75 749 ASP A N 1
ATOM 5856 C CA . ASP A 1 749 ? 36.515 13.078 -70.414 1.00 87.75 749 ASP A CA 1
ATOM 5857 C C . ASP A 1 749 ? 36.896 14.398 -71.107 1.00 87.75 749 ASP A C 1
ATOM 5859 O O . ASP A 1 749 ? 36.647 14.541 -72.306 1.00 87.75 749 ASP A O 1
ATOM 5863 N N . HIS A 1 750 ? 37.521 15.346 -70.392 1.00 87.31 750 HIS A N 1
ATOM 5864 C CA . HIS A 1 750 ? 37.900 16.657 -70.929 1.00 87.31 750 HIS A CA 1
ATOM 5865 C C . HIS A 1 750 ? 39.410 16.926 -70.878 1.00 87.31 750 HIS A C 1
ATOM 5867 O O . HIS A 1 750 ? 40.115 16.580 -69.928 1.00 87.31 750 HIS A O 1
ATOM 5873 N N . ASP A 1 751 ? 39.907 17.608 -71.912 1.00 87.75 751 ASP A N 1
ATOM 5874 C CA . ASP A 1 751 ? 41.292 18.074 -71.977 1.00 87.75 751 ASP A CA 1
ATOM 5875 C C . ASP A 1 751 ? 41.484 19.290 -71.068 1.00 87.75 751 ASP A C 1
ATOM 5877 O O . ASP A 1 751 ? 41.201 20.403 -71.484 1.00 87.75 751 ASP A O 1
ATOM 5881 N N . ILE A 1 752 ? 42.013 19.109 -69.857 1.00 89.25 752 ILE A N 1
ATOM 5882 C CA . ILE A 1 752 ? 42.229 20.213 -68.902 1.00 89.25 752 ILE A CA 1
ATOM 5883 C C . ILE A 1 752 ? 43.466 21.047 -69.263 1.00 89.25 752 ILE A C 1
ATOM 5885 O O . ILE A 1 752 ? 43.475 22.269 -69.099 1.00 89.25 752 ILE A O 1
ATOM 5889 N N . VAL A 1 753 ? 44.525 20.401 -69.756 1.00 89.62 753 VAL A N 1
ATOM 5890 C CA . VAL A 1 753 ? 45.771 21.075 -70.136 1.00 89.62 753 VAL A CA 1
ATOM 5891 C C . VAL A 1 753 ? 45.746 21.440 -71.613 1.00 89.62 753 VAL A C 1
ATOM 5893 O O . VAL A 1 753 ? 45.603 20.566 -72.465 1.00 89.62 753 VAL A O 1
ATOM 5896 N N . SER A 1 754 ? 45.961 22.718 -71.919 1.00 88.25 754 SER A N 1
ATOM 5897 C CA . SER A 1 754 ? 46.189 23.221 -73.279 1.00 88.25 754 SER A CA 1
ATOM 5898 C C . SER A 1 754 ? 47.639 23.692 -73.455 1.00 88.25 754 SER A C 1
ATOM 5900 O O . SER A 1 754 ? 48.346 23.956 -72.481 1.00 88.25 754 SER A O 1
ATOM 5902 N N . LEU A 1 755 ? 48.105 23.799 -74.701 1.00 87.75 755 LEU A N 1
ATOM 5903 C CA . LEU A 1 755 ? 49.481 24.185 -75.039 1.00 87.75 755 LEU A CA 1
ATOM 5904 C C . LEU A 1 755 ? 49.485 25.354 -76.029 1.00 87.75 755 LEU A C 1
ATOM 5906 O O . LEU A 1 755 ? 48.645 25.433 -76.922 1.00 87.75 755 LEU A O 1
ATOM 5910 N N . ILE A 1 756 ? 50.464 26.245 -75.904 1.00 87.69 756 ILE A N 1
ATOM 5911 C CA . ILE A 1 756 ? 50.777 27.268 -76.902 1.00 87.69 756 ILE A CA 1
ATOM 5912 C C . ILE A 1 756 ? 52.227 27.092 -77.350 1.00 87.69 756 ILE A C 1
ATOM 5914 O O . ILE A 1 756 ? 53.133 27.128 -76.521 1.00 87.69 756 ILE A O 1
ATOM 5918 N N . ASP A 1 757 ? 52.453 26.958 -78.657 1.00 86.06 757 ASP A N 1
ATOM 5919 C CA . ASP A 1 757 ? 53.792 26.976 -79.258 1.00 86.06 757 ASP A CA 1
ATOM 5920 C C . ASP A 1 757 ? 54.220 28.428 -79.531 1.00 86.06 757 ASP A C 1
ATOM 5922 O O . ASP A 1 757 ? 53.513 29.204 -80.177 1.00 86.06 757 ASP A O 1
ATOM 5926 N N . HIS A 1 758 ? 55.395 28.822 -79.048 1.00 86.94 758 HIS A N 1
ATOM 5927 C CA . HIS A 1 758 ? 55.931 30.169 -79.233 1.00 86.94 758 HIS A CA 1
ATOM 5928 C C . HIS A 1 758 ? 56.430 30.452 -80.655 1.00 86.94 758 HIS A C 1
ATOM 5930 O O . HIS A 1 758 ? 56.617 31.624 -81.004 1.00 86.94 758 HIS A O 1
ATOM 5936 N N . ASN A 1 759 ? 56.604 29.424 -81.493 1.00 82.38 759 ASN A N 1
ATOM 5937 C CA . ASN A 1 759 ? 56.869 29.589 -82.923 1.00 82.38 759 ASN A CA 1
ATOM 5938 C C . ASN A 1 759 ? 55.696 30.287 -83.629 1.00 82.38 759 ASN A C 1
ATOM 5940 O O . ASN A 1 759 ? 55.920 31.110 -84.520 1.00 82.38 759 ASN A O 1
ATOM 5944 N N . ASP A 1 760 ? 54.463 30.023 -83.185 1.00 79.25 760 ASP A N 1
ATOM 5945 C CA . ASP A 1 760 ? 53.263 30.746 -83.606 1.00 79.25 760 ASP A CA 1
ATOM 5946 C C . ASP A 1 760 ? 52.245 30.887 -82.448 1.00 79.25 760 ASP A C 1
ATOM 5948 O O . ASP A 1 760 ? 51.262 30.152 -82.368 1.00 79.25 760 ASP A O 1
ATOM 5952 N N . PRO A 1 761 ? 52.438 31.865 -81.540 1.00 72.56 761 PRO A N 1
ATOM 5953 C CA . PRO A 1 761 ? 51.682 31.987 -80.288 1.00 72.56 761 PRO A CA 1
ATOM 5954 C C . PRO A 1 761 ? 50.238 32.484 -80.474 1.00 72.56 761 PRO A C 1
ATOM 5956 O O . PRO A 1 761 ? 49.529 32.723 -79.486 1.00 72.56 761 PRO A O 1
ATOM 5959 N N . TYR A 1 762 ? 49.832 32.701 -81.730 1.00 71.00 762 TYR A N 1
ATOM 5960 C CA . TYR A 1 762 ? 48.502 33.149 -82.136 1.00 71.00 762 TYR A CA 1
ATOM 5961 C C . TYR A 1 762 ? 47.666 32.026 -82.761 1.00 71.00 762 TYR A C 1
ATOM 5963 O O . TYR A 1 762 ? 46.486 32.241 -83.031 1.00 71.00 762 TYR A O 1
ATOM 5971 N N . VAL A 1 763 ? 48.255 30.849 -82.987 1.00 67.75 763 VAL A N 1
ATOM 5972 C CA . VAL A 1 763 ? 47.568 29.675 -83.527 1.00 67.75 763 VAL A CA 1
ATOM 5973 C C . VAL A 1 763 ? 47.413 28.637 -82.422 1.00 67.75 763 VAL A C 1
ATOM 5975 O O . VAL A 1 763 ? 48.347 28.364 -81.672 1.00 67.75 763 VAL A O 1
ATOM 5978 N N . ASN A 1 764 ? 46.222 28.046 -82.325 1.00 62.66 764 ASN A N 1
ATOM 5979 C CA . ASN A 1 764 ? 45.992 26.920 -81.428 1.00 62.66 764 ASN A CA 1
ATOM 5980 C C . ASN A 1 764 ? 46.732 25.693 -81.974 1.00 62.66 764 ASN A C 1
ATOM 5982 O O . ASN A 1 764 ? 46.467 25.244 -83.092 1.00 62.66 764 ASN A O 1
ATOM 5986 N N . VAL A 1 765 ? 47.661 25.161 -81.185 1.00 68.88 765 VAL A N 1
ATOM 5987 C CA . VAL A 1 765 ? 48.247 23.837 -81.412 1.00 68.88 765 VAL A CA 1
ATOM 5988 C C . VAL A 1 765 ? 47.344 22.770 -80.800 1.00 68.88 765 VAL A C 1
ATOM 5990 O O . VAL A 1 765 ? 46.480 23.071 -79.980 1.00 68.88 765 VAL A O 1
ATOM 5993 N N . ALA A 1 766 ? 47.506 21.521 -81.238 1.00 70.06 766 ALA A N 1
ATOM 5994 C CA . ALA A 1 766 ? 46.815 20.406 -80.603 1.00 70.06 766 ALA A CA 1
ATOM 5995 C C . ALA A 1 766 ? 47.194 20.345 -79.116 1.00 70.06 766 ALA A C 1
ATOM 5997 O O . ALA A 1 766 ? 48.367 20.532 -78.777 1.00 70.06 766 ALA A O 1
ATOM 5998 N N . ASN A 1 767 ? 46.208 20.077 -78.257 1.00 76.88 767 ASN A N 1
ATOM 5999 C CA . ASN A 1 767 ? 46.440 19.887 -76.830 1.00 76.88 767 ASN A CA 1
ATOM 6000 C C . ASN A 1 767 ? 47.508 18.805 -76.610 1.00 76.88 767 ASN A C 1
ATOM 6002 O O . ASN A 1 767 ? 47.573 17.833 -77.377 1.00 76.88 767 ASN A O 1
ATOM 6006 N N . PRO A 1 768 ? 48.370 18.965 -75.592 1.00 80.06 768 PRO A N 1
ATOM 6007 C CA . PRO A 1 768 ? 49.311 17.919 -75.252 1.00 80.06 768 PRO A CA 1
ATOM 6008 C C . PRO A 1 768 ? 48.508 16.684 -74.811 1.00 80.06 768 PRO A C 1
ATOM 6010 O O . PRO A 1 768 ? 47.423 16.835 -74.243 1.00 80.06 768 PRO A O 1
ATOM 6013 N N . PRO A 1 769 ? 49.014 15.458 -75.036 1.00 81.44 769 PRO A N 1
ATOM 6014 C CA . PRO A 1 769 ? 48.454 14.285 -74.376 1.00 81.44 769 PRO A CA 1
ATOM 6015 C C . PRO A 1 769 ? 48.403 14.575 -72.878 1.00 81.44 769 PRO A C 1
ATOM 6017 O O . PRO A 1 769 ? 49.459 14.867 -72.330 1.00 81.44 769 PRO A O 1
ATOM 6020 N N . GLN A 1 770 ? 47.218 14.543 -72.257 1.00 89.38 770 GLN A N 1
ATOM 6021 C CA . GLN A 1 770 ? 46.995 14.847 -70.836 1.00 89.38 770 GLN A CA 1
ATOM 6022 C C . GLN A 1 770 ? 47.903 13.949 -69.970 1.00 89.38 770 GLN A C 1
ATOM 6024 O O . GLN A 1 770 ? 47.551 12.786 -69.753 1.00 89.38 770 GLN A O 1
ATOM 6029 N N . PRO A 1 771 ? 49.098 14.401 -69.525 1.00 88.38 771 PRO A N 1
ATOM 6030 C CA . PRO A 1 771 ? 50.151 13.461 -69.149 1.00 88.38 771 PRO A CA 1
ATOM 6031 C C . PRO A 1 771 ? 49.989 13.035 -67.689 1.00 88.38 771 PRO A C 1
ATOM 6033 O O . PRO A 1 771 ? 50.694 13.508 -66.807 1.00 88.38 771 PRO A O 1
ATOM 6036 N N . THR A 1 772 ? 49.022 12.165 -67.417 1.00 89.50 772 THR A N 1
ATOM 6037 C CA . THR A 1 772 ? 48.667 11.709 -66.062 1.00 89.50 772 THR A CA 1
ATOM 6038 C C . THR A 1 772 ? 49.488 10.506 -65.588 1.00 89.50 772 THR A C 1
ATOM 6040 O O . THR A 1 772 ? 49.434 10.145 -64.414 1.00 89.50 772 THR A O 1
ATOM 6043 N N . ASP A 1 773 ? 50.286 9.898 -66.474 1.00 89.50 773 ASP A N 1
ATOM 6044 C CA . ASP A 1 773 ? 51.218 8.819 -66.138 1.00 89.50 773 ASP A CA 1
ATOM 6045 C C . ASP A 1 773 ? 52.620 9.386 -65.836 1.00 89.50 773 ASP A C 1
ATOM 6047 O O . ASP A 1 773 ? 53.281 9.893 -66.749 1.00 89.50 773 ASP A O 1
ATOM 6051 N N . PRO A 1 774 ? 53.132 9.265 -64.594 1.00 89.12 774 PRO A N 1
ATOM 6052 C CA . PRO A 1 774 ? 54.462 9.757 -64.235 1.00 89.12 774 PRO A CA 1
ATOM 6053 C C . PRO A 1 774 ? 55.604 9.069 -64.994 1.00 89.12 774 PRO A C 1
ATOM 6055 O O . PRO A 1 774 ? 56.716 9.594 -65.016 1.00 89.12 774 PRO A O 1
ATOM 6058 N N . LEU A 1 775 ? 55.369 7.898 -65.598 1.00 90.88 775 LEU A N 1
ATOM 6059 C CA . LEU A 1 775 ? 56.364 7.192 -66.411 1.00 90.88 775 LEU A CA 1
ATOM 6060 C C . LEU A 1 775 ? 56.429 7.703 -67.855 1.00 90.88 775 LEU A C 1
ATOM 6062 O O . LEU A 1 775 ? 57.406 7.419 -68.547 1.00 90.88 775 LEU A O 1
ATOM 6066 N N . ASN A 1 776 ? 55.418 8.451 -68.301 1.00 89.25 776 ASN A N 1
ATOM 6067 C CA . ASN A 1 776 ? 55.321 9.002 -69.651 1.00 89.25 776 ASN A CA 1
ATOM 6068 C C . ASN A 1 776 ? 55.022 10.515 -69.612 1.00 89.25 776 ASN A C 1
ATOM 6070 O O . ASN A 1 776 ? 53.984 10.951 -70.116 1.00 89.25 776 ASN A O 1
ATOM 6074 N N . PRO A 1 777 ? 55.908 11.334 -69.013 1.00 91.31 777 PRO A N 1
ATOM 6075 C CA . PRO A 1 777 ? 55.686 12.769 -68.906 1.00 91.31 777 PRO A CA 1
ATOM 6076 C C . PRO A 1 777 ? 55.834 13.476 -70.261 1.00 91.31 777 PRO A C 1
ATOM 6078 O O . PRO A 1 777 ? 56.607 13.055 -71.127 1.00 91.31 777 PRO A O 1
ATOM 6081 N N . TYR A 1 778 ? 55.132 14.596 -70.441 1.00 92.19 778 TYR A N 1
ATOM 6082 C CA . TYR A 1 778 ? 55.254 15.406 -71.655 1.00 92.19 778 TYR A CA 1
ATOM 6083 C C . TYR A 1 778 ? 56.518 16.281 -71.616 1.00 92.19 778 TYR A C 1
ATOM 6085 O O . TYR A 1 778 ? 56.759 16.997 -70.642 1.00 92.19 778 TYR A O 1
ATOM 6093 N N . GLN A 1 779 ? 57.321 16.259 -72.684 1.00 92.50 779 GLN A N 1
ATOM 6094 C CA . GLN A 1 779 ? 58.501 17.121 -72.814 1.00 92.50 779 GLN A CA 1
ATOM 6095 C C . GLN A 1 779 ? 58.090 18.555 -73.167 1.00 92.50 779 GLN A C 1
ATOM 6097 O O . GLN A 1 779 ? 57.649 18.813 -74.290 1.00 92.50 779 GLN A O 1
ATOM 6102 N N . LEU A 1 780 ? 58.280 19.480 -72.225 1.00 90.75 780 LEU A N 1
ATOM 6103 C CA . LEU A 1 780 ? 57.964 20.897 -72.368 1.00 90.75 780 LEU A CA 1
ATOM 6104 C C . LEU A 1 780 ? 59.240 21.711 -72.607 1.00 90.75 780 LEU A C 1
ATOM 6106 O O . LEU A 1 780 ? 60.178 21.692 -71.809 1.00 90.75 780 LEU A O 1
ATOM 6110 N N . LEU A 1 781 ? 59.289 22.430 -73.721 1.00 89.62 781 LEU A N 1
ATOM 6111 C CA . LEU A 1 781 ? 60.499 23.116 -74.160 1.00 89.62 781 LEU A CA 1
ATOM 6112 C C . LEU A 1 781 ? 60.694 24.471 -73.465 1.00 89.62 781 LEU A C 1
ATOM 6114 O O . LEU A 1 781 ? 59.858 25.365 -73.620 1.00 89.62 781 LEU A O 1
ATOM 6118 N N . TYR A 1 782 ? 61.842 24.678 -72.805 1.00 91.00 782 TYR A N 1
ATOM 6119 C CA . TYR A 1 782 ? 62.217 25.995 -72.265 1.00 91.00 782 TYR A CA 1
ATOM 6120 C C . TYR A 1 782 ? 62.127 27.081 -73.349 1.00 91.00 782 TYR A C 1
ATOM 6122 O O . TYR A 1 782 ? 62.707 26.941 -74.432 1.00 91.00 782 TYR A O 1
ATOM 6130 N N . PHE A 1 783 ? 61.406 28.169 -73.057 1.00 88.06 783 PHE A N 1
ATOM 6131 C CA . PHE A 1 783 ? 61.097 29.282 -73.973 1.00 88.06 783 PHE A CA 1
ATOM 6132 C C . PHE A 1 783 ? 60.369 28.913 -75.273 1.00 88.06 783 PHE A C 1
ATOM 6134 O O . PHE A 1 783 ? 60.134 29.800 -76.095 1.00 88.06 783 PHE A O 1
ATOM 6141 N N . GLY A 1 784 ? 60.019 27.646 -75.490 1.00 86.69 784 GLY A N 1
ATOM 6142 C CA . GLY A 1 784 ? 59.395 27.180 -76.727 1.00 86.69 784 GLY A CA 1
ATOM 6143 C C . GLY A 1 784 ? 57.892 26.979 -76.614 1.00 86.69 784 GLY A C 1
ATOM 6144 O O . GLY A 1 784 ? 57.187 27.144 -77.602 1.00 86.69 784 GLY A O 1
ATOM 6145 N N . GLU A 1 785 ? 57.402 26.636 -75.429 1.00 90.25 785 GLU A N 1
ATOM 6146 C CA . GLU A 1 785 ? 56.010 26.250 -75.217 1.00 90.25 785 GLU A CA 1
ATOM 6147 C C . GLU A 1 785 ? 55.464 26.862 -73.927 1.00 90.25 785 GLU A C 1
ATOM 6149 O O . GLU A 1 785 ? 56.223 27.106 -72.998 1.00 90.25 785 GLU A O 1
ATOM 6154 N N . THR A 1 786 ? 54.154 27.076 -73.850 1.00 91.38 786 THR A N 1
ATOM 6155 C CA . THR A 1 786 ? 53.450 27.496 -72.631 1.00 91.38 786 THR A CA 1
ATOM 6156 C C . THR A 1 786 ? 52.261 26.588 -72.384 1.00 91.38 786 THR A C 1
ATOM 6158 O O . THR A 1 786 ? 51.482 26.341 -73.302 1.00 91.38 786 THR A O 1
ATOM 6161 N N . LEU A 1 787 ? 52.093 26.123 -71.147 1.00 92.38 787 LEU A N 1
ATOM 6162 C CA . LEU A 1 787 ? 50.880 25.426 -70.728 1.00 92.38 787 LEU A CA 1
ATOM 6163 C C . LEU A 1 787 ? 49.799 26.438 -70.362 1.00 92.38 787 LEU A C 1
ATOM 6165 O O . LEU A 1 787 ? 50.102 27.467 -69.761 1.00 92.38 787 LEU A O 1
ATOM 6169 N N . VAL A 1 788 ? 48.549 26.135 -70.689 1.00 90.94 788 VAL A N 1
ATOM 6170 C CA . VAL A 1 788 ? 47.384 26.925 -70.287 1.00 90.94 788 VAL A CA 1
ATOM 6171 C C . VAL A 1 788 ? 46.400 26.017 -69.571 1.00 90.94 788 VAL A C 1
ATOM 6173 O O . VAL A 1 788 ? 46.014 24.981 -70.107 1.00 90.94 788 VAL A O 1
ATOM 6176 N N . PHE A 1 789 ? 45.995 26.429 -68.377 1.00 91.81 789 PHE A N 1
ATOM 6177 C CA . PHE A 1 789 ? 44.971 25.771 -67.575 1.00 91.81 789 PHE A CA 1
ATOM 6178 C C . PHE A 1 789 ? 43.783 26.722 -67.429 1.00 91.81 789 PHE A C 1
ATOM 6180 O O . PHE A 1 789 ? 44.021 27.897 -67.141 1.00 91.81 789 PHE A O 1
ATOM 6187 N N . PRO A 1 790 ? 42.529 26.278 -67.615 1.00 91.00 790 PRO A N 1
ATOM 6188 C CA . PRO A 1 790 ? 41.374 27.109 -67.280 1.00 91.00 790 PRO A CA 1
ATOM 6189 C C . PRO A 1 790 ? 41.406 27.456 -65.785 1.00 91.00 790 PRO A C 1
ATOM 6191 O O . PRO A 1 790 ? 41.910 26.666 -64.994 1.00 91.00 790 PRO A O 1
ATOM 6194 N N . VAL A 1 791 ? 40.893 28.626 -65.398 1.00 90.50 791 VAL A N 1
ATOM 6195 C CA . VAL A 1 791 ? 40.695 28.990 -63.977 1.00 90.50 791 VAL A CA 1
ATOM 6196 C C . VAL A 1 791 ? 39.256 28.702 -63.541 1.00 90.50 791 VAL A C 1
ATOM 6198 O O . VAL A 1 791 ? 39.022 28.209 -62.442 1.00 90.50 791 VAL A O 1
ATOM 6201 N N . GLU A 1 792 ? 38.295 28.949 -64.429 1.00 91.00 792 GLU A N 1
ATOM 6202 C CA . GLU A 1 792 ? 36.862 28.748 -64.207 1.00 91.00 792 GLU A CA 1
ATOM 6203 C C . GLU A 1 792 ? 36.193 28.343 -65.531 1.00 91.00 792 GLU A C 1
ATOM 6205 O O . GLU A 1 792 ? 36.525 28.898 -66.582 1.00 91.00 792 GLU A O 1
ATOM 6210 N N . PHE A 1 793 ? 35.266 27.380 -65.517 1.00 89.44 793 PHE A N 1
ATOM 6211 C CA . PHE A 1 793 ? 34.525 26.975 -66.715 1.00 89.44 793 PHE A CA 1
ATOM 6212 C C . PHE A 1 793 ? 33.123 26.420 -66.417 1.00 89.44 793 PHE A C 1
ATOM 6214 O O . PHE A 1 793 ? 32.908 25.730 -65.422 1.00 89.44 793 PHE A O 1
ATOM 6221 N N . GLU A 1 794 ? 32.179 26.665 -67.332 1.00 88.56 794 GLU A N 1
ATOM 6222 C CA . GLU A 1 794 ? 30.824 26.096 -67.313 1.00 88.56 794 GLU A CA 1
ATOM 6223 C C . GLU A 1 794 ? 30.623 25.118 -68.483 1.00 88.56 794 GLU A C 1
ATOM 6225 O O . GLU A 1 794 ? 30.527 25.507 -69.663 1.00 88.56 794 GLU A O 1
ATOM 6230 N N . TYR A 1 795 ? 30.523 23.832 -68.143 1.00 87.75 795 TYR A N 1
ATOM 6231 C CA . TYR A 1 795 ? 30.258 22.752 -69.090 1.00 87.75 795 TYR A CA 1
ATOM 6232 C C . TYR A 1 795 ? 28.765 22.668 -69.416 1.00 87.75 795 TYR A C 1
ATOM 6234 O O . TYR A 1 795 ? 27.915 22.708 -68.532 1.00 87.75 795 TYR A O 1
ATOM 6242 N N . ALA A 1 796 ? 28.434 22.498 -70.699 1.00 84.19 796 ALA A N 1
ATOM 6243 C CA . ALA A 1 796 ? 27.040 22.409 -71.147 1.00 84.19 796 ALA A CA 1
ATOM 6244 C C . ALA A 1 796 ? 26.299 21.179 -70.591 1.00 84.19 796 ALA A C 1
ATOM 6246 O O . ALA A 1 796 ? 25.078 21.188 -70.501 1.00 84.19 796 ALA A O 1
ATOM 6247 N N . GLU A 1 797 ? 27.029 20.124 -70.222 1.00 85.75 797 GLU A N 1
ATOM 6248 C CA . GLU A 1 797 ? 26.456 18.906 -69.638 1.00 85.75 797 GLU A CA 1
ATOM 6249 C C . GLU A 1 797 ? 26.097 19.065 -68.146 1.00 85.75 797 GLU A C 1
ATOM 6251 O O . GLU A 1 797 ? 25.342 18.253 -67.612 1.00 85.75 797 GLU A O 1
ATOM 6256 N N . PHE A 1 798 ? 26.576 20.134 -67.495 1.00 89.12 798 PHE A N 1
ATOM 6257 C CA . PHE A 1 798 ? 26.370 20.438 -66.076 1.00 89.12 798 PHE A CA 1
ATOM 6258 C C . PHE A 1 798 ? 25.847 21.876 -65.911 1.00 89.12 798 PHE A C 1
ATOM 6260 O O . PHE A 1 798 ? 26.504 22.747 -65.341 1.00 89.12 798 PHE A O 1
ATOM 6267 N N . GLU A 1 799 ? 24.668 22.152 -66.478 1.00 80.19 799 GLU A N 1
ATOM 6268 C CA . GLU A 1 799 ? 24.074 23.496 -66.483 1.00 80.19 799 GLU A CA 1
ATOM 6269 C C . GLU A 1 799 ? 23.921 24.075 -65.065 1.00 80.19 799 GLU A C 1
ATOM 6271 O O . GLU A 1 799 ? 23.381 23.423 -64.177 1.00 80.19 799 GLU A O 1
ATOM 6276 N N . ASN A 1 800 ? 24.291 25.346 -64.872 1.00 80.56 800 ASN A N 1
ATOM 6277 C CA . ASN A 1 800 ? 24.262 26.058 -63.581 1.00 80.56 800 ASN A CA 1
ATOM 6278 C C . ASN A 1 800 ? 25.299 25.581 -62.546 1.00 80.56 800 ASN A C 1
ATOM 6280 O O . ASN A 1 800 ? 25.157 25.896 -61.363 1.00 80.56 800 ASN A O 1
ATOM 6284 N N . LYS A 1 801 ? 26.339 24.849 -62.967 1.00 87.88 801 LYS A N 1
ATOM 6285 C CA . LYS A 1 801 ? 27.516 24.556 -62.142 1.00 87.88 801 LYS A CA 1
ATOM 6286 C C . LYS A 1 801 ? 28.743 25.283 -62.681 1.00 87.88 801 LYS A C 1
ATOM 6288 O O . LYS A 1 801 ? 29.140 25.107 -63.832 1.00 87.88 801 LYS A O 1
ATOM 6293 N N . THR A 1 802 ? 29.359 26.069 -61.809 1.00 88.94 802 THR A N 1
ATOM 6294 C CA . THR A 1 802 ? 30.623 26.755 -62.068 1.00 88.94 802 THR A CA 1
ATOM 6295 C C . THR A 1 802 ? 31.774 25.893 -61.563 1.00 88.94 802 THR A C 1
ATOM 6297 O O . THR A 1 802 ? 31.878 25.628 -60.363 1.00 88.94 802 THR A O 1
ATOM 6300 N N . ILE A 1 803 ? 32.637 25.447 -62.475 1.00 92.81 803 ILE A N 1
ATOM 6301 C CA . ILE A 1 803 ? 33.780 24.592 -62.154 1.00 92.81 803 ILE A CA 1
ATOM 6302 C C . ILE A 1 803 ? 35.027 25.456 -62.032 1.00 92.81 803 ILE A C 1
ATOM 6304 O O . ILE A 1 803 ? 35.423 26.096 -63.001 1.00 92.81 803 ILE A O 1
ATOM 6308 N N . ASN A 1 804 ? 35.667 25.447 -60.869 1.00 93.50 804 ASN A N 1
ATOM 6309 C CA . ASN A 1 804 ? 36.899 26.188 -60.622 1.00 93.50 804 ASN A CA 1
ATOM 6310 C C . ASN A 1 804 ? 38.095 25.236 -60.599 1.00 93.50 804 ASN A C 1
ATOM 6312 O O . ASN A 1 804 ? 38.004 24.123 -60.079 1.00 93.50 804 ASN A O 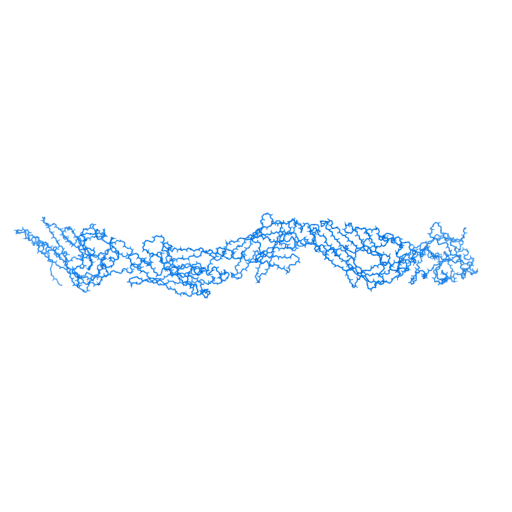1
ATOM 6316 N N . PHE A 1 805 ? 39.226 25.694 -61.118 1.00 93.50 805 PHE A N 1
ATOM 6317 C CA . PHE A 1 805 ? 40.462 24.929 -61.213 1.00 93.50 805 PHE A CA 1
ATOM 6318 C C . PHE A 1 805 ? 41.570 25.668 -60.465 1.00 93.50 805 PHE A C 1
ATOM 6320 O O . PHE A 1 805 ? 41.953 26.779 -60.827 1.00 93.50 805 PHE A O 1
ATOM 6327 N N . ASP A 1 806 ? 42.097 25.035 -59.423 1.00 93.38 806 ASP A N 1
ATOM 6328 C CA . ASP A 1 806 ? 43.266 25.513 -58.692 1.00 93.38 806 ASP A CA 1
ATOM 6329 C C . ASP A 1 806 ? 44.515 24.768 -59.173 1.00 93.38 806 ASP A C 1
ATOM 6331 O O . ASP A 1 806 ? 44.541 23.533 -59.213 1.00 93.38 806 ASP A O 1
ATOM 6335 N N . ILE A 1 807 ? 45.532 25.526 -59.579 1.00 94.56 807 ILE A N 1
ATOM 6336 C CA . ILE A 1 807 ? 46.714 25.028 -60.284 1.00 94.56 807 ILE A CA 1
ATOM 6337 C C . ILE A 1 807 ? 47.938 25.235 -59.403 1.00 94.56 807 ILE A C 1
ATOM 6339 O O . ILE A 1 807 ? 48.357 26.363 -59.143 1.00 94.56 807 ILE A O 1
ATOM 6343 N N . ASN A 1 808 ? 48.551 24.133 -58.981 1.00 93.12 808 ASN A N 1
ATOM 6344 C CA . ASN A 1 808 ? 49.709 24.146 -58.102 1.00 93.12 808 ASN A CA 1
ATOM 6345 C C . ASN A 1 808 ? 50.910 23.480 -58.784 1.00 93.12 808 ASN A C 1
ATOM 6347 O O . ASN A 1 808 ? 50.851 22.318 -59.183 1.00 93.12 808 ASN A O 1
ATOM 6351 N N . VAL A 1 809 ? 52.016 24.215 -58.903 1.00 91.50 809 VAL A N 1
ATOM 6352 C CA . VAL A 1 809 ? 53.274 23.735 -59.508 1.00 91.50 809 VAL A CA 1
ATOM 6353 C C . VAL A 1 809 ? 54.235 23.109 -58.486 1.00 91.50 809 VAL A C 1
ATOM 6355 O O . VAL A 1 809 ? 55.371 22.778 -58.816 1.00 91.50 809 VAL A O 1
ATOM 6358 N N . ASN A 1 810 ? 53.778 22.922 -57.247 1.00 91.38 810 ASN A N 1
ATOM 6359 C CA . ASN A 1 810 ? 54.425 22.169 -56.176 1.00 91.38 810 ASN A CA 1
ATOM 6360 C C . ASN A 1 810 ? 55.831 22.674 -55.805 1.00 91.38 810 ASN A C 1
ATOM 6362 O O . ASN A 1 810 ? 56.771 21.884 -55.673 1.00 91.38 810 ASN A O 1
ATOM 6366 N N . GLY A 1 811 ? 55.987 23.990 -55.609 1.00 87.56 811 GLY A N 1
ATOM 6367 C CA . GLY A 1 811 ? 57.256 24.581 -55.166 1.00 87.56 811 GLY A CA 1
ATOM 6368 C C . GLY A 1 811 ? 58.275 24.801 -56.289 1.00 87.56 811 GLY A C 1
ATOM 6369 O O . GLY A 1 811 ? 59.464 24.953 -56.007 1.00 87.56 811 GLY A O 1
ATOM 6370 N N . LYS A 1 812 ? 57.829 24.741 -57.551 1.00 90.88 812 LYS A N 1
ATOM 6371 C CA . LYS A 1 812 ? 58.624 24.985 -58.767 1.00 90.88 812 LYS A CA 1
ATOM 6372 C C . LYS A 1 812 ? 58.220 26.282 -59.475 1.00 90.88 812 LYS A C 1
ATOM 6374 O O . LYS A 1 812 ? 58.454 26.427 -60.673 1.00 90.88 812 LYS A O 1
ATOM 6379 N N . GLU A 1 813 ? 57.582 27.213 -58.764 1.00 90.56 813 GLU A N 1
ATOM 6380 C CA . GLU A 1 813 ? 57.103 28.492 -59.306 1.00 90.56 813 GLU A CA 1
ATOM 6381 C C . GLU A 1 813 ? 58.243 29.301 -59.934 1.00 90.56 813 GLU A C 1
ATOM 6383 O O . GLU A 1 813 ? 58.038 29.988 -60.928 1.00 90.56 813 GLU A O 1
ATOM 6388 N N . ASP A 1 814 ? 59.456 29.174 -59.394 1.00 88.00 814 ASP A N 1
ATOM 6389 C CA . ASP A 1 814 ? 60.672 29.832 -59.870 1.00 88.00 814 ASP A CA 1
ATOM 6390 C C . ASP A 1 814 ? 61.135 29.366 -61.260 1.00 88.00 814 ASP A C 1
ATOM 6392 O O . ASP A 1 814 ? 61.889 30.079 -61.920 1.00 88.00 814 ASP A O 1
ATOM 6396 N N . LEU A 1 815 ? 60.679 28.200 -61.729 1.00 90.94 815 LEU A N 1
ATOM 6397 C CA . LEU A 1 815 ? 61.003 27.683 -63.062 1.00 90.94 815 LEU A CA 1
ATOM 6398 C C . LEU A 1 815 ? 60.081 28.228 -64.162 1.00 90.94 815 LEU A C 1
ATOM 6400 O O . LEU A 1 815 ? 60.404 28.097 -65.352 1.00 90.94 815 LEU A O 1
ATOM 6404 N N . PHE A 1 816 ? 58.947 28.827 -63.788 1.00 93.38 816 PHE A N 1
ATOM 6405 C CA . PHE A 1 816 ? 57.912 29.273 -64.714 1.00 93.38 816 PHE A CA 1
ATOM 6406 C C . PHE A 1 816 ? 57.687 30.782 -64.649 1.00 93.38 816 PHE A C 1
ATOM 6408 O O . PHE A 1 816 ? 57.614 31.396 -63.591 1.00 93.38 816 PHE A O 1
ATOM 6415 N N . PHE A 1 817 ? 57.450 31.376 -65.812 1.00 93.38 817 PHE A N 1
ATOM 6416 C CA . PHE A 1 817 ? 56.724 32.627 -65.902 1.00 93.38 817 PHE A CA 1
ATOM 6417 C C . PHE A 1 817 ? 55.226 32.325 -65.827 1.00 93.38 817 PHE A C 1
ATOM 6419 O O . PHE A 1 817 ? 54.652 31.757 -66.766 1.00 93.38 817 PHE A O 1
ATOM 6426 N N . ILE A 1 818 ? 54.622 32.680 -64.692 1.00 92.81 818 ILE A N 1
ATOM 6427 C CA . ILE A 1 818 ? 53.196 32.502 -64.415 1.00 92.81 818 ILE A CA 1
ATOM 6428 C C . ILE A 1 818 ? 52.460 33.796 -64.761 1.00 92.81 818 ILE A C 1
ATOM 6430 O O . ILE A 1 818 ? 52.797 34.866 -64.257 1.00 92.81 818 ILE A O 1
ATOM 6434 N N . SER A 1 819 ? 51.450 33.705 -65.621 1.00 92.19 819 SER A N 1
ATOM 6435 C CA . SER A 1 819 ? 50.606 34.847 -65.987 1.00 92.19 819 SER A CA 1
ATOM 6436 C C . SER A 1 819 ? 49.193 34.393 -66.355 1.00 92.19 819 SER A C 1
ATOM 6438 O O . SER A 1 819 ? 48.847 33.231 -66.148 1.00 92.19 819 SER A O 1
ATOM 6440 N N . GLN A 1 820 ? 48.374 35.295 -66.894 1.00 90.00 820 GLN A N 1
ATOM 6441 C CA . GLN A 1 820 ? 47.026 34.986 -67.370 1.00 90.00 820 GLN A CA 1
ATOM 6442 C C . GLN A 1 820 ? 46.870 35.353 -68.844 1.00 90.00 820 GLN A C 1
ATOM 6444 O O . GLN A 1 820 ? 47.460 36.325 -69.334 1.00 90.00 820 GLN A O 1
ATOM 6449 N N . LYS A 1 821 ? 46.058 34.570 -69.557 1.00 86.38 821 LYS A N 1
ATOM 6450 C CA . LYS A 1 821 ? 45.704 34.816 -70.956 1.00 86.38 821 LYS A CA 1
ATOM 6451 C C . LYS A 1 821 ? 44.293 34.311 -71.231 1.00 86.38 821 LYS A C 1
ATOM 6453 O O . LYS A 1 821 ? 43.945 33.202 -70.837 1.00 86.38 821 LYS A O 1
ATOM 6458 N N . THR A 1 822 ? 43.516 35.077 -71.993 1.00 85.62 822 THR A N 1
ATOM 6459 C CA . THR A 1 822 ? 42.299 34.550 -72.619 1.00 85.62 822 THR A CA 1
ATOM 6460 C C . THR A 1 822 ? 42.674 33.492 -73.658 1.00 85.62 822 THR A C 1
ATOM 6462 O O . THR A 1 822 ? 43.453 33.759 -74.580 1.00 85.62 822 THR A O 1
ATOM 6465 N N . HIS A 1 823 ? 42.137 32.288 -73.498 1.00 81.88 823 HIS A N 1
ATOM 6466 C CA . HIS A 1 823 ? 42.357 31.143 -74.371 1.00 81.88 823 HIS A CA 1
ATOM 6467 C C . HIS A 1 823 ? 41.017 30.537 -74.782 1.00 81.88 823 HIS A C 1
ATOM 6469 O O . HIS A 1 823 ? 40.043 30.627 -74.042 1.00 81.88 823 HIS A O 1
ATOM 6475 N N . THR A 1 824 ? 40.956 29.930 -75.964 1.00 82.38 824 THR A N 1
ATOM 6476 C CA . THR A 1 824 ? 39.745 29.239 -76.407 1.00 82.38 824 THR A CA 1
ATOM 6477 C C . THR A 1 824 ? 39.806 27.794 -75.926 1.00 82.38 824 THR A C 1
ATOM 6479 O O . THR A 1 824 ? 40.584 27.005 -76.454 1.00 82.38 824 THR A O 1
ATOM 6482 N N . TYR A 1 825 ? 38.971 27.455 -74.951 1.00 79.12 825 TYR A N 1
ATOM 6483 C CA . TYR A 1 825 ? 38.833 26.125 -74.363 1.00 79.12 825 TYR A CA 1
ATOM 6484 C C . TYR A 1 825 ? 37.447 25.574 -74.703 1.00 79.12 825 TYR A C 1
ATOM 6486 O O . TYR A 1 825 ? 36.449 26.274 -74.525 1.00 79.12 825 TYR A O 1
ATOM 6494 N N . GLU A 1 826 ? 37.372 24.359 -75.254 1.00 75.56 826 GLU A N 1
ATOM 6495 C CA . GLU A 1 826 ? 36.100 23.726 -75.665 1.00 75.56 826 GLU A CA 1
ATOM 6496 C C . GLU A 1 826 ? 35.210 24.651 -76.538 1.00 75.56 826 GLU A C 1
ATOM 6498 O O . GLU A 1 826 ? 33.982 24.675 -76.451 1.00 75.56 826 GLU A O 1
ATOM 6503 N N . GLY A 1 827 ? 35.840 25.483 -77.380 1.00 76.75 827 GLY A N 1
ATOM 6504 C CA . GLY A 1 827 ? 35.156 26.424 -78.278 1.00 76.75 827 GLY A CA 1
ATOM 6505 C C . GLY A 1 827 ? 34.605 27.702 -77.626 1.00 76.75 827 GLY A C 1
ATOM 6506 O O . GLY A 1 827 ? 33.951 28.482 -78.321 1.00 76.75 827 GLY A O 1
ATOM 6507 N N . LYS A 1 828 ? 34.871 27.947 -76.336 1.00 82.25 828 LYS A N 1
ATOM 6508 C CA . LYS A 1 828 ? 34.526 29.185 -75.618 1.00 82.25 828 LYS A CA 1
ATOM 6509 C C . LYS A 1 828 ? 35.792 29.907 -75.146 1.00 82.25 828 LYS A C 1
ATOM 6511 O O . LYS A 1 828 ? 36.790 29.271 -74.827 1.00 82.25 828 LYS A O 1
ATOM 6516 N N . ASP A 1 829 ? 35.748 31.233 -75.082 1.00 83.94 829 ASP A N 1
ATOM 6517 C CA . ASP A 1 829 ? 36.848 32.015 -74.512 1.00 83.94 829 ASP A CA 1
ATOM 6518 C C . ASP A 1 829 ? 36.811 31.933 -72.978 1.00 83.94 829 ASP A C 1
ATOM 6520 O O . ASP A 1 829 ? 35.786 32.220 -72.361 1.00 83.94 829 ASP A O 1
ATOM 6524 N N . VAL A 1 830 ? 37.935 31.548 -72.374 1.00 85.50 830 VAL A N 1
ATOM 6525 C CA . VAL A 1 830 ? 38.130 31.398 -70.927 1.00 85.50 830 VAL A CA 1
ATOM 6526 C C . VAL A 1 830 ? 39.414 32.101 -70.496 1.00 85.50 830 VAL A C 1
ATOM 6528 O O . VAL A 1 830 ? 40.389 32.170 -71.249 1.00 85.50 830 VAL A O 1
ATOM 6531 N N . GLU A 1 831 ? 39.433 32.642 -69.281 1.00 88.25 831 GLU A N 1
ATOM 6532 C CA . GLU A 1 831 ? 40.668 33.108 -68.659 1.00 88.25 831 GLU A CA 1
ATOM 6533 C C . GLU A 1 831 ? 41.466 31.909 -68.135 1.00 88.25 831 GLU A C 1
ATOM 6535 O O . GLU A 1 831 ? 41.001 31.156 -67.279 1.00 88.25 831 GLU A O 1
ATOM 6540 N N . GLY A 1 832 ? 42.665 31.714 -68.684 1.00 88.50 832 GLY A N 1
ATOM 6541 C CA . GLY A 1 832 ? 43.549 30.626 -68.294 1.00 88.50 832 GLY A CA 1
ATOM 6542 C C . GLY A 1 832 ? 44.801 31.111 -67.573 1.00 88.50 832 GLY A C 1
ATOM 6543 O O . GLY A 1 832 ? 45.388 32.133 -67.945 1.00 88.50 832 GLY A O 1
ATOM 6544 N N . MET A 1 833 ? 45.246 30.342 -66.578 1.00 93.31 833 MET A N 1
ATOM 6545 C CA . MET A 1 833 ? 46.585 30.462 -66.011 1.00 93.31 833 MET A CA 1
ATOM 6546 C C . MET A 1 833 ? 47.593 29.899 -67.012 1.00 93.31 833 MET A C 1
ATOM 6548 O O . MET A 1 833 ? 47.489 28.753 -67.448 1.00 93.31 833 MET A O 1
ATOM 6552 N N . THR A 1 834 ? 48.587 30.706 -67.366 1.00 92.31 834 THR A N 1
ATOM 6553 C CA . THR A 1 834 ? 49.664 30.314 -68.272 1.00 92.31 834 THR A CA 1
ATOM 6554 C C . THR A 1 834 ? 50.925 29.985 -67.489 1.00 92.31 834 THR A C 1
ATOM 6556 O O . THR A 1 834 ? 51.373 30.821 -66.702 1.00 92.31 834 THR A O 1
ATOM 6559 N N . LEU A 1 835 ? 51.542 28.839 -67.762 1.00 94.25 835 LEU A N 1
ATOM 6560 C CA . LEU A 1 835 ? 52.812 28.415 -67.177 1.00 94.25 835 LEU A CA 1
ATOM 6561 C C . LEU A 1 835 ? 53.849 28.249 -68.290 1.00 94.25 835 LEU A C 1
ATOM 6563 O O . LEU A 1 835 ? 53.802 27.292 -69.066 1.00 94.25 835 LEU A O 1
ATOM 6567 N N . SER A 1 836 ? 54.780 29.199 -68.374 1.00 93.31 836 SER A N 1
ATOM 6568 C CA . SER A 1 836 ? 55.803 29.233 -69.429 1.00 93.31 836 SER A CA 1
ATOM 6569 C C . SER A 1 836 ? 57.171 28.903 -68.821 1.00 93.31 836 SER A C 1
ATOM 6571 O O . SER A 1 836 ? 57.647 29.684 -68.000 1.00 93.31 836 SER A O 1
ATOM 6573 N N . PRO A 1 837 ? 57.838 27.790 -69.164 1.00 93.62 837 PRO A N 1
ATOM 6574 C CA . PRO A 1 837 ? 59.117 27.427 -68.575 1.00 93.62 837 PRO A CA 1
ATOM 6575 C C . PRO A 1 837 ? 60.215 28.368 -69.082 1.00 93.62 837 PRO A C 1
ATOM 6577 O O . PRO A 1 837 ? 60.593 28.346 -70.258 1.00 93.62 837 PRO A O 1
ATOM 6580 N N . ILE A 1 838 ? 60.743 29.186 -68.175 1.00 90.56 838 ILE A N 1
ATOM 6581 C CA . ILE A 1 838 ? 61.873 30.093 -68.435 1.00 90.56 838 ILE A CA 1
ATOM 6582 C C . ILE A 1 838 ? 63.118 29.711 -67.622 1.00 90.56 838 ILE A C 1
ATOM 6584 O O . ILE A 1 838 ? 64.207 30.221 -67.885 1.00 90.56 838 ILE A O 1
ATOM 6588 N N . GLY A 1 839 ? 62.976 28.777 -66.674 1.00 87.25 839 GLY A N 1
ATOM 6589 C CA . GLY A 1 839 ? 64.058 28.337 -65.800 1.00 87.25 839 GLY A CA 1
ATOM 6590 C C . GLY A 1 839 ? 64.606 29.492 -64.966 1.00 87.25 839 GLY A C 1
ATOM 6591 O O . GLY A 1 839 ? 63.881 30.409 -64.603 1.00 87.25 839 GLY A O 1
ATOM 6592 N N . THR A 1 840 ? 65.912 29.497 -64.708 1.00 84.12 840 THR A N 1
ATOM 6593 C CA . THR A 1 840 ? 66.564 30.536 -63.883 1.00 84.12 840 THR A CA 1
ATOM 6594 C C . THR A 1 840 ? 66.860 31.844 -64.635 1.00 84.12 840 THR A C 1
ATOM 6596 O O . THR A 1 840 ? 67.776 32.581 -64.261 1.00 84.12 840 THR A O 1
ATOM 6599 N N . TYR A 1 841 ? 66.201 32.091 -65.765 1.00 87.81 841 TYR A N 1
ATOM 6600 C CA . TYR A 1 841 ? 66.478 33.254 -66.600 1.00 87.81 841 TYR A CA 1
ATOM 6601 C C . TYR A 1 841 ? 65.893 34.531 -65.999 1.00 87.81 841 TYR A C 1
ATOM 6603 O O . TYR A 1 841 ? 64.692 34.623 -65.763 1.00 87.81 841 TYR A O 1
ATOM 6611 N N . ASP A 1 842 ? 66.747 35.540 -65.826 1.00 84.38 842 ASP A N 1
ATOM 6612 C CA . ASP A 1 842 ? 66.330 36.889 -65.458 1.00 84.38 842 ASP A CA 1
ATOM 6613 C C . ASP A 1 842 ? 66.180 37.747 -66.732 1.00 84.38 842 ASP A C 1
ATOM 6615 O O . ASP A 1 842 ? 67.180 37.994 -67.420 1.00 84.38 842 ASP A O 1
ATOM 6619 N N . PRO A 1 843 ? 64.959 38.199 -67.079 1.00 82.56 843 PRO A N 1
ATOM 6620 C CA . PRO A 1 843 ? 64.724 39.048 -68.245 1.00 82.56 843 PRO A CA 1
ATOM 6621 C C . PRO A 1 843 ? 65.319 40.458 -68.103 1.00 82.56 843 PRO A C 1
ATOM 6623 O O . PRO A 1 843 ? 65.376 41.180 -69.098 1.00 82.56 843 PRO A O 1
ATOM 6626 N N . GLY A 1 844 ? 65.757 40.872 -66.906 1.00 78.44 844 GLY A N 1
ATOM 6627 C CA . GLY A 1 844 ? 66.345 42.188 -66.626 1.00 78.44 844 GLY A CA 1
ATOM 6628 C C . GLY A 1 844 ? 65.338 43.347 -66.590 1.00 78.44 844 GLY A C 1
ATOM 6629 O O . GLY A 1 844 ? 65.590 44.360 -65.936 1.00 78.44 844 GLY A O 1
ATOM 6630 N N . GLU A 1 845 ? 64.180 43.186 -67.233 1.00 79.25 845 GLU A N 1
ATOM 6631 C CA . GLU A 1 845 ? 63.004 44.051 -67.136 1.00 79.25 845 GLU A CA 1
ATOM 6632 C C . GLU A 1 845 ? 61.791 43.241 -66.642 1.00 79.25 845 GLU A C 1
ATOM 6634 O O . GLU A 1 845 ? 61.668 42.058 -66.968 1.00 79.25 845 GLU A O 1
ATOM 6639 N N . PRO A 1 846 ? 60.881 43.838 -65.849 1.00 82.19 846 PRO A N 1
ATOM 6640 C CA . PRO A 1 846 ? 59.727 43.120 -65.318 1.00 82.19 846 PRO A CA 1
ATOM 6641 C C . PRO A 1 846 ? 58.747 42.729 -66.434 1.00 82.19 846 PRO A C 1
ATOM 6643 O O . PRO A 1 846 ? 58.132 43.591 -67.063 1.00 82.19 846 PRO A O 1
ATOM 6646 N N . LEU A 1 847 ? 58.564 41.422 -66.632 1.00 88.12 847 LEU A N 1
ATOM 6647 C CA . LEU A 1 847 ? 57.497 40.846 -67.453 1.00 88.12 847 LEU A CA 1
ATOM 6648 C C . LEU A 1 847 ? 56.228 40.735 -66.594 1.00 88.12 847 LEU A C 1
ATOM 6650 O O . LEU A 1 847 ? 56.287 40.151 -65.515 1.00 88.12 847 LEU A O 1
ATOM 6654 N N . ASN A 1 848 ? 55.094 41.294 -67.037 1.00 87.00 848 ASN A N 1
ATOM 6655 C CA . ASN A 1 848 ? 53.856 41.313 -66.236 1.00 87.00 848 ASN A CA 1
ATOM 6656 C C . ASN A 1 848 ? 52.704 40.526 -66.874 1.00 87.00 848 ASN A C 1
ATOM 6658 O O . ASN A 1 848 ? 51.809 40.066 -66.172 1.00 87.00 848 ASN A O 1
ATOM 6662 N N . THR A 1 849 ? 52.702 40.375 -68.197 1.00 91.38 849 THR A N 1
ATOM 6663 C CA . THR A 1 849 ? 51.644 39.684 -68.944 1.00 91.38 849 THR A CA 1
ATOM 6664 C C . THR A 1 849 ? 52.216 38.617 -69.871 1.00 91.38 849 THR A C 1
ATOM 6666 O O . THR A 1 849 ? 53.378 38.686 -70.278 1.00 91.38 849 THR A O 1
ATOM 6669 N N . TYR A 1 850 ? 51.381 37.662 -70.291 1.00 89.50 850 TYR A N 1
ATOM 6670 C CA . TYR A 1 850 ? 51.762 36.684 -71.314 1.00 89.50 850 TYR A CA 1
ATOM 6671 C C . TYR A 1 850 ? 52.274 37.359 -72.600 1.00 89.50 850 TYR A C 1
ATOM 6673 O O . TYR A 1 850 ? 53.243 36.914 -73.214 1.00 89.50 850 TYR A O 1
ATOM 6681 N N . GLN A 1 851 ? 51.653 38.472 -73.008 1.00 89.62 851 GLN A N 1
ATOM 6682 C CA . GLN A 1 851 ? 52.073 39.201 -74.204 1.00 89.62 851 GLN A CA 1
ATOM 6683 C C . GLN A 1 851 ? 53.451 39.856 -74.031 1.00 89.62 851 GLN A C 1
ATOM 6685 O O . GLN A 1 851 ? 54.204 39.911 -75.005 1.00 89.62 851 GLN A O 1
ATOM 6690 N N . ASP A 1 852 ? 53.811 40.292 -72.819 1.00 91.19 852 ASP A N 1
ATOM 6691 C CA . ASP A 1 852 ? 55.158 40.796 -72.521 1.00 91.19 852 ASP A CA 1
ATOM 6692 C C . ASP A 1 852 ? 56.199 39.695 -72.711 1.00 91.19 852 ASP A C 1
ATOM 6694 O O . ASP A 1 852 ? 57.206 39.923 -73.381 1.00 91.19 852 ASP A O 1
ATOM 6698 N N . LEU A 1 853 ? 55.925 38.480 -72.218 1.00 90.88 853 LEU A N 1
ATOM 6699 C CA . LEU A 1 853 ? 56.800 37.328 -72.436 1.00 90.88 853 LEU A CA 1
ATOM 6700 C C . LEU A 1 853 ? 56.969 37.028 -73.932 1.00 90.88 853 LEU A C 1
ATOM 6702 O O . LEU A 1 853 ? 58.091 36.862 -74.407 1.00 90.88 853 LEU A O 1
ATOM 6706 N N . ILE A 1 854 ? 55.879 36.995 -74.703 1.00 90.06 854 ILE A N 1
ATOM 6707 C CA . ILE A 1 854 ? 55.957 36.734 -76.147 1.00 90.06 854 ILE A CA 1
ATOM 6708 C C . ILE A 1 854 ? 56.737 37.827 -76.882 1.00 90.06 854 ILE A C 1
ATOM 6710 O O . ILE A 1 854 ? 57.548 37.517 -77.757 1.00 90.06 854 ILE A O 1
ATOM 6714 N N . ASN A 1 855 ? 56.538 39.097 -76.524 1.00 90.06 855 ASN A N 1
ATOM 6715 C CA . ASN A 1 855 ? 57.311 40.204 -77.086 1.00 90.06 855 ASN A CA 1
ATOM 6716 C C . ASN A 1 855 ? 58.800 40.079 -76.728 1.00 90.06 855 ASN A C 1
ATOM 6718 O O . ASN A 1 855 ? 59.654 40.305 -77.586 1.00 90.06 855 ASN A O 1
ATOM 6722 N N . HIS A 1 856 ? 59.105 39.666 -75.494 1.00 90.62 856 HIS A N 1
ATOM 6723 C CA . HIS A 1 856 ? 60.466 39.447 -75.006 1.00 90.62 856 HIS A CA 1
ATOM 6724 C C . HIS A 1 856 ? 61.176 38.319 -75.756 1.00 90.62 856 HIS A C 1
ATOM 6726 O O . HIS A 1 856 ? 62.316 38.500 -76.183 1.00 90.62 856 HIS A O 1
ATOM 6732 N N . ILE A 1 857 ? 60.486 37.195 -75.979 1.00 88.44 857 ILE A N 1
ATOM 6733 C CA . ILE A 1 857 ? 60.994 36.037 -76.730 1.00 88.44 857 ILE A CA 1
ATOM 6734 C C . ILE A 1 857 ? 61.211 36.381 -78.209 1.00 88.44 857 ILE A C 1
ATOM 6736 O O . ILE A 1 857 ? 62.197 35.953 -78.807 1.00 88.44 857 ILE A O 1
ATOM 6740 N N . LYS A 1 858 ? 60.314 37.173 -78.811 1.00 86.06 858 LYS A N 1
ATOM 6741 C CA . LYS A 1 858 ? 60.384 37.543 -80.234 1.00 86.06 858 LYS A CA 1
ATOM 6742 C C . LYS A 1 858 ? 61.330 38.706 -80.539 1.00 86.06 858 LYS A C 1
ATOM 6744 O O . LYS A 1 858 ? 61.597 38.954 -81.716 1.00 86.06 858 LYS A O 1
ATOM 6749 N N . ASN A 1 859 ? 61.834 39.421 -79.531 1.00 88.88 859 ASN A N 1
ATOM 6750 C CA . ASN A 1 859 ? 62.782 40.512 -79.739 1.00 88.88 859 ASN A CA 1
ATOM 6751 C C . ASN A 1 859 ? 64.147 39.961 -80.215 1.00 88.88 859 ASN A C 1
ATOM 6753 O O . ASN A 1 859 ? 64.806 39.237 -79.463 1.00 88.88 859 ASN A O 1
ATOM 6757 N N . P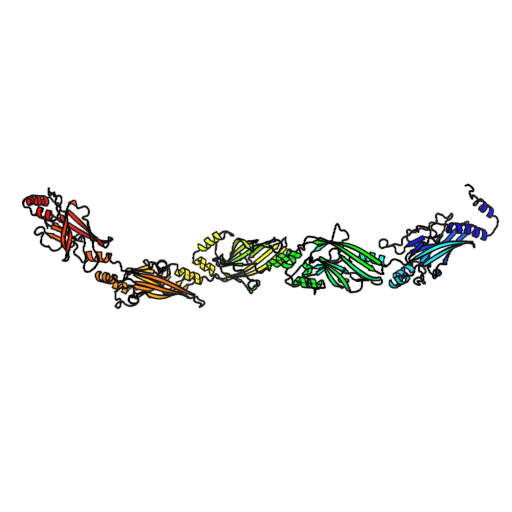RO A 1 860 ? 64.629 40.328 -81.422 1.00 83.50 860 PRO A N 1
ATOM 6758 C CA . PRO A 1 860 ? 65.919 39.863 -81.932 1.00 83.50 860 PRO A CA 1
ATOM 6759 C C . PRO A 1 860 ? 67.112 40.206 -81.030 1.00 83.50 860 PRO A C 1
ATOM 6761 O O . PRO A 1 860 ? 68.108 39.485 -81.048 1.00 83.50 860 PRO A O 1
ATOM 6764 N N . GLU A 1 861 ? 67.024 41.281 -80.237 1.00 85.75 861 GLU A N 1
ATOM 6765 C CA . GLU A 1 861 ? 68.083 41.688 -79.301 1.00 85.75 861 GLU A CA 1
ATOM 6766 C C . GLU A 1 861 ? 68.234 40.704 -78.130 1.00 85.75 861 GLU A C 1
ATOM 6768 O O . GLU A 1 861 ? 69.348 40.463 -77.663 1.00 85.75 861 GLU A O 1
ATOM 6773 N N . ASN A 1 862 ? 67.137 40.058 -77.721 1.00 87.44 862 ASN A N 1
ATOM 6774 C CA . ASN A 1 862 ? 67.119 39.076 -76.636 1.00 87.44 862 ASN A CA 1
ATOM 6775 C C . ASN A 1 862 ? 67.436 37.655 -77.118 1.00 87.44 862 ASN A C 1
ATOM 6777 O O . ASN A 1 862 ? 67.798 36.801 -76.310 1.00 87.44 862 ASN A O 1
ATOM 6781 N N . ALA A 1 863 ? 67.346 37.391 -78.426 1.00 82.62 863 ALA A N 1
ATOM 6782 C CA . ALA A 1 863 ? 67.443 36.048 -78.997 1.00 82.62 863 ALA A CA 1
ATOM 6783 C C . ALA A 1 863 ? 68.739 35.309 -78.612 1.00 82.62 863 ALA A C 1
ATOM 6785 O O . ALA A 1 863 ? 68.690 34.143 -78.224 1.00 82.62 863 ALA A O 1
ATOM 6786 N N . MET A 1 864 ? 69.898 35.984 -78.649 1.00 81.88 864 MET A N 1
ATOM 6787 C CA . MET A 1 864 ? 71.170 35.371 -78.232 1.00 81.88 864 MET A CA 1
ATOM 6788 C C . MET A 1 864 ? 71.224 35.099 -76.723 1.00 81.88 864 MET A C 1
ATOM 6790 O O . MET A 1 864 ? 71.785 34.085 -76.311 1.00 81.88 864 MET A O 1
ATOM 6794 N N . ALA A 1 865 ? 70.649 35.983 -75.901 1.00 84.06 865 ALA A N 1
ATOM 6795 C CA . ALA A 1 865 ? 70.626 35.831 -74.448 1.00 84.06 865 ALA A CA 1
ATOM 6796 C C . ALA A 1 865 ? 69.695 34.689 -74.021 1.00 84.06 865 ALA A C 1
ATOM 6798 O O . ALA A 1 865 ? 70.082 33.870 -73.194 1.00 84.06 865 ALA A O 1
ATOM 6799 N N . ILE A 1 866 ? 68.519 34.582 -74.643 1.00 87.56 866 ILE A N 1
ATOM 6800 C CA . ILE A 1 866 ? 67.569 33.485 -74.427 1.00 87.56 866 ILE A CA 1
ATOM 6801 C C . ILE A 1 866 ? 68.161 32.160 -74.916 1.00 87.56 866 ILE A C 1
ATOM 6803 O O . ILE A 1 866 ? 68.086 31.161 -74.209 1.00 87.56 866 ILE A O 1
ATOM 6807 N N . GLN A 1 867 ? 68.817 32.136 -76.083 1.00 83.25 867 GLN A N 1
ATOM 6808 C CA . GLN A 1 867 ? 69.480 30.926 -76.578 1.00 83.25 867 GLN A CA 1
ATOM 6809 C C . GLN A 1 867 ? 70.618 30.478 -75.648 1.00 83.25 867 GLN A C 1
ATOM 6811 O O . GLN A 1 867 ? 70.733 29.291 -75.350 1.00 83.25 867 GLN A O 1
ATOM 6816 N N . ALA A 1 868 ? 71.433 31.413 -75.151 1.00 82.50 868 ALA A N 1
ATOM 6817 C CA . ALA A 1 868 ? 72.474 31.113 -74.172 1.00 82.50 868 ALA A CA 1
ATOM 6818 C C . ALA A 1 868 ? 71.886 30.626 -72.836 1.00 82.50 868 ALA A C 1
ATOM 6820 O O . ALA A 1 868 ? 72.385 29.652 -72.280 1.00 82.50 868 ALA A O 1
ATOM 6821 N N . ALA A 1 869 ? 70.809 31.257 -72.353 1.00 84.50 869 ALA A N 1
ATOM 6822 C CA . ALA A 1 869 ? 70.108 30.870 -71.130 1.00 84.50 869 ALA A CA 1
ATOM 6823 C C . ALA A 1 869 ? 69.462 29.484 -71.242 1.00 84.50 869 ALA A C 1
ATOM 6825 O O . ALA A 1 869 ? 69.515 28.706 -70.295 1.00 84.50 869 ALA A O 1
ATOM 6826 N N . ARG A 1 870 ? 68.906 29.152 -72.411 1.00 84.44 870 ARG A N 1
ATOM 6827 C CA . ARG A 1 870 ? 68.329 27.841 -72.716 1.00 84.44 870 ARG A CA 1
ATOM 6828 C C . ARG A 1 870 ? 69.394 26.741 -72.743 1.00 84.44 870 ARG A C 1
ATOM 6830 O O . ARG A 1 870 ? 69.164 25.688 -72.168 1.00 84.44 870 ARG A O 1
ATOM 6837 N N . LEU A 1 871 ? 70.569 26.992 -73.331 1.00 82.25 871 LEU A N 1
ATOM 6838 C CA . LEU A 1 871 ? 71.678 26.020 -73.393 1.00 82.25 871 LEU A CA 1
ATOM 6839 C C . LEU A 1 871 ? 72.284 25.659 -72.025 1.00 82.25 871 LEU A C 1
ATOM 6841 O O . LEU A 1 871 ? 72.998 24.663 -71.936 1.00 82.25 871 LEU A O 1
ATOM 6845 N N . VAL A 1 872 ? 72.038 26.465 -70.987 1.00 84.75 872 VAL A N 1
ATOM 6846 C CA . VAL A 1 872 ? 72.528 26.210 -69.621 1.00 84.75 872 VAL A CA 1
ATOM 6847 C C . VAL A 1 872 ? 71.453 25.673 -68.673 1.00 84.75 872 VAL A C 1
ATOM 6849 O O . VAL A 1 872 ? 71.788 25.367 -67.530 1.00 84.75 872 VAL A O 1
ATOM 6852 N N . GLN A 1 873 ? 70.192 25.549 -69.113 1.00 87.50 873 GLN A N 1
ATOM 6853 C CA . GLN A 1 873 ? 69.159 24.899 -68.301 1.00 87.50 873 GLN A CA 1
ATOM 6854 C C . GLN A 1 873 ? 69.433 23.397 -68.180 1.00 87.50 873 GLN A C 1
ATOM 6856 O O . GLN A 1 873 ? 70.056 22.781 -69.048 1.00 87.50 873 GLN A O 1
ATOM 6861 N N . VAL A 1 874 ? 68.951 22.813 -67.088 1.00 86.25 874 VAL A N 1
ATOM 6862 C CA . VAL A 1 874 ? 68.985 21.370 -66.845 1.00 86.25 874 VAL A CA 1
ATOM 6863 C C . VAL A 1 874 ? 67.596 20.781 -67.036 1.00 86.25 874 VAL A C 1
ATOM 6865 O O . VAL A 1 874 ? 66.595 21.480 -66.911 1.00 86.25 874 VAL A O 1
ATOM 6868 N N . GLU A 1 875 ? 67.553 19.496 -67.370 1.00 89.62 875 GLU A N 1
ATOM 6869 C CA . GLU A 1 875 ? 66.299 18.760 -67.440 1.00 89.62 875 GLU A CA 1
ATOM 6870 C C . GLU A 1 875 ? 65.676 18.654 -66.043 1.00 89.62 875 GLU A C 1
ATOM 6872 O O . GLU A 1 875 ? 66.321 18.169 -65.112 1.00 89.62 875 GLU A O 1
ATOM 6877 N N . GLU A 1 876 ? 64.431 19.106 -65.897 1.00 91.06 876 GLU A N 1
ATOM 6878 C CA . GLU A 1 876 ? 63.719 19.122 -64.615 1.00 91.06 876 GLU A CA 1
ATOM 6879 C C . GLU A 1 876 ? 62.370 18.419 -64.741 1.00 91.06 876 GLU A C 1
ATOM 6881 O O . GLU A 1 876 ? 61.534 18.776 -65.571 1.00 91.06 876 GLU A O 1
ATOM 6886 N N . ASN A 1 877 ? 62.137 17.439 -63.867 1.00 91.56 877 ASN A N 1
ATOM 6887 C CA . ASN A 1 877 ? 60.822 16.830 -63.715 1.00 91.56 877 ASN A CA 1
ATOM 6888 C C . ASN A 1 877 ? 59.916 17.776 -62.925 1.00 91.56 877 ASN A C 1
ATOM 6890 O O . ASN A 1 877 ? 60.247 18.177 -61.805 1.00 91.56 877 ASN A O 1
ATOM 6894 N N . VAL A 1 878 ? 58.750 18.079 -63.482 1.00 92.81 878 VAL A N 1
ATOM 6895 C CA . VAL A 1 878 ? 57.723 18.900 -62.844 1.00 92.81 878 VAL A CA 1
ATOM 6896 C C . VAL A 1 878 ? 56.416 18.125 -62.844 1.00 92.81 878 VAL A C 1
ATOM 6898 O O . VAL A 1 878 ? 56.036 17.525 -63.844 1.00 92.81 878 VAL A O 1
ATOM 6901 N N . HIS A 1 879 ? 55.709 18.148 -61.720 1.00 92.81 879 HIS A N 1
ATOM 6902 C CA . HIS A 1 879 ? 54.320 17.712 -61.674 1.00 92.81 879 HIS A CA 1
ATOM 6903 C C . HIS A 1 879 ? 53.454 18.894 -61.262 1.00 92.81 879 HIS A C 1
ATOM 6905 O O . HIS A 1 879 ? 53.804 19.641 -60.346 1.00 92.81 879 HIS A O 1
ATOM 6911 N N . ILE A 1 880 ? 52.347 19.066 -61.970 1.00 94.50 880 ILE A N 1
ATOM 6912 C CA . ILE A 1 880 ? 51.371 20.120 -61.737 1.00 94.50 880 ILE A CA 1
ATOM 6913 C C . ILE A 1 880 ? 50.118 19.449 -61.200 1.00 94.50 880 ILE A C 1
ATOM 6915 O O . ILE A 1 880 ? 49.550 18.570 -61.850 1.00 94.50 880 ILE A O 1
ATOM 6919 N N . THR A 1 881 ? 49.713 19.859 -60.007 1.00 95.38 881 THR A N 1
ATOM 6920 C CA . THR A 1 881 ? 48.495 19.384 -59.362 1.00 95.38 881 THR A CA 1
ATOM 6921 C C . THR A 1 881 ? 47.358 20.313 -59.753 1.00 95.38 881 THR A C 1
ATOM 6923 O O . THR A 1 881 ? 47.421 21.512 -59.480 1.00 95.38 881 THR A O 1
ATOM 6926 N N . VAL A 1 882 ? 46.318 19.760 -60.371 1.00 94.75 882 VAL A N 1
ATOM 6927 C CA . VAL A 1 882 ? 45.074 20.475 -60.656 1.00 94.75 882 VAL A CA 1
ATOM 6928 C C . VAL A 1 882 ? 44.006 19.994 -59.694 1.00 94.75 882 VAL A C 1
ATOM 6930 O O . VAL A 1 882 ? 43.702 18.802 -59.633 1.00 94.75 882 VAL A O 1
ATOM 6933 N N . THR A 1 883 ? 43.430 20.931 -58.953 1.00 95.69 883 THR A N 1
ATOM 6934 C CA . THR A 1 883 ? 42.333 20.676 -58.024 1.00 95.69 883 THR A CA 1
ATOM 6935 C C . THR A 1 883 ? 41.063 21.298 -58.578 1.00 95.69 883 THR A C 1
ATOM 6937 O O . THR A 1 883 ? 40.996 22.506 -58.782 1.00 95.69 883 THR A O 1
ATOM 6940 N N . ILE A 1 884 ? 40.051 20.471 -58.821 1.00 95.44 884 ILE A N 1
ATOM 6941 C CA . ILE A 1 884 ? 38.736 20.914 -59.272 1.00 95.44 884 ILE A CA 1
ATOM 6942 C C . ILE A 1 884 ? 37.875 21.189 -58.047 1.00 95.44 884 ILE A C 1
ATOM 6944 O O . ILE A 1 884 ? 37.740 20.334 -57.166 1.00 95.44 884 ILE A O 1
ATOM 6948 N N . THR A 1 885 ? 37.273 22.374 -58.009 1.00 93.69 885 THR A N 1
ATOM 6949 C CA . THR A 1 885 ? 36.332 22.771 -56.965 1.00 93.69 885 THR A CA 1
ATOM 6950 C C . THR A 1 885 ? 34.991 23.200 -57.550 1.00 93.69 885 THR A C 1
ATOM 6952 O O . THR A 1 885 ? 34.922 23.879 -58.574 1.00 93.69 885 THR A O 1
ATOM 6955 N N . ILE A 1 886 ? 33.914 22.800 -56.879 1.00 92.38 886 ILE A N 1
ATOM 6956 C CA . ILE A 1 886 ? 32.533 23.180 -57.186 1.00 92.38 886 ILE A CA 1
ATOM 6957 C C . ILE A 1 886 ? 31.940 23.732 -55.894 1.00 92.38 886 ILE A C 1
ATOM 6959 O O . ILE A 1 886 ? 32.094 23.118 -54.839 1.00 92.38 886 ILE A O 1
ATOM 6963 N N . ASP A 1 887 ? 31.340 24.924 -55.954 1.00 86.06 887 ASP A N 1
ATOM 6964 C CA . ASP A 1 887 ? 30.772 25.617 -54.786 1.00 86.06 887 ASP A CA 1
ATOM 6965 C C . ASP A 1 887 ? 31.760 25.733 -53.594 1.00 86.06 887 ASP A C 1
ATOM 6967 O O . ASP A 1 887 ? 31.382 25.730 -52.425 1.00 86.06 887 ASP A O 1
ATOM 6971 N N . GLY A 1 888 ? 33.065 25.827 -53.894 1.00 84.50 888 GLY A N 1
ATOM 6972 C CA . GLY A 1 888 ? 34.152 25.920 -52.909 1.00 84.50 888 GLY A CA 1
ATOM 6973 C C . GLY A 1 888 ? 34.605 24.589 -52.290 1.00 84.50 888 GLY A C 1
ATOM 6974 O O . GLY A 1 888 ? 35.563 24.584 -51.516 1.00 84.50 888 GLY A O 1
ATOM 6975 N N . ARG A 1 889 ? 33.974 23.459 -52.633 1.00 92.12 889 ARG A N 1
ATOM 6976 C CA . ARG A 1 889 ? 34.391 22.114 -52.209 1.00 92.12 889 ARG A CA 1
ATOM 6977 C C . ARG A 1 889 ? 35.304 21.481 -53.255 1.00 92.12 889 ARG A C 1
ATOM 6979 O O . ARG A 1 889 ? 35.005 21.534 -54.442 1.00 92.12 889 ARG A O 1
ATOM 6986 N N . VAL A 1 890 ? 36.388 20.842 -52.815 1.00 91.81 890 VAL A N 1
ATOM 6987 C CA . VAL A 1 890 ? 37.248 20.015 -53.679 1.00 91.81 890 VAL A CA 1
ATOM 6988 C C . VAL A 1 890 ? 36.504 18.747 -54.075 1.00 91.81 890 VAL A C 1
ATOM 6990 O O . VAL A 1 890 ? 36.107 17.983 -53.203 1.00 91.81 890 VAL A O 1
ATOM 6993 N N . VAL A 1 891 ? 36.334 18.533 -55.377 1.00 93.75 891 VAL A N 1
ATOM 6994 C CA . VAL A 1 891 ? 35.564 17.404 -55.930 1.00 93.75 891 VAL A CA 1
ATOM 6995 C C . VAL A 1 891 ? 36.420 16.428 -56.729 1.00 93.75 891 VAL A C 1
ATOM 6997 O O . VAL A 1 891 ? 36.045 15.275 -56.900 1.00 93.75 891 VAL A O 1
ATOM 7000 N N . ALA A 1 892 ? 37.579 16.873 -57.214 1.00 94.62 892 ALA A N 1
ATOM 7001 C CA . ALA A 1 892 ? 38.574 16.016 -57.841 1.00 94.62 892 ALA A CA 1
ATOM 7002 C C . ALA A 1 892 ? 39.961 16.658 -57.757 1.00 94.62 892 ALA A C 1
ATOM 7004 O O . ALA A 1 892 ? 40.104 17.881 -57.741 1.00 94.62 892 ALA A O 1
ATOM 7005 N N . THR A 1 893 ? 40.996 15.826 -57.757 1.00 93.94 893 THR A N 1
ATOM 7006 C CA . THR A 1 893 ? 42.389 16.264 -57.856 1.00 93.94 893 THR A CA 1
ATOM 7007 C C . THR A 1 893 ? 43.116 15.338 -58.811 1.00 93.94 893 THR A C 1
ATOM 7009 O O . THR A 1 893 ? 42.995 14.119 -58.698 1.00 93.94 893 THR A O 1
ATOM 7012 N N . ASN A 1 894 ? 43.885 15.903 -59.737 1.00 94.62 894 ASN A N 1
ATOM 7013 C CA . ASN A 1 894 ? 44.681 15.128 -60.674 1.00 94.62 894 ASN A CA 1
ATOM 7014 C C . ASN A 1 894 ? 46.077 15.728 -60.858 1.00 94.62 894 ASN A C 1
ATOM 7016 O O . ASN A 1 894 ? 46.259 16.940 -60.756 1.00 94.62 894 ASN A O 1
ATOM 7020 N N . ASN A 1 895 ? 47.060 14.873 -61.139 1.00 94.31 895 ASN A N 1
ATOM 7021 C CA . ASN A 1 895 ? 48.441 15.282 -61.376 1.00 94.31 895 ASN A CA 1
ATOM 7022 C C . ASN A 1 895 ? 48.791 15.138 -62.854 1.00 94.31 895 ASN A C 1
ATOM 7024 O O . ASN A 1 895 ? 48.528 14.102 -63.462 1.00 94.31 895 ASN A O 1
ATOM 7028 N N . TYR A 1 896 ? 49.450 16.156 -63.397 1.00 94.06 896 TYR A N 1
ATOM 7029 C CA . TYR A 1 896 ? 49.970 16.169 -64.758 1.00 94.06 896 TYR A CA 1
ATOM 7030 C C . TYR A 1 896 ? 51.493 16.286 -64.723 1.00 94.06 896 TYR A C 1
ATOM 7032 O O . TYR A 1 896 ? 52.043 17.172 -64.067 1.00 94.06 896 TYR A O 1
ATOM 7040 N N . TYR A 1 897 ? 52.177 15.381 -65.414 1.00 94.50 897 TYR A N 1
ATOM 7041 C CA . TYR A 1 897 ? 53.618 15.183 -65.346 1.00 94.50 897 TYR A CA 1
ATOM 7042 C C . TYR A 1 897 ? 54.312 15.713 -66.601 1.00 94.50 897 TYR A C 1
ATOM 7044 O O . TYR A 1 897 ? 54.010 15.326 -67.731 1.00 94.50 897 TYR A O 1
ATOM 7052 N N . PHE A 1 898 ? 55.293 16.583 -66.390 1.00 93.94 898 PHE A N 1
ATOM 7053 C CA . PHE A 1 898 ? 56.065 17.239 -67.434 1.00 93.94 898 PHE A CA 1
ATOM 7054 C C . PHE A 1 898 ? 57.559 17.089 -67.167 1.00 93.94 898 PHE A C 1
ATOM 7056 O O . PHE A 1 898 ? 58.007 17.008 -66.023 1.00 93.94 898 PHE A O 1
ATOM 7063 N N . VAL A 1 899 ? 58.343 17.107 -68.239 1.00 93.56 899 VAL A N 1
ATOM 7064 C CA . VAL A 1 899 ? 59.800 17.233 -68.174 1.00 93.56 899 VAL A CA 1
ATOM 7065 C C . VAL A 1 899 ? 60.185 18.491 -68.921 1.00 93.56 899 VAL A C 1
ATOM 7067 O O . VAL A 1 899 ? 59.925 18.608 -70.118 1.00 93.56 899 VAL A O 1
ATOM 7070 N N . LEU A 1 900 ? 60.798 19.438 -68.222 1.00 93.31 900 LEU A N 1
ATOM 7071 C CA . LEU A 1 900 ? 61.322 20.643 -68.841 1.00 93.31 900 LEU A CA 1
ATOM 7072 C C . LEU A 1 900 ? 62.618 20.296 -69.569 1.00 93.31 900 LEU A C 1
ATOM 7074 O O . LEU A 1 900 ? 63.562 19.820 -68.943 1.00 93.31 900 LEU A O 1
ATOM 7078 N N . VAL A 1 901 ? 62.671 20.523 -70.881 1.00 92.81 901 VAL A N 1
ATOM 7079 C CA . VAL A 1 901 ? 63.810 20.132 -71.725 1.00 92.81 901 VAL A CA 1
ATOM 7080 C C . VAL A 1 901 ? 64.386 21.307 -72.506 1.00 92.81 901 VAL A C 1
ATOM 7082 O O . VAL A 1 901 ? 63.704 22.276 -72.848 1.00 92.81 901 VAL A O 1
ATOM 7085 N N . VAL A 1 902 ? 65.677 21.207 -72.824 1.00 86.38 902 VAL A N 1
ATOM 7086 C CA . VAL A 1 902 ? 66.410 22.185 -73.647 1.00 86.38 902 VAL A CA 1
ATOM 7087 C C . VAL A 1 902 ? 66.196 21.935 -75.142 1.00 86.38 902 VAL A C 1
ATOM 7089 O O . VAL A 1 902 ? 66.151 22.883 -75.928 1.00 86.38 902 VAL A O 1
ATOM 7092 N N . GLU A 1 903 ? 66.022 20.682 -75.548 1.00 81.75 903 GLU A N 1
ATOM 7093 C CA . GLU A 1 903 ? 65.745 20.246 -76.918 1.00 81.75 903 GLU A CA 1
ATOM 7094 C C . GLU A 1 903 ? 64.876 18.982 -76.853 1.00 81.75 903 GLU A C 1
ATOM 7096 O O . GLU A 1 903 ? 65.047 18.179 -75.937 1.00 81.75 903 GLU A O 1
ATOM 7101 N N . LYS A 1 904 ? 63.919 18.825 -77.777 1.00 76.88 904 LYS A N 1
ATOM 7102 C CA . LYS A 1 904 ? 63.075 17.621 -77.835 1.00 76.88 904 LYS A CA 1
ATOM 7103 C C . LYS A 1 904 ? 63.854 16.469 -78.471 1.00 76.88 904 LYS A C 1
ATOM 7105 O O . LYS A 1 904 ? 64.566 16.691 -79.451 1.00 76.88 904 LYS A O 1
ATOM 7110 N N . SER A 1 905 ? 63.710 15.270 -77.908 1.00 60.62 905 SER A N 1
ATOM 7111 C CA . SER A 1 905 ? 64.364 14.035 -78.374 1.00 60.62 905 SER A CA 1
ATOM 7112 C C . SER A 1 905 ? 63.670 13.386 -79.563 1.00 60.62 905 SER A C 1
ATOM 7114 O O . SER A 1 905 ? 62.418 13.334 -79.520 1.00 60.62 905 SER A O 1
#

Radius of gyration: 69.94 Å; chains: 1; bounding box: 131×75×209 Å

Sequence (905 aa):
MKLRKLKIIPLALVSLFTLTSCKLIDRLIGSILVNTVMDLPVLINRLDLLPGAENTNPTFVPFENQPSTEANRGELNYLKNVLIVPRDLETVVFNKTIKLHFDFEFSGDTGATNAFHVIDVTESDLPDNFRFDTSTFPVPITYKLALIVPVGNSEIFDDVTNIEQIKTVLEETPRSELVEAVDQEPLNTTMKVIASSGGKSKSKNFYFNLTKPLFGAMVLEEVFKSGYLINLYRISGFNQDNNEIQSNIENLTSLPTDSANPLNLSYFLDSIAIPKTVTLKDLGDVTFEVTTNYPELFFIGEMSKPIEELNPGNELITGDVVVHTLTPVGTYRSEIPSSVDTVDGLKDHLKTVDVKELYPYATQASQEFSVTITATCFGEERTETYYFKLNEPPLDQEIVDYVIKSEYMINKVFYKDTTQILRTTAENMPTTPEKRMKVSYLTETLAIPRHVVLSDFGNRELEFSINVLGNNADKFYMSEQTDTLDGNPMTVKTLTPVGGLAYTSPQNDLPAFAEEVKALDREDLYACVTQADLNVDIEISATLNDKTATKTYYFTLVAADIDVEIIDYLIDDSSLLNVVNYEDVSDDTKIIKIADQAKDPLNPYEIEHLVDTVIVPEAITLTKFGNKELQIETTVSSDDMGALNFYEASKSATISDNNVTAKTLTPLGSYDASAVAPNDLNALADSIKALPTKDLYKHSQSVGYNVELNVTVTLINDSGDSEVRTTTFYLKTIKADVDEKIGTAIVQDHDIVSLIDHNDPYVNVANPPQPTDPLNPYQLLYFGETLVFPVEFEYAEFENKTINFDINVNGKEDLFFISQKTHTYEGKDVEGMTLSPIGTYDPGEPLNTYQDLINHIKNPENAMAIQAARLVQVEENVHITVTITIDGRVVATNNYYFVLVVEKS